Protein 4N4P (pdb70)

Foldseek 3Di:
DDDPVLQFWEAEAFAFAAAPVGHRDLVLLLLLLCCCCPVLVTQEYEYLDVLNVVVSDDLVRLLSSLQSNLVSCVPVHAYEYAQAEPPLVSSLVSLVSCVVSPHQAYEYEAYDDDDDDLVRRLVSLLSSLVSDQHAYAYEDDPDDLVSVVSSCPRHRHQYHAYADPDVVSVLSNCVVCVRGAYAYEHQLCLLVCVVSPHRHHYYNLSSQPSVLSVQLVVCVVVVVVVSNVVSSVLVVVLVVLQPVDPNSQLSLLLCVVVVRSRHHDDPPHDDDDNVVSNVSSVVSCVSRND/DCPDVLQFWEAEAFAFADAPVGHRDLVLLLLLLCCCCPVLVTQEYEYLDVLNVNVSDDLVRLLSSLVSNLVSCVVVHAYEYAQAEVPLVSSLVVLVSCVVSPHQAYEYEQYDDDDDDLVRRLVSLLSSLVSDQHAYAYEDDPQALVRVVSSCVRHRHQYYEYADPDLVSVLVNCVPCVRGAYAYEDQLCLLSCVVSPHRHHYYNLSSQPSVLSVQLVVCVVVVVVVSVVVSSVLVVVLVVLQVVDPNSQLSQLLCVVVVRSRHHDHPPPDDDDNVVSNVSSVVSCVSRPD/DCVLQFWEAEAFAFAAAPVGHGDLVLLLLLLCCCCPVLVTQEYEYLDVLNVNVSADLVRLLSSLVSNLVSCVVPHAYEYAQAEPPLVSSLVVLVSCVVSPHQEYEYEAYDDDDDDLVRRLVSLLSSLVSDQHAYAYEDDPSQDLVSVVSSCPRHRHQYHAYEDPPLVSVLVNCVPCVRGAYAYEHQLCLLSCVVSPHRHYYYNVSSQPSVLSVQLVVCVVVVVVVSVVVSSVLSVVLVVLQVVDPNSLLSLLLCVVVVRSRHHDDPPDDDDDDVVSNVSSVVSCVSHND/DCPLQFWEAEAFAFAAAPVGHGDLVLLLLLLCCCCPVLVTQEYEYLDVLNVNVSDDLVSLLSSLVSNLVSCVVVHAYEYAQAEVPLVSSLVVLVSCVVSVHQAYEYEQYDDDDDDLVRSLVSLLSSLVRDQHAYAYEDDPPDLVSVVSSCPRHRHQYHAYADPDVVSVLSNCVPCVRGAYAYEHQLCLLVCVVSPHRHYYYNVSSQPSVLSVQLVVCVVVVVVVSNVVSSVLVVVLVVLQVVDPNSQLSQLLCVVVVRSRHGDHPPHDDDDPVVSNVSSVVSCVSHRD

InterPro domains:
  IPR002220 DapA-like [PF00701] (6-290)
  IPR002220 DapA-like [PIRSF001365] (6-288)
  IPR002220 DapA-like [PR00146] (41-62)
  IPR002220 DapA-like [PR00146] (77-95)
  IPR002220 DapA-like [PR00146] (109-125)
  IPR002220 DapA-like [PR00146] (134-151)
  IPR002220 DapA-like [SM01130] (6-294)
  IPR013785 Aldolase-type TIM barrel [G3DSA:3.20.20.70] (1-296)

Solvent-accessible surface area: 43522 Å² total; per-residue (Å²): 140,107,121,32,81,103,8,91,12,0,0,0,6,1,0,0,0,0,32,116,114,21,122,24,42,111,60,0,0,65,67,0,0,54,16,0,18,77,146,29,150,8,60,0,0,2,0,2,2,37,14,1,0,2,33,18,12,60,46,112,25,18,56,48,0,1,68,15,0,16,104,16,2,80,68,107,21,13,7,0,0,3,3,1,9,6,68,6,93,50,0,52,90,5,0,91,18,0,94,124,38,170,9,29,0,4,0,0,4,33,6,28,78,30,156,30,55,40,90,15,2,47,78,1,3,54,26,1,8,148,10,16,87,6,48,5,0,0,34,28,33,104,68,62,40,92,52,0,2,105,0,0,134,14,124,41,8,23,0,0,24,0,43,23,87,66,6,40,18,2,5,31,2,36,37,124,30,116,67,60,21,6,0,0,19,28,15,30,4,3,1,8,0,7,6,4,14,2,123,1,0,1,5,18,4,0,0,6,8,0,130,20,0,44,36,2,15,133,11,32,92,71,53,68,43,114,23,5,18,137,44,6,28,62,4,1,52,0,8,68,34,0,81,83,53,21,47,11,14,0,0,0,3,0,0,62,59,83,68,14,63,0,5,32,2,40,96,10,26,87,93,40,130,63,108,74,6,89,128,12,0,65,89,0,6,90,118,28,28,168,132,158,90,58,104,106,9,81,12,0,0,0,8,1,0,0,0,0,33,113,126,23,117,21,41,103,61,0,0,36,68,0,0,51,14,0,19,86,147,26,155,8,60,0,0,2,0,2,1,38,14,0,0,2,28,19,12,59,38,108,25,20,46,50,0,1,92,15,0,20,118,14,4,79,70,110,22,14,7,0,0,3,3,1,8,8,67,5,92,49,0,48,97,2,0,116,19,0,100,125,37,166,9,32,0,3,0,0,4,33,7,26,78,29,156,29,57,42,87,15,2,42,82,1,2,57,24,1,8,163,9,15,95,6,48,2,0,0,32,34,30,111,79,70,41,86,78,1,8,104,0,1,115,14,123,41,7,34,0,0,28,0,44,24,86,67,2,39,17,0,2,28,2,38,35,104,25,103,92,45,17,7,0,0,20,28,14,29,4,4,2,11,0,6,5,1,10,3,80,1,0,1,5,16,4,1,0,6,7,0,127,19,0,22,33,2,10,112,10,39,98,74,65,65,34,119,22,3,31,135,41,6,30,63,4,1,52,0,5,69,29,0,83,78,54,25,50,12,14,0,0,0,4,0,0,63,64,81,66,13,60,0,4,33,3,38,95,10,26,85,98,36,131,67,98,72,6,101,116,13,0,64,91,0,10,87,116,31,25,175,170,68,119,110,6,96,8,0,0,0,7,0,0,0,0,0,32,121,123,22,117,20,42,104,59,0,0,64,70,0,0,54,14,0,17,74,152,27,144,8,60,0,0,2,0,3,1,37,15,0,0,2,33,20,12,58,47,113,24,17,50,48,0,1,95,16,0,21,116,11,4,78,70,103,22,13,6,0,0,2,3,1,9,6,68,4,93,47,1,51,87,4,0,91,16,0,107,129,46,176,10,28,0,4,0,0,4,41,6,28,80,31,159,30,55,61,90,15,4,40,78,2,1,59,24,0,9,168,12,16,89,6,46,4,0,0,34,30,11,84,114,53,61,43,95,74,0,8,99,0,1,108,14,122,40,7,33,0,0,25,0,41,23,84,66,2,36,16,1,0,28,2,39,35,107,26,112,95,46,17,6,0,1,19,28,16,28,4,3,1,6,0,5,5,1,12,1,87,0,0,0,5,16,5,1,0,5,9,0,159,20,0,27,33,2,12,118,10,20,79,74,61,68,52,116,22,3,15,149,56,5,30,68,4,1,57,0,8,70,34,0,84,82,53,24,51,12,15,0,0,0,4,0,0,64,70,79,67,14,64,0,5,39,4,39,93,10,24,89,100,38,134,108,100,74,10,102,126,12,1,48,91,0,18,110,118,37,31,121,128,63,124,98,4,81,8,0,0,0,7,0,0,0,0,0,41,126,119,13,128,20,44,86,56,0,0,81,73,0,0,52,16,0,17,74,141,28,146,8,59,0,0,2,0,2,2,38,14,0,0,2,31,18,12,58,55,112,17,19,66,40,0,1,90,18,0,19,115,17,3,80,69,108,21,14,7,0,0,3,2,1,10,7,67,5,94,48,0,46,88,4,0,93,17,0,102,120,39,169,10,30,0,4,0,0,4,32,7,26,80,29,161,28,54,48,90,14,2,43,78,2,2,54,23,1,10,155,11,16,88,6,46,4,0,0,34,30,51,108,119,54,39,97,61,5,3,103,1,1,115,14,122,39,8,34,0,0,26,0,45,23,88,66,1,40,18,0,3,29,2,34,37,117,31,104,122,58,17,6,0,0,18,27,15,27,1,3,1,2,0,2,5,3,12,1,77,1,0,1,5,16,4,1,0,6,10,0,146,19,0,29,32,2,7,113,11,25,70,73,50,66,35,115,21,4,24,146,50,4,29,66,2,1,55,0,7,71,35,0,81,82,53,23,49,12,13,0,0,0,3,0,0,68,65,81,65,13,59,0,4,48,4,33,94,10,25,87,102,38,120,106,105,66,11,117,142,11,0,70,97,0,23,84,114,33,28,174

Radius of gyration: 32.29 Å; Cα contacts (8 Å, |Δi|>4): 2302; chains: 4; bounding box: 72×86×83 Å

Nearest PDB structures (foldseek):
  4n4p-assembly1_D  TM=1.003E+00  e=7.510E-52  Mycoplasmopsis synoviae 53
  4n4p-assembly1_C  TM=1.002E+00  e=5.585E-51  Mycoplasmopsis synoviae 53
  4n4q-assembly1_B  TM=1.001E+00  e=6.938E-51  Mycoplasmopsis synoviae 53
  4n4q-assembly1_D  TM=1.002E+00  e=1.071E-50  Mycoplasmopsis synoviae 53
  4n4q-assembly1_C  TM=1.002E+00  e=1.652E-50  Mycoplasmopsis synoviae 53

CATH classification: 3.20.20.70

Sequence (1157 aa):
MHNFDKFKGLFPAMVTPFTKDGKLHKAGVKEVVNFLVEKQKVDGIYITGSTGEFLLLSFEDKKEVMKLVAEANAGRVTLIAQIGSLNIEETKELAKLAKELKYDAISAITPYYYNFSFNETHHYYEEISKAADIPMLIYYLPVSTDQFGKLLEIKNVIGSKYGATDLFAFERLMSKYPDKLFMFAWDEALAMGLTMGAKGFIGSTYNVNAKGANAIIKAWEANDKEAVMKLTHTYNDYVLDLISKGLMQSLKAIMRLHGVDAGYTRKPFWRYEDEEIKKHAEFITDKYLKMHNFDKFKGLFPAMVTPFTKDGKLHKAGVKEVVNFLVEKQKVDGIYITGSTGEFLLLSFEDKKEVMKLVAEANAGRVTLIAQIGSLNIEETKELAKLAKELKYDAISAITPYYYNFSFNETHHYYEEISKAADIPMLIYYLPVSTDQFGKLLEIKNVIGSKYGATDLFAFERLMSKYPDKLFMFAWDEALAMGLTMGAKGFIGSTYNVNAKGANAIIKAWEANDKEAVMKLTHTYNDYVLDLISKGLMQSLKAIMRLHGVDAGYTRKPFWRYEDEEIKKHAEFITDKYLKNFDKFKGLFPAMVTPFTKDGKLHKAGVKEVVNFLVEKQKVDGIYITGSTGEFLLLSFEDKKEVMKLVAEANAGRVTLIAQIGSLNIEETKELAKLAKELKYDAISAITPYYYNFSFNETHHYYEEISKAADIPMLIYYLPQVSTDQFGKLLEIKNVIGSKYGATDLFAFERLMSKYPDKLFMFAWDEALAMGLTMGAKGFIGSTYNVNAKGANAIIKAWEANDKEAVMKLTHTYNDYVLDLISKGLMQSLKAIMRLHGVDAGYTRKPFWRYEDEEIKKHAEFITDKYLKNFDKFKGLFPAMVTPFTKDGKLHKAGVKEVVNFLVEKQKVDGIYITGSTGEFLLLSFEDKKEVMKLVAEANAGRVTLIAQIGSLNIEETKELAKLAKELKYDAISAITPYYYNFSFNETHHYYEEISKAADIPMLIYYLPVSTDQFGKLLEIKNVIGSKYGATDLFAFERLMSKYPDKLFMFAWDEALAMGLTMGAKGFIGSTYNVNAKGANAIIKAWEANDKEAVMKLTHTYNDYVLDLISKGLMQSLKAIMRLHGVDAGYTRKPFWRYEDEEIKKHAEFITDDKYLK

Secondary structure (DSSP, 8-state):
----GGG-EEEEB----B-TTS-B-HHHHHHHHHIIIIIS--SEEEESSGGGTGGGS-HHHHHHHHHHHHHHHTTSSEEEEE---S-HHHHHHHHHHHHHTT-SEEEEPPP-SS---HHHHHHHHHHHHHH--S-EEEEP----HHHHHHHHTSTTEEEEEE--S-HHHHHHHHHH-TTSEEEE--GGGHHHHHHTT--EEEETTHHHHHHHHHHHHHHHHTT-HHHHHHHHHHHHHHHHHHTTS-HHHHHHHHHHHTT----BPPTTS----HHHHHHHHHHHHHHH--/----GGG-EEEEB----B-TTS-B-HHHHHHHHHIIIIIS--SEEEESSGGGTGGGS-HHHHHHHHHHHHHHHTTSSEEEEE---S-HHHHHHHHHHHHHTT-SEEEEPPP-SS---HHHHHHHHHHHHTT-SS-EEEEP----HHHHHHHHTSTTEEEEEE--S-HHHHHHHHHH-TTSEEEE--GGGHHHHHHTT--EEEETTHHHHHHHHHHHHHHHHTT-HHHHHHHHHHHHHHHHHHTTS-HHHHHHHHHHHTT----BPPTTS----HHHHHHHHHHHIIIII-/--GGG-EEEEB----B-TTS-B-HHHHHHHHHIIIIIS--SEEEESSGGGTGGGS-HHHHHHHHHHHHHHHTT-SEEEEE---S-HHHHHHHHHHHHHTT-SEEEEPPP-SS---HHHHHHHHHHHHTT-SS-EEEEP-----HHHHHHHHTSTTEEEEEE--S-HHHHHHHHHH-TTSEEEE--GGGHHHHHHTT--EEEETTHHHHHHHHHHHHHHHHTT-HHHHHHHHHHHHHHHHHHTTS-HHHHHHHHHHHTT----BPPTTS----HHHHHHHHHHHIIIII-/--GGG-EEEEB----B-TTS-B-HHHHHHHHHHHHHTS--SEEEESSGGGTGGGS-HHHHHHHHHHHHHHHTTSSEEEEE---S-HHHHHHHHHHHHHTT-SEEEEPPP-SS---HHHHHHHHHHHHTT-SS-EEEEP----HHHHHHHHTSTTEEEEEE--S-HHHHHHHHHH-TTSEEEE--GGGHHHHHHTT--EEEETTHHHHHHHHHHHHHHHHTT-HHHHHHHHHHHHHHHHHHTTS-HHHHHHHHHHHTT----BPPTTS----HHHHHHHHHHHHHHH--

Structure (mmCIF, N/CA/C/O backbone):
data_4N4P
#
_entry.id   4N4P
#
_cell.length_a   59.986
_cell.length_b   136.350
_cell.length_c   157.248
_cell.angle_alpha   90.000
_cell.angle_beta   90.000
_cell.angle_gamma   90.000
#
_symmetry.space_group_name_H-M   'P 21 21 21'
#
loop_
_entity.id
_entity.type
_entity.pdbx_description
1 polymer 'Acylneuraminate lyase'
2 non-polymer 'CHLORIDE ION'
3 water water
#
loop_
_atom_site.group_PDB
_atom_site.id
_atom_site.type_symbol
_atom_site.label_atom_id
_atom_site.label_alt_id
_atom_site.label_comp_id
_atom_site.label_asym_id
_atom_site.label_entity_id
_atom_site.label_seq_id
_atom_site.pdbx_PDB_ins_code
_atom_site.Cartn_x
_atom_site.Cartn_y
_atom_site.Cartn_z
_atom_site.occupancy
_atom_site.B_iso_or_equiv
_atom_site.auth_seq_id
_atom_site.auth_comp_id
_atom_site.auth_asym_id
_atom_site.auth_atom_id
_atom_site.pdbx_PDB_model_num
ATOM 1 N N . MET A 1 1 ? -3.969 33.818 36.676 1.00 24.26 1 MET A N 1
ATOM 2 C CA . MET A 1 1 ? -2.800 34.631 36.274 1.00 22.76 1 MET A CA 1
ATOM 3 C C . MET A 1 1 ? -1.764 33.716 35.621 1.00 21.81 1 MET A C 1
ATOM 4 O O . MET A 1 1 ? -1.683 32.520 35.952 1.00 21.69 1 MET A O 1
ATOM 6 N N . HIS A 1 2 ? -1.001 34.266 34.677 1.00 20.27 2 HIS A N 1
ATOM 7 C CA . HIS A 1 2 ? 0.178 33.599 34.120 1.00 18.73 2 HIS A CA 1
ATOM 8 C C . HIS A 1 2 ? 1.308 33.585 35.128 1.00 17.22 2 HIS A C 1
ATOM 9 O O . HIS A 1 2 ? 1.463 34.527 35.923 1.00 15.60 2 HIS A O 1
ATOM 16 N N . ASN A 1 3 ? 2.109 32.530 35.080 1.00 14.52 3 ASN A N 1
ATOM 17 C CA . ASN A 1 3 ? 3.321 32.508 35.845 1.00 14.48 3 ASN A CA 1
ATOM 18 C C . ASN A 1 3 ? 4.367 33.119 34.917 1.00 14.19 3 ASN A C 1
ATOM 19 O O . ASN A 1 3 ? 4.764 32.491 33.931 1.00 13.05 3 ASN A O 1
ATOM 24 N N . PHE A 1 4 ? 4.730 34.368 35.209 1.00 12.21 4 PHE A N 1
ATOM 25 C CA . PHE A 1 4 ? 5.792 35.079 34.498 1.00 12.78 4 PHE A CA 1
ATOM 26 C C . PHE A 1 4 ? 7.020 35.289 35.385 1.00 12.52 4 PHE A C 1
ATOM 27 O O . PHE A 1 4 ? 7.778 36.250 35.208 1.00 11.20 4 PHE A O 1
ATOM 35 N N . ASP A 1 5 ? 7.233 34.374 36.323 1.00 12.64 5 ASP A N 1
ATOM 36 C CA . ASP A 1 5 ? 8.312 34.527 37.292 1.00 13.35 5 ASP A CA 1
ATOM 37 C C . ASP A 1 5 ? 9.702 34.578 36.660 1.00 12.08 5 ASP A C 1
ATOM 38 O O . ASP A 1 5 ? 10.572 35.308 37.141 1.00 12.17 5 ASP A O 1
ATOM 43 N N . LYS A 1 6 ? 9.901 33.877 35.544 1.00 11.78 6 LYS A N 1
ATOM 44 C CA . LYS A 1 6 ? 11.199 33.918 34.894 1.00 12.17 6 LYS A CA 1
ATOM 45 C C . LYS A 1 6 ? 11.494 35.273 34.225 1.00 11.07 6 LYS A C 1
ATOM 46 O O . LYS A 1 6 ? 12.611 35.492 33.760 1.00 11.15 6 LYS A O 1
ATOM 52 N N . PHE A 1 7 ? 10.506 36.160 34.190 1.00 9.99 7 PHE A N 1
ATOM 53 C CA . PHE A 1 7 ? 10.719 37.481 33.592 1.00 9.61 7 PHE A CA 1
ATOM 54 C C . PHE A 1 7 ? 10.883 38.573 34.645 1.00 9.58 7 PHE A C 1
ATOM 55 O O . PHE A 1 7 ? 10.883 39.763 34.316 1.00 8.67 7 PHE A O 1
ATOM 63 N N . LYS A 1 8 ? 11.012 38.160 35.892 1.00 8.87 8 LYS A N 1
ATOM 64 C CA . LYS A 1 8 ? 11.275 39.107 36.994 1.00 10.69 8 LYS A CA 1
ATOM 65 C C . LYS A 1 8 ? 12.739 39.465 37.033 1.00 9.84 8 LYS A C 1
ATOM 66 O O . LYS A 1 8 ? 13.602 38.608 36.803 1.00 10.24 8 LYS A O 1
ATOM 72 N N . GLY A 1 9 ? 13.021 40.728 37.342 1.00 9.26 9 GLY A N 1
ATOM 73 C CA . GLY A 1 9 ? 14.369 41.147 37.649 1.00 8.60 9 GLY A CA 1
ATOM 74 C C . GLY A 1 9 ? 15.028 41.928 36.524 1.00 8.50 9 GLY A C 1
ATOM 75 O O . GLY A 1 9 ? 14.356 42.639 35.749 1.00 8.64 9 GLY A O 1
ATOM 76 N N . LEU A 1 10 ? 16.352 41.788 36.427 1.00 7.59 10 LEU A N 1
ATOM 77 C CA . LEU A 1 10 ? 17.118 42.613 35.496 1.00 7.80 10 LEU A CA 1
ATOM 78 C C . LEU A 1 10 ? 17.530 41.870 34.236 1.00 7.74 10 LEU A C 1
ATOM 79 O O . LEU A 1 10 ? 18.131 40.788 34.303 1.00 7.16 10 LEU A O 1
ATOM 84 N N . PHE A 1 11 ? 17.234 42.500 33.101 1.00 7.07 11 PHE A N 1
ATOM 85 C CA . PHE A 1 11 ? 17.594 42.007 31.766 1.00 7.24 11 PHE A CA 1
ATOM 86 C C . PHE A 1 11 ? 18.420 43.082 31.041 1.00 7.34 11 PHE A C 1
ATOM 87 O O . PHE A 1 11 ? 17.840 43.931 30.370 1.00 7.57 11 PHE A O 1
ATOM 95 N N . PRO A 1 12 ? 19.757 43.028 31.132 1.00 7.54 12 PRO A N 1
ATOM 96 C CA . PRO A 1 12 ? 20.562 43.931 30.309 1.00 7.31 12 PRO A CA 1
ATOM 97 C C . PRO A 1 12 ? 20.219 43.753 28.830 1.00 8.02 12 PRO A C 1
ATOM 98 O O . PRO A 1 12 ? 20.010 42.614 28.338 1.00 8.44 12 PRO A O 1
ATOM 102 N N . ALA A 1 13 ? 20.137 44.874 28.132 1.00 7.22 13 ALA A N 1
ATOM 103 C CA . ALA A 1 13 ? 20.042 44.868 26.677 1.00 7.56 13 ALA A CA 1
ATOM 104 C C . ALA A 1 13 ? 21.461 44.703 26.142 1.00 8.21 13 ALA A C 1
ATOM 105 O O . ALA A 1 13 ? 22.244 45.662 26.058 1.00 8.45 13 ALA A O 1
ATOM 107 N N . MET A 1 14 ? 21.798 43.464 25.835 1.00 7.84 14 MET A N 1
ATOM 108 C CA . MET A 1 14 ? 23.181 43.064 25.589 1.00 9.06 14 MET A CA 1
ATOM 109 C C . MET A 1 14 ? 23.803 43.796 24.415 1.00 8.59 14 MET A C 1
ATOM 110 O O . MET A 1 14 ? 23.181 43.916 23.389 1.00 8.63 14 MET A O 1
ATOM 115 N N . VAL A 1 15 ? 25.034 44.263 24.600 1.00 9.51 15 VAL A N 1
ATOM 116 C CA . VAL A 1 15 ? 25.832 44.801 23.500 1.00 9.80 15 VAL A CA 1
ATOM 117 C C . VAL A 1 15 ? 26.274 43.649 22.589 1.00 10.25 15 VAL A C 1
ATOM 118 O O . VAL A 1 15 ? 26.443 42.515 23.047 1.00 11.93 15 VAL A O 1
ATOM 122 N N . THR A 1 16 ? 26.472 43.952 21.315 1.00 10.20 16 THR A N 1
ATOM 123 C CA . THR A 1 16 ? 26.997 42.963 20.361 1.00 11.29 16 THR A CA 1
ATOM 124 C C . THR A 1 16 ? 28.486 43.227 20.040 1.00 10.84 16 THR A C 1
ATOM 125 O O . THR A 1 16 ? 28.802 44.223 19.415 1.00 11.75 16 THR A O 1
ATOM 129 N N . PRO A 1 17 ? 29.405 42.334 20.472 1.00 11.43 17 PRO A N 1
ATOM 130 C CA . PRO A 1 17 ? 30.815 42.594 20.193 1.00 11.44 17 PRO A CA 1
ATOM 131 C C . PRO A 1 17 ? 31.190 42.582 18.716 1.00 11.33 17 PRO A C 1
ATOM 132 O O . PRO A 1 17 ? 30.843 41.656 17.983 1.00 12.09 17 PRO A O 1
ATOM 136 N N . PHE A 1 18 ? 31.880 43.630 18.282 1.00 11.14 18 PHE A N 1
ATOM 137 C CA . PHE A 1 18 ? 32.477 43.624 16.951 1.00 12.29 18 PHE A CA 1
ATOM 138 C C . PHE A 1 18 ? 33.956 43.892 17.084 1.00 12.86 18 PHE A C 1
ATOM 139 O O . PHE A 1 18 ? 34.385 44.553 18.020 1.00 12.89 18 PHE A O 1
ATOM 147 N N . THR A 1 19 ? 34.738 43.386 16.136 1.00 14.68 19 THR A N 1
ATOM 148 C CA . THR A 1 19 ? 36.169 43.696 16.089 1.00 15.52 19 THR A CA 1
ATOM 149 C C . THR A 1 19 ? 36.342 45.144 15.688 1.00 16.44 19 THR A C 1
ATOM 150 O O . THR A 1 19 ? 35.414 45.764 15.180 1.00 16.68 19 THR A O 1
ATOM 154 N N . LYS A 1 20 ? 37.533 45.692 15.918 1.00 18.21 20 LYS A N 1
ATOM 155 C CA . LYS A 1 20 ? 37.811 47.069 15.517 1.00 20.17 20 LYS A CA 1
ATOM 156 C C . LYS A 1 20 ? 37.451 47.323 14.073 1.00 20.52 20 LYS A C 1
ATOM 157 O O . LYS A 1 20 ? 36.965 48.404 13.734 1.00 20.52 20 LYS A O 1
ATOM 163 N N . ASP A 1 21 ? 37.664 46.330 13.216 1.00 21.52 21 ASP A N 1
ATOM 164 C CA . ASP A 1 21 ? 37.374 46.548 11.813 1.00 22.81 21 ASP A CA 1
ATOM 165 C C . ASP A 1 21 ? 35.958 46.155 11.414 1.00 22.63 21 ASP A C 1
ATOM 166 O O . ASP A 1 21 ? 35.643 46.098 10.232 1.00 22.35 21 ASP A O 1
ATOM 171 N N . GLY A 1 22 ? 35.117 45.858 12.407 1.00 21.64 22 GLY A N 1
ATOM 172 C CA . GLY A 1 22 ? 33.686 45.707 12.164 1.00 21.09 22 GLY A CA 1
ATOM 173 C C . GLY A 1 22 ? 33.143 44.313 11.919 1.00 20.59 22 GLY A C 1
ATOM 174 O O . GLY A 1 22 ? 31.998 44.189 11.516 1.00 21.02 22 GLY A O 1
ATOM 175 N N . LYS A 1 23 ? 33.951 43.272 12.105 1.00 20.23 23 LYS A N 1
ATOM 176 C CA . LYS A 1 23 ? 33.455 41.902 11.942 1.00 19.75 23 LYS A CA 1
ATOM 177 C C . LYS A 1 23 ? 32.721 41.500 13.216 1.00 18.24 23 LYS A C 1
ATOM 178 O O . LYS A 1 23 ? 33.149 41.878 14.299 1.00 17.77 23 LYS A O 1
ATOM 184 N N . LEU A 1 24 ? 31.657 40.709 13.104 1.00 17.01 24 LEU A N 1
ATOM 185 C CA . LEU A 1 24 ? 31.085 40.101 14.315 1.00 16.44 24 LEU A CA 1
ATOM 186 C C . LEU A 1 24 ? 32.161 39.349 15.088 1.00 16.55 24 LEU A C 1
ATOM 187 O O . LEU A 1 24 ? 32.846 38.465 14.527 1.00 16.48 24 LEU A O 1
ATOM 192 N N . HIS A 1 25 ? 32.334 39.690 16.361 1.00 15.48 25 HIS A N 1
ATOM 193 C CA . HIS A 1 25 ? 33.331 39.008 17.188 1.00 15.84 25 HIS A CA 1
ATOM 194 C C . HIS A 1 25 ? 32.702 37.864 18.000 1.00 15.65 25 HIS A C 1
ATOM 195 O O . HIS A 1 25 ? 32.205 38.062 19.117 1.00 14.06 25 HIS A O 1
ATOM 202 N N . LYS A 1 26 ? 32.715 36.674 17.400 1.00 15.61 26 LYS A N 1
ATOM 203 C CA . LYS A 1 26 ? 31.930 35.545 17.888 1.00 16.48 26 LYS A CA 1
ATOM 204 C C . LYS A 1 26 ? 32.347 35.130 19.283 1.00 16.28 26 LYS A C 1
ATOM 205 O O . LYS A 1 26 ? 31.477 34.932 20.123 1.00 16.94 26 LYS A O 1
ATOM 211 N N . ALA A 1 27 ? 33.656 35.042 19.544 1.00 15.78 27 ALA A N 1
ATOM 212 C CA . ALA A 1 27 ? 34.153 34.674 20.872 1.00 16.61 27 ALA A CA 1
ATOM 213 C C . ALA A 1 27 ? 33.743 35.705 21.909 1.00 16.66 27 ALA A C 1
ATOM 214 O O . ALA A 1 27 ? 33.525 35.374 23.083 1.00 16.52 27 ALA A O 1
ATOM 216 N N . GLY A 1 28 ? 33.677 36.965 21.481 1.00 15.39 28 GLY A N 1
ATOM 217 C CA . GLY A 1 28 ? 33.247 38.040 22.380 1.00 15.80 28 GLY A CA 1
ATOM 218 C C . GLY A 1 28 ? 31.800 37.911 22.846 1.00 16.10 28 GLY A C 1
ATOM 219 O O . GLY A 1 28 ? 31.474 38.270 23.984 1.00 14.99 28 GLY A O 1
ATOM 220 N N . VAL A 1 29 ? 30.921 37.419 21.968 1.00 16.20 29 VAL A N 1
ATOM 221 C CA . VAL A 1 29 ? 29.513 37.222 22.359 1.00 16.52 29 VAL A CA 1
ATOM 222 C C . VAL A 1 29 ? 29.460 36.296 23.581 1.00 16.59 29 VAL A C 1
ATOM 223 O O . VAL A 1 29 ? 28.788 36.581 24.581 1.00 15.50 29 VAL A O 1
ATOM 227 N N . LYS A 1 30 ? 30.227 35.203 23.539 1.00 16.91 30 LYS A N 1
ATOM 228 C CA . LYS A 1 30 ? 30.214 34.268 24.654 1.00 16.81 30 LYS A CA 1
ATOM 229 C C . LYS A 1 30 ? 30.778 34.886 25.932 1.00 15.64 30 LYS A C 1
ATOM 230 O O . LYS A 1 30 ? 30.233 34.666 27.022 1.00 15.05 30 LYS A O 1
ATOM 236 N N . GLU A 1 31 ? 31.844 35.681 25.811 1.00 14.23 31 GLU A N 1
ATOM 237 C CA . GLU A 1 31 ? 32.420 36.315 27.006 1.00 13.04 31 GLU A CA 1
ATOM 238 C C . GLU A 1 31 ? 31.455 37.336 27.614 1.00 11.54 31 GLU A C 1
ATOM 239 O O . GLU A 1 31 ? 31.367 37.447 28.823 1.00 11.29 31 GLU A O 1
ATOM 245 N N . VAL A 1 32 ? 30.766 38.100 26.778 1.00 11.11 32 VAL A N 1
ATOM 246 C CA . VAL A 1 32 ? 29.787 39.058 27.304 1.00 10.94 32 VAL A CA 1
ATOM 247 C C . VAL A 1 32 ? 28.671 38.315 28.044 1.00 11.03 32 VAL A C 1
ATOM 248 O O . VAL A 1 32 ? 28.251 38.740 29.105 1.00 10.17 32 VAL A O 1
ATOM 252 N N . VAL A 1 33 ? 28.168 37.228 27.459 1.00 10.23 33 VAL A N 1
ATOM 253 C CA . VAL A 1 33 ? 27.113 36.438 28.130 1.00 10.51 33 VAL A CA 1
ATOM 254 C C . VAL A 1 33 ? 27.595 35.958 29.502 1.00 10.52 33 VAL A C 1
ATOM 255 O O . VAL A 1 33 ? 26.910 36.151 30.519 1.00 10.36 33 VAL A O 1
ATOM 259 N N . ASN A 1 34 ? 28.789 35.350 29.564 1.00 10.64 34 ASN A N 1
ATOM 260 C CA . ASN A 1 34 ? 29.313 34.910 30.854 1.00 10.98 34 ASN A CA 1
ATOM 261 C C . ASN A 1 34 ? 29.460 36.043 31.856 1.00 11.40 34 ASN A C 1
ATOM 262 O O . ASN A 1 34 ? 29.188 35.861 33.035 1.00 12.32 34 ASN A O 1
ATOM 267 N N . PHE A 1 35 ? 29.925 37.208 31.401 1.00 11.07 35 PHE A N 1
ATOM 268 C CA . PHE A 1 35 ? 30.079 38.367 32.273 1.00 11.20 35 PHE A CA 1
ATOM 269 C C . PHE A 1 35 ? 28.710 38.752 32.871 1.00 10.72 35 PHE A C 1
ATOM 270 O O . PHE A 1 35 ? 28.577 38.960 34.090 1.00 10.39 35 PHE A O 1
ATOM 278 N N . LEU A 1 36 ? 27.689 38.776 32.026 1.00 10.31 36 LEU A N 1
ATOM 279 C CA . LEU A 1 36 ? 26.341 39.161 32.474 1.00 10.20 36 LEU A CA 1
ATOM 280 C C . LEU A 1 36 ? 25.776 38.153 33.476 1.00 10.88 36 LEU A C 1
ATOM 281 O O . LEU A 1 36 ? 25.235 38.521 34.528 1.00 10.49 36 LEU A O 1
ATOM 286 N N . VAL A 1 37 ? 25.912 36.872 33.152 1.00 11.05 37 VAL A N 1
ATOM 287 C CA . VAL A 1 37 ? 25.408 35.817 34.027 1.00 11.84 37 VAL A CA 1
ATOM 288 C C . VAL A 1 37 ? 26.222 35.735 35.315 1.00 12.59 37 VAL A C 1
ATOM 289 O O . VAL A 1 37 ? 25.656 35.680 36.397 1.00 11.85 37 VAL A O 1
ATOM 293 N N . GLU A 1 38 ? 27.549 35.719 35.197 1.00 13.68 38 GLU A N 1
ATOM 294 C CA . GLU A 1 38 ? 28.393 35.330 36.341 1.00 14.36 38 GLU A CA 1
ATOM 295 C C . GLU A 1 38 ? 28.848 36.484 37.201 1.00 14.85 38 GLU A C 1
ATOM 296 O O . GLU A 1 38 ? 29.017 36.323 38.412 1.00 15.30 38 GLU A O 1
ATOM 302 N N . LYS A 1 39 ? 29.068 37.652 36.583 1.00 14.09 39 LYS A N 1
ATOM 303 C CA . LYS A 1 39 ? 29.586 38.808 37.301 1.00 13.53 39 LYS A CA 1
ATOM 304 C C . LYS A 1 39 ? 28.500 39.830 37.576 1.00 12.80 39 LYS A C 1
ATOM 305 O O . LYS A 1 39 ? 28.417 40.357 38.686 1.00 13.41 39 LYS A O 1
ATOM 311 N N . GLN A 1 40 ? 27.696 40.144 36.572 1.00 11.06 40 GLN A N 1
ATOM 312 C CA . GLN A 1 40 ? 26.548 41.021 36.840 1.00 11.12 40 GLN A CA 1
ATOM 313 C C . GLN A 1 40 ? 25.418 40.292 37.569 1.00 11.20 40 GLN A C 1
ATOM 314 O O . GLN A 1 40 ? 24.563 40.929 38.203 1.00 11.41 40 GLN A O 1
ATOM 320 N N . LYS A 1 41 ? 25.405 38.962 37.466 1.00 10.62 41 LYS A N 1
ATOM 321 C CA . LYS A 1 41 ? 24.373 38.143 38.126 1.00 11.07 41 LYS A CA 1
ATOM 322 C C . LYS A 1 41 ? 22.961 38.542 37.724 1.00 10.74 41 LYS A C 1
ATOM 323 O O . LYS A 1 41 ? 22.075 38.701 38.584 1.00 10.16 41 LYS A O 1
ATOM 329 N N . VAL A 1 42 ? 22.746 38.713 36.418 1.00 9.19 42 VAL A N 1
ATOM 330 C CA . VAL A 1 42 ? 21.459 39.180 35.916 1.00 9.23 42 VAL A CA 1
ATOM 331 C C . VAL A 1 42 ? 20.426 38.041 35.928 1.00 8.88 42 VAL A C 1
ATOM 332 O O . VAL A 1 42 ? 20.771 36.847 36.021 1.00 8.36 42 VAL A O 1
ATOM 336 N N . ASP A 1 43 ? 19.160 38.421 35.820 1.00 8.59 43 ASP A N 1
ATOM 337 C CA . ASP A 1 43 ? 18.082 37.449 35.783 1.00 8.37 43 ASP A CA 1
ATOM 338 C C . ASP A 1 43 ? 17.793 36.970 34.369 1.00 8.61 43 ASP A C 1
ATOM 339 O O . ASP A 1 43 ? 17.218 35.891 34.169 1.00 8.21 43 ASP A O 1
ATOM 344 N N . GLY A 1 44 ? 18.180 37.775 33.382 1.00 7.55 44 GLY A N 1
ATOM 345 C CA . GLY A 1 44 ? 17.950 37.419 32.005 1.00 7.79 44 GLY A CA 1
ATOM 346 C C . GLY A 1 44 ? 18.759 38.318 31.103 1.00 8.02 44 GLY A C 1
ATOM 347 O O . GLY A 1 44 ? 19.382 39.288 31.573 1.00 7.76 44 GLY A O 1
ATOM 348 N N . ILE A 1 45 ? 18.729 38.022 29.799 1.00 7.68 45 ILE A N 1
ATOM 349 C CA . ILE A 1 45 ? 19.446 38.844 28.816 1.00 7.55 45 ILE A CA 1
ATOM 350 C C . ILE A 1 45 ? 18.515 39.127 27.659 1.00 8.08 45 ILE A C 1
ATOM 351 O O . ILE A 1 45 ? 17.799 38.223 27.190 1.00 9.15 45 ILE A O 1
ATOM 356 N N . TYR A 1 46 ? 18.523 40.376 27.187 1.00 8.07 46 TYR A N 1
ATOM 357 C CA . TYR A 1 46 ? 17.712 40.818 26.074 1.00 7.88 46 TYR A CA 1
ATOM 358 C C . TYR A 1 46 ? 18.675 41.109 24.930 1.00 8.54 46 TYR A C 1
ATOM 359 O O . TYR A 1 46 ? 19.503 42.014 25.040 1.00 7.62 46 TYR A O 1
ATOM 368 N N . ILE A 1 47 ? 18.596 40.316 23.860 1.00 9.05 47 ILE A N 1
ATOM 369 C CA . ILE A 1 47 ? 19.601 40.397 22.808 1.00 9.82 47 ILE A CA 1
ATOM 370 C C . ILE A 1 47 ? 19.098 41.044 21.542 1.00 9.29 47 ILE A C 1
ATOM 371 O O . ILE A 1 47 ? 17.893 41.086 21.283 1.00 9.96 47 ILE A O 1
ATOM 376 N N . THR A 1 48 ? 20.056 41.513 20.739 1.00 9.61 48 THR A N 1
ATOM 377 C CA . THR A 1 48 ? 19.831 42.132 19.431 1.00 10.30 48 THR A CA 1
ATOM 378 C C . THR A 1 48 ? 18.745 43.209 19.391 1.00 9.95 48 THR A C 1
ATOM 379 O O . THR A 1 48 ? 17.977 43.300 18.437 1.00 9.37 48 THR A O 1
ATOM 383 N N . GLY A 1 49 ? 18.722 44.041 20.426 1.00 10.29 49 GLY A N 1
ATOM 384 C CA . GLY A 1 49 ? 17.835 45.193 20.441 1.00 9.94 49 GLY A CA 1
ATOM 385 C C . GLY A 1 49 ? 18.679 46.387 19.999 1.00 10.43 49 GLY A C 1
ATOM 386 O O . GLY A 1 49 ? 19.790 46.203 19.493 1.00 9.22 49 GLY A O 1
ATOM 387 N N . SER A 1 50 ? 18.145 47.602 20.181 1.00 10.34 50 SER A N 1
ATOM 388 C CA . SER A 1 50 ? 18.889 48.833 19.825 1.00 10.97 50 SER A CA 1
ATOM 389 C C . SER A 1 50 ? 20.300 48.854 20.423 1.00 9.65 50 SER A C 1
ATOM 390 O O . SER A 1 50 ? 21.261 49.231 19.750 1.00 9.60 50 SER A O 1
ATOM 393 N N . THR A 1 51 ? 20.420 48.460 21.687 1.00 9.00 51 THR A N 1
ATOM 394 C CA . THR A 1 51 ? 21.701 48.495 22.386 1.00 9.17 51 THR A CA 1
ATOM 395 C C . THR A 1 51 ? 22.650 47.457 21.825 1.00 9.48 51 THR A C 1
ATOM 396 O O . THR A 1 51 ? 23.866 47.591 21.942 1.00 10.14 51 THR A O 1
ATOM 400 N N . GLY A 1 52 ? 22.073 46.431 21.202 1.00 9.85 52 GLY A N 1
ATOM 401 C CA . GLY A 1 52 ? 22.843 45.392 20.491 1.00 10.05 52 GLY A CA 1
ATOM 402 C C . GLY A 1 52 ? 23.169 45.745 19.042 1.00 10.53 52 GLY A C 1
ATOM 403 O O . GLY A 1 52 ? 23.624 44.895 18.290 1.00 10.12 52 GLY A O 1
ATOM 404 N N . GLU A 1 53 ? 22.954 47.012 18.669 1.00 10.24 53 GLU A N 1
ATOM 405 C CA . GLU A 1 53 ? 23.248 47.504 17.331 1.00 11.27 53 GLU A CA 1
ATOM 406 C C . GLU A 1 53 ? 22.582 46.675 16.232 1.00 11.50 53 GLU A C 1
ATOM 407 O O . GLU A 1 53 ? 23.187 46.427 15.182 1.00 11.81 53 GLU A O 1
ATOM 413 N N . PHE A 1 54 ? 21.338 46.250 16.469 1.00 11.37 54 PHE A N 1
ATOM 414 C CA . PHE A 1 54 ? 20.737 45.245 15.592 1.00 11.66 54 PHE A CA 1
ATOM 415 C C . PHE A 1 54 ? 20.618 45.728 14.161 1.00 11.99 54 PHE A C 1
ATOM 416 O O . PHE A 1 54 ? 20.751 44.928 13.254 1.00 11.88 54 PHE A O 1
ATOM 424 N N . LEU A 1 55 ? 20.365 47.017 13.972 1.00 12.58 55 LEU A N 1
ATOM 425 C CA . LEU A 1 55 ? 20.286 47.588 12.611 1.00 13.98 55 LEU A CA 1
ATOM 426 C C . LEU A 1 55 ? 21.585 47.535 11.830 1.00 13.56 55 LEU A C 1
ATOM 427 O O . LEU A 1 55 ? 21.590 47.714 10.594 1.00 13.69 55 LEU A O 1
ATOM 432 N N . LEU A 1 56 ? 22.679 47.280 12.531 1.00 12.59 56 LEU A N 1
ATOM 433 C CA . LEU A 1 56 ? 24.000 47.210 11.925 1.00 12.77 56 LEU A CA 1
ATOM 434 C C . LEU A 1 56 ? 24.441 45.769 11.720 1.00 12.81 56 LEU A C 1
ATOM 435 O O . LEU A 1 56 ? 25.562 45.506 11.273 1.00 12.75 56 LEU A O 1
ATOM 440 N N . LEU A 1 57 ? 23.560 44.838 12.074 1.00 11.35 57 LEU A N 1
ATOM 441 C CA . LEU A 1 57 ? 23.810 43.412 11.866 1.00 11.08 57 LEU A CA 1
ATOM 442 C C . LEU A 1 57 ? 23.227 42.902 10.562 1.00 11.38 57 LEU A C 1
ATOM 443 O O . LEU A 1 57 ? 22.084 43.219 10.243 1.00 11.88 57 LEU A O 1
ATOM 448 N N . SER A 1 58 ? 23.972 42.055 9.842 1.00 11.52 58 SER A N 1
ATOM 449 C CA . SER A 1 58 ? 23.375 41.323 8.719 1.00 12.09 58 SER A CA 1
ATOM 450 C C . SER A 1 58 ? 22.423 40.269 9.274 1.00 12.48 58 SER A C 1
ATOM 451 O O . SER A 1 58 ? 22.485 39.919 10.475 1.00 12.29 58 SER A O 1
ATOM 454 N N . PHE A 1 59 ? 21.553 39.763 8.409 1.00 12.79 59 PHE A N 1
ATOM 455 C CA . PHE A 1 59 ? 20.658 38.672 8.760 1.00 12.44 59 PHE A CA 1
ATOM 456 C C . PHE A 1 59 ? 21.437 37.484 9.308 1.00 13.18 59 PHE A C 1
ATOM 457 O O . PHE A 1 59 ? 21.073 36.917 10.340 1.00 13.52 59 PHE A O 1
ATOM 465 N N . GLU A 1 60 ? 22.525 37.130 8.632 1.00 13.59 60 GLU A N 1
ATOM 466 C CA . GLU A 1 60 ? 23.397 36.053 9.082 1.00 14.87 60 GLU A CA 1
ATOM 467 C C . GLU A 1 60 ? 24.065 36.334 10.438 1.00 14.31 60 GLU A C 1
ATOM 468 O O . GLU A 1 60 ? 24.213 35.413 11.261 1.00 14.83 60 GLU A O 1
ATOM 474 N N . ASP A 1 61 ? 24.447 37.590 10.676 1.00 13.73 61 ASP A N 1
ATOM 475 C CA . ASP A 1 61 ? 25.009 38.000 11.976 1.00 13.99 61 ASP A CA 1
ATOM 476 C C . ASP A 1 61 ? 23.961 37.761 13.094 1.00 13.37 61 ASP A C 1
ATOM 477 O O . ASP A 1 61 ? 24.307 37.288 14.192 1.00 13.52 61 ASP A O 1
ATOM 482 N N . LYS A 1 62 ? 22.704 38.135 12.823 1.00 12.71 62 LYS A N 1
ATOM 483 C CA . LYS A 1 62 ? 21.610 38.013 13.808 1.00 12.44 62 LYS A CA 1
ATOM 484 C C . LYS A 1 62 ? 21.412 36.559 14.226 1.00 12.68 62 LYS A C 1
ATOM 485 O O . LYS A 1 62 ? 21.346 36.235 15.416 1.00 12.05 62 LYS A O 1
ATOM 491 N N . LYS A 1 63 ? 21.372 35.669 13.238 1.00 12.43 63 LYS A N 1
ATOM 492 C CA . LYS A 1 63 ? 21.254 34.243 13.519 1.00 13.13 63 LYS A CA 1
ATOM 493 C C . LYS A 1 63 ? 22.433 33.736 14.317 1.00 12.58 63 LYS A C 1
ATOM 494 O O . LYS A 1 63 ? 22.253 32.937 15.221 1.00 12.00 63 LYS A O 1
ATOM 500 N N . GLU A 1 64 ? 23.643 34.180 13.962 1.00 12.29 64 GLU A N 1
ATOM 501 C CA . GLU A 1 64 ? 24.840 33.744 14.649 1.00 12.96 64 GLU A CA 1
ATOM 502 C C . GLU A 1 64 ? 24.821 34.233 16.093 1.00 12.14 64 GLU A C 1
ATOM 503 O O . GLU A 1 64 ? 25.130 33.476 16.998 1.00 11.08 64 GLU A O 1
ATOM 509 N N . VAL A 1 65 ? 24.459 35.498 16.306 1.00 11.68 65 VAL A N 1
ATOM 510 C CA . VAL A 1 65 ? 24.398 36.019 17.691 1.00 11.88 65 VAL A CA 1
ATOM 511 C C . VAL A 1 65 ? 23.407 35.218 18.527 1.00 11.35 65 VAL A C 1
ATOM 512 O O . VAL A 1 65 ? 23.692 34.868 19.680 1.00 11.27 65 VAL A O 1
ATOM 516 N N . MET A 1 66 ? 22.258 34.923 17.940 1.00 11.60 66 MET A N 1
ATOM 517 C CA . MET A 1 66 ? 21.219 34.170 18.654 1.00 11.42 66 MET A CA 1
ATOM 518 C C . MET A 1 66 ? 21.731 32.785 19.056 1.00 12.10 66 MET A C 1
ATOM 519 O O . MET A 1 66 ? 21.465 32.303 20.177 1.00 11.28 66 MET A O 1
ATOM 524 N N . LYS A 1 67 ? 22.446 32.133 18.133 1.00 11.26 67 LYS A N 1
ATOM 525 C CA . LYS A 1 67 ? 23.020 30.806 18.419 1.00 12.19 67 LYS A CA 1
ATOM 526 C C . LYS A 1 67 ? 24.069 30.870 19.504 1.00 11.75 67 LYS A C 1
ATOM 527 O O . LYS A 1 67 ? 24.050 30.072 20.444 1.00 11.92 67 LYS A O 1
ATOM 533 N N . LEU A 1 68 ? 24.975 31.835 19.389 1.00 11.19 68 LEU A N 1
ATOM 534 C CA . LEU A 1 68 ? 26.096 31.948 20.305 1.00 12.14 68 LEU A CA 1
ATOM 535 C C . LEU A 1 68 ? 25.626 32.269 21.710 1.00 11.21 68 LEU A C 1
ATOM 536 O O . LEU A 1 68 ? 26.189 31.762 22.680 1.00 10.71 68 LEU A O 1
ATOM 541 N N . VAL A 1 69 ? 24.586 33.095 21.814 1.00 10.64 69 VAL A N 1
ATOM 542 C CA . VAL A 1 69 ? 24.059 33.452 23.129 1.00 9.99 69 VAL A CA 1
ATOM 543 C C . VAL A 1 69 ? 23.404 32.249 23.807 1.00 10.81 69 VAL A C 1
ATOM 544 O O . VAL A 1 69 ? 23.645 31.971 25.000 1.00 9.80 69 VAL A O 1
ATOM 548 N N . ALA A 1 70 ? 22.581 31.536 23.045 1.00 11.41 70 ALA A N 1
ATOM 549 C CA . ALA A 1 70 ? 21.884 30.370 23.589 1.00 11.88 70 ALA A CA 1
ATOM 550 C C . ALA A 1 70 ? 22.888 29.309 24.040 1.00 13.41 70 ALA A C 1
ATOM 551 O O . ALA A 1 70 ? 22.721 28.719 25.110 1.00 13.50 70 ALA A O 1
ATOM 553 N N . GLU A 1 71 ? 23.936 29.105 23.240 1.00 13.33 71 GLU A N 1
ATOM 554 C CA . GLU A 1 71 ? 25.062 28.228 23.605 1.00 14.45 71 GLU A CA 1
ATOM 555 C C . GLU A 1 71 ? 25.772 28.631 24.881 1.00 13.82 71 GLU A C 1
ATOM 556 O O . GLU A 1 71 ? 25.881 27.835 25.819 1.00 14.79 71 GLU A O 1
ATOM 562 N N . ALA A 1 72 ? 26.248 29.874 24.930 1.00 12.90 72 ALA A N 1
ATOM 563 C CA . ALA A 1 72 ? 26.931 30.402 26.102 1.00 12.77 72 ALA A CA 1
ATOM 564 C C . ALA A 1 72 ? 26.067 30.405 27.353 1.00 12.47 72 ALA A C 1
ATOM 565 O O . ALA A 1 72 ? 26.557 30.129 28.453 1.00 13.33 72 ALA A O 1
ATOM 567 N N . ASN A 1 73 ? 24.806 30.775 27.197 1.00 12.34 73 ASN A N 1
ATOM 568 C CA . ASN A 1 73 ? 23.902 30.846 28.355 1.00 12.21 73 ASN A CA 1
ATOM 569 C C . ASN A 1 73 ? 23.667 29.442 28.928 1.00 13.11 73 ASN A C 1
ATOM 570 O O . ASN A 1 73 ? 23.649 29.275 30.143 1.00 12.66 73 ASN A O 1
ATOM 575 N N . ALA A 1 74 ? 23.527 28.457 28.025 1.00 13.13 74 ALA A N 1
ATOM 576 C CA . ALA A 1 74 ? 23.236 27.064 28.401 1.00 14.89 74 ALA A CA 1
ATOM 577 C C . ALA A 1 74 ? 22.079 27.001 29.413 1.00 14.98 74 ALA A C 1
ATOM 578 O O . ALA A 1 74 ? 22.162 26.299 30.418 1.00 16.53 74 ALA A O 1
ATOM 580 N N . GLY A 1 75 ? 21.033 27.785 29.169 1.00 15.31 75 GLY A N 1
ATOM 581 C CA . GLY A 1 75 ? 19.826 27.802 29.992 1.00 15.14 75 GLY A CA 1
ATOM 582 C C . GLY A 1 75 ? 19.930 28.394 31.395 1.00 15.20 75 GLY A C 1
ATOM 583 O O . GLY A 1 75 ? 18.993 28.253 32.183 1.00 15.36 75 GLY A O 1
ATOM 584 N N . ARG A 1 76 ? 21.040 29.066 31.715 1.00 13.37 76 ARG A N 1
ATOM 585 C CA . ARG A 1 76 ? 21.239 29.598 33.076 1.00 12.88 76 ARG A CA 1
ATOM 586 C C . ARG A 1 76 ? 20.264 30.726 33.423 1.00 12.96 76 ARG A C 1
ATOM 587 O O . ARG A 1 76 ? 19.657 30.724 34.494 1.00 13.35 76 ARG A O 1
ATOM 595 N N . VAL A 1 77 ? 20.124 31.684 32.511 1.00 10.51 77 VAL A N 1
ATOM 596 C CA . VAL A 1 77 ? 19.198 32.795 32.740 1.00 9.91 77 VAL A CA 1
ATOM 597 C C . VAL A 1 77 ? 18.162 32.878 31.628 1.00 9.04 77 VAL A C 1
ATOM 598 O O . VAL A 1 77 ? 18.268 32.196 30.621 1.00 9.42 77 VAL A O 1
ATOM 602 N N . THR A 1 78 ? 17.147 33.715 31.819 1.00 8.54 78 THR A N 1
ATOM 603 C CA . THR A 1 78 ? 16.051 33.872 30.840 1.00 9.36 78 THR A CA 1
ATOM 604 C C . THR A 1 78 ? 16.598 34.603 29.623 1.00 9.38 78 THR A C 1
ATOM 605 O O . THR A 1 78 ? 17.425 35.494 29.790 1.00 9.06 78 THR A O 1
ATOM 609 N N . LEU A 1 79 ? 16.154 34.217 28.430 1.00 8.99 79 LEU A N 1
ATOM 610 C CA . LEU A 1 79 ? 16.612 34.893 27.205 1.00 9.51 79 LEU A CA 1
ATOM 611 C C . LEU A 1 79 ? 15.465 35.462 26.420 1.00 9.09 79 LEU A C 1
ATOM 612 O O . LEU A 1 79 ? 14.471 34.798 26.202 1.00 10.19 79 LEU A O 1
ATOM 617 N N . ILE A 1 80 ? 15.620 36.704 25.975 1.00 8.67 80 ILE A N 1
ATOM 618 C CA . ILE A 1 80 ? 14.669 37.348 25.091 1.00 8.09 80 ILE A CA 1
ATOM 619 C C . ILE A 1 80 ? 15.437 37.880 23.901 1.00 8.61 80 ILE A C 1
ATOM 620 O O . ILE A 1 80 ? 16.475 38.496 24.072 1.00 8.78 80 ILE A O 1
ATOM 625 N N . ALA A 1 81 ? 14.941 37.612 22.692 1.00 9.47 81 ALA A N 1
ATOM 626 C CA . ALA A 1 81 ? 15.570 38.112 21.468 1.00 10.02 81 ALA A CA 1
ATOM 627 C C . ALA A 1 81 ? 14.682 39.118 20.764 1.00 10.20 81 ALA A C 1
ATOM 628 O O . ALA A 1 81 ? 13.544 38.812 20.431 1.00 10.46 81 ALA A O 1
ATOM 630 N N . GLN A 1 82 ? 15.220 40.309 20.508 1.00 9.76 82 GLN A N 1
ATOM 631 C CA . GLN A 1 82 ? 14.528 41.301 19.672 1.00 9.13 82 GLN A CA 1
ATOM 632 C C . GLN A 1 82 ? 14.830 40.906 18.231 1.00 9.43 82 GLN A C 1
ATOM 633 O O . GLN A 1 82 ? 15.995 40.768 17.876 1.00 9.71 82 GLN A O 1
ATOM 639 N N . ILE A 1 83 ? 13.794 40.673 17.419 1.00 9.58 83 ILE A N 1
ATOM 640 C CA . ILE A 1 83 ? 13.997 40.031 16.117 1.00 10.36 83 ILE A CA 1
ATOM 641 C C . ILE A 1 83 ? 13.356 40.828 14.990 1.00 11.50 83 ILE A C 1
ATOM 642 O O . ILE A 1 83 ? 13.350 40.395 13.837 1.00 12.83 83 ILE A O 1
ATOM 647 N N . GLY A 1 84 ? 12.823 41.992 15.335 1.00 11.71 84 GLY A N 1
ATOM 648 C CA . GLY A 1 84 ? 12.119 42.826 14.385 1.00 12.83 84 GLY A CA 1
ATOM 649 C C . GLY A 1 84 ? 13.009 43.648 13.470 1.00 12.79 84 GLY A C 1
ATOM 650 O O . GLY A 1 84 ? 14.143 43.965 13.807 1.00 12.90 84 GLY A O 1
ATOM 651 N N . SER A 1 85 ? 12.450 43.996 12.317 1.00 13.35 85 SER A N 1
ATOM 652 C CA . SER A 1 85 ? 13.052 44.904 11.330 1.00 14.38 85 SER A CA 1
ATOM 653 C C . SER A 1 85 ? 12.004 45.121 10.243 1.00 14.59 85 SER A C 1
ATOM 654 O O . SER A 1 85 ? 10.879 44.610 10.330 1.00 15.67 85 SER A O 1
ATOM 657 N N . LEU A 1 86 ? 12.356 45.850 9.193 1.00 14.40 86 LEU A N 1
ATOM 658 C CA . LEU A 1 86 ? 11.396 46.058 8.129 1.00 14.49 86 LEU A CA 1
ATOM 659 C C . LEU A 1 86 ? 11.324 44.863 7.176 1.00 15.28 86 LEU A C 1
ATOM 660 O O . LEU A 1 86 ? 10.442 44.809 6.317 1.00 15.43 86 LEU A O 1
ATOM 665 N N . ASN A 1 87 ? 12.239 43.910 7.341 1.00 15.41 87 ASN A N 1
ATOM 666 C CA . ASN A 1 87 ? 12.223 42.704 6.525 1.00 15.91 87 ASN A CA 1
ATOM 667 C C . ASN A 1 87 ? 11.375 41.658 7.219 1.00 16.50 87 ASN A C 1
ATOM 668 O O . ASN A 1 87 ? 11.838 40.983 8.130 1.00 15.44 87 ASN A O 1
ATOM 673 N N . ILE A 1 88 ? 10.129 41.530 6.781 1.00 17.27 88 ILE A N 1
ATOM 674 C CA . ILE A 1 88 ? 9.198 40.638 7.451 1.00 18.98 88 ILE A CA 1
ATOM 675 C C . ILE A 1 88 ? 9.577 39.157 7.311 1.00 18.64 88 ILE A C 1
ATOM 676 O O . ILE A 1 88 ? 9.453 38.381 8.277 1.00 18.09 88 ILE A O 1
ATOM 681 N N . GLU A 1 89 ? 10.050 38.744 6.134 1.00 18.36 89 GLU A N 1
ATOM 682 C CA . GLU A 1 89 ? 10.358 37.315 5.963 1.00 18.31 89 GLU A CA 1
ATOM 683 C C . GLU A 1 89 ? 11.556 36.900 6.811 1.00 16.35 89 GLU A C 1
ATOM 684 O O . GLU A 1 89 ? 11.592 35.805 7.377 1.00 16.60 89 GLU A O 1
ATOM 690 N N . GLU A 1 90 ? 12.550 37.773 6.907 1.00 15.18 90 GLU A N 1
ATOM 691 C CA . GLU A 1 90 ? 13.676 37.532 7.805 1.00 13.37 90 GLU A CA 1
ATOM 692 C C . GLU A 1 90 ? 13.236 37.465 9.276 1.00 12.30 90 GLU A C 1
ATOM 693 O O . GLU A 1 90 ? 13.676 36.588 10.006 1.00 12.58 90 GLU A O 1
ATOM 699 N N . THR A 1 91 ? 12.375 38.392 9.694 1.00 12.71 91 THR A N 1
ATOM 700 C CA . THR A 1 91 ? 11.838 38.410 11.057 1.00 12.13 91 THR A CA 1
ATOM 701 C C . THR A 1 91 ? 11.149 37.083 11.436 1.00 12.49 91 THR A C 1
ATOM 702 O O . THR A 1 91 ? 11.400 36.518 12.507 1.00 12.52 91 THR A O 1
ATOM 706 N N . LYS A 1 92 ? 10.338 36.554 10.519 1.00 12.74 92 LYS A N 1
ATOM 707 C CA . LYS A 1 92 ? 9.696 35.248 10.711 1.00 13.42 92 LYS A CA 1
ATOM 708 C C . LYS A 1 92 ? 10.702 34.098 10.875 1.00 13.34 92 LYS A C 1
ATOM 709 O O . LYS A 1 92 ? 10.528 33.237 11.740 1.00 12.95 92 LYS A O 1
ATOM 715 N N . GLU A 1 93 ? 11.768 34.094 10.075 1.00 13.88 93 GLU A N 1
ATOM 716 C CA . GLU A 1 93 ? 12.841 33.106 10.228 1.00 14.14 93 GLU A CA 1
ATOM 717 C C . GLU A 1 93 ? 13.542 33.243 11.582 1.00 14.46 93 GLU A C 1
ATOM 718 O O . GLU A 1 93 ? 13.893 32.230 12.227 1.00 12.72 93 GLU A O 1
ATOM 724 N N . LEU A 1 94 ? 13.763 34.491 12.013 1.00 13.75 94 LEU A N 1
ATOM 725 C CA . LEU A 1 94 ? 14.354 34.719 13.327 1.00 13.31 94 LEU A CA 1
ATOM 726 C C . LEU A 1 94 ? 13.432 34.237 14.464 1.00 13.18 94 LEU A C 1
ATOM 727 O O . LEU A 1 94 ? 13.908 33.668 15.431 1.00 13.84 94 LEU A O 1
ATOM 732 N N . ALA A 1 95 ? 12.123 34.461 14.341 1.00 13.45 95 ALA A N 1
ATOM 733 C CA . ALA A 1 95 ? 11.148 33.937 15.330 1.00 13.23 95 ALA A CA 1
ATOM 734 C C . ALA A 1 95 ? 11.225 32.420 15.408 1.00 13.74 95 ALA A C 1
ATOM 735 O O . ALA A 1 95 ? 11.224 31.841 16.499 1.00 12.91 95 ALA A O 1
ATOM 737 N N . LYS A 1 96 ? 11.319 31.768 14.249 1.00 13.29 96 LYS A N 1
ATOM 738 C CA . LYS A 1 96 ? 11.471 30.301 14.217 1.00 13.77 96 LYS A CA 1
ATOM 739 C C . LYS A 1 96 ? 12.771 29.843 14.829 1.00 13.76 96 LYS A C 1
ATOM 740 O O . LYS A 1 96 ? 12.803 28.842 15.561 1.00 12.86 96 LYS A O 1
ATOM 746 N N . LEU A 1 97 ? 13.859 30.567 14.546 1.00 12.41 97 LEU A N 1
ATOM 747 C CA . LEU A 1 97 ? 15.149 30.246 15.148 1.00 12.56 97 LEU A CA 1
ATOM 748 C C . LEU A 1 97 ? 15.133 30.424 16.670 1.00 12.32 97 LEU A C 1
ATOM 749 O O . LEU A 1 97 ? 15.673 29.582 17.383 1.00 11.60 97 LEU A O 1
ATOM 754 N N . ALA A 1 98 ? 14.550 31.529 17.151 1.00 11.21 98 ALA A N 1
ATOM 755 C CA . ALA A 1 98 ? 14.427 31.770 18.584 1.00 11.66 98 ALA A CA 1
ATOM 756 C C . ALA A 1 98 ? 13.736 30.584 19.263 1.00 12.21 98 ALA A C 1
ATOM 757 O O . ALA A 1 98 ? 14.132 30.151 20.332 1.00 11.69 98 ALA A O 1
ATOM 759 N N . LYS A 1 99 ? 12.706 30.062 18.614 1.00 12.67 99 LYS A N 1
ATOM 760 C CA . LYS A 1 99 ? 11.956 28.955 19.206 1.00 13.86 99 LYS A CA 1
ATOM 761 C C . LYS A 1 99 ? 12.805 27.672 19.212 1.00 13.58 99 LYS A C 1
ATOM 762 O O . LYS A 1 99 ? 12.863 26.946 20.216 1.00 13.67 99 LYS A O 1
ATOM 768 N N . GLU A 1 100 ? 13.431 27.393 18.079 1.00 14.84 100 GLU A N 1
ATOM 769 C CA . GLU A 1 100 ? 14.380 26.276 17.941 1.00 16.30 100 GLU A CA 1
ATOM 770 C C . GLU A 1 100 ? 15.462 26.320 19.023 1.00 16.13 100 GLU A C 1
ATOM 771 O O . GLU A 1 100 ? 15.869 25.276 19.580 1.00 16.28 100 GLU A O 1
ATOM 777 N N . LEU A 1 101 ? 15.938 27.530 19.331 1.00 14.88 101 LEU A N 1
ATOM 778 C CA . LEU A 1 101 ? 17.019 27.686 20.286 1.00 13.88 101 LEU A CA 1
ATOM 779 C C . LEU A 1 101 ? 16.537 27.812 21.733 1.00 13.45 101 LEU A C 1
ATOM 780 O O . LEU A 1 101 ? 17.360 27.984 22.635 1.00 12.63 101 LEU A O 1
ATOM 785 N N . LYS A 1 102 ? 15.219 27.716 21.915 1.00 12.89 102 LYS A N 1
ATOM 786 C CA . LYS A 1 102 ? 14.557 27.685 23.230 1.00 13.84 102 LYS A CA 1
ATOM 787 C C . LYS A 1 102 ? 14.647 29.022 23.953 1.00 12.61 102 LYS A C 1
ATOM 788 O O . LYS A 1 102 ? 14.787 29.066 25.183 1.00 12.36 102 LYS A O 1
ATOM 794 N N . TYR A 1 103 ? 14.560 30.109 23.193 1.00 11.57 103 TYR A N 1
ATOM 795 C CA . TYR A 1 103 ? 14.432 31.447 23.797 1.00 11.11 103 TYR A CA 1
ATOM 796 C C . TYR A 1 103 ? 13.118 31.517 24.567 1.00 10.96 103 TYR A C 1
ATOM 797 O O . TYR A 1 103 ? 12.129 30.890 24.185 1.00 11.03 103 TYR A O 1
ATOM 806 N N . ASP A 1 104 ? 13.103 32.295 25.647 1.00 10.72 104 ASP A N 1
ATOM 807 C CA . ASP A 1 104 ? 11.916 32.374 26.502 1.00 10.63 104 ASP A CA 1
ATOM 808 C C . ASP A 1 104 ? 10.852 33.299 25.924 1.00 10.21 104 ASP A C 1
ATOM 809 O O . ASP A 1 104 ? 9.634 33.128 26.150 1.00 10.50 104 ASP A O 1
ATOM 814 N N . ALA A 1 105 ? 11.310 34.296 25.171 1.00 9.22 105 ALA A N 1
ATOM 815 C CA . ALA A 1 105 ? 10.409 35.184 24.455 1.00 8.80 105 ALA A CA 1
ATOM 816 C C . ALA A 1 105 ? 11.157 35.855 23.303 1.00 8.76 105 ALA A C 1
ATOM 817 O O . ALA A 1 105 ? 12.394 35.849 23.243 1.00 9.60 105 ALA A O 1
ATOM 819 N N . ILE A 1 106 ? 10.384 36.481 22.439 1.00 10.31 106 ILE A N 1
ATOM 820 C CA . ILE A 1 106 ? 10.923 37.355 21.413 1.00 10.34 106 ILE A CA 1
ATOM 821 C C . ILE A 1 106 ? 10.250 38.697 21.574 1.00 11.27 106 ILE A C 1
ATOM 822 O O . ILE A 1 106 ? 9.231 38.817 22.275 1.00 10.67 106 ILE A O 1
ATOM 827 N N . SER A 1 107 ? 10.834 39.722 20.951 1.00 10.78 107 SER A N 1
ATOM 828 C CA . SER A 1 107 ? 10.190 41.014 20.898 1.00 10.30 107 SER A CA 1
ATOM 829 C C . SER A 1 107 ? 10.415 41.523 19.488 1.00 10.83 107 SER A C 1
ATOM 830 O O . SER A 1 107 ? 11.284 41.014 18.774 1.00 10.14 107 SER A O 1
ATOM 833 N N . ALA A 1 108 ? 9.654 42.538 19.086 1.00 10.56 108 ALA A N 1
ATOM 834 C CA . ALA A 1 108 ? 9.870 43.148 17.772 1.00 10.89 108 ALA A CA 1
ATOM 835 C C . ALA A 1 108 ? 9.577 44.623 17.878 1.00 11.60 108 ALA A C 1
ATOM 836 O O . ALA A 1 108 ? 8.485 45.024 18.300 1.00 10.70 108 ALA A O 1
ATOM 838 N N . ILE A 1 109 ? 10.555 45.438 17.508 1.00 11.87 109 ILE A N 1
ATOM 839 C CA . ILE A 1 109 ? 10.331 46.870 17.440 1.00 12.95 109 ILE A CA 1
ATOM 840 C C . ILE A 1 109 ? 9.164 47.240 16.508 1.00 13.17 109 ILE A C 1
ATOM 841 O O . ILE A 1 109 ? 8.865 46.528 15.550 1.00 13.40 109 ILE A O 1
ATOM 846 N N . THR A 1 110 ? 8.539 48.375 16.781 1.00 13.75 110 THR A N 1
ATOM 847 C CA . THR A 1 110 ? 7.607 49.012 15.862 1.00 15.73 110 THR A CA 1
ATOM 848 C C . THR A 1 110 ? 8.277 49.217 14.494 1.00 15.67 110 THR A C 1
ATOM 849 O O . THR A 1 110 ? 9.416 49.675 14.446 1.00 16.64 110 THR A O 1
ATOM 853 N N . PRO A 1 111 ? 7.558 48.929 13.384 1.00 15.85 111 PRO A N 1
ATOM 854 C CA . PRO A 1 111 ? 8.096 49.286 12.068 1.00 15.45 111 PRO A CA 1
ATOM 855 C C . PRO A 1 111 ? 8.556 50.751 12.069 1.00 15.29 111 PRO A C 1
ATOM 856 O O . PRO A 1 111 ? 7.834 51.637 12.519 1.00 14.85 111 PRO A O 1
ATOM 860 N N . TYR A 1 112 ? 9.773 50.986 11.610 1.00 15.85 112 TYR A N 1
ATOM 861 C CA . TYR A 1 112 ? 10.417 52.290 11.826 1.00 15.91 112 TYR A CA 1
ATOM 862 C C . TYR A 1 112 ? 10.670 53.029 10.512 1.00 15.33 112 TYR A C 1
ATOM 863 O O . TYR A 1 112 ? 10.369 52.514 9.432 1.00 13.77 112 TYR A O 1
ATOM 872 N N . TYR A 1 113 ? 11.286 54.208 10.655 1.00 15.42 113 TYR A N 1
ATOM 873 C CA . TYR A 1 113 ? 11.606 55.143 9.559 1.00 15.01 113 TYR A CA 1
ATOM 874 C C . TYR A 1 113 ? 10.374 55.800 8.952 1.00 15.40 113 TYR A C 1
ATOM 875 O O . TYR A 1 113 ? 10.194 57.009 9.068 1.00 15.16 113 TYR A O 1
ATOM 884 N N . TYR A 1 114 ? 9.533 54.999 8.290 1.00 15.43 114 TYR A N 1
ATOM 885 C CA . TYR A 1 114 ? 8.288 55.504 7.760 1.00 16.14 114 TYR A CA 1
ATOM 886 C C . TYR A 1 114 ? 7.286 55.639 8.878 1.00 16.91 114 TYR A C 1
ATOM 887 O O . TYR A 1 114 ? 7.426 55.027 9.930 1.00 17.87 114 TYR A O 1
ATOM 896 N N . ASN A 1 115 ? 6.263 56.431 8.619 1.00 18.63 115 ASN A N 1
ATOM 897 C CA . ASN A 1 115 ? 5.134 56.538 9.508 1.00 20.14 115 ASN A CA 1
ATOM 898 C C . ASN A 1 115 ? 4.121 55.478 9.109 1.00 19.22 115 ASN A C 1
ATOM 899 O O . ASN A 1 115 ? 3.317 55.697 8.221 1.00 19.94 115 ASN A O 1
ATOM 904 N N . PHE A 1 116 ? 4.176 54.332 9.768 1.00 18.43 116 PHE A N 1
ATOM 905 C CA . PHE A 1 116 ? 3.260 53.248 9.469 1.00 18.10 116 PHE A CA 1
ATOM 906 C C . PHE A 1 116 ? 1.966 53.415 10.239 1.00 18.20 116 PHE A C 1
ATOM 907 O O . PHE A 1 116 ? 1.982 53.903 11.369 1.00 18.62 116 PHE A O 1
ATOM 915 N N . SER A 1 117 ? 0.856 53.014 9.631 1.00 17.81 117 SER A N 1
ATOM 916 C CA . SER A 1 117 ? -0.455 53.127 10.278 1.00 17.80 117 SER A CA 1
ATOM 917 C C . SER A 1 117 ? -0.626 52.085 11.378 1.00 17.84 117 SER A C 1
ATOM 918 O O . SER A 1 117 ? 0.130 51.092 11.475 1.00 16.97 117 SER A O 1
ATOM 921 N N . PHE A 1 118 ? -1.642 52.296 12.210 1.00 17.95 118 PHE A N 1
ATOM 922 C CA . PHE A 1 118 ? -1.976 51.277 13.198 1.00 19.00 118 PHE A CA 1
ATOM 923 C C . PHE A 1 118 ? -2.217 49.929 12.535 1.00 18.21 118 PHE A C 1
ATOM 924 O O . PHE A 1 118 ? -1.721 48.896 13.011 1.00 17.60 118 PHE A O 1
ATOM 932 N N . ASN A 1 119 ? -2.995 49.944 11.446 1.00 18.10 119 ASN A N 1
ATOM 933 C CA . ASN A 1 119 ? -3.339 48.733 10.712 1.00 17.75 119 ASN A CA 1
ATOM 934 C C . ASN A 1 119 ? -2.103 48.034 10.159 1.00 17.15 119 ASN A C 1
ATOM 935 O O . ASN A 1 119 ? -1.996 46.812 10.240 1.00 16.70 119 ASN A O 1
ATOM 940 N N . GLU A 1 120 ? -1.155 48.803 9.622 1.00 15.79 120 GLU A N 1
ATOM 941 C CA . GLU A 1 120 ? 0.098 48.218 9.144 1.00 14.53 120 GLU A CA 1
ATOM 942 C C . GLU A 1 120 ? 0.887 47.585 10.278 1.00 14.30 120 GLU A C 1
ATOM 943 O O . GLU A 1 120 ? 1.417 46.497 10.132 1.00 14.37 120 GLU A O 1
ATOM 949 N N . THR A 1 121 ? 0.949 48.277 11.414 1.00 13.65 121 THR A N 1
ATOM 950 C CA . THR A 1 121 ? 1.642 47.781 12.584 1.00 14.30 121 THR A CA 1
ATOM 951 C C . THR A 1 121 ? 0.949 46.516 13.145 1.00 14.05 121 THR A C 1
ATOM 952 O O . THR A 1 121 ? 1.611 45.537 13.505 1.00 13.09 121 THR A O 1
ATOM 956 N N . HIS A 1 122 ? -0.380 46.546 13.207 1.00 14.27 122 HIS A N 1
ATOM 957 C CA . HIS A 1 122 ? -1.152 45.377 13.654 1.00 15.26 122 HIS A CA 1
ATOM 958 C C . HIS A 1 122 ? -0.854 44.169 12.763 1.00 14.88 122 HIS A C 1
ATOM 959 O O . HIS A 1 122 ? -0.583 43.073 13.253 1.00 13.55 122 HIS A O 1
ATOM 966 N N . HIS A 1 123 ? -0.885 44.387 11.452 1.00 15.36 123 HIS A N 1
ATOM 967 C CA . HIS A 1 123 ? -0.672 43.317 10.477 1.00 14.91 123 HIS A CA 1
ATOM 968 C C . HIS A 1 123 ? 0.746 42.765 10.550 1.00 14.39 123 HIS A C 1
ATOM 969 O O . HIS A 1 123 ? 0.964 41.559 10.393 1.00 14.30 123 HIS A O 1
ATOM 976 N N . TYR A 1 124 ? 1.712 43.656 10.814 1.00 14.35 124 TYR A N 1
ATOM 977 C CA . TYR A 1 124 ? 3.103 43.266 11.015 1.00 13.87 124 TYR A CA 1
ATOM 978 C C . TYR A 1 124 ? 3.219 42.314 12.196 1.00 13.19 124 TYR A C 1
ATOM 979 O O . TYR A 1 124 ? 3.795 41.256 12.072 1.00 13.13 124 TYR A O 1
ATOM 988 N N . TYR A 1 125 ? 2.608 42.652 13.333 1.00 13.58 125 TYR A N 1
ATOM 989 C CA . TYR A 1 125 ? 2.698 41.737 14.474 1.00 13.66 125 TYR A CA 1
ATOM 990 C C . TYR A 1 125 ? 1.943 40.419 14.229 1.00 13.85 125 TYR A C 1
ATOM 991 O O . TYR A 1 125 ? 2.422 39.330 14.600 1.00 13.92 125 TYR A O 1
ATOM 1000 N N . GLU A 1 126 ? 0.800 40.516 13.554 1.00 15.02 126 GLU A N 1
ATOM 1001 C CA . GLU A 1 126 ? 0.057 39.322 13.122 1.00 16.65 126 GLU A CA 1
ATOM 1002 C C . GLU A 1 126 ? 0.931 38.371 12.296 1.00 16.55 126 GLU A C 1
ATOM 1003 O O . GLU A 1 126 ? 0.991 37.179 12.558 1.00 16.99 126 GLU A O 1
ATOM 1009 N N . GLU A 1 127 ? 1.599 38.896 11.277 1.00 17.25 127 GLU A N 1
ATOM 1010 C CA . GLU A 1 127 ? 2.463 38.059 10.451 1.00 17.44 127 GLU A CA 1
ATOM 1011 C C . GLU A 1 127 ? 3.578 37.386 11.279 1.00 17.44 127 GLU A C 1
ATOM 1012 O O . GLU A 1 127 ? 3.857 36.213 11.093 1.00 16.71 127 GLU A O 1
ATOM 1018 N N . ILE A 1 128 ? 4.217 38.125 12.190 1.00 16.55 128 ILE A N 1
ATOM 1019 C CA . ILE A 1 128 ? 5.284 37.519 12.999 1.00 17.40 128 ILE A CA 1
ATOM 1020 C C . ILE A 1 128 ? 4.715 36.385 13.874 1.00 18.00 128 ILE A C 1
ATOM 1021 O O . ILE A 1 128 ? 5.334 35.345 14.031 1.00 18.39 128 ILE A O 1
ATOM 1026 N N . SER A 1 129 ? 3.518 36.586 14.406 1.00 19.28 129 SER A N 1
ATOM 1027 C CA . SER A 1 129 ? 2.885 35.605 15.305 1.00 20.49 129 SER A CA 1
ATOM 1028 C C . SER A 1 129 ? 2.637 34.247 14.650 1.00 21.44 129 SER A C 1
ATOM 1029 O O . SER A 1 129 ? 2.698 33.225 15.309 1.00 21.71 129 SER A O 1
ATOM 1032 N N . LYS A 1 130 ? 2.347 34.242 13.356 1.00 22.09 130 LYS A N 1
ATOM 1033 C CA . LYS A 1 130 ? 2.090 32.982 12.648 1.00 23.02 130 LYS A CA 1
ATOM 1034 C C . LYS A 1 130 ? 3.337 32.123 12.490 1.00 22.67 130 LYS A C 1
ATOM 1035 O O . LYS A 1 130 ? 3.236 30.919 12.255 1.00 22.99 130 LYS A O 1
ATOM 1041 N N . ALA A 1 131 ? 4.519 32.734 12.616 1.00 21.90 131 ALA A N 1
ATOM 1042 C CA . ALA A 1 131 ? 5.782 32.052 12.313 1.00 21.05 131 ALA A CA 1
ATOM 1043 C C . ALA A 1 131 ? 6.175 30.956 13.302 1.00 20.64 131 ALA A C 1
ATOM 1044 O O . ALA A 1 131 ? 6.779 29.952 12.913 1.00 21.05 131 ALA A O 1
ATOM 1046 N N . ALA A 1 132 ? 5.874 31.159 14.581 1.00 19.98 132 ALA A N 1
ATOM 1047 C CA . ALA A 1 132 ? 6.324 30.244 15.628 1.00 19.60 132 ALA A CA 1
ATOM 1048 C C . ALA A 1 132 ? 5.540 30.508 16.886 1.00 19.27 132 ALA A C 1
ATOM 1049 O O . ALA A 1 132 ? 5.100 31.634 17.134 1.00 19.53 132 ALA A O 1
ATOM 1051 N N . ASP A 1 133 ? 5.367 29.450 17.665 1.00 19.14 133 ASP A N 1
ATOM 1052 C CA . ASP A 1 133 ? 4.696 29.532 18.947 1.00 18.79 133 ASP A CA 1
ATOM 1053 C C . ASP A 1 133 ? 5.719 29.809 20.034 1.00 17.84 133 ASP A C 1
ATOM 1054 O O . ASP A 1 133 ? 6.338 28.906 20.611 1.00 18.00 133 ASP A O 1
ATOM 1059 N N . ILE A 1 134 ? 5.918 31.098 20.272 1.00 16.17 134 ILE A N 1
ATOM 1060 C CA . ILE A 1 134 ? 6.885 31.581 21.238 1.00 13.74 134 ILE A CA 1
ATOM 1061 C C . ILE A 1 134 ? 6.315 32.921 21.727 1.00 13.00 134 ILE A C 1
ATOM 1062 O O . ILE A 1 134 ? 5.721 33.663 20.956 1.00 12.51 134 ILE A O 1
ATOM 1067 N N . PRO A 1 135 ? 6.430 33.209 23.031 1.00 12.64 135 PRO A N 1
ATOM 1068 C CA . PRO A 1 135 ? 5.796 34.440 23.512 1.00 11.50 135 PRO A CA 1
ATOM 1069 C C . PRO A 1 135 ? 6.426 35.676 22.892 1.00 11.69 135 PRO A C 1
ATOM 1070 O O . PRO A 1 135 ? 7.639 35.708 22.720 1.00 12.11 135 PRO A O 1
ATOM 1074 N N . MET A 1 136 ? 5.590 36.656 22.554 1.00 11.34 136 MET A N 1
ATOM 1075 C CA . MET A 1 136 ? 6.034 37.917 21.966 1.00 11.85 136 MET A CA 1
ATOM 1076 C C . MET A 1 136 ? 5.789 39.096 22.912 1.00 11.30 136 MET A C 1
ATOM 1077 O O . MET A 1 136 ? 4.706 39.222 23.535 1.00 10.36 136 MET A O 1
ATOM 1082 N N . LEU A 1 137 ? 6.803 39.964 23.020 1.00 10.91 137 LEU A N 1
ATOM 1083 C CA . LEU A 1 137 ? 6.657 41.264 23.659 1.00 11.86 137 LEU A CA 1
ATOM 1084 C C . LEU A 1 137 ? 6.655 42.324 22.575 1.00 12.43 137 LEU A C 1
ATOM 1085 O O . LEU A 1 137 ? 7.655 42.470 21.868 1.00 13.13 137 LEU A O 1
ATOM 1090 N N . ILE A 1 138 ? 5.544 43.045 22.417 1.00 12.24 138 ILE A N 1
ATOM 1091 C CA . ILE A 1 138 ? 5.501 44.112 21.442 1.00 12.53 138 ILE A CA 1
ATOM 1092 C C . ILE A 1 138 ? 6.158 45.368 22.026 1.00 13.01 138 ILE A C 1
ATOM 1093 O O . ILE A 1 138 ? 6.359 45.473 23.240 1.00 14.56 138 ILE A O 1
ATOM 1098 N N . TYR A 1 139 ? 6.565 46.288 21.172 1.00 12.18 139 TYR A N 1
ATOM 1099 C CA . TYR A 1 139 ? 7.135 47.525 21.659 1.00 13.41 139 TYR A CA 1
ATOM 1100 C C . TYR A 1 139 ? 6.007 48.504 21.864 1.00 14.76 139 TYR A C 1
ATOM 1101 O O . TYR A 1 139 ? 5.106 48.573 21.047 1.00 13.98 139 TYR A O 1
ATOM 1110 N N . TYR A 1 140 ? 6.052 49.237 22.972 1.00 16.89 140 TYR A N 1
ATOM 1111 C CA . TYR A 1 140 ? 5.059 50.252 23.186 1.00 19.64 140 TYR A CA 1
ATOM 1112 C C . TYR A 1 140 ? 5.133 51.333 22.110 1.00 22.97 140 TYR A C 1
ATOM 1113 O O . TYR A 1 140 ? 6.219 51.760 21.693 1.00 23.33 140 TYR A O 1
ATOM 1122 N N . LEU A 1 141 ? 3.939 51.742 21.685 1.00 26.57 141 LEU A N 1
ATOM 1123 C CA . LEU A 1 141 ? 3.699 52.637 20.566 1.00 30.02 141 LEU A CA 1
ATOM 1124 C C . LEU A 1 141 ? 2.887 53.810 21.129 1.00 31.90 141 LEU A C 1
ATOM 1125 O O . LEU A 1 141 ? 1.701 53.624 21.460 1.00 32.43 141 LEU A O 1
ATOM 1130 N N . PRO A 1 142 ? 3.529 54.994 21.282 1.00 33.07 142 PRO A N 1
ATOM 1131 C CA . PRO A 1 142 ? 2.871 56.197 21.827 1.00 34.30 142 PRO A CA 1
ATOM 1132 C C . PRO A 1 142 ? 1.718 56.663 20.946 1.00 35.00 142 PRO A C 1
ATOM 1133 O O . PRO A 1 142 ? 1.851 56.684 19.713 1.00 35.82 142 PRO A O 1
ATOM 1137 N N . VAL A 1 149 ? -0.950 56.853 20.940 1.00 35.42 149 VAL A N 1
ATOM 1138 C CA . VAL A 1 149 ? -1.935 55.778 20.783 1.00 35.24 149 VAL A CA 1
ATOM 1139 C C . VAL A 1 149 ? -2.676 55.540 22.103 1.00 34.54 149 VAL A C 1
ATOM 1140 O O . VAL A 1 149 ? -2.066 55.548 23.183 1.00 33.99 149 VAL A O 1
ATOM 1144 N N . SER A 1 150 ? -3.990 55.337 22.000 1.00 33.74 150 SER A N 1
ATOM 1145 C CA . SER A 1 150 ? -4.832 55.172 23.178 1.00 33.44 150 SER A CA 1
ATOM 1146 C C . SER A 1 150 ? -4.505 53.856 23.881 1.00 33.03 150 SER A C 1
ATOM 1147 O O . SER A 1 150 ? -3.965 52.923 23.265 1.00 32.96 150 SER A O 1
ATOM 1150 N N . THR A 1 151 ? -4.826 53.794 25.171 1.00 32.58 151 THR A N 1
ATOM 1151 C CA . THR A 1 151 ? -4.682 52.570 25.950 1.00 32.26 151 THR A CA 1
ATOM 1152 C C . THR A 1 151 ? -5.476 51.422 25.328 1.00 31.97 151 THR A C 1
ATOM 1153 O O . THR A 1 151 ? -4.994 50.282 25.270 1.00 31.45 151 THR A O 1
ATOM 1157 N N . ASP A 1 152 ? -6.684 51.733 24.855 1.00 31.96 152 ASP A N 1
ATOM 1158 C CA . ASP A 1 152 ? -7.567 50.725 24.270 1.00 31.97 152 ASP A CA 1
ATOM 1159 C C . ASP A 1 152 ? -7.048 50.216 22.927 1.00 31.33 152 ASP A C 1
ATOM 1160 O O . ASP A 1 152 ? -7.166 49.026 22.617 1.00 31.44 152 ASP A O 1
ATOM 1165 N N . GLN A 1 153 ? -6.455 51.112 22.144 1.00 29.96 153 GLN A N 1
ATOM 1166 C CA . GLN A 1 153 ? -5.967 50.776 20.812 1.00 29.05 153 GLN A CA 1
ATOM 1167 C C . GLN A 1 153 ? -4.743 49.867 20.929 1.00 27.24 153 GLN A C 1
ATOM 1168 O O . GLN A 1 153 ? -4.564 48.939 20.140 1.00 26.69 153 GLN A O 1
ATOM 1174 N N . PHE A 1 154 ? -3.906 50.130 21.936 1.00 25.11 154 PHE A N 1
ATOM 1175 C CA . PHE A 1 154 ? -2.736 49.310 22.173 1.00 23.31 154 PHE A CA 1
ATOM 1176 C C . PHE A 1 154 ? -3.129 47.891 22.586 1.00 22.77 154 PHE A C 1
ATOM 1177 O O . PHE A 1 154 ? -2.425 46.930 22.288 1.00 21.05 154 PHE A O 1
ATOM 1185 N N . GLY A 1 155 ? -4.280 47.771 23.243 1.00 22.43 155 GLY A N 1
ATOM 1186 C CA . GLY A 1 155 ? -4.798 46.478 23.669 1.00 21.32 155 GLY A CA 1
ATOM 1187 C C . GLY A 1 155 ? -5.129 45.560 22.524 1.00 20.57 155 GLY A C 1
ATOM 1188 O O . GLY A 1 155 ? -5.051 44.338 22.668 1.00 21.07 155 GLY A O 1
ATOM 1189 N N . LYS A 1 156 ? -5.490 46.142 21.380 1.00 19.85 156 LYS A N 1
ATOM 1190 C CA . LYS A 1 156 ? -5.689 45.365 20.163 1.00 19.95 156 LYS A CA 1
ATOM 1191 C C . LYS A 1 156 ? -4.396 44.668 19.716 1.00 18.58 156 LYS A C 1
ATOM 1192 O O . LYS A 1 156 ? -4.433 43.530 19.241 1.00 18.68 156 LYS A O 1
ATOM 1198 N N . LEU A 1 157 ? -3.258 45.346 19.882 1.00 17.19 157 LEU A N 1
ATOM 1199 C CA . LEU A 1 157 ? -1.974 44.722 19.577 1.00 15.57 157 LEU A CA 1
ATOM 1200 C C . LEU A 1 157 ? -1.657 43.662 20.611 1.00 14.68 157 LEU A C 1
ATOM 1201 O O . LEU A 1 157 ? -1.156 42.598 20.271 1.00 14.52 157 LEU A O 1
ATOM 1206 N N . LEU A 1 158 ? -1.967 43.945 21.881 1.00 14.78 158 LEU A N 1
ATOM 1207 C CA . LEU A 1 158 ? -1.687 42.998 22.979 1.00 15.10 158 LEU A CA 1
ATOM 1208 C C . LEU A 1 158 ? -2.460 41.693 22.843 1.00 15.74 158 LEU A C 1
ATOM 1209 O O . LEU A 1 158 ? -2.071 40.679 23.425 1.00 15.40 158 LEU A O 1
ATOM 1214 N N . GLU A 1 159 ? -3.555 41.734 22.095 1.00 16.85 159 GLU A N 1
ATOM 1215 C CA . GLU A 1 159 ? -4.434 40.573 21.943 1.00 18.62 159 GLU A CA 1
ATOM 1216 C C . GLU A 1 159 ? -4.013 39.621 20.832 1.00 17.65 159 GLU A C 1
ATOM 1217 O O . GLU A 1 159 ? -4.526 38.508 20.728 1.00 16.53 159 GLU A O 1
ATOM 1223 N N . ILE A 1 160 ? -3.062 40.053 20.015 1.00 16.69 160 ILE A N 1
ATOM 1224 C CA . ILE A 1 160 ? -2.553 39.222 18.918 1.00 16.07 160 ILE A CA 1
ATOM 1225 C C . ILE A 1 160 ? -2.026 37.875 19.436 1.00 15.96 160 ILE A C 1
ATOM 1226 O O . ILE A 1 160 ? -1.442 37.794 20.521 1.00 14.82 160 ILE A O 1
ATOM 1231 N N . LYS A 1 161 ? -2.287 36.804 18.681 1.00 15.88 161 LYS A N 1
ATOM 1232 C CA . LYS A 1 161 ? -1.838 35.477 19.058 1.00 16.43 161 LYS A CA 1
ATOM 1233 C C . LYS A 1 161 ? -0.364 35.471 19.500 1.00 15.82 161 LYS A C 1
ATOM 1234 O O . LYS A 1 161 ? 0.499 36.056 18.831 1.00 15.61 161 LYS A O 1
ATOM 1240 N N . ASN A 1 162 ? -0.106 34.851 20.660 1.00 14.55 162 ASN A N 1
ATOM 1241 C CA . ASN A 1 162 ? 1.247 34.686 21.225 1.00 14.12 162 ASN A CA 1
ATOM 1242 C C . ASN A 1 162 ? 1.828 35.930 21.893 1.00 12.14 162 ASN A C 1
ATOM 1243 O O . ASN A 1 162 ? 2.886 35.839 22.519 1.00 11.91 162 ASN A O 1
ATOM 1248 N N . VAL A 1 163 ? 1.152 37.070 21.774 1.00 11.69 163 VAL A N 1
ATOM 1249 C CA . VAL A 1 163 ? 1.622 38.279 22.464 1.00 11.21 163 VAL A CA 1
ATOM 1250 C C . VAL A 1 163 ? 1.310 38.170 23.956 1.00 11.68 163 VAL A C 1
ATOM 1251 O O . VAL A 1 163 ? 0.136 38.012 24.345 1.00 12.07 163 VAL A O 1
ATOM 1255 N N . ILE A 1 164 ? 2.343 38.237 24.789 1.00 10.74 164 ILE A N 1
ATOM 1256 C CA . ILE A 1 164 ? 2.096 38.119 26.244 1.00 11.01 164 ILE A CA 1
ATOM 1257 C C . ILE A 1 164 ? 2.164 39.475 26.951 1.00 11.02 164 ILE A C 1
ATOM 1258 O O . ILE A 1 164 ? 1.817 39.593 28.142 1.00 10.95 164 ILE A O 1
ATOM 1263 N N . GLY A 1 165 ? 2.565 40.512 26.213 1.00 10.30 165 GLY A N 1
ATOM 1264 C CA . GLY A 1 165 ? 2.747 41.835 26.838 1.00 10.16 165 GLY A CA 1
ATOM 1265 C C . GLY A 1 165 ? 3.612 42.735 25.969 1.00 10.47 165 GLY A C 1
ATOM 1266 O O . GLY A 1 165 ? 3.661 42.574 24.763 1.00 10.83 165 GLY A O 1
ATOM 1267 N N . SER A 1 166 ? 4.314 43.667 26.594 1.00 10.76 166 SER A N 1
ATOM 1268 C CA . SER A 1 166 ? 5.003 44.682 25.835 1.00 10.74 166 SER A CA 1
ATOM 1269 C C . SER A 1 166 ? 6.268 45.066 26.563 1.00 11.21 166 SER A C 1
ATOM 1270 O O . SER A 1 166 ? 6.308 44.995 27.801 1.00 10.40 166 SER A O 1
ATOM 1273 N N . LYS A 1 167 ? 7.282 45.478 25.793 1.00 10.74 167 LYS A N 1
ATOM 1274 C CA . LYS A 1 167 ? 8.446 46.153 26.322 1.00 11.06 167 LYS A CA 1
ATOM 1275 C C . LYS A 1 167 ? 8.102 47.644 26.304 1.00 11.64 167 LYS A C 1
ATOM 1276 O O . LYS A 1 167 ? 7.881 48.220 25.227 1.00 12.48 167 LYS A O 1
ATOM 1282 N N . TYR A 1 168 ? 8.005 48.240 27.498 1.00 10.64 168 TYR A N 1
ATOM 1283 C CA . TYR A 1 168 ? 7.572 49.609 27.665 1.00 10.59 168 TYR A CA 1
ATOM 1284 C C . TYR A 1 168 ? 8.786 50.539 27.866 1.00 11.47 168 TYR A C 1
ATOM 1285 O O . TYR A 1 168 ? 9.375 50.570 28.933 1.00 11.56 168 TYR A O 1
ATOM 1294 N N . GLY A 1 169 ? 9.155 51.278 26.825 1.00 12.26 169 GLY A N 1
ATOM 1295 C CA . GLY A 1 169 ? 10.343 52.132 26.898 1.00 14.79 169 GLY A CA 1
ATOM 1296 C C . GLY A 1 169 ? 10.082 53.633 26.912 1.00 16.07 169 GLY A C 1
ATOM 1297 O O . GLY A 1 169 ? 11.037 54.433 26.905 1.00 18.62 169 GLY A O 1
ATOM 1298 N N . ALA A 1 170 ? 8.828 54.051 26.962 1.00 15.01 170 ALA A N 1
ATOM 1299 C CA . ALA A 1 170 ? 8.551 55.484 26.920 1.00 14.78 170 ALA A CA 1
ATOM 1300 C C . ALA A 1 170 ? 8.806 56.200 28.253 1.00 15.05 170 ALA A C 1
ATOM 1301 O O . ALA A 1 170 ? 8.840 55.577 29.319 1.00 15.35 170 ALA A O 1
ATOM 1303 N N . THR A 1 171 ? 8.990 57.515 28.181 1.00 14.18 171 THR A N 1
ATOM 1304 C CA . THR A 1 171 ? 9.130 58.338 29.395 1.00 15.57 171 THR A CA 1
ATOM 1305 C C . THR A 1 171 ? 7.784 58.733 30.037 1.00 15.72 171 THR A C 1
ATOM 1306 O O . THR A 1 171 ? 7.728 59.440 31.060 1.00 17.26 171 THR A O 1
ATOM 1310 N N . ASP A 1 172 ? 6.701 58.233 29.463 1.00 16.09 172 ASP A N 1
ATOM 1311 C CA . ASP A 1 172 ? 5.380 58.620 29.891 1.00 15.26 172 ASP A CA 1
ATOM 1312 C C . ASP A 1 172 ? 4.929 57.613 30.963 1.00 15.07 172 ASP A C 1
ATOM 1313 O O . ASP A 1 172 ? 4.480 56.505 30.642 1.00 14.69 172 ASP A O 1
ATOM 1318 N N . LEU A 1 173 ? 5.061 57.988 32.234 1.00 14.08 173 LEU A N 1
ATOM 1319 C CA . LEU A 1 173 ? 4.671 57.078 33.306 1.00 14.24 173 LEU A CA 1
ATOM 1320 C C . LEU A 1 173 ? 3.164 57.033 33.554 1.00 12.83 173 LEU A C 1
ATOM 1321 O O . LEU A 1 173 ? 2.687 56.099 34.192 1.00 13.54 173 LEU A O 1
ATOM 1326 N N . PHE A 1 174 ? 2.426 57.997 33.011 1.00 12.37 174 PHE A N 1
ATOM 1327 C CA . PHE A 1 174 ? 0.964 57.965 33.101 1.00 11.39 174 PHE A CA 1
ATOM 1328 C C . PHE A 1 174 ? 0.442 56.880 32.152 1.00 10.80 174 PHE A C 1
ATOM 1329 O O . PHE A 1 174 ? -0.343 56.035 32.555 1.00 10.30 174 PHE A O 1
ATOM 1337 N N . ALA A 1 175 ? 0.911 56.874 30.902 1.00 9.31 175 ALA A N 1
ATOM 1338 C CA . ALA A 1 175 ? 0.494 55.812 29.982 1.00 9.23 175 ALA A CA 1
ATOM 1339 C C . ALA A 1 175 ? 0.849 54.443 30.539 1.00 8.88 175 ALA A C 1
ATOM 1340 O O . ALA A 1 175 ? 0.091 53.492 30.345 1.00 8.04 175 ALA A O 1
ATOM 1342 N N . PHE A 1 176 ? 1.988 54.342 31.233 1.00 8.53 176 PHE A N 1
ATOM 1343 C CA . PHE A 1 176 ? 2.400 53.083 31.827 1.00 8.31 176 PHE A CA 1
ATOM 1344 C C . PHE A 1 176 ? 1.390 52.669 32.890 1.00 8.36 176 PHE A C 1
ATOM 1345 O O . PHE A 1 176 ? 0.943 51.514 32.956 1.00 7.69 176 PHE A O 1
ATOM 1353 N N . GLU A 1 177 ? 1.007 53.637 33.710 1.00 7.65 177 GLU A N 1
ATOM 1354 C CA . GLU A 1 177 ? 0.082 53.365 34.803 1.00 8.49 177 GLU A CA 1
ATOM 1355 C C . GLU A 1 177 ? -1.251 52.880 34.218 1.00 8.61 177 GLU A C 1
ATOM 1356 O O . GLU A 1 177 ? -1.838 51.922 34.714 1.00 9.26 177 GLU A O 1
ATOM 1362 N N . ARG A 1 178 ? -1.705 53.540 33.153 1.00 9.21 178 ARG A N 1
ATOM 1363 C CA . ARG A 1 178 ? -2.965 53.172 32.493 1.00 9.39 178 ARG A CA 1
ATOM 1364 C C . ARG A 1 178 ? -2.917 51.757 31.932 1.00 9.50 178 ARG A C 1
ATOM 1365 O O . ARG A 1 178 ? -3.917 51.029 32.017 1.00 9.06 178 ARG A O 1
ATOM 1373 N N . LEU A 1 179 ? -1.786 51.380 31.322 1.00 9.46 179 LEU A N 1
ATOM 1374 C CA . LEU A 1 179 ? -1.609 50.014 30.806 1.00 9.09 179 LEU A CA 1
ATOM 1375 C C . LEU A 1 179 ? -1.677 48.986 31.923 1.00 9.48 179 LEU A C 1
ATOM 1376 O O . LEU A 1 179 ? -2.340 47.948 31.785 1.00 8.29 179 LEU A O 1
ATOM 1381 N N . MET A 1 180 ? -1.005 49.294 33.033 1.00 8.82 180 MET A N 1
ATOM 1382 C CA . MET A 1 180 ? -0.975 48.380 34.163 1.00 9.66 180 MET A CA 1
ATOM 1383 C C . MET A 1 180 ? -2.377 48.208 34.744 1.00 9.94 180 MET A C 1
ATOM 1384 O O . MET A 1 180 ? -2.738 47.108 35.172 1.00 9.92 180 MET A O 1
ATOM 1389 N N . SER A 1 181 ? -3.154 49.286 34.764 1.00 10.51 181 SER A N 1
ATOM 1390 C CA . SER A 1 181 ? -4.524 49.228 35.267 1.00 11.65 181 SER A CA 1
ATOM 1391 C C . SER A 1 181 ? -5.388 48.343 34.351 1.00 12.26 181 SER A C 1
ATOM 1392 O O . SER A 1 181 ? -6.141 47.492 34.836 1.00 12.56 181 SER A O 1
ATOM 1395 N N . LYS A 1 182 ? -5.246 48.529 33.044 1.00 12.67 182 LYS A N 1
ATOM 1396 C CA . LYS A 1 182 ? -6.162 47.897 32.074 1.00 13.86 182 LYS A CA 1
ATOM 1397 C C . LYS A 1 182 ? -5.796 46.443 31.776 1.00 13.83 182 LYS A C 1
ATOM 1398 O O . LYS A 1 182 ? -6.688 45.609 31.489 1.00 12.89 182 LYS A O 1
ATOM 1404 N N . TYR A 1 183 ? -4.505 46.125 31.857 1.00 12.83 183 TYR A N 1
ATOM 1405 C CA . TYR A 1 183 ? -4.020 44.815 31.395 1.00 14.14 183 TYR A CA 1
ATOM 1406 C C . TYR A 1 183 ? -3.235 44.063 32.479 1.00 14.39 183 TYR A C 1
ATOM 1407 O O . TYR A 1 183 ? -2.055 43.769 32.305 1.00 14.16 183 TYR A O 1
ATOM 1416 N N . PRO A 1 184 ? -3.893 43.722 33.595 1.00 15.00 184 PRO A N 1
ATOM 1417 C CA . PRO A 1 184 ? -3.167 43.091 34.704 1.00 15.97 184 PRO A CA 1
ATOM 1418 C C . PRO A 1 184 ? -2.585 41.708 34.379 1.00 16.67 184 PRO A C 1
ATOM 1419 O O . PRO A 1 184 ? -1.638 41.281 35.040 1.00 17.59 184 PRO A O 1
ATOM 1423 N N . ASP A 1 185 ? -3.122 41.019 33.375 1.00 17.17 185 ASP A N 1
ATOM 1424 C CA . ASP A 1 185 ? -2.561 39.705 33.018 1.00 17.77 185 ASP A CA 1
ATOM 1425 C C . ASP A 1 185 ? -1.642 39.734 31.794 1.00 16.07 185 ASP A C 1
ATOM 1426 O O . ASP A 1 185 ? -1.315 38.688 31.213 1.00 15.99 185 ASP A O 1
ATOM 1431 N N . LYS A 1 186 ? -1.246 40.938 31.383 1.00 13.72 186 LYS A N 1
ATOM 1432 C CA . LYS A 1 186 ? -0.221 41.054 30.372 1.00 13.13 186 LYS A CA 1
ATOM 1433 C C . LYS A 1 186 ? 1.075 41.412 31.100 1.00 12.38 186 LYS A C 1
ATOM 1434 O O . LYS A 1 186 ? 1.048 42.004 32.196 1.00 13.28 186 LYS A O 1
ATOM 1440 N N . LEU A 1 187 ? 2.193 41.007 30.512 1.00 10.80 187 LEU A N 1
ATOM 1441 C CA . LEU A 1 187 ? 3.496 41.245 31.091 1.00 9.77 187 LEU A CA 1
ATOM 1442 C C . LEU A 1 187 ? 4.082 42.527 30.512 1.00 9.27 187 LEU A C 1
ATOM 1443 O O . LEU A 1 187 ? 4.180 42.663 29.309 1.00 10.21 187 LEU A O 1
ATOM 1448 N N . PHE A 1 188 ? 4.483 43.459 31.368 1.00 8.31 188 PHE A N 1
ATOM 1449 C CA . PHE A 1 188 ? 5.091 44.694 30.882 1.00 8.52 188 PHE A CA 1
ATOM 1450 C C . PHE A 1 188 ? 6.506 44.718 31.421 1.00 8.22 188 PHE A C 1
ATOM 1451 O O . PHE A 1 188 ? 6.702 44.781 32.632 1.00 9.04 188 PHE A O 1
ATOM 1459 N N . MET A 1 189 ? 7.482 44.638 30.513 1.00 7.72 189 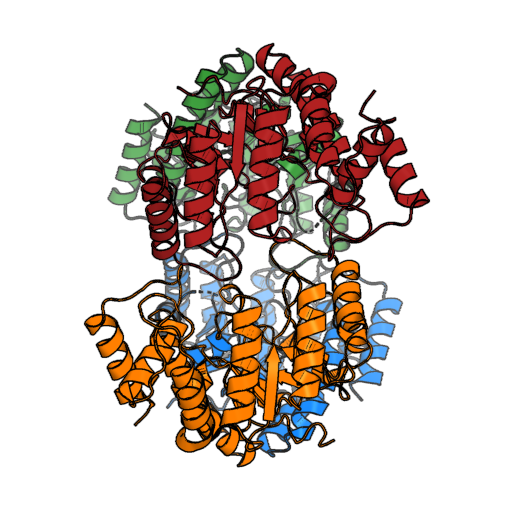MET A N 1
ATOM 1460 C CA . MET A 1 189 ? 8.880 44.739 30.862 1.00 7.91 189 MET A CA 1
ATOM 1461 C C . MET A 1 189 ? 9.258 46.232 30.817 1.00 8.55 189 MET A C 1
ATOM 1462 O O . MET A 1 189 ? 9.079 46.885 29.786 1.00 9.25 189 MET A O 1
ATOM 1467 N N . PHE A 1 190 ? 9.708 46.781 31.942 1.00 8.38 190 PHE A N 1
ATOM 1468 C CA . PHE A 1 190 ? 9.911 48.232 32.048 1.00 8.42 190 PHE A CA 1
ATOM 1469 C C . PHE A 1 190 ? 11.321 48.611 31.532 1.00 8.87 190 PHE A C 1
ATOM 1470 O O . PHE A 1 190 ? 12.324 48.111 32.032 1.00 9.40 190 PHE A O 1
ATOM 1478 N N . ALA A 1 191 ? 11.383 49.483 30.529 1.00 8.91 191 ALA A N 1
ATOM 1479 C CA . ALA A 1 191 ? 12.627 49.713 29.802 1.00 9.72 191 ALA A CA 1
ATOM 1480 C C . ALA A 1 191 ? 13.101 51.165 29.877 1.00 9.51 191 ALA A C 1
ATOM 1481 O O . ALA A 1 191 ? 13.785 51.652 28.981 1.00 12.79 191 ALA A O 1
ATOM 1483 N N . TRP A 1 192 ? 12.778 51.853 30.959 1.00 8.80 192 TRP A N 1
ATOM 1484 C CA . TRP A 1 192 ? 13.329 53.196 31.160 1.00 9.17 192 TRP A CA 1
ATOM 1485 C C . TRP A 1 192 ? 14.156 53.205 32.449 1.00 8.04 192 TRP A C 1
ATOM 1486 O O . TRP A 1 192 ? 13.628 53.344 33.542 1.00 7.47 192 TRP A O 1
ATOM 1497 N N . ASP A 1 193 ? 15.469 52.994 32.278 1.00 8.35 193 ASP A N 1
ATOM 1498 C CA . ASP A 1 193 ? 16.382 52.728 33.378 1.00 8.32 193 ASP A CA 1
ATOM 1499 C C . ASP A 1 193 ? 16.327 53.825 34.441 1.00 8.14 193 ASP A C 1
ATOM 1500 O O . ASP A 1 193 ? 16.393 53.549 35.653 1.00 8.17 193 ASP A O 1
ATOM 1505 N N . GLU A 1 194 ? 16.218 55.071 33.986 1.00 8.19 194 GLU A N 1
ATOM 1506 C CA . GLU A 1 194 ? 16.212 56.199 34.929 1.00 9.02 194 GLU A CA 1
ATOM 1507 C C . GLU A 1 194 ? 14.945 56.294 35.795 1.00 8.75 194 GLU A C 1
ATOM 1508 O O . GLU A 1 194 ? 14.831 57.157 36.664 1.00 9.13 194 GLU A O 1
ATOM 1514 N N . ALA A 1 195 ? 13.995 55.407 35.557 1.00 8.07 195 ALA A N 1
ATOM 1515 C CA . ALA A 1 195 ? 12.744 55.472 36.303 1.00 7.81 195 ALA A CA 1
ATOM 1516 C C . ALA A 1 195 ? 12.407 54.148 36.938 1.00 7.82 195 ALA A C 1
ATOM 1517 O O . ALA A 1 195 ? 11.231 53.855 37.197 1.00 7.58 195 ALA A O 1
ATOM 1519 N N . LEU A 1 196 ? 13.445 53.349 37.194 1.00 7.34 196 LEU A N 1
ATOM 1520 C CA . LEU A 1 196 ? 13.278 51.997 37.726 1.00 6.92 196 LEU A CA 1
ATOM 1521 C C . LEU A 1 196 ? 12.314 51.954 38.915 1.00 7.96 196 LEU A C 1
ATOM 1522 O O . LEU A 1 196 ? 11.342 51.159 38.931 1.00 7.52 196 LEU A O 1
ATOM 1527 N N . ALA A 1 197 ? 12.594 52.785 39.917 1.00 8.07 197 ALA A N 1
ATOM 1528 C CA . ALA A 1 197 ? 11.807 52.782 41.150 1.00 7.60 197 ALA A CA 1
ATOM 1529 C C . ALA A 1 197 ? 10.382 53.262 40.902 1.00 7.56 197 ALA A C 1
ATOM 1530 O O . ALA A 1 197 ? 9.441 52.792 41.535 1.00 8.33 197 ALA A O 1
ATOM 1532 N N . MET A 1 198 ? 10.212 54.170 39.960 1.00 6.69 198 MET A N 1
ATOM 1533 C CA . MET A 1 198 ? 8.876 54.609 39.612 1.00 7.58 198 MET A CA 1
ATOM 1534 C C . MET A 1 198 ? 8.110 53.460 38.919 1.00 7.20 198 MET A C 1
ATOM 1535 O O . MET A 1 198 ? 6.919 53.253 39.180 1.00 7.09 198 MET A O 1
ATOM 1540 N N . GLY A 1 199 ? 8.813 52.711 38.057 1.00 7.50 199 GLY A N 1
ATOM 1541 C CA . GLY A 1 199 ? 8.259 51.506 37.430 1.00 6.65 199 GLY A CA 1
ATOM 1542 C C . GLY A 1 199 ? 7.833 50.478 38.488 1.00 7.06 199 GLY A C 1
ATOM 1543 O O . GLY A 1 199 ? 6.707 49.951 38.439 1.00 6.75 199 GLY A O 1
ATOM 1544 N N . LEU A 1 200 ? 8.722 50.161 39.428 1.00 7.59 200 LEU A N 1
ATOM 1545 C CA . LEU A 1 200 ? 8.372 49.235 40.521 1.00 8.32 200 LEU A CA 1
ATOM 1546 C C . LEU A 1 200 ? 7.120 49.674 41.258 1.00 8.45 200 LEU A C 1
ATOM 1547 O O . LEU A 1 200 ? 6.249 48.865 41.563 1.00 7.77 200 LEU A O 1
ATOM 1552 N N . THR A 1 201 ? 7.065 50.964 41.571 1.00 8.47 201 THR A N 1
ATOM 1553 C CA . THR A 1 201 ? 5.948 51.540 42.320 1.00 8.87 201 THR A CA 1
ATOM 1554 C C . THR A 1 201 ? 4.605 51.331 41.605 1.00 8.19 201 THR A C 1
ATOM 1555 O O . THR A 1 201 ? 3.581 51.169 42.250 1.00 6.99 201 THR A O 1
ATOM 1559 N N . MET A 1 202 ? 4.618 51.304 40.275 1.00 8.06 202 MET A N 1
ATOM 1560 C CA . MET A 1 202 ? 3.382 51.039 39.554 1.00 9.73 202 MET A CA 1
ATOM 1561 C C . MET A 1 202 ? 3.230 49.568 39.091 1.00 8.97 202 MET A C 1
ATOM 1562 O O . MET A 1 202 ? 2.337 49.249 38.284 1.00 8.62 202 MET A O 1
ATOM 1567 N N . GLY A 1 203 ? 4.080 48.677 39.613 1.00 8.17 203 GLY A N 1
ATOM 1568 C CA . GLY A 1 203 ? 3.870 47.229 39.411 1.00 7.60 203 GLY A CA 1
ATOM 1569 C C . GLY A 1 203 ? 4.793 46.495 38.450 1.00 7.66 203 GLY A C 1
ATOM 1570 O O . GLY A 1 203 ? 4.639 45.304 38.235 1.00 7.53 203 GLY A O 1
ATOM 1571 N N . ALA A 1 204 ? 5.722 47.214 37.828 1.00 7.60 204 ALA A N 1
ATOM 1572 C CA . ALA A 1 204 ? 6.769 46.555 37.034 1.00 7.53 204 ALA A CA 1
ATOM 1573 C C . ALA A 1 204 ? 7.592 45.617 37.900 1.00 7.04 204 ALA A C 1
ATOM 1574 O O . ALA A 1 204 ? 7.948 45.955 39.036 1.00 7.83 204 ALA A O 1
ATOM 1576 N N . LYS A 1 205 ? 7.934 44.457 37.363 1.00 6.54 205 LYS A N 1
ATOM 1577 C CA . LYS A 1 205 ? 8.760 43.522 38.118 1.00 7.06 205 LYS A CA 1
ATOM 1578 C C . LYS A 1 205 ? 9.966 43.065 37.318 1.00 7.38 205 LYS A C 1
ATOM 1579 O O . LYS A 1 205 ? 10.893 42.428 37.865 1.00 8.88 205 LYS A O 1
ATOM 1585 N N . GLY A 1 206 ? 9.946 43.386 36.028 1.00 7.76 206 GLY A N 1
ATOM 1586 C CA . GLY A 1 206 ? 11.001 43.008 35.097 1.00 7.60 206 GLY A CA 1
ATOM 1587 C C . GLY A 1 206 ? 11.457 44.264 34.369 1.00 7.08 206 GLY A C 1
ATOM 1588 O O . GLY A 1 206 ? 10.623 45.113 33.991 1.00 7.62 206 GLY A O 1
ATOM 1589 N N . PHE A 1 207 ? 12.764 44.383 34.202 1.00 6.71 207 PHE A N 1
ATOM 1590 C CA . PHE A 1 207 ? 13.384 45.599 33.667 1.00 6.84 207 PHE A CA 1
ATOM 1591 C C . PHE A 1 207 ? 14.367 45.264 32.571 1.00 6.84 207 PHE A C 1
ATOM 1592 O O . PHE A 1 207 ? 15.291 44.473 32.766 1.00 7.27 207 PHE A O 1
ATOM 1600 N N . ILE A 1 208 ? 14.177 45.883 31.408 1.00 6.36 208 ILE A N 1
ATOM 1601 C CA . ILE A 1 208 ? 15.135 45.702 30.327 1.00 6.42 208 ILE A CA 1
ATOM 1602 C C . ILE A 1 208 ? 15.871 47.026 30.141 1.00 7.26 208 ILE A C 1
ATOM 1603 O O . ILE A 1 208 ? 15.242 48.076 30.058 1.00 6.94 208 ILE A O 1
ATOM 1608 N N . GLY A 1 209 ? 17.186 46.991 30.083 1.00 7.93 209 GLY A N 1
ATOM 1609 C CA . GLY A 1 209 ? 17.894 48.266 29.912 1.00 9.04 209 GLY A CA 1
ATOM 1610 C C . GLY A 1 209 ? 19.360 48.134 29.589 1.00 8.63 209 GLY A C 1
ATOM 1611 O O . GLY A 1 209 ? 20.014 47.189 30.001 1.00 8.25 209 GLY A O 1
ATOM 1612 N N . SER A 1 210 ? 19.855 49.114 28.833 1.00 7.85 210 SER A N 1
ATOM 1613 C CA . SER A 1 210 ? 21.253 49.151 28.431 1.00 8.55 210 SER A CA 1
ATOM 1614 C C . SER A 1 210 ? 22.164 49.262 29.657 1.00 7.89 210 SER A C 1
ATOM 1615 O O . SER A 1 210 ? 23.257 48.696 29.681 1.00 8.00 210 SER A O 1
ATOM 1618 N N . THR A 1 211 ? 21.728 50.019 30.661 1.00 6.86 211 THR A N 1
ATOM 1619 C CA . THR A 1 211 ? 22.640 50.371 31.769 1.00 7.79 211 THR A CA 1
ATOM 1620 C C . THR A 1 211 ? 22.897 49.202 32.728 1.00 6.85 211 THR A C 1
ATOM 1621 O O . THR A 1 211 ? 23.863 49.224 33.493 1.00 7.61 211 THR A O 1
ATOM 1625 N N . TYR A 1 212 ? 22.064 48.166 32.664 1.00 7.10 212 TYR A N 1
ATOM 1626 C CA . TYR A 1 212 ? 22.245 47.008 33.547 1.00 7.24 212 TYR A CA 1
ATOM 1627 C C . TYR A 1 212 ? 23.372 46.113 33.050 1.00 7.95 212 TYR A C 1
ATOM 1628 O O . TYR A 1 212 ? 23.768 45.189 33.754 1.00 7.82 212 TYR A O 1
ATOM 1637 N N . ASN A 1 213 ? 23.882 46.382 31.845 1.00 7.58 213 ASN A N 1
ATOM 1638 C CA . ASN A 1 213 ? 25.056 45.656 31.345 1.00 8.39 213 ASN A CA 1
ATOM 1639 C C . ASN A 1 213 ? 26.241 45.727 32.315 1.00 8.48 213 ASN A C 1
ATOM 1640 O O . ASN A 1 213 ? 27.014 44.772 32.417 1.00 8.47 213 ASN A O 1
ATOM 1645 N N . VAL A 1 214 ? 26.420 46.861 32.998 1.00 7.69 214 VAL A N 1
ATOM 1646 C CA . VAL A 1 214 ? 27.604 47.030 33.837 1.00 7.36 214 VAL A CA 1
ATOM 1647 C C . VAL A 1 214 ? 27.268 47.503 35.264 1.00 8.12 214 VAL A C 1
ATOM 1648 O O . VAL A 1 214 ? 28.151 47.559 36.127 1.00 8.76 214 VAL A O 1
ATOM 1652 N N . ASN A 1 215 ? 25.997 47.804 35.518 1.00 7.96 215 ASN A N 1
ATOM 1653 C CA . ASN A 1 215 ? 25.591 48.220 36.852 1.00 7.46 215 ASN A CA 1
ATOM 1654 C C . ASN A 1 215 ? 24.355 47.514 37.372 1.00 8.51 215 ASN A C 1
ATOM 1655 O O . ASN A 1 215 ? 23.485 48.141 38.010 1.00 7.55 215 ASN A O 1
ATOM 1660 N N . ALA A 1 216 ? 24.285 46.198 37.138 1.00 8.90 216 ALA A N 1
ATOM 1661 C CA . ALA A 1 216 ? 23.209 45.401 37.723 1.00 9.74 216 ALA A CA 1
ATOM 1662 C C . ALA A 1 216 ? 23.215 45.528 39.242 1.00 10.63 216 ALA A C 1
ATOM 1663 O O . ALA A 1 216 ? 22.160 45.514 39.859 1.00 10.51 216 ALA A O 1
ATOM 1665 N N . LYS A 1 217 ? 24.402 45.660 39.849 1.00 10.81 217 LYS A N 1
ATOM 1666 C CA . LYS A 1 217 ? 24.471 45.787 41.304 1.00 11.38 217 LYS A CA 1
ATOM 1667 C C . LYS A 1 217 ? 23.691 47.027 41.801 1.00 10.04 217 LYS A C 1
ATOM 1668 O O . LYS A 1 217 ? 22.918 46.942 42.773 1.00 9.23 217 LYS A O 1
ATOM 1674 N N . GLY A 1 218 ? 23.907 48.153 41.135 1.00 8.51 218 GLY A N 1
ATOM 1675 C CA . GLY A 1 218 ? 23.314 49.450 41.515 1.00 8.64 218 GLY A CA 1
ATOM 1676 C C . GLY A 1 218 ? 21.814 49.437 41.283 1.00 7.76 218 GLY A C 1
ATOM 1677 O O . GLY A 1 218 ? 21.047 49.969 42.100 1.00 7.28 218 GLY A O 1
ATOM 1678 N N . ALA A 1 219 ? 21.390 48.745 40.232 1.00 7.48 219 ALA A N 1
ATOM 1679 C CA . ALA A 1 219 ? 19.944 48.621 39.943 1.00 7.86 219 ALA A CA 1
ATOM 1680 C C . ALA A 1 219 ? 19.253 47.665 40.923 1.00 8.24 219 ALA A C 1
ATOM 1681 O O . ALA A 1 219 ? 18.150 47.967 41.459 1.00 7.00 219 ALA A O 1
ATOM 1683 N N . ASN A 1 220 ? 19.904 46.532 41.193 1.00 7.42 220 ASN A N 1
ATOM 1684 C CA . ASN A 1 220 ? 19.391 45.604 42.195 1.00 8.37 220 ASN A CA 1
ATOM 1685 C C . ASN A 1 220 ? 19.301 46.237 43.563 1.00 7.99 220 ASN A C 1
ATOM 1686 O O . ASN A 1 220 ? 18.378 45.923 44.310 1.00 8.40 220 ASN A O 1
ATOM 1691 N N . ALA A 1 221 ? 20.215 47.159 43.874 1.00 7.64 221 ALA A N 1
ATOM 1692 C CA . ALA A 1 221 ? 20.183 47.797 45.180 1.00 7.75 221 ALA A CA 1
ATOM 1693 C C . ALA A 1 221 ? 18.876 48.563 45.326 1.00 7.52 221 ALA A C 1
ATOM 1694 O O . ALA A 1 221 ? 18.280 48.580 46.411 1.00 7.49 221 ALA A O 1
ATOM 1696 N N . ILE A 1 222 ? 18.437 49.181 44.239 1.00 6.97 222 ILE A N 1
ATOM 1697 C CA . ILE A 1 222 ? 17.168 49.933 44.243 1.00 7.32 222 ILE A CA 1
ATOM 1698 C C . ILE A 1 222 ? 15.988 48.968 44.453 1.00 7.43 222 ILE A C 1
ATOM 1699 O O . ILE A 1 222 ? 15.124 49.198 45.298 1.00 7.55 222 ILE A O 1
ATOM 1704 N N . ILE A 1 223 ? 15.987 47.876 43.709 1.00 7.82 223 ILE A N 1
ATOM 1705 C CA . ILE A 1 223 ? 14.906 46.894 43.823 1.00 7.90 223 ILE A CA 1
ATOM 1706 C C . ILE A 1 223 ? 14.855 46.345 45.251 1.00 8.37 223 ILE A C 1
ATOM 1707 O O . ILE A 1 223 ? 13.775 46.264 45.857 1.00 8.87 223 ILE A O 1
ATOM 1712 N N . LYS A 1 224 ? 16.012 45.979 45.786 1.00 8.82 224 LYS A N 1
ATOM 1713 C CA . LYS A 1 224 ? 16.047 45.405 47.156 1.00 10.10 224 LYS A CA 1
ATOM 1714 C C . LYS A 1 224 ? 15.568 46.418 48.196 1.00 9.41 224 LYS A C 1
ATOM 1715 O O . LYS A 1 224 ? 14.789 46.070 49.094 1.00 9.88 224 LYS A O 1
ATOM 1721 N N . ALA A 1 225 ? 15.997 47.667 48.060 1.00 8.87 225 ALA A N 1
ATOM 1722 C CA . ALA A 1 225 ? 15.527 48.732 48.966 1.00 8.28 225 ALA A CA 1
ATOM 1723 C C . ALA A 1 225 ? 14.013 48.943 48.860 1.00 8.61 225 ALA A C 1
ATOM 1724 O O . ALA A 1 225 ? 13.327 49.135 49.871 1.00 8.53 225 ALA A O 1
ATOM 1726 N N . TRP A 1 226 ? 13.502 48.891 47.635 1.00 8.29 226 TRP A N 1
ATOM 1727 C CA . TRP A 1 226 ? 12.077 49.053 47.386 1.00 8.37 226 TRP A CA 1
ATOM 1728 C C . TRP A 1 226 ? 11.319 47.906 48.025 1.00 8.74 226 TRP A C 1
ATOM 1729 O O . TRP A 1 226 ? 10.353 48.153 48.742 1.00 8.79 226 TRP A O 1
ATOM 1740 N N . GLU A 1 227 ? 11.763 46.662 47.799 1.00 9.39 227 GLU A N 1
ATOM 1741 C CA . GLU A 1 227 ? 11.092 45.493 48.411 1.00 10.10 227 GLU A CA 1
ATOM 1742 C C . GLU A 1 227 ? 11.154 45.542 49.941 1.00 10.47 227 GLU A C 1
ATOM 1743 O O . GLU A 1 227 ? 10.234 45.069 50.611 1.00 10.53 227 GLU A O 1
ATOM 1749 N N . ALA A 1 228 ? 12.228 46.116 50.474 1.00 10.85 228 ALA A N 1
ATOM 1750 C CA . ALA A 1 228 ? 12.444 46.221 51.927 1.00 10.75 228 ALA A CA 1
ATOM 1751 C C . ALA A 1 228 ? 11.711 47.406 52.561 1.00 11.88 228 ALA A C 1
ATOM 1752 O O . ALA A 1 228 ? 11.773 47.604 53.789 1.00 12.23 228 ALA A O 1
ATOM 1754 N N . ASN A 1 229 ? 11.017 48.188 51.736 1.00 11.19 229 ASN A N 1
ATOM 1755 C CA . ASN A 1 229 ? 10.275 49.369 52.197 1.00 11.71 229 ASN A CA 1
ATOM 1756 C C . ASN A 1 229 ? 11.180 50.443 52.782 1.00 12.11 229 ASN A C 1
ATOM 1757 O O . ASN A 1 229 ? 10.754 51.232 53.638 1.00 11.77 229 ASN A O 1
ATOM 1762 N N . ASP A 1 230 ? 12.418 50.489 52.308 1.00 11.51 230 ASP A N 1
ATOM 1763 C CA . ASP A 1 230 ? 13.358 51.487 52.777 1.00 12.51 230 ASP A CA 1
ATOM 1764 C C . ASP A 1 230 ? 13.227 52.671 51.815 1.00 12.43 230 ASP A C 1
ATOM 1765 O O . ASP A 1 230 ? 14.002 52.801 50.865 1.00 11.25 230 ASP A O 1
ATOM 1770 N N . LYS A 1 231 ? 12.225 53.512 52.068 1.00 11.42 231 LYS A N 1
ATOM 1771 C CA . LYS A 1 231 ? 11.841 54.572 51.129 1.00 11.93 231 LYS A CA 1
ATOM 1772 C C . LYS A 1 231 ? 12.974 55.538 50.870 1.00 10.44 231 LYS A C 1
ATOM 1773 O O . LYS A 1 231 ? 13.176 55.971 49.735 1.00 10.20 231 LYS A O 1
ATOM 1779 N N . GLU A 1 232 ? 13.685 55.907 51.939 1.00 10.50 232 GLU A N 1
ATOM 1780 C CA . GLU A 1 232 ? 14.814 56.814 51.820 1.00 11.49 232 GLU A CA 1
ATOM 1781 C C . GLU A 1 232 ? 15.928 56.247 50.948 1.00 10.28 232 GLU A C 1
ATOM 1782 O O . GLU A 1 232 ? 16.524 56.997 50.168 1.00 9.48 232 GLU A O 1
ATOM 1788 N N . ALA A 1 233 ? 16.212 54.947 51.100 1.00 9.53 233 ALA A N 1
ATOM 1789 C CA . ALA A 1 233 ? 17.273 54.307 50.306 1.00 9.56 233 ALA A CA 1
ATOM 1790 C C . ALA A 1 233 ? 16.876 54.250 48.843 1.00 8.89 233 ALA A C 1
ATOM 1791 O O . ALA A 1 233 ? 17.721 54.464 47.964 1.00 9.66 233 ALA A O 1
ATOM 1793 N N . VAL A 1 234 ? 15.596 53.996 48.570 1.00 7.84 234 VAL A N 1
ATOM 1794 C CA . VAL A 1 234 ? 15.133 53.981 47.170 1.00 8.43 234 VAL A CA 1
ATOM 1795 C C . VAL A 1 234 ? 15.463 55.343 46.528 1.00 8.42 234 VAL A C 1
ATOM 1796 O O . VAL A 1 234 ? 15.955 55.406 45.407 1.00 7.88 234 VAL A O 1
ATOM 1800 N N . MET A 1 235 ? 15.147 56.424 47.237 1.00 7.82 235 MET A N 1
ATOM 1801 C CA . MET A 1 235 ? 15.479 57.778 46.745 1.00 8.28 235 MET A CA 1
ATOM 1802 C C . MET A 1 235 ? 16.969 57.979 46.525 1.00 9.10 235 MET A C 1
ATOM 1803 O O . MET A 1 235 ? 17.379 58.421 45.462 1.00 8.59 235 MET A O 1
ATOM 1808 N N . LYS A 1 236 ? 17.759 57.708 47.564 1.00 8.97 236 LYS A N 1
ATOM 1809 C CA . LYS A 1 236 ? 19.196 57.949 47.524 1.00 9.58 236 LYS A CA 1
ATOM 1810 C C . LYS A 1 236 ? 19.860 57.099 46.434 1.00 7.75 236 LYS A C 1
ATOM 1811 O O . LYS A 1 236 ? 20.654 57.611 45.655 1.00 6.50 236 LYS A O 1
ATOM 1817 N N . LEU A 1 237 ? 19.497 55.810 46.371 1.00 6.66 237 LEU A N 1
ATOM 1818 C CA . LEU A 1 237 ? 20.096 54.891 45.386 1.00 7.43 237 LEU A CA 1
ATOM 1819 C C . LEU A 1 237 ? 19.662 55.224 43.949 1.00 7.23 237 LEU A C 1
ATOM 1820 O O . LEU A 1 237 ? 20.409 54.970 42.985 1.00 7.49 237 LEU A O 1
ATOM 1825 N N . THR A 1 238 ? 18.459 55.774 43.815 1.00 6.40 238 THR A N 1
ATOM 1826 C CA . THR A 1 238 ? 18.004 56.242 42.508 1.00 6.47 238 THR A CA 1
ATOM 1827 C C . THR A 1 238 ? 18.821 57.481 42.091 1.00 6.61 238 THR A C 1
ATOM 1828 O O . THR A 1 238 ? 19.259 57.577 40.937 1.00 5.53 238 THR A O 1
ATOM 1832 N N . HIS A 1 239 ? 19.032 58.411 43.027 1.00 6.21 239 HIS A N 1
ATOM 1833 C CA . HIS A 1 239 ? 19.834 59.610 42.680 1.00 7.55 239 HIS A CA 1
ATOM 1834 C C . HIS A 1 239 ? 21.222 59.194 42.232 1.00 7.76 239 HIS A C 1
ATOM 1835 O O . HIS A 1 239 ? 21.721 59.684 41.221 1.00 7.59 239 HIS A O 1
ATOM 1842 N N . THR A 1 240 ? 21.811 58.230 42.947 1.00 8.13 240 THR A N 1
ATOM 1843 C CA . THR A 1 240 ? 23.115 57.701 42.562 1.00 9.06 240 THR A CA 1
ATOM 1844 C C . THR A 1 240 ? 23.072 57.028 41.195 1.00 7.73 240 THR A C 1
ATOM 1845 O O . THR A 1 240 ? 23.906 57.306 40.344 1.00 7.90 240 THR A O 1
ATOM 1849 N N . TYR A 1 241 ? 22.096 56.143 40.996 1.00 7.40 241 TYR A N 1
ATOM 1850 C CA . TYR A 1 241 ? 21.953 55.445 39.717 1.00 6.42 241 TYR A CA 1
ATOM 1851 C C . TYR A 1 241 ? 21.780 56.423 38.559 1.00 6.20 241 TYR A C 1
ATOM 1852 O O . TYR A 1 241 ? 22.354 56.270 37.484 1.00 6.21 241 TYR A O 1
ATOM 1861 N N . ASN A 1 242 ? 20.977 57.444 38.763 1.00 5.28 242 ASN A N 1
ATOM 1862 C CA . ASN A 1 242 ? 20.725 58.360 37.642 1.00 5.80 242 ASN A CA 1
ATOM 1863 C C . ASN A 1 242 ? 21.909 59.274 37.405 1.00 5.75 242 ASN A C 1
ATOM 1864 O O . ASN A 1 242 ? 22.151 59.665 36.282 1.00 5.63 242 ASN A O 1
ATOM 1869 N N . ASP A 1 243 ? 22.674 59.547 38.464 1.00 6.63 243 ASP A N 1
ATOM 1870 C CA . ASP A 1 243 ? 23.967 60.232 38.302 1.00 7.35 243 ASP A CA 1
ATOM 1871 C C . ASP A 1 243 ? 24.827 59.373 37.380 1.00 6.78 243 ASP A C 1
ATOM 1872 O O . ASP A 1 243 ? 25.450 59.875 36.434 1.00 7.28 243 ASP A O 1
ATOM 1877 N N . TYR A 1 244 ? 24.843 58.079 37.670 1.00 7.03 244 TYR A N 1
ATOM 1878 C CA . TYR A 1 244 ? 25.614 57.097 36.893 1.00 7.15 244 TYR A CA 1
ATOM 1879 C C . TYR A 1 244 ? 25.188 57.087 35.438 1.00 7.74 244 TYR A C 1
ATOM 1880 O O . TYR A 1 244 ? 26.028 57.143 34.546 1.00 6.26 244 TYR A O 1
ATOM 1889 N N . VAL A 1 245 ? 23.880 57.017 35.195 1.00 7.54 245 VAL A N 1
ATOM 1890 C CA . VAL A 1 245 ? 23.405 56.974 33.810 1.00 7.50 245 VAL A CA 1
ATOM 1891 C C . VAL A 1 245 ? 23.852 58.211 33.035 1.00 8.07 245 VAL A C 1
ATOM 1892 O O . VAL A 1 245 ? 24.397 58.087 31.940 1.00 7.18 245 VAL A O 1
ATOM 1896 N N . LEU A 1 246 ? 23.642 59.402 33.603 1.00 8.65 246 LEU A N 1
ATOM 1897 C CA . LEU A 1 246 ? 24.045 60.639 32.939 1.00 9.55 246 LEU A CA 1
ATOM 1898 C C . LEU A 1 246 ? 25.580 60.710 32.712 1.00 9.67 246 LEU A C 1
ATOM 1899 O O . LEU A 1 246 ? 26.053 61.156 31.638 1.00 9.65 246 LEU A O 1
ATOM 1904 N N . ASP A 1 247 ? 26.341 60.249 33.701 1.00 9.06 247 ASP A N 1
ATOM 1905 C CA . ASP A 1 247 ? 27.810 60.226 33.566 1.00 9.42 247 ASP A CA 1
ATOM 1906 C C . ASP A 1 247 ? 28.191 59.244 32.464 1.00 9.38 247 ASP A C 1
ATOM 1907 O O . ASP A 1 247 ? 29.052 59.539 31.617 1.00 9.19 247 ASP A O 1
ATOM 1912 N N . LEU A 1 248 ? 27.555 58.074 32.469 1.00 8.30 248 LEU A N 1
ATOM 1913 C CA . LEU A 1 248 ? 27.852 57.030 31.470 1.00 8.42 248 LEU A CA 1
ATOM 1914 C C . LEU A 1 248 ? 27.675 57.537 30.043 1.00 9.05 248 LEU A C 1
ATOM 1915 O O . LEU A 1 248 ? 28.541 57.318 29.180 1.00 7.96 248 LEU A O 1
ATOM 1920 N N . ILE A 1 249 ? 26.558 58.229 29.805 1.00 9.76 249 ILE A N 1
ATOM 1921 C CA . ILE A 1 249 ? 26.216 58.658 28.448 1.00 11.71 249 ILE A CA 1
ATOM 1922 C C . ILE A 1 249 ? 26.816 60.007 28.106 1.00 12.99 249 ILE A C 1
ATOM 1923 O O . ILE A 1 249 ? 26.470 60.603 27.069 1.00 14.55 249 ILE A O 1
ATOM 1928 N N . SER A 1 250 ? 27.732 60.504 28.928 1.00 13.49 250 SER A N 1
ATOM 1929 C CA . SER A 1 250 ? 28.455 61.704 28.501 1.00 14.39 250 SER A CA 1
ATOM 1930 C C . SER A 1 250 ? 29.400 61.359 27.340 1.00 14.46 250 SER A C 1
ATOM 1931 O O . SER A 1 250 ? 29.914 62.246 26.659 1.00 13.99 250 SER A O 1
ATOM 1934 N N . LYS A 1 251 ? 29.628 60.068 27.113 1.00 13.32 251 LYS A N 1
ATOM 1935 C CA . LYS A 1 251 ? 30.232 59.606 25.861 1.00 12.86 251 LYS A CA 1
ATOM 1936 C C . LYS A 1 251 ? 29.252 58.575 25.301 1.00 12.90 251 LYS A C 1
ATOM 1937 O O . LYS A 1 251 ? 28.314 58.191 25.995 1.00 12.88 251 LYS A O 1
ATOM 1943 N N . GLY A 1 252 ? 29.461 58.133 24.072 1.00 11.78 252 GLY A N 1
ATOM 1944 C CA . GLY A 1 252 ? 28.530 57.214 23.442 1.00 11.01 252 GLY A CA 1
ATOM 1945 C C . GLY A 1 252 ? 28.176 56.041 24.342 1.00 10.57 252 GLY A C 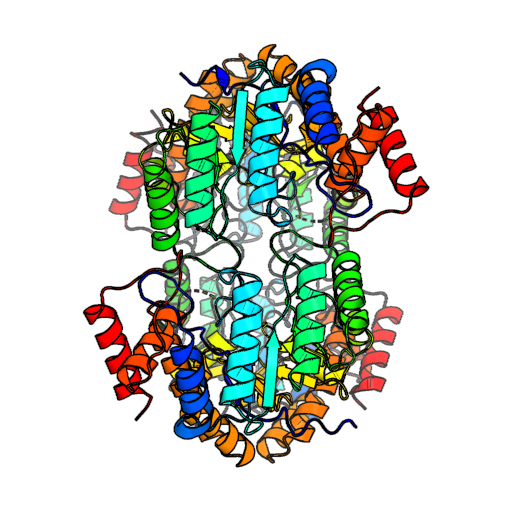1
ATOM 1946 O O . GLY A 1 252 ? 29.048 55.445 24.946 1.00 10.45 252 GLY A O 1
ATOM 1947 N N . LEU A 1 253 ? 26.892 55.698 24.400 1.00 9.86 253 LEU A N 1
ATOM 1948 C CA . LEU A 1 253 ? 26.422 54.634 25.290 1.00 9.49 253 LEU A CA 1
ATOM 1949 C C . LEU A 1 253 ? 27.091 53.289 24.997 1.00 9.35 253 LEU A C 1
ATOM 1950 O O . LEU A 1 253 ? 27.715 52.693 25.884 1.00 9.25 253 LEU A O 1
ATOM 1955 N N . MET A 1 254 ? 26.959 52.801 23.764 1.00 9.23 254 MET A N 1
ATOM 1956 C CA . MET A 1 254 ? 27.501 51.458 23.454 1.00 10.51 254 MET A CA 1
ATOM 1957 C C . MET A 1 254 ? 29.029 51.419 23.558 1.00 10.93 254 MET A C 1
ATOM 1958 O O . MET A 1 254 ? 29.599 50.431 24.056 1.00 9.91 254 MET A O 1
ATOM 1963 N N . GLN A 1 255 ? 29.679 52.506 23.122 1.00 10.18 255 GLN A N 1
ATOM 1964 C CA . GLN A 1 255 ? 31.141 52.611 23.233 1.00 10.10 255 GLN A CA 1
ATOM 1965 C C . GLN A 1 255 ? 31.569 52.540 24.694 1.00 9.92 255 GLN A C 1
ATOM 1966 O O . GLN A 1 255 ? 32.576 51.906 25.011 1.00 9.76 255 GLN A O 1
ATOM 1972 N N . SER A 1 256 ? 30.804 53.204 25.565 1.00 8.74 256 SER A N 1
ATOM 1973 C CA . SER A 1 256 ? 31.109 53.241 26.989 1.00 8.16 256 SER A CA 1
ATOM 1974 C C . SER A 1 256 ? 30.876 51.892 27.647 1.00 7.89 256 SER A C 1
ATOM 1975 O O . SER A 1 256 ? 31.712 51.424 28.444 1.00 7.30 256 SER A O 1
ATOM 1978 N N . LEU A 1 257 ? 29.740 51.276 27.341 1.00 6.90 257 LEU A N 1
ATOM 1979 C CA . LEU A 1 257 ? 29.468 49.930 27.891 1.00 6.98 257 LEU A CA 1
ATOM 1980 C C . LEU A 1 257 ? 30.574 48.949 27.470 1.00 8.51 257 LEU A C 1
ATOM 1981 O O . LEU A 1 257 ? 31.092 48.183 28.284 1.00 8.32 257 LEU A O 1
ATOM 1986 N N . LYS A 1 258 ? 30.933 48.981 26.191 1.00 8.25 258 LYS A N 1
ATOM 1987 C CA . LYS A 1 258 ? 31.951 48.049 25.693 1.00 9.00 258 LYS A CA 1
ATOM 1988 C C . LYS A 1 258 ? 33.297 48.322 26.346 1.00 9.07 258 LYS A C 1
ATOM 1989 O O . LYS A 1 258 ? 33.969 47.391 26.784 1.00 9.87 258 LYS A O 1
ATOM 1995 N N . ALA A 1 259 ? 33.653 49.597 26.482 1.00 8.89 259 ALA A N 1
ATOM 1996 C CA . ALA A 1 259 ? 34.909 49.972 27.139 1.00 8.75 259 ALA A CA 1
ATOM 1997 C C . ALA A 1 259 ? 34.984 49.522 28.590 1.00 8.71 259 ALA A C 1
ATOM 1998 O O . ALA A 1 259 ? 36.044 49.080 29.078 1.00 7.76 259 ALA A O 1
ATOM 2000 N N . ILE A 1 260 ? 33.856 49.642 29.290 1.00 8.46 260 ILE A N 1
ATOM 2001 C CA . ILE A 1 260 ? 33.786 49.188 30.685 1.00 9.52 260 ILE A CA 1
ATOM 2002 C C . ILE A 1 260 ? 33.990 47.687 30.752 1.00 10.18 260 ILE A C 1
ATOM 2003 O O . ILE A 1 260 ? 34.766 47.194 31.567 1.00 10.72 260 ILE A O 1
ATOM 2008 N N . MET A 1 261 ? 33.315 46.961 29.872 1.00 10.90 261 MET A N 1
ATOM 2009 C CA . MET A 1 261 ? 33.521 45.521 29.805 1.00 11.27 261 MET A CA 1
ATOM 2010 C C . MET A 1 261 ? 34.970 45.177 29.507 1.00 11.62 261 MET A C 1
ATOM 2011 O O . MET A 1 261 ? 35.545 44.344 30.220 1.00 12.26 261 MET A O 1
ATOM 2016 N N . ARG A 1 262 ? 35.563 45.833 28.501 1.00 12.36 262 ARG A N 1
ATOM 2017 C CA . ARG A 1 262 ? 36.983 45.588 28.170 1.00 13.45 262 ARG A CA 1
ATOM 2018 C C . ARG A 1 262 ? 37.898 45.831 29.358 1.00 13.47 262 ARG A C 1
ATOM 2019 O O . ARG A 1 262 ? 38.830 45.056 29.603 1.00 13.92 262 ARG A O 1
ATOM 2027 N N . LEU A 1 263 ? 37.642 46.918 30.084 1.00 13.65 263 LEU A N 1
ATOM 2028 C CA . LEU A 1 263 ? 38.366 47.252 31.321 1.00 14.40 263 LEU A CA 1
ATOM 2029 C C . LEU A 1 263 ? 38.269 46.126 32.355 1.00 14.55 263 LEU A C 1
ATOM 2030 O O . LEU A 1 263 ? 39.183 45.950 33.160 1.00 14.63 263 LEU A O 1
ATOM 2035 N N . HIS A 1 264 ? 37.167 45.380 32.337 1.00 15.03 264 HIS A N 1
ATOM 2036 C CA . HIS A 1 264 ? 36.987 44.247 33.258 1.00 15.71 264 HIS A CA 1
ATOM 2037 C C . HIS A 1 264 ? 37.457 42.913 32.649 1.00 16.12 264 HIS A C 1
ATOM 2038 O O . HIS A 1 264 ? 37.080 41.837 33.148 1.00 15.95 264 HIS A O 1
ATOM 2045 N N . GLY A 1 265 ? 38.249 43.017 31.579 1.00 14.94 265 GLY A N 1
ATOM 2046 C CA . GLY A 1 265 ? 38.881 41.865 30.883 1.00 15.93 265 GLY A CA 1
ATOM 2047 C C . GLY A 1 265 ? 37.950 41.079 29.965 1.00 15.96 265 GLY A C 1
ATOM 2048 O O . GLY A 1 265 ? 38.256 39.923 29.574 1.00 16.60 265 GLY A O 1
ATOM 2049 N N . VAL A 1 266 ? 36.807 41.683 29.633 1.00 14.22 266 VAL A N 1
ATOM 2050 C CA . VAL A 1 266 ? 35.802 41.039 28.789 1.00 14.08 266 VAL A CA 1
ATOM 2051 C C . VAL A 1 266 ? 36.017 41.496 27.345 1.00 13.86 266 VAL A C 1
ATOM 2052 O O . VAL A 1 266 ? 36.067 42.689 27.065 1.00 14.24 266 VAL A O 1
ATOM 2056 N N . ASP A 1 267 ? 36.148 40.543 26.438 1.00 14.46 267 ASP A N 1
ATOM 2057 C CA . ASP A 1 267 ? 36.432 40.829 25.035 1.00 15.06 267 ASP A CA 1
ATOM 2058 C C . ASP A 1 267 ? 35.171 41.331 24.321 1.00 14.32 267 ASP A C 1
ATOM 2059 O O . ASP A 1 267 ? 34.684 40.717 23.367 1.00 14.34 267 ASP A O 1
ATOM 2064 N N . ALA A 1 268 ? 34.661 42.482 24.770 1.00 13.76 268 ALA A N 1
ATOM 2065 C CA . ALA A 1 268 ? 33.406 43.030 24.288 1.00 13.08 268 ALA A CA 1
ATOM 2066 C C . ALA A 1 268 ? 33.501 43.773 22.963 1.00 13.31 268 ALA A C 1
ATOM 2067 O O . ALA A 1 268 ? 32.475 44.127 22.379 1.00 13.05 268 ALA A O 1
ATOM 2069 N N . GLY A 1 269 ? 34.725 44.045 22.506 1.00 13.02 269 GLY A N 1
ATOM 2070 C CA . GLY A 1 269 ? 34.932 44.646 21.188 1.00 12.55 269 GLY A CA 1
ATOM 2071 C C . GLY A 1 269 ? 34.475 46.086 21.073 1.00 12.99 269 GLY A C 1
ATOM 2072 O O . GLY A 1 269 ? 34.508 46.832 22.053 1.00 12.87 269 GLY A O 1
ATOM 2073 N N . TYR A 1 270 ? 34.106 46.476 19.858 1.00 12.68 270 TYR A N 1
ATOM 2074 C CA . TYR A 1 270 ? 33.793 47.867 19.516 1.00 13.26 270 TYR A CA 1
ATOM 2075 C C . TYR A 1 270 ? 32.440 47.991 18.845 1.00 12.15 270 TYR A C 1
ATOM 2076 O O . TYR A 1 270 ? 31.828 46.993 18.439 1.00 12.05 270 TYR A O 1
ATOM 2085 N N . THR A 1 271 ? 31.971 49.225 18.727 1.00 12.84 271 THR A N 1
ATOM 2086 C CA . THR A 1 271 ? 30.773 49.522 17.961 1.00 12.09 271 THR A CA 1
ATOM 2087 C C . THR A 1 271 ? 31.083 49.498 16.481 1.00 12.65 271 THR A C 1
ATOM 2088 O O . THR A 1 271 ? 32.238 49.596 16.094 1.00 13.87 271 THR A O 1
ATOM 2092 N N . ARG A 1 272 ? 30.046 49.323 15.675 1.00 12.95 272 ARG A N 1
ATOM 2093 C CA . ARG A 1 272 ? 30.129 49.469 14.224 1.00 13.45 272 ARG A CA 1
ATOM 2094 C C . ARG A 1 272 ? 29.817 50.884 13.779 1.00 13.93 272 ARG A C 1
ATOM 2095 O O . ARG A 1 272 ? 29.122 51.638 14.466 1.00 13.77 272 ARG A O 1
ATOM 2103 N N . LYS A 1 273 ? 30.323 51.241 12.606 1.00 14.64 273 LYS A N 1
ATOM 2104 C CA . LYS A 1 273 ? 29.931 52.490 11.952 1.00 15.45 273 LYS A CA 1
ATOM 2105 C C . LYS A 1 273 ? 28.424 52.516 11.725 1.00 15.00 273 LYS A C 1
ATOM 2106 O O . LYS A 1 273 ? 27.829 51.479 11.446 1.00 14.66 273 LYS A O 1
ATOM 2112 N N . PRO A 1 274 ? 27.801 53.712 11.801 1.00 14.39 274 PRO A N 1
ATOM 2113 C CA . PRO A 1 274 ? 28.434 55.025 11.934 1.00 13.81 274 PRO A CA 1
ATOM 2114 C C . PRO A 1 274 ? 28.624 55.571 13.358 1.00 13.49 274 PRO A C 1
ATOM 2115 O O . PRO A 1 274 ? 28.878 56.786 13.512 1.00 12.78 274 PRO A O 1
ATOM 2119 N N . PHE A 1 275 ? 28.537 54.709 14.382 1.00 13.11 275 PHE A N 1
ATOM 2120 C CA . PHE A 1 275 ? 28.833 55.147 15.745 1.00 12.57 275 PHE A CA 1
ATOM 2121 C C . PHE A 1 275 ? 30.267 55.650 15.844 1.00 13.39 275 PHE A C 1
ATOM 2122 O O . PHE A 1 275 ? 31.185 55.090 15.213 1.00 13.89 275 PHE A O 1
ATOM 2130 N N . TRP A 1 276 ? 30.433 56.717 16.618 1.00 12.65 276 TRP A N 1
ATOM 2131 C CA . TRP A 1 276 ? 31.725 57.354 16.810 1.00 12.94 276 TRP A CA 1
ATOM 2132 C C . TRP A 1 276 ? 32.723 56.388 17.439 1.00 13.59 276 TRP A C 1
ATOM 2133 O O . TRP A 1 276 ? 32.423 55.732 18.448 1.00 12.98 276 TRP A O 1
ATOM 2144 N N . ARG A 1 277 ? 33.905 56.287 16.830 1.00 13.55 277 ARG A N 1
ATOM 2145 C CA . ARG A 1 277 ? 35.017 55.533 17.435 1.00 14.40 277 ARG A CA 1
ATOM 2146 C C . ARG A 1 277 ? 35.927 56.477 18.205 1.00 14.93 277 ARG A C 1
ATOM 2147 O O . ARG A 1 277 ? 36.527 57.365 17.613 1.00 14.01 277 ARG A O 1
ATOM 2155 N N . TYR A 1 278 ? 36.012 56.301 19.522 1.00 15.27 278 TYR A N 1
ATOM 2156 C CA . TYR A 1 278 ? 36.813 57.194 20.360 1.00 16.91 278 TYR A CA 1
ATOM 2157 C C . TYR A 1 278 ? 38.279 56.787 20.312 1.00 18.45 278 TYR A C 1
ATOM 2158 O O . TYR A 1 278 ? 38.599 55.670 19.937 1.00 18.50 278 TYR A O 1
ATOM 2167 N N . GLU A 1 279 ? 39.185 57.673 20.711 1.00 21.05 279 GLU A N 1
ATOM 2168 C CA . GLU A 1 279 ? 40.566 57.208 20.892 1.00 23.51 279 GLU A CA 1
ATOM 2169 C C . GLU A 1 279 ? 40.583 56.241 22.077 1.00 24.07 279 GLU A C 1
ATOM 2170 O O . GLU A 1 279 ? 39.810 56.412 23.035 1.00 22.62 279 GLU A O 1
ATOM 2176 N N . ASP A 1 280 ? 41.418 55.200 22.000 1.00 24.31 280 ASP A N 1
ATOM 2177 C CA . ASP A 1 280 ? 41.383 54.149 23.017 1.00 26.00 280 ASP A CA 1
ATOM 2178 C C . ASP A 1 280 ? 41.646 54.694 24.430 1.00 25.20 280 ASP A C 1
ATOM 2179 O O . ASP A 1 280 ? 41.008 54.272 25.387 1.00 25.23 280 ASP A O 1
ATOM 2184 N N . GLU A 1 281 ? 42.549 55.658 24.550 1.00 24.77 281 GLU A N 1
ATOM 2185 C CA . GLU A 1 281 ? 42.858 56.197 25.875 1.00 23.97 281 GLU A CA 1
ATOM 2186 C C . GLU A 1 281 ? 41.706 57.030 26.425 1.00 21.97 281 GLU A C 1
ATOM 2187 O O . GLU A 1 281 ? 41.390 56.918 27.613 1.00 22.26 281 GLU A O 1
ATOM 2193 N N . GLU A 1 282 ? 41.080 57.841 25.570 1.00 19.10 282 GLU A N 1
ATOM 2194 C CA . GLU A 1 282 ? 39.935 58.657 25.959 1.00 18.03 282 GLU A CA 1
ATOM 2195 C C . GLU A 1 282 ? 38.777 57.792 26.514 1.00 15.51 282 GLU A C 1
ATOM 2196 O O . GLU A 1 282 ? 38.216 58.075 27.585 1.00 13.65 282 GLU A O 1
ATOM 2202 N N . ILE A 1 283 ? 38.432 56.737 25.792 1.00 13.80 283 ILE A N 1
ATOM 2203 C CA . ILE A 1 283 ? 37.276 55.939 26.203 1.00 11.99 283 ILE A CA 1
ATOM 2204 C C . ILE A 1 283 ? 37.660 55.057 27.392 1.00 12.34 283 ILE A C 1
ATOM 2205 O O . ILE A 1 283 ? 36.812 54.720 28.212 1.00 11.27 283 ILE A O 1
ATOM 2210 N N . LYS A 1 284 ? 38.943 54.656 27.475 1.00 12.64 284 LYS A N 1
ATOM 2211 C CA . LYS A 1 284 ? 39.425 53.897 28.641 1.00 12.95 284 LYS A CA 1
ATOM 2212 C C . LYS A 1 284 ? 39.321 54.702 29.933 1.00 12.41 284 LYS A C 1
ATOM 2213 O O . LYS A 1 284 ? 38.896 54.178 30.980 1.00 11.01 284 LYS A O 1
ATOM 2219 N N . LYS A 1 285 ? 39.695 55.977 29.868 1.00 11.64 285 LYS A N 1
ATOM 2220 C CA . LYS A 1 285 ? 39.608 56.804 31.058 1.00 11.79 285 LYS A CA 1
ATOM 2221 C C . LYS A 1 285 ? 38.159 57.035 31.485 1.00 10.89 285 LYS A C 1
ATOM 2222 O O . LYS A 1 285 ? 37.865 57.092 32.667 1.00 10.85 285 LYS A O 1
ATOM 2228 N N . HIS A 1 286 ? 37.289 57.211 30.496 1.00 10.89 286 HIS A N 1
ATOM 2229 C CA . HIS A 1 286 ? 35.859 57.241 30.736 1.00 10.99 286 HIS A CA 1
ATOM 2230 C C . HIS A 1 286 ? 35.407 55.958 31.440 1.00 10.22 286 HIS A C 1
ATOM 2231 O O . HIS A 1 286 ? 34.700 56.022 32.443 1.00 10.70 286 HIS A O 1
ATOM 2238 N N . ALA A 1 287 ? 35.845 54.801 30.945 1.00 9.82 287 ALA A N 1
ATOM 2239 C CA . ALA A 1 287 ? 35.488 53.528 31.585 1.00 10.39 287 ALA A CA 1
ATOM 2240 C C . ALA A 1 287 ? 35.973 53.437 33.016 1.00 10.07 287 ALA A C 1
ATOM 2241 O O . ALA A 1 287 ? 35.231 53.002 33.889 1.00 10.47 287 ALA A O 1
ATOM 2243 N N . GLU A 1 288 ? 37.207 53.878 33.273 1.00 10.33 288 GLU A N 1
ATOM 2244 C CA . GLU A 1 288 ? 37.739 53.894 34.638 1.00 10.23 288 GLU A CA 1
ATOM 2245 C C . GLU A 1 288 ? 36.978 54.842 35.524 1.00 9.94 288 GLU A C 1
ATOM 2246 O O . GLU A 1 288 ? 36.659 54.489 36.632 1.00 10.97 288 GLU A O 1
ATOM 2252 N N . PHE A 1 289 ? 36.707 56.046 35.029 1.00 9.50 289 PHE A N 1
ATOM 2253 C CA . PHE A 1 289 ? 35.902 57.046 35.767 1.00 8.74 289 PHE A CA 1
ATOM 2254 C C . PHE A 1 289 ? 34.567 56.453 36.226 1.00 8.34 289 PHE A C 1
ATOM 2255 O O . PHE A 1 289 ? 34.225 56.506 37.419 1.00 8.72 289 PHE A O 1
ATOM 2263 N N . ILE A 1 290 ? 33.814 55.888 35.286 1.00 7.06 290 ILE A N 1
ATOM 2264 C CA . ILE A 1 290 ? 32.523 55.239 35.657 1.00 6.94 290 ILE A CA 1
ATOM 2265 C C . ILE A 1 290 ? 32.709 54.103 36.668 1.00 7.35 290 ILE A C 1
ATOM 2266 O O . ILE A 1 290 ? 31.968 54.012 37.663 1.00 8.44 290 ILE A O 1
ATOM 2271 N N . THR A 1 291 ? 33.640 53.205 36.365 1.00 8.14 291 THR A N 1
ATOM 2272 C CA . THR A 1 291 ? 33.926 52.036 37.209 1.00 9.08 291 THR A CA 1
ATOM 2273 C C . THR A 1 291 ? 34.285 52.423 38.646 1.00 7.67 291 THR A C 1
ATOM 2274 O O . THR A 1 291 ? 33.710 51.881 39.608 1.00 7.27 291 THR A O 1
ATOM 2278 N N . ASP A 1 292 ? 35.238 53.338 38.795 1.00 8.96 292 ASP A N 1
ATOM 2279 C CA . ASP A 1 292 ? 35.701 53.736 40.118 1.00 8.92 292 ASP A CA 1
ATOM 2280 C C . ASP A 1 292 ? 34.627 54.502 40.880 1.00 9.23 292 ASP A C 1
ATOM 2281 O O . ASP A 1 292 ? 34.513 54.352 42.101 1.00 10.34 292 ASP A O 1
ATOM 2286 N N . LYS A 1 293 ? 33.857 55.331 40.182 1.00 8.28 293 LYS A N 1
ATOM 2287 C CA . LYS A 1 293 ? 32.822 56.133 40.857 1.00 8.79 293 LYS A CA 1
ATOM 2288 C C . LYS A 1 293 ? 31.617 55.300 41.287 1.00 10.09 293 LYS A C 1
ATOM 2289 O O . LYS A 1 293 ? 31.075 55.487 42.405 1.00 10.23 293 LYS A O 1
ATOM 2295 N N . TYR A 1 294 ? 31.185 54.399 40.409 1.00 10.18 294 TYR A N 1
ATOM 2296 C CA . TYR A 1 294 ? 29.880 53.723 40.612 1.00 11.77 294 TYR A CA 1
ATOM 2297 C C . TYR A 1 294 ? 29.925 52.226 40.815 1.00 13.19 294 TYR A C 1
ATOM 2298 O O . TYR A 1 294 ? 29.008 51.674 41.435 1.00 13.43 294 TYR A O 1
ATOM 2307 N N . LEU A 1 295 ? 30.957 51.565 40.281 1.00 14.66 295 LEU A N 1
ATOM 2308 C CA . LEU A 1 295 ? 30.885 50.105 40.054 1.00 17.21 295 LEU A CA 1
ATOM 2309 C C . LEU A 1 295 ? 31.790 49.232 40.909 1.00 20.14 295 LEU A C 1
ATOM 2310 O O . LEU A 1 295 ? 31.900 48.020 40.665 1.00 22.05 295 LEU A O 1
ATOM 2315 N N . LYS A 1 296 ? 32.430 49.804 41.909 1.00 23.26 296 LYS A N 1
ATOM 2316 C CA . LYS A 1 296 ? 33.239 48.972 42.791 1.00 26.89 296 LYS A CA 1
ATOM 2317 C C . LYS A 1 296 ? 32.386 48.176 43.781 1.00 28.36 296 LYS A C 1
ATOM 2318 O O . LYS A 1 296 ? 31.184 48.441 43.984 1.00 29.37 296 LYS A O 1
ATOM 2325 N N . MET B 1 1 ? 16.453 66.698 56.740 1.00 28.73 1 MET B N 1
ATOM 2326 C CA . MET B 1 1 ? 15.827 65.343 56.613 1.00 27.95 1 MET B CA 1
ATOM 2327 C C . MET B 1 1 ? 14.286 65.316 56.794 1.00 27.24 1 MET B C 1
ATOM 2328 O O . MET B 1 1 ? 13.614 64.544 56.099 1.00 27.45 1 MET B O 1
ATOM 2330 N N . HIS B 1 2 ? 13.725 66.135 57.694 1.00 24.86 2 HIS B N 1
ATOM 2331 C CA . HIS B 1 2 ? 12.245 66.277 57.762 1.00 23.22 2 HIS B CA 1
ATOM 2332 C C . HIS B 1 2 ? 11.792 67.746 57.678 1.00 21.82 2 HIS B C 1
ATOM 2333 O O . HIS B 1 2 ? 10.983 68.235 58.486 1.00 21.66 2 HIS B O 1
ATOM 2340 N N . ASN B 1 3 ? 12.333 68.453 56.693 1.00 20.21 3 ASN B N 1
ATOM 2341 C CA . ASN B 1 3 ? 12.060 69.877 56.565 1.00 18.15 3 ASN B CA 1
ATOM 2342 C C . ASN B 1 3 ? 10.603 70.168 56.139 1.00 15.87 3 ASN B C 1
ATOM 2343 O O . ASN B 1 3 ? 9.855 69.265 55.727 1.00 14.87 3 ASN B O 1
ATOM 2348 N N . PHE B 1 4 ? 10.208 71.425 56.295 1.00 13.11 4 PHE B N 1
ATOM 2349 C CA . PHE B 1 4 ? 8.987 71.957 55.688 1.00 11.27 4 PHE B CA 1
ATOM 2350 C C . PHE B 1 4 ? 7.758 71.203 56.139 1.00 10.57 4 PHE B C 1
ATOM 2351 O O . PHE B 1 4 ? 6.866 70.893 55.348 1.00 8.36 4 PHE B O 1
ATOM 2359 N N . ASP B 1 5 ? 7.698 70.924 57.447 1.00 10.40 5 ASP B N 1
ATOM 2360 C CA . ASP B 1 5 ? 6.591 70.171 58.000 1.00 10.33 5 ASP B CA 1
ATOM 2361 C C . ASP B 1 5 ? 5.204 70.729 57.659 1.00 9.94 5 ASP B C 1
ATOM 2362 O O . ASP B 1 5 ? 4.293 69.957 57.336 1.00 8.53 5 ASP B O 1
ATOM 2367 N N . LYS B 1 6 ? 5.033 72.051 57.755 1.00 9.69 6 LYS B N 1
ATOM 2368 C CA . LYS B 1 6 ? 3.708 72.657 57.516 1.00 9.54 6 LYS B CA 1
ATOM 2369 C C . LYS B 1 6 ? 3.269 72.518 56.061 1.00 8.95 6 LYS B C 1
ATOM 2370 O O . LYS B 1 6 ? 2.093 72.750 55.747 1.00 8.92 6 LYS B O 1
ATOM 2376 N N . PHE B 1 7 ? 4.213 72.179 55.177 1.00 8.06 7 PHE B N 1
ATOM 2377 C CA . PHE B 1 7 ? 3.909 72.010 53.760 1.00 8.67 7 PHE B CA 1
ATOM 2378 C C . PHE B 1 7 ? 3.673 70.571 53.336 1.00 9.72 7 PHE B C 1
ATOM 2379 O O . PHE B 1 7 ? 3.548 70.290 52.150 1.00 9.59 7 PHE B O 1
ATOM 2387 N N . LYS B 1 8 ? 3.601 69.654 54.309 1.00 9.91 8 LYS B N 1
ATOM 2388 C CA . LYS B 1 8 ? 3.278 68.268 54.015 1.00 10.95 8 LYS B CA 1
ATOM 2389 C C . LYS B 1 8 ? 1.804 68.051 53.723 1.00 10.02 8 LYS B C 1
ATOM 2390 O O . LYS B 1 8 ? 0.951 68.728 54.276 1.00 11.53 8 LYS B O 1
ATOM 2396 N N . GLY B 1 9 ? 1.496 67.091 52.855 1.00 9.16 9 GLY B N 1
ATOM 2397 C CA . GLY B 1 9 ? 0.119 66.645 52.687 1.00 8.53 9 GLY B CA 1
ATOM 2398 C C . GLY B 1 9 ? -0.566 67.247 51.466 1.00 8.14 9 GLY B C 1
ATOM 2399 O O . GLY B 1 9 ? 0.096 67.595 50.472 1.00 8.94 9 GLY B O 1
ATOM 2400 N N . LEU B 1 10 ? -1.885 67.359 51.534 1.00 7.31 10 LEU B N 1
ATOM 2401 C CA . LEU B 1 10 ? -2.657 67.704 50.343 1.00 7.16 10 LEU B CA 1
ATOM 2402 C C . LEU B 1 10 ? -3.115 69.141 50.419 1.00 6.53 10 LEU B C 1
ATOM 2403 O O . LEU B 1 10 ? -3.665 69.553 51.438 1.00 5.57 10 LEU B O 1
ATOM 2408 N N . PHE B 1 11 ? -2.885 69.872 49.324 1.00 6.09 11 PHE B N 1
ATOM 2409 C CA . PHE B 1 11 ? -3.254 71.267 49.188 1.00 6.70 11 PHE B CA 1
ATOM 2410 C C . PHE B 1 11 ? -4.102 71.365 47.921 1.00 6.40 11 PHE B C 1
ATOM 2411 O O . PHE B 1 11 ? -3.558 71.514 46.832 1.00 6.86 11 PHE B O 1
ATOM 2419 N N . PRO B 1 12 ? -5.425 71.284 48.053 1.00 7.36 12 PRO B N 1
ATOM 2420 C CA . PRO B 1 12 ? -6.255 71.570 46.884 1.00 7.13 12 PRO B CA 1
ATOM 2421 C C . PRO B 1 12 ? -5.925 72.972 46.333 1.00 6.98 12 PRO B C 1
ATOM 2422 O O . PRO B 1 12 ? -5.683 73.941 47.105 1.00 7.40 12 PRO B O 1
ATOM 2426 N N . ALA B 1 13 ? -5.917 73.055 45.010 1.00 6.74 13 ALA B N 1
ATOM 2427 C CA . ALA B 1 13 ? -5.829 74.321 44.323 1.00 6.85 13 ALA B CA 1
ATOM 2428 C C . ALA B 1 13 ? -7.262 74.842 44.259 1.00 6.79 13 ALA B C 1
ATOM 2429 O O . ALA B 1 13 ? -8.054 74.430 43.417 1.00 6.95 13 ALA B O 1
ATOM 2431 N N . MET B 1 14 ? -7.592 75.704 45.218 1.00 6.67 14 MET B N 1
ATOM 2432 C CA . MET B 1 14 ? -8.972 76.084 45.492 1.00 7.84 14 MET B CA 1
ATOM 2433 C C . MET B 1 14 ? -9.648 76.788 44.326 1.00 8.16 14 MET B C 1
ATOM 2434 O O . MET B 1 14 ? -9.036 77.647 43.668 1.00 8.72 14 MET B O 1
ATOM 2439 N N . VAL B 1 15 ? -10.893 76.385 44.051 1.00 8.33 15 VAL B N 1
ATOM 2440 C CA . VAL B 1 15 ? -11.741 77.075 43.061 1.00 8.35 15 VAL B CA 1
ATOM 2441 C C . VAL B 1 15 ? -12.213 78.381 43.702 1.00 8.50 15 VAL B C 1
ATOM 2442 O O . VAL B 1 15 ? -12.277 78.494 44.933 1.00 7.78 15 VAL B O 1
ATOM 2446 N N . THR B 1 16 ? -12.479 79.386 42.874 1.00 8.59 16 THR B N 1
ATOM 2447 C CA . THR B 1 16 ? -12.965 80.676 43.378 1.00 8.59 16 THR B CA 1
ATOM 2448 C C . THR B 1 16 ? -14.435 80.853 42.971 1.00 8.97 16 THR B C 1
ATOM 2449 O O . THR B 1 16 ? -14.731 80.970 41.765 1.00 9.20 16 THR B O 1
ATOM 2453 N N . PRO B 1 17 ? -15.358 80.858 43.955 1.00 9.76 17 PRO B N 1
ATOM 2454 C CA . PRO B 1 17 ? -16.767 80.959 43.633 1.00 10.34 17 PRO B CA 1
ATOM 2455 C C . PRO B 1 17 ? -17.177 82.299 42.977 1.00 11.18 17 PRO B C 1
ATOM 2456 O O . PRO B 1 17 ? -16.845 83.387 43.471 1.00 11.75 17 PRO B O 1
ATOM 2460 N N . PHE B 1 18 ? -17.882 82.171 41.862 1.00 11.34 18 PHE B N 1
ATOM 2461 C CA . PHE B 1 18 ? -18.561 83.306 41.227 1.00 10.74 18 PHE B CA 1
ATOM 2462 C C . PHE B 1 18 ? -20.046 83.042 41.187 1.00 11.72 18 PHE B C 1
ATOM 2463 O O . PHE B 1 18 ? -20.486 81.884 41.112 1.00 10.80 18 PHE B O 1
ATOM 2471 N N . THR B 1 19 ? -20.848 84.109 41.204 1.00 12.68 19 THR B N 1
ATOM 2472 C CA . THR B 1 19 ? -22.281 83.949 40.967 1.00 14.81 19 THR B CA 1
ATOM 2473 C C . THR B 1 19 ? -22.507 83.607 39.491 1.00 15.27 19 THR B C 1
ATOM 2474 O O . THR B 1 19 ? -21.613 83.781 38.664 1.00 15.34 19 THR B O 1
ATOM 2478 N N . LYS B 1 20 ? -23.706 83.140 39.158 1.00 16.73 20 LYS B N 1
ATOM 2479 C CA . LYS B 1 20 ? -24.064 82.897 37.739 1.00 18.76 20 LYS B CA 1
ATOM 2480 C C . LYS B 1 20 ? -23.790 84.090 36.834 1.00 19.26 20 LYS B C 1
ATOM 2481 O O . LYS B 1 20 ? -23.416 83.930 35.687 1.00 19.04 20 LYS B O 1
ATOM 2487 N N . ASP B 1 21 ? -23.953 85.291 37.379 1.00 19.93 21 ASP B N 1
ATOM 2488 C CA . ASP B 1 21 ? -23.736 86.520 36.633 1.00 21.75 21 ASP B CA 1
ATOM 2489 C C . ASP B 1 21 ? -22.297 87.005 36.603 1.00 20.68 21 ASP B C 1
ATOM 2490 O O . ASP B 1 21 ? -22.034 88.070 36.070 1.00 21.25 21 ASP B O 1
ATOM 2495 N N . GLY B 1 22 ? -21.376 86.267 37.206 1.00 19.91 22 GLY B N 1
ATOM 2496 C CA . GLY B 1 22 ? -19.962 86.636 37.138 1.00 18.73 22 GLY B CA 1
ATOM 2497 C C . GLY B 1 22 ? -19.407 87.460 38.284 1.00 18.67 22 GLY B C 1
ATOM 2498 O O . GLY B 1 22 ? -18.267 87.886 38.211 1.00 19.69 22 GLY B O 1
ATOM 2499 N N . LYS B 1 23 ? -20.180 87.691 39.344 1.00 18.59 23 LYS B N 1
ATOM 2500 C CA . LYS B 1 23 ? -19.684 88.485 40.475 1.00 18.53 23 LYS B CA 1
ATOM 2501 C C . LYS B 1 23 ? -18.932 87.548 41.409 1.00 17.30 23 LYS B C 1
ATOM 2502 O O . LYS B 1 23 ? -19.296 86.384 41.528 1.00 17.09 23 LYS B O 1
ATOM 2508 N N . LEU B 1 24 ? -17.907 88.064 42.079 1.00 16.06 24 LEU B N 1
ATOM 2509 C CA . LEU B 1 24 ? -17.218 87.287 43.129 1.00 14.57 24 LEU B CA 1
ATOM 2510 C C . LEU B 1 24 ? -18.239 86.905 44.196 1.00 14.71 24 LEU B C 1
ATOM 2511 O O . LEU B 1 24 ? -18.980 87.763 44.711 1.00 14.45 24 LEU B O 1
ATOM 2516 N N . HIS B 1 25 ? -18.319 85.623 44.524 1.00 14.05 25 HIS B N 1
ATOM 2517 C CA . HIS B 1 25 ? -19.329 85.192 45.456 1.00 14.52 25 HIS B CA 1
ATOM 2518 C C . HIS B 1 25 ? -18.662 85.029 46.807 1.00 14.44 25 HIS B C 1
ATOM 2519 O O . HIS B 1 25 ? -18.169 83.964 47.143 1.00 13.69 25 HIS B O 1
ATOM 2526 N N . LYS B 1 26 ? -18.623 86.127 47.565 1.00 14.95 26 LYS B N 1
ATOM 2527 C CA . LYS B 1 26 ? -17.871 86.184 48.823 1.00 15.02 26 LYS B CA 1
ATOM 2528 C C . LYS B 1 26 ? -18.250 85.127 49.853 1.00 14.42 26 LYS B C 1
ATOM 2529 O O . LYS B 1 26 ? -17.376 84.458 50.413 1.00 13.86 26 LYS B O 1
ATOM 2535 N N . ALA B 1 27 ? -19.549 84.975 50.116 1.00 14.67 27 ALA B N 1
ATOM 2536 C CA . ALA B 1 27 ? -19.986 83.930 51.045 1.00 13.90 27 ALA B CA 1
ATOM 2537 C C . ALA B 1 27 ? -19.542 82.556 50.563 1.00 14.23 27 ALA B C 1
ATOM 2538 O O . ALA B 1 27 ? -19.261 81.670 51.379 1.00 14.61 27 ALA B O 1
ATOM 2540 N N . GLY B 1 28 ? -19.478 82.379 49.239 1.00 13.95 28 GLY B N 1
ATOM 2541 C CA . GLY B 1 28 ? -19.103 81.085 48.659 1.00 13.75 28 GLY B CA 1
ATOM 2542 C C . GLY B 1 28 ? -17.667 80.737 48.979 1.00 13.85 28 GLY B C 1
ATOM 2543 O O . GLY B 1 28 ? -17.333 79.565 49.213 1.00 13.65 28 GLY B O 1
ATOM 2544 N N . VAL B 1 29 ? -16.805 81.759 48.992 1.00 13.23 29 VAL B N 1
ATOM 2545 C CA . VAL B 1 29 ? -15.380 81.555 49.340 1.00 13.26 29 VAL B CA 1
ATOM 2546 C C . VAL B 1 29 ? -15.230 80.890 50.704 1.00 13.71 29 VAL B C 1
ATOM 2547 O O . VAL B 1 29 ? -14.496 79.902 50.872 1.00 13.71 29 VAL B O 1
ATOM 2551 N N . LYS B 1 30 ? -15.928 81.424 51.695 1.00 13.11 30 LYS B N 1
ATOM 2552 C CA . LYS B 1 30 ? -15.924 80.839 53.020 1.00 14.80 30 LYS B CA 1
ATOM 2553 C C . LYS B 1 30 ? -16.439 79.409 53.061 1.00 13.89 30 LYS B C 1
ATOM 2554 O O . LYS B 1 30 ? -15.875 78.571 53.769 1.00 13.32 30 LYS B O 1
ATOM 2560 N N . GLU B 1 31 ? -17.535 79.159 52.341 1.00 12.46 31 GLU B N 1
ATOM 2561 C CA . GLU B 1 31 ? -18.108 77.804 52.297 1.00 12.48 31 GLU B CA 1
ATOM 2562 C C . GLU B 1 31 ? -17.128 76.793 51.726 1.00 11.50 31 GLU B C 1
ATOM 2563 O O . GLU B 1 31 ? -17.006 75.674 52.250 1.00 12.08 31 GLU B O 1
ATOM 2569 N N . VAL B 1 32 ? -16.444 77.196 50.659 1.00 10.08 32 VAL B N 1
ATOM 2570 C CA . VAL B 1 32 ? -15.433 76.339 50.020 1.00 10.15 32 VAL B CA 1
ATOM 2571 C C . VAL B 1 32 ? -14.289 76.037 50.976 1.00 9.33 32 VAL B C 1
ATOM 2572 O O . VAL B 1 32 ? -13.881 74.881 51.136 1.00 9.12 32 VAL B O 1
ATOM 2576 N N . VAL B 1 33 ? -13.767 77.069 51.632 1.00 9.08 33 VAL B N 1
ATOM 2577 C CA . VAL B 1 33 ? -12.716 76.866 52.633 1.00 8.40 33 VAL B CA 1
ATOM 2578 C C . VAL B 1 33 ? -13.164 75.892 53.728 1.00 9.41 33 VAL B C 1
ATOM 2579 O O . VAL B 1 33 ? -12.433 74.964 54.048 1.00 9.06 33 VAL B O 1
ATOM 2583 N N . ASN B 1 34 ? -14.341 76.109 54.314 1.00 9.92 34 ASN B N 1
ATOM 2584 C CA . ASN B 1 34 ? -14.854 75.196 55.331 1.00 11.31 34 ASN B CA 1
ATOM 2585 C C . ASN B 1 34 ? -15.038 73.766 54.809 1.00 10.79 34 ASN B C 1
ATOM 2586 O O . ASN B 1 34 ? -14.771 72.795 55.522 1.00 10.89 34 ASN B O 1
ATOM 2591 N N . PHE B 1 35 ? -15.481 73.625 53.569 1.00 10.07 35 PHE B N 1
ATOM 2592 C CA . PHE B 1 35 ? -15.666 72.295 52.994 1.00 9.50 35 PHE B CA 1
ATOM 2593 C C . PHE B 1 35 ? -14.291 71.608 52.895 1.00 8.86 35 PHE B C 1
ATOM 2594 O O . PHE B 1 35 ? -14.142 70.441 53.253 1.00 8.66 35 PHE B O 1
ATOM 2602 N N . LEU B 1 36 ? -13.290 72.341 52.408 1.00 7.82 36 LEU B N 1
ATOM 2603 C CA . LEU B 1 36 ? -11.952 71.755 52.257 1.00 6.74 36 LEU B CA 1
ATOM 2604 C C . LEU B 1 36 ? -11.338 71.344 53.594 1.00 7.80 36 LEU B C 1
ATOM 2605 O O . LEU B 1 36 ? -10.820 70.240 53.707 1.00 7.70 36 LEU B O 1
ATOM 2610 N N . VAL B 1 37 ? -11.413 72.227 54.587 1.00 8.38 37 VAL B N 1
ATOM 2611 C CA . VAL B 1 37 ? -10.823 71.952 55.901 1.00 9.46 37 VAL B CA 1
ATOM 2612 C C . VAL B 1 37 ? -11.591 70.842 56.627 1.00 9.89 37 VAL B C 1
ATOM 2613 O O . VAL B 1 37 ? -11.007 69.888 57.127 1.00 10.55 37 VAL B O 1
ATOM 2617 N N . GLU B 1 38 ? -12.911 70.950 56.647 1.00 10.41 38 GLU B N 1
ATOM 2618 C CA . GLU B 1 38 ? -13.750 70.110 57.521 1.00 10.61 38 GLU B CA 1
ATOM 2619 C C . GLU B 1 38 ? -14.196 68.797 56.876 1.00 10.89 38 GLU B C 1
ATOM 2620 O O . GLU B 1 38 ? -14.309 67.777 57.555 1.00 11.13 38 GLU B O 1
ATOM 2626 N N . LYS B 1 39 ? -14.470 68.815 55.575 1.00 11.04 39 LYS B N 1
ATOM 2627 C CA . LYS B 1 39 ? -15.024 67.632 54.918 1.00 10.79 39 LYS B CA 1
ATOM 2628 C C . LYS B 1 39 ? -13.942 66.882 54.146 1.00 10.43 39 LYS B C 1
ATOM 2629 O O . LYS B 1 39 ? -13.822 65.654 54.269 1.00 10.24 39 LYS B O 1
ATOM 2635 N N . GLN B 1 40 ? -13.147 67.629 53.366 1.00 9.62 40 GLN B N 1
ATOM 2636 C CA . GLN B 1 40 ? -12.025 67.039 52.621 1.00 9.77 40 GLN B CA 1
ATOM 2637 C C . GLN B 1 40 ? -10.833 66.722 53.536 1.00 9.49 40 GLN B C 1
ATOM 2638 O O . GLN B 1 40 ? -9.966 65.882 53.205 1.00 10.42 40 GLN B O 1
ATOM 2644 N N . LYS B 1 41 ? -10.792 67.395 54.672 1.00 9.66 41 LYS B N 1
ATOM 2645 C CA . LYS B 1 41 ? -9.752 67.190 55.674 1.00 10.07 41 LYS B CA 1
ATOM 2646 C C . LYS B 1 41 ? -8.344 67.458 55.130 1.00 9.22 41 LYS B C 1
ATOM 2647 O O . LYS B 1 41 ? -7.407 66.710 55.397 1.00 7.69 41 LYS B O 1
ATOM 2653 N N . VAL B 1 42 ? -8.221 68.547 54.374 1.00 8.56 42 VAL B N 1
ATOM 2654 C CA . VAL B 1 42 ? -6.938 68.885 53.738 1.00 8.75 42 VAL B CA 1
ATOM 2655 C C . VAL B 1 42 ? -5.878 69.416 54.713 1.00 8.32 42 VAL B C 1
ATOM 2656 O O . VAL B 1 42 ? -6.204 69.830 55.822 1.00 8.14 42 VAL B O 1
ATOM 2660 N N . ASP B 1 43 ? -4.617 69.371 54.296 1.00 7.11 43 ASP B N 1
ATOM 2661 C CA . ASP B 1 43 ? -3.495 69.861 55.114 1.00 8.14 43 ASP B CA 1
ATOM 2662 C C . ASP B 1 43 ? -3.217 71.321 54.870 1.00 7.60 43 ASP B C 1
ATOM 2663 O O . ASP B 1 43 ? -2.619 72.011 55.701 1.00 7.58 43 ASP B O 1
ATOM 2668 N N . GLY B 1 44 ? -3.678 71.794 53.720 1.00 8.42 44 GLY B N 1
ATOM 2669 C CA . GLY B 1 44 ? -3.521 73.193 53.364 1.00 7.60 44 GLY B CA 1
ATOM 2670 C C . GLY B 1 44 ? -4.370 73.552 52.153 1.00 7.81 44 GLY B C 1
ATOM 2671 O O . GLY B 1 44 ? -5.062 72.698 51.566 1.00 7.75 44 GLY B O 1
ATOM 2672 N N . ILE B 1 45 ? -4.336 74.826 51.790 1.00 7.49 45 ILE B N 1
ATOM 2673 C CA . ILE B 1 45 ? -5.077 75.297 50.626 1.00 7.12 45 ILE B CA 1
ATOM 2674 C C . ILE B 1 45 ? -4.198 76.240 49.812 1.00 6.90 45 ILE B C 1
ATOM 2675 O O . ILE B 1 45 ? -3.544 77.129 50.376 1.00 7.43 45 ILE B O 1
ATOM 2680 N N . TYR B 1 46 ? -4.199 76.020 48.502 1.00 6.38 46 TYR B N 1
ATOM 2681 C CA . TYR B 1 46 ? -3.473 76.812 47.530 1.00 6.44 46 TYR B CA 1
ATOM 2682 C C . TYR B 1 46 ? -4.474 77.667 46.773 1.00 7.03 46 TYR B C 1
ATOM 2683 O O . TYR B 1 46 ? -5.254 77.141 45.974 1.00 7.55 46 TYR B O 1
ATOM 2692 N N . ILE B 1 47 ? -4.439 78.979 46.993 1.00 7.08 47 ILE B N 1
ATOM 2693 C CA . ILE B 1 47 ? -5.476 79.838 46.438 1.00 7.27 47 ILE B CA 1
ATOM 2694 C C . ILE B 1 47 ? -5.027 80.678 45.250 1.00 7.67 47 ILE B C 1
ATOM 2695 O O . ILE B 1 47 ? -3.819 80.928 45.058 1.00 7.69 47 ILE B O 1
ATOM 2700 N N . THR B 1 48 ? -6.027 81.160 44.506 1.00 7.57 48 THR B N 1
ATOM 2701 C CA . THR B 1 48 ? -5.873 82.041 43.343 1.00 7.35 48 THR B CA 1
ATOM 2702 C C . THR B 1 48 ? -4.765 81.603 42.389 1.00 7.42 48 THR B C 1
ATOM 2703 O O . THR B 1 48 ? -4.012 82.432 41.874 1.00 7.50 48 THR B O 1
ATOM 2707 N N . GLY B 1 49 ? -4.668 80.289 42.206 1.00 8.64 49 GLY B N 1
ATOM 2708 C CA . GLY B 1 49 ? -3.880 79.696 41.152 1.00 8.08 49 GLY B CA 1
ATOM 2709 C C . GLY B 1 49 ? -4.732 79.547 39.902 1.00 8.59 49 GLY B C 1
ATOM 2710 O O . GLY B 1 49 ? -5.847 80.090 39.831 1.00 7.64 49 GLY B O 1
ATOM 2711 N N . SER B 1 50 ? -4.220 78.813 38.913 1.00 7.84 50 SER B N 1
ATOM 2712 C CA . SER B 1 50 ? -4.967 78.581 37.674 1.00 8.84 50 SER B CA 1
ATOM 2713 C C . SER B 1 50 ? -6.358 78.023 37.942 1.00 8.25 50 SER B C 1
ATOM 2714 O O . SER B 1 50 ? -7.347 78.477 37.360 1.00 8.82 50 SER B O 1
ATOM 2717 N N . THR B 1 51 ? -6.422 77.042 38.828 1.00 7.70 51 THR B N 1
ATOM 2718 C CA . THR B 1 51 ? -7.700 76.395 39.179 1.00 7.56 51 THR B CA 1
ATOM 2719 C C . THR B 1 51 ? -8.682 77.376 39.858 1.00 8.00 51 THR B C 1
ATOM 2720 O O . THR B 1 51 ? -9.900 77.168 39.828 1.00 8.31 51 THR B O 1
ATOM 2724 N N . GLY B 1 52 ? -8.114 78.431 40.447 1.00 7.43 52 GLY B N 1
ATOM 2725 C CA . GLY B 1 52 ? -8.882 79.502 41.082 1.00 7.18 52 GLY B CA 1
ATOM 2726 C C . GLY B 1 52 ? -9.277 80.606 40.119 1.00 7.56 52 GLY B C 1
ATOM 2727 O O . GLY B 1 52 ? -9.774 81.663 40.542 1.00 9.26 52 GLY B O 1
ATOM 2728 N N . GLU B 1 53 ? -9.054 80.370 38.832 1.00 7.07 53 GLU B N 1
ATOM 2729 C CA . GLU B 1 53 ? -9.430 81.320 37.780 1.00 7.49 53 GLU B CA 1
ATOM 2730 C C . GLU B 1 53 ? -8.775 82.688 37.965 1.00 7.24 53 GLU B C 1
ATOM 2731 O O . GLU B 1 53 ? -9.412 83.750 37.739 1.00 8.03 53 GLU B O 1
ATOM 2737 N N . PHE B 1 54 ? -7.517 82.693 38.389 1.00 7.49 54 PHE B N 1
ATOM 2738 C CA . PHE B 1 54 ? -6.946 83.953 38.887 1.00 8.72 54 PHE B CA 1
ATOM 2739 C C . PHE B 1 54 ? -6.832 85.049 37.810 1.00 9.30 54 PHE B C 1
ATOM 2740 O O . PHE B 1 54 ? -6.936 86.231 38.139 1.00 10.81 54 PHE B O 1
ATOM 2748 N N . LEU B 1 55 ? -6.631 84.656 36.557 1.00 9.29 55 LEU B N 1
ATOM 2749 C CA . LEU B 1 55 ? -6.543 85.618 35.442 1.00 10.72 55 LEU B CA 1
ATOM 2750 C C . LEU B 1 55 ? -7.880 86.289 35.150 1.00 10.80 55 LEU B C 1
ATOM 2751 O O . LEU B 1 55 ? -7.920 87.315 34.462 1.00 11.25 55 LEU B O 1
ATOM 2756 N N . LEU B 1 56 ? -8.954 85.727 35.714 1.00 9.58 56 LEU B N 1
ATOM 2757 C CA . LEU B 1 56 ? -10.305 86.277 35.572 1.00 9.56 56 LEU B CA 1
ATOM 2758 C C . LEU B 1 56 ? -10.695 87.128 36.764 1.00 9.91 56 LEU B C 1
ATOM 2759 O O . LEU B 1 56 ? -11.820 87.628 36.818 1.00 10.10 56 LEU B O 1
ATOM 2764 N N . LEU B 1 57 ? -9.782 87.280 37.728 1.00 9.80 57 LEU B N 1
ATOM 2765 C CA . LEU B 1 57 ? -10.037 88.128 38.906 1.00 9.31 57 LEU B CA 1
ATOM 2766 C C . LEU B 1 57 ? -9.465 89.501 38.730 1.00 9.32 57 LEU B C 1
ATOM 2767 O O . LEU B 1 57 ? -8.340 89.653 38.233 1.00 9.24 57 LEU B O 1
ATOM 2772 N N . SER B 1 58 ? -10.211 90.500 39.195 1.00 9.40 58 SER B N 1
ATOM 2773 C CA . SER B 1 58 ? -9.666 91.853 39.331 1.00 8.94 58 SER B CA 1
ATOM 2774 C C . SER B 1 58 ? -8.689 91.896 40.496 1.00 9.01 58 SER B C 1
ATOM 2775 O O . SER B 1 58 ? -8.663 91.008 41.339 1.00 8.51 58 SER B O 1
ATOM 2778 N N . PHE B 1 59 ? -7.900 92.955 40.550 1.00 8.16 59 PHE B N 1
ATOM 2779 C CA . PHE B 1 59 ? -6.978 93.160 41.667 1.00 8.57 59 PHE B CA 1
ATOM 2780 C C . PHE B 1 59 ? -7.724 93.202 42.996 1.00 9.21 59 PHE B C 1
ATOM 2781 O O . PHE B 1 59 ? -7.320 92.563 43.979 1.00 9.31 59 PHE B O 1
ATOM 2789 N N . GLU B 1 60 ? -8.826 93.949 43.045 1.00 9.65 60 GLU B N 1
ATOM 2790 C CA . GLU B 1 60 ? -9.635 93.973 44.265 1.00 10.44 60 GLU B CA 1
ATOM 2791 C C . GLU B 1 60 ? -10.258 92.613 44.620 1.00 10.58 60 GLU B C 1
ATOM 2792 O O . GLU B 1 60 ? -10.317 92.267 45.803 1.00 10.57 60 GLU B O 1
ATOM 2798 N N . ASP B 1 61 ? -10.699 91.865 43.600 1.00 10.76 61 ASP B N 1
ATOM 2799 C CA . ASP B 1 61 ? -11.218 90.491 43.777 1.00 10.61 61 ASP B CA 1
ATOM 2800 C C . ASP B 1 61 ? -10.149 89.618 44.452 1.00 9.19 61 ASP B C 1
ATOM 2801 O O . ASP B 1 61 ? -10.454 88.852 45.372 1.00 9.30 61 ASP B O 1
ATOM 2806 N N . LYS B 1 62 ? -8.903 89.731 43.988 1.00 8.72 62 LYS B N 1
ATOM 2807 C CA . LYS B 1 62 ? -7.802 88.908 44.546 1.00 8.52 62 LYS B CA 1
ATOM 2808 C C . LYS B 1 62 ? -7.586 89.190 46.033 1.00 8.93 62 LYS B C 1
ATOM 2809 O O . LYS B 1 62 ? -7.458 88.263 46.860 1.00 7.63 62 LYS B O 1
ATOM 2815 N N . LYS B 1 63 ? -7.516 90.477 46.362 1.00 8.68 63 LYS B N 1
ATOM 2816 C CA . LYS B 1 63 ? -7.377 90.885 47.752 1.00 9.44 63 LYS B CA 1
ATOM 2817 C C . LYS B 1 63 ? -8.524 90.342 48.589 1.00 9.93 63 LYS B C 1
ATOM 2818 O O . LYS B 1 63 ? -8.299 89.838 49.697 1.00 9.58 63 LYS B O 1
ATOM 2824 N N . GLU B 1 64 ? -9.749 90.455 48.066 1.00 11.01 64 GLU B N 1
ATOM 2825 C CA . GLU B 1 64 ? -10.915 89.966 48.798 1.00 12.61 64 GLU B CA 1
ATOM 2826 C C . GLU B 1 64 ? -10.838 88.449 49.010 1.00 12.14 64 GLU B C 1
ATOM 2827 O O . GLU B 1 64 ? -11.044 87.967 50.130 1.00 11.12 64 GLU B O 1
ATOM 2833 N N . VAL B 1 65 ? -10.497 87.704 47.963 1.00 10.86 65 VAL B N 1
ATOM 2834 C CA . VAL B 1 65 ? -10.379 86.257 48.136 1.00 9.79 65 VAL B CA 1
ATOM 2835 C C . VAL B 1 65 ? -9.330 85.919 49.219 1.00 9.87 65 VAL B C 1
ATOM 2836 O O . VAL B 1 65 ? -9.564 85.061 50.066 1.00 9.22 65 VAL B O 1
ATOM 2840 N N . MET B 1 66 ? -8.196 86.613 49.195 1.00 9.13 66 MET B N 1
ATOM 2841 C CA . MET B 1 66 ? -7.111 86.331 50.147 1.00 9.19 66 MET B CA 1
ATOM 2842 C C . MET B 1 66 ? -7.581 86.618 51.577 1.00 9.30 66 MET B C 1
ATOM 2843 O O . MET B 1 66 ? -7.321 85.842 52.505 1.00 8.04 66 MET B O 1
ATOM 2848 N N . LYS B 1 67 ? -8.311 87.723 51.746 1.00 7.98 67 LYS B N 1
ATOM 2849 C CA . LYS B 1 67 ? -8.868 88.047 53.056 1.00 9.17 67 LYS B CA 1
ATOM 2850 C C . LYS B 1 67 ? -9.909 87.024 53.505 1.00 9.15 67 LYS B C 1
ATOM 2851 O O . LYS B 1 67 ? -9.920 86.605 54.658 1.00 9.91 67 LYS B O 1
ATOM 2857 N N . LEU B 1 68 ? -10.812 86.650 52.604 1.00 9.06 68 LEU B N 1
ATOM 2858 C CA . LEU B 1 68 ? -11.921 85.769 52.978 1.00 9.61 68 LEU B CA 1
ATOM 2859 C C . LEU B 1 68 ? -11.403 84.375 53.342 1.00 9.14 68 LEU B C 1
ATOM 2860 O O . LEU B 1 68 ? -11.860 83.759 54.314 1.00 8.96 68 LEU B O 1
ATOM 2865 N N . VAL B 1 69 ? -10.423 83.904 52.581 1.00 8.14 69 VAL B N 1
ATOM 2866 C CA . VAL B 1 69 ? -9.780 82.601 52.899 1.00 7.77 69 VAL B CA 1
ATOM 2867 C C . VAL B 1 69 ? -9.094 82.637 54.276 1.00 8.30 69 VAL B C 1
ATOM 2868 O O . VAL B 1 69 ? -9.257 81.699 55.077 1.00 8.87 69 VAL B O 1
ATOM 2872 N N . ALA B 1 70 ? -8.318 83.692 54.552 1.00 8.58 70 ALA B N 1
ATOM 2873 C CA . ALA B 1 70 ? -7.617 83.778 55.831 1.00 9.65 70 ALA B CA 1
ATOM 2874 C C . ALA B 1 70 ? -8.639 83.818 56.960 1.00 10.27 70 ALA B C 1
ATOM 2875 O O . ALA B 1 70 ? -8.448 83.180 57.978 1.00 10.57 70 ALA B O 1
ATOM 2877 N N . GLU B 1 71 ? -9.718 84.585 56.768 1.00 10.48 71 GLU B N 1
ATOM 2878 C CA . GLU B 1 71 ? -10.786 84.667 57.775 1.00 12.14 71 GLU B CA 1
ATOM 2879 C C . GLU B 1 71 ? -11.494 83.307 58.048 1.00 11.08 71 GLU B C 1
ATOM 2880 O O . GLU B 1 71 ? -11.616 82.865 59.204 1.00 11.30 71 GLU B O 1
ATOM 2886 N N . ALA B 1 72 ? -11.895 82.624 56.982 1.00 11.05 72 ALA B N 1
ATOM 2887 C CA . ALA B 1 72 ? -12.574 81.342 57.100 1.00 10.56 72 ALA B CA 1
ATOM 2888 C C . ALA B 1 72 ? -11.658 80.258 57.655 1.00 10.23 72 ALA B C 1
ATOM 2889 O O . ALA B 1 72 ? -12.070 79.461 58.490 1.00 10.30 72 ALA B O 1
ATOM 2891 N N . ASN B 1 73 ? -10.428 80.218 57.154 1.00 9.78 73 ASN B N 1
ATOM 2892 C CA . ASN B 1 73 ? -9.436 79.278 57.670 1.00 10.10 73 ASN B CA 1
ATOM 2893 C C . ASN B 1 73 ? -9.197 79.446 59.173 1.00 10.26 73 ASN B C 1
ATOM 2894 O O . ASN B 1 73 ? -9.135 78.461 59.902 1.00 9.34 73 ASN B O 1
ATOM 2899 N N . ALA B 1 74 ? -9.022 80.691 59.620 1.00 11.00 74 ALA B N 1
ATOM 2900 C CA . ALA B 1 74 ? -8.812 80.974 61.060 1.00 11.79 74 ALA B CA 1
ATOM 2901 C C . ALA B 1 74 ? -7.679 80.115 61.614 1.00 12.53 74 ALA B C 1
ATOM 2902 O O . ALA B 1 74 ? -7.803 79.521 62.721 1.00 12.64 74 ALA B O 1
ATOM 2904 N N . GLY B 1 75 ? -6.617 80.017 60.811 1.00 11.81 75 GLY B N 1
ATOM 2905 C CA . GLY B 1 75 ? -5.372 79.348 61.173 1.00 12.03 75 GLY B CA 1
ATOM 2906 C C . GLY B 1 75 ? -5.385 77.830 61.169 1.00 11.40 75 GLY B C 1
ATOM 2907 O O . GLY B 1 75 ? -4.405 77.221 61.569 1.00 11.72 75 GLY B O 1
ATOM 2908 N N . ARG B 1 76 ? -6.465 77.213 60.703 1.00 10.57 76 ARG B N 1
ATOM 2909 C CA . ARG B 1 76 ? -6.599 75.757 60.844 1.00 10.05 76 ARG B CA 1
ATOM 2910 C C . ARG B 1 76 ? -5.607 74.972 59.986 1.00 10.05 76 ARG B C 1
ATOM 2911 O O . ARG B 1 76 ? -4.980 74.017 60.481 1.00 9.57 76 ARG B O 1
ATOM 2919 N N . VAL B 1 77 ? -5.461 75.359 58.719 1.00 8.61 77 VAL B N 1
ATOM 2920 C CA . VAL B 1 77 ? -4.544 74.636 57.804 1.00 7.97 77 VAL B CA 1
ATOM 2921 C C . VAL B 1 77 ? -3.546 75.599 57.207 1.00 8.05 77 VAL B C 1
ATOM 2922 O O . VAL B 1 77 ? -3.658 76.817 57.378 1.00 8.35 77 VAL B O 1
ATOM 2926 N N . THR B 1 78 ? -2.574 75.071 56.486 1.00 6.94 78 THR B N 1
ATOM 2927 C CA . THR B 1 78 ? -1.521 75.901 55.892 1.00 7.49 78 THR B CA 1
ATOM 2928 C C . THR B 1 78 ? -2.116 76.591 54.652 1.00 7.49 78 THR B C 1
ATOM 2929 O O . THR B 1 78 ? -2.864 75.956 53.903 1.00 7.49 78 THR B O 1
ATOM 2933 N N . LEU B 1 79 ? -1.792 77.877 54.458 1.00 7.15 79 LEU B N 1
ATOM 2934 C CA . LEU B 1 79 ? -2.273 78.645 53.313 1.00 6.89 79 LEU B CA 1
ATOM 2935 C C . LEU B 1 79 ? -1.134 79.147 52.454 1.00 6.28 79 LEU B C 1
ATOM 2936 O O . LEU B 1 79 ? -0.154 79.706 52.954 1.00 6.49 79 LEU B O 1
ATOM 2941 N N . ILE B 1 80 ? -1.294 78.957 51.141 1.00 5.87 80 ILE B N 1
ATOM 2942 C CA . ILE B 1 80 ? -0.358 79.458 50.154 1.00 5.32 80 ILE B CA 1
ATOM 2943 C C . ILE B 1 80 ? -1.186 80.234 49.114 1.00 5.63 80 ILE B C 1
ATOM 2944 O O . ILE B 1 80 ? -2.211 79.733 48.660 1.00 6.38 80 ILE B O 1
ATOM 2949 N N . ALA B 1 81 ? -0.746 81.445 48.771 1.00 5.59 81 ALA B N 1
ATOM 2950 C CA . ALA B 1 81 ? -1.475 82.248 47.789 1.00 6.56 81 ALA B CA 1
ATOM 2951 C C . ALA B 1 81 ? -0.624 82.448 46.558 1.00 6.58 81 ALA B C 1
ATOM 2952 O O . ALA B 1 81 ? 0.492 82.972 46.636 1.00 7.08 81 ALA B O 1
ATOM 2954 N N . GLN B 1 82 ? -1.161 82.023 45.427 1.00 6.40 82 GLN B N 1
ATOM 2955 C CA . GLN B 1 82 ? -0.568 82.350 44.128 1.00 7.04 82 GLN B CA 1
ATOM 2956 C C . GLN B 1 82 ? -0.937 83.795 43.809 1.00 6.74 82 GLN B C 1
ATOM 2957 O O . GLN B 1 82 ? -2.111 84.137 43.732 1.00 7.66 82 GLN B O 1
ATOM 2963 N N . ILE B 1 83 ? 0.080 84.633 43.622 1.00 7.73 83 ILE B N 1
ATOM 2964 C CA . ILE B 1 83 ? -0.109 86.089 43.531 1.00 8.54 83 ILE B CA 1
ATOM 2965 C C . ILE B 1 83 ? 0.462 86.722 42.277 1.00 8.84 83 ILE B C 1
ATOM 2966 O O . ILE B 1 83 ? 0.382 87.941 42.097 1.00 10.09 83 ILE B O 1
ATOM 2971 N N . GLY B 1 84 ? 1.046 85.909 41.415 1.00 9.10 84 GLY B N 1
ATOM 2972 C CA . GLY B 1 84 ? 1.723 86.424 40.231 1.00 8.98 84 GLY B CA 1
ATOM 2973 C C . GLY B 1 84 ? 0.775 86.796 39.101 1.00 8.66 84 GLY B C 1
ATOM 2974 O O . GLY B 1 84 ? -0.335 86.292 39.004 1.00 7.24 84 GLY B O 1
ATOM 2975 N N . SER B 1 85 ? 1.238 87.717 38.271 1.00 9.00 85 SER B N 1
ATOM 2976 C CA . SER B 1 85 ? 0.581 88.043 37.016 1.00 9.33 85 SER B CA 1
ATOM 2977 C C . SER B 1 85 ? 1.578 88.925 36.291 1.00 10.12 85 SER B C 1
ATOM 2978 O O . SER B 1 85 ? 2.694 89.104 36.754 1.00 9.42 85 SER B O 1
ATOM 2981 N N . LEU B 1 86 ? 1.167 89.489 35.164 1.00 10.26 86 LEU B N 1
ATOM 2982 C CA . LEU B 1 86 ? 2.073 90.359 34.447 1.00 11.02 86 LEU B CA 1
ATOM 2983 C C . LEU B 1 86 ? 2.113 91.749 35.049 1.00 12.12 86 LEU B C 1
ATOM 2984 O O . LEU B 1 86 ? 2.924 92.598 34.619 1.00 12.77 86 LEU B O 1
ATOM 2989 N N . ASN B 1 87 ? 1.283 91.987 36.066 1.00 11.42 87 ASN B N 1
ATOM 2990 C CA . ASN B 1 87 ? 1.314 93.283 36.740 1.00 11.63 87 ASN B CA 1
ATOM 2991 C C . ASN B 1 87 ? 2.203 93.175 37.966 1.00 11.58 87 ASN B C 1
ATOM 2992 O O . ASN B 1 87 ? 1.754 92.699 39.021 1.00 11.22 87 ASN B O 1
ATOM 2997 N N . ILE B 1 88 ? 3.450 93.624 37.833 1.00 11.12 88 ILE B N 1
ATOM 2998 C CA . ILE B 1 88 ? 4.426 93.418 38.881 1.00 11.95 88 ILE B CA 1
ATOM 2999 C C . ILE B 1 88 ? 4.092 94.254 40.101 1.00 11.38 88 ILE B C 1
ATOM 3000 O O . ILE B 1 88 ? 4.203 93.758 41.227 1.00 10.44 88 ILE B O 1
ATOM 3005 N N . GLU B 1 89 ? 3.724 95.533 39.898 1.00 10.09 89 GLU B N 1
ATOM 3006 C CA . GLU B 1 89 ? 3.366 96.373 41.038 1.00 11.13 89 GLU B CA 1
ATOM 3007 C C . GLU B 1 89 ? 2.197 95.797 41.843 1.00 9.37 89 GLU B C 1
ATOM 3008 O O . GLU B 1 89 ? 2.223 95.798 43.079 1.00 10.15 89 GLU B O 1
ATOM 3014 N N . GLU B 1 90 ? 1.166 95.317 41.164 1.00 9.09 90 GLU B N 1
ATOM 3015 C CA . GLU B 1 90 ? 0.054 94.662 41.892 1.00 8.86 90 GLU B CA 1
ATOM 3016 C C . GLU B 1 90 ? 0.509 93.411 42.639 1.00 8.69 90 GLU B C 1
ATOM 3017 O O . GLU B 1 90 ? 0.087 93.163 43.775 1.00 8.41 90 GLU B O 1
ATOM 3023 N N . THR B 1 91 ? 1.333 92.616 41.981 1.00 8.19 91 THR B N 1
ATOM 3024 C CA . THR B 1 91 ? 1.905 91.415 42.615 1.00 8.63 91 THR B CA 1
ATOM 3025 C C . THR B 1 91 ? 2.659 91.738 43.914 1.00 8.60 91 THR B C 1
ATOM 3026 O O . THR B 1 91 ? 2.525 91.007 44.900 1.00 8.48 91 THR B O 1
ATOM 3030 N N . LYS B 1 92 ? 3.437 92.825 43.919 1.00 8.35 92 LYS B N 1
ATOM 3031 C CA . LYS B 1 92 ? 4.087 93.274 45.133 1.00 8.86 92 LYS B CA 1
ATOM 3032 C C . LYS B 1 92 ? 3.075 93.647 46.217 1.00 8.44 92 LYS B C 1
ATOM 3033 O O . LYS B 1 92 ? 3.263 93.318 47.401 1.00 7.82 92 LYS B O 1
ATOM 3039 N N . GLU B 1 93 ? 1.995 94.331 45.844 1.00 7.87 93 GLU B N 1
ATOM 3040 C CA . GLU B 1 93 ? 0.982 94.639 46.852 1.00 8.13 93 GLU B CA 1
ATOM 3041 C C . GLU B 1 93 ? 0.351 93.369 47.413 1.00 8.26 93 GLU B C 1
ATOM 3042 O O . GLU B 1 93 ? 0.061 93.306 48.599 1.00 7.48 93 GLU B O 1
ATOM 3048 N N . LEU B 1 94 ? 0.104 92.378 46.549 1.00 7.59 94 LEU B N 1
ATOM 3049 C CA . LEU B 1 94 ? -0.472 91.118 47.019 1.00 7.75 94 LEU B CA 1
ATOM 3050 C C . LEU B 1 94 ? 0.487 90.351 47.944 1.00 7.25 94 LEU B C 1
ATOM 3051 O O . LEU B 1 94 ? 0.029 89.711 48.883 1.00 8.46 94 LEU B O 1
ATOM 3056 N N . ALA B 1 95 ? 1.790 90.436 47.684 1.00 8.03 95 ALA B N 1
ATOM 3057 C CA . ALA B 1 95 ? 2.803 89.829 48.563 1.00 8.99 95 ALA B CA 1
ATOM 3058 C C . ALA B 1 95 ? 2.731 90.408 49.965 1.00 9.37 95 ALA B C 1
ATOM 3059 O O . ALA B 1 95 ? 2.757 89.671 50.951 1.00 9.31 95 ALA B O 1
ATOM 3061 N N . LYS B 1 96 ? 2.641 91.733 50.039 1.00 9.92 96 LYS B N 1
ATOM 3062 C CA . LYS B 1 96 ? 2.525 92.433 51.311 1.00 10.54 96 LYS B CA 1
ATOM 3063 C C . LYS B 1 96 ? 1.239 92.069 52.021 1.00 10.46 96 LYS B C 1
ATOM 3064 O O . LYS B 1 96 ? 1.230 91.908 53.234 1.00 11.02 96 LYS B O 1
ATOM 3070 N N . LEU B 1 97 ? 0.150 91.951 51.274 1.00 9.77 97 LEU B N 1
ATOM 3071 C CA . LEU B 1 97 ? -1.106 91.582 51.889 1.00 10.34 97 LEU B CA 1
ATOM 3072 C C . LEU B 1 97 ? -1.037 90.131 52.428 1.00 9.03 97 LEU B C 1
ATOM 3073 O O . LEU B 1 97 ? -1.552 89.837 53.512 1.00 9.25 97 LEU B O 1
ATOM 3078 N N . ALA B 1 98 ? -0.451 89.232 51.637 1.00 8.89 98 ALA B N 1
ATOM 3079 C CA . ALA B 1 98 ? -0.306 87.827 52.057 1.00 8.53 98 ALA B CA 1
ATOM 3080 C C . ALA B 1 98 ? 0.441 87.773 53.380 1.00 9.15 98 ALA B C 1
ATOM 3081 O O . ALA B 1 98 ? 0.094 87.004 54.294 1.00 9.02 98 ALA B O 1
ATOM 3083 N N . LYS B 1 99 ? 1.477 88.602 53.485 1.00 8.53 99 LYS B N 1
ATOM 3084 C CA . LYS B 1 99 ? 2.273 88.667 54.701 1.00 10.10 99 LYS B CA 1
ATOM 3085 C C . LYS B 1 99 ? 1.449 89.201 55.871 1.00 10.48 99 LYS B C 1
ATOM 3086 O O . LYS B 1 99 ? 1.510 88.661 56.987 1.00 10.75 99 LYS B O 1
ATOM 3092 N N . GLU B 1 100 ? 0.685 90.260 55.618 1.00 10.86 100 GLU B N 1
ATOM 3093 C CA . GLU B 1 100 ? -0.163 90.863 56.669 1.00 12.05 100 GLU B CA 1
ATOM 3094 C C . GLU B 1 100 ? -1.233 89.875 57.144 1.00 10.83 100 GLU B C 1
ATOM 3095 O O . GLU B 1 100 ? -1.588 89.848 58.327 1.00 11.06 100 GLU B O 1
ATOM 3101 N N . LEU B 1 101 ? -1.723 89.051 56.216 1.00 8.95 101 LEU B N 1
ATOM 3102 C CA . LEU B 1 101 ? -2.735 88.040 56.504 1.00 8.63 101 LEU B CA 1
ATOM 3103 C C . LEU B 1 101 ? -2.187 86.713 57.050 1.00 8.28 101 LEU B C 1
ATOM 3104 O O . LEU B 1 101 ? -2.964 85.774 57.290 1.00 9.57 101 LEU B O 1
ATOM 3109 N N . LYS B 1 102 ? -0.877 86.657 57.227 1.00 8.71 102 LYS B N 1
ATOM 3110 C CA . LYS B 1 102 ? -0.164 85.498 57.770 1.00 9.92 102 LYS B CA 1
ATOM 3111 C C . LYS B 1 102 ? -0.304 84.252 56.899 1.00 10.21 102 LYS B C 1
ATOM 3112 O O . LYS B 1 102 ? -0.478 83.121 57.423 1.00 10.53 102 LYS B O 1
ATOM 3118 N N . TYR B 1 103 ? -0.235 84.448 55.578 1.00 9.41 103 TYR B N 1
ATOM 3119 C CA . TYR B 1 103 ? -0.108 83.313 54.674 1.00 8.65 103 TYR B CA 1
ATOM 3120 C C . TYR B 1 103 ? 1.216 82.627 54.961 1.00 8.23 103 TYR B C 1
ATOM 3121 O O . TYR B 1 103 ? 2.195 83.287 55.298 1.00 8.37 103 TYR B O 1
ATOM 3130 N N . ASP B 1 104 ? 1.246 81.309 54.825 1.00 7.45 104 ASP B N 1
ATOM 3131 C CA . ASP B 1 104 ? 2.472 80.548 55.095 1.00 7.53 104 ASP B CA 1
ATOM 3132 C C . ASP B 1 104 ? 3.471 80.641 53.971 1.00 7.62 104 ASP B C 1
ATOM 3133 O O . ASP B 1 104 ? 4.671 80.497 54.180 1.00 8.17 104 ASP B O 1
ATOM 3138 N N . ALA B 1 105 ? 2.973 80.907 52.767 1.00 6.88 105 ALA B N 1
ATOM 3139 C CA . ALA B 1 105 ? 3.843 81.141 51.616 1.00 6.17 105 ALA B CA 1
ATOM 3140 C C . ALA B 1 105 ? 3.042 81.819 50.536 1.00 6.44 105 ALA B C 1
ATOM 3141 O O . ALA B 1 105 ? 1.808 81.823 50.587 1.00 6.61 105 ALA B O 1
ATOM 3143 N N . ILE B 1 106 ? 3.760 82.370 49.563 1.00 6.34 106 ILE B N 1
ATOM 3144 C CA . ILE B 1 106 ? 3.178 82.820 48.311 1.00 6.99 106 ILE B CA 1
ATOM 3145 C C . ILE B 1 106 ? 3.810 82.046 47.189 1.00 7.64 106 ILE B C 1
ATOM 3146 O O . ILE B 1 106 ? 4.866 81.374 47.378 1.00 8.38 106 ILE B O 1
ATOM 3151 N N . SER B 1 107 ? 3.184 82.093 46.014 1.00 7.44 107 SER B N 1
ATOM 3152 C CA . SER B 1 107 ? 3.807 81.558 44.821 1.00 8.22 107 SER B CA 1
ATOM 3153 C C . SER B 1 107 ? 3.501 82.506 43.692 1.00 7.63 107 SER B C 1
ATOM 3154 O O . SER B 1 107 ? 2.617 83.357 43.815 1.00 7.72 107 SER B O 1
ATOM 3157 N N . ALA B 1 108 ? 4.205 82.356 42.581 1.00 7.75 108 ALA B N 1
ATOM 3158 C CA . ALA B 1 108 ? 3.947 83.238 41.445 1.00 7.49 108 ALA B CA 1
ATOM 3159 C C . ALA B 1 108 ? 4.254 82.470 40.174 1.00 8.04 108 ALA B C 1
ATOM 3160 O O . ALA B 1 108 ? 5.342 81.901 40.035 1.00 8.30 108 ALA B O 1
ATOM 3162 N N . ILE B 1 109 ? 3.267 82.399 39.286 1.00 8.66 109 ILE B N 1
ATOM 3163 C CA . ILE B 1 109 ? 3.458 81.770 37.984 1.00 10.21 109 ILE B CA 1
ATOM 3164 C C . ILE B 1 109 ? 4.582 82.462 37.216 1.00 10.78 109 ILE B C 1
ATOM 3165 O O . ILE B 1 109 ? 4.906 83.622 37.468 1.00 10.74 109 ILE B O 1
ATOM 3170 N N . THR B 1 110 ? 5.189 81.709 36.309 1.00 11.40 110 THR B N 1
ATOM 3171 C CA . THR B 1 110 ? 6.143 82.212 35.342 1.00 14.08 110 THR B CA 1
ATOM 3172 C C . THR B 1 110 ? 5.429 83.280 34.521 1.00 13.69 110 THR B C 1
ATOM 3173 O O . THR B 1 110 ? 4.269 83.082 34.176 1.00 13.66 110 THR B O 1
ATOM 3177 N N . PRO B 1 111 ? 6.117 84.399 34.197 1.00 13.34 111 PRO B N 1
ATOM 3178 C CA . PRO B 1 111 ? 5.481 85.410 33.328 1.00 13.34 111 PRO B CA 1
ATOM 3179 C C . PRO B 1 111 ? 5.038 84.740 32.030 1.00 13.22 111 PRO B C 1
ATOM 3180 O O . PRO B 1 111 ? 5.780 83.927 31.464 1.00 12.86 111 PRO B O 1
ATOM 3184 N N . TYR B 1 112 ? 3.814 85.021 31.609 1.00 13.32 112 TYR B N 1
ATOM 3185 C CA . TYR B 1 112 ? 3.164 84.177 30.587 1.00 13.46 112 TYR B CA 1
ATOM 3186 C C . TYR B 1 112 ? 2.850 84.972 29.345 1.00 13.04 112 TYR B C 1
ATOM 3187 O O . TYR B 1 112 ? 3.182 86.159 29.265 1.00 11.63 112 TYR B O 1
ATOM 3196 N N . TYR B 1 113 ? 2.202 84.281 28.398 1.00 12.70 113 TYR B N 1
ATOM 3197 C CA . TYR B 1 113 ? 1.809 84.822 27.079 1.00 13.43 113 TYR B CA 1
ATOM 3198 C C . TYR B 1 113 ? 3.004 85.081 26.162 1.00 13.11 113 TYR B C 1
ATOM 3199 O O . TYR B 1 113 ? 3.171 84.403 25.153 1.00 13.31 113 TYR B O 1
ATOM 3208 N N . TYR B 1 114 ? 3.854 86.041 26.523 1.00 12.00 114 TYR B N 1
ATOM 3209 C CA . TYR B 1 114 ? 5.081 86.289 25.786 1.00 12.86 114 TYR B CA 1
ATOM 3210 C C . TYR B 1 114 ? 6.119 85.249 26.147 1.00 13.99 114 TYR B C 1
ATOM 3211 O O . TYR B 1 114 ? 6.011 84.589 27.182 1.00 13.68 114 TYR B O 1
ATOM 3220 N N . ASN B 1 115 ? 7.116 85.104 25.284 1.00 15.27 115 ASN B N 1
ATOM 3221 C CA . ASN B 1 115 ? 8.298 84.313 25.612 1.00 17.16 115 ASN B CA 1
ATOM 3222 C C . ASN B 1 115 ? 9.312 85.171 26.360 1.00 17.12 115 ASN B C 1
ATOM 3223 O O . ASN B 1 115 ? 10.138 85.860 25.748 1.00 18.33 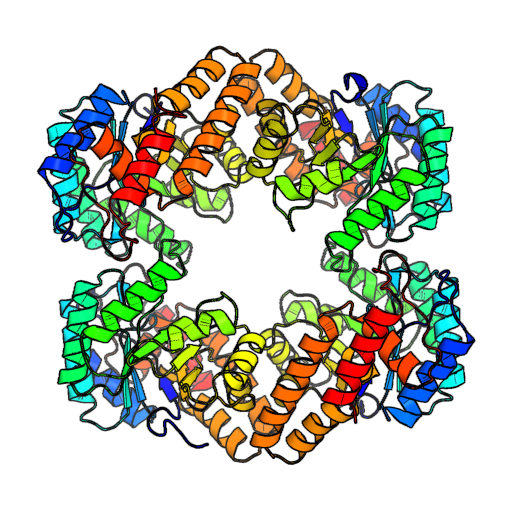115 ASN B O 1
ATOM 3228 N N . PHE B 1 116 ? 9.237 85.158 27.684 1.00 16.38 116 PHE B N 1
ATOM 3229 C CA . PHE B 1 116 ? 10.175 85.947 28.473 1.00 15.67 116 PHE B CA 1
ATOM 3230 C C . PHE B 1 116 ? 11.475 85.179 28.620 1.00 16.20 116 PHE B C 1
ATOM 3231 O O . PHE B 1 116 ? 11.463 83.953 28.645 1.00 16.20 116 PHE B O 1
ATOM 3239 N N . SER B 1 117 ? 12.583 85.903 28.697 1.00 15.90 117 SER B N 1
ATOM 3240 C CA . SER B 1 117 ? 13.902 85.293 28.822 1.00 15.83 117 SER B CA 1
ATOM 3241 C C . SER B 1 117 ? 14.121 84.849 30.250 1.00 16.46 117 SER B C 1
ATOM 3242 O O . SER B 1 117 ? 13.375 85.242 31.155 1.00 15.94 117 SER B O 1
ATOM 3245 N N . PHE B 1 118 ? 15.175 84.058 30.449 1.00 15.77 118 PHE B N 1
ATOM 3246 C CA . PHE B 1 118 ? 15.553 83.640 31.787 1.00 15.81 118 PHE B CA 1
ATOM 3247 C C . PHE B 1 118 ? 15.827 84.864 32.654 1.00 15.36 118 PHE B C 1
ATOM 3248 O O . PHE B 1 118 ? 15.376 84.932 33.788 1.00 16.08 118 PHE B O 1
ATOM 3256 N N . ASN B 1 119 ? 16.536 85.840 32.106 1.00 14.48 119 ASN B N 1
ATOM 3257 C CA . ASN B 1 119 ? 16.882 87.036 32.850 1.00 14.26 119 ASN B CA 1
ATOM 3258 C C . ASN B 1 119 ? 15.624 87.823 33.243 1.00 13.50 119 ASN B C 1
ATOM 3259 O O . ASN B 1 119 ? 15.542 88.342 34.346 1.00 12.18 119 ASN B O 1
ATOM 3264 N N . GLU B 1 120 ? 14.654 87.890 32.336 1.00 11.93 120 GLU B N 1
ATOM 3265 C CA . GLU B 1 120 ? 13.388 88.597 32.630 1.00 11.67 120 GLU B CA 1
ATOM 3266 C C . GLU B 1 120 ? 12.624 87.878 33.739 1.00 10.74 120 GLU B C 1
ATOM 3267 O O . GLU B 1 120 ? 12.064 88.501 34.636 1.00 10.19 120 GLU B O 1
ATOM 3273 N N . THR B 1 121 ? 12.651 86.556 33.680 1.00 11.17 121 THR B N 1
ATOM 3274 C CA . THR B 1 121 ? 11.978 85.710 34.685 1.00 11.60 121 THR B CA 1
ATOM 3275 C C . THR B 1 121 ? 12.662 85.837 36.034 1.00 10.88 121 THR B C 1
ATOM 3276 O O . THR B 1 121 ? 12.009 86.019 37.072 1.00 9.90 121 THR B O 1
ATOM 3280 N N . HIS B 1 122 ? 13.987 85.772 36.009 1.00 11.12 122 HIS B N 1
ATOM 3281 C CA . HIS B 1 122 ? 14.796 85.972 37.208 1.00 11.86 122 HIS B CA 1
ATOM 3282 C C . HIS B 1 122 ? 14.518 87.336 37.843 1.00 12.65 122 HIS B C 1
ATOM 3283 O O . HIS B 1 122 ? 14.314 87.443 39.057 1.00 12.18 122 HIS B O 1
ATOM 3290 N N . HIS B 1 123 ? 14.491 88.386 37.020 1.00 11.83 123 HIS B N 1
ATOM 3291 C CA . HIS B 1 123 ? 14.233 89.728 37.544 1.00 12.26 123 HIS B CA 1
ATOM 3292 C C . HIS B 1 123 ? 12.817 89.901 38.134 1.00 11.04 123 HIS B C 1
ATOM 3293 O O . HIS B 1 123 ? 12.609 90.572 39.150 1.00 9.48 123 HIS B O 1
ATOM 3300 N N . TYR B 1 124 ? 11.855 89.255 37.494 1.00 10.13 124 TYR B N 1
ATOM 3301 C CA . TYR B 1 124 ? 10.465 89.238 37.973 1.00 9.64 124 TYR B CA 1
ATOM 3302 C C . TYR B 1 124 ? 10.409 88.666 39.391 1.00 9.80 124 TYR B C 1
ATOM 3303 O O . TYR B 1 124 ? 9.853 89.299 40.303 1.00 9.80 124 TYR B O 1
ATOM 3312 N N . TYR B 1 125 ? 11.008 87.488 39.583 1.00 9.06 125 TYR B N 1
ATOM 3313 C CA . TYR B 1 125 ? 11.018 86.905 40.938 1.00 10.12 125 TYR B CA 1
ATOM 3314 C C . TYR B 1 125 ? 11.789 87.753 41.952 1.00 10.54 125 TYR B C 1
ATOM 3315 O O . TYR B 1 125 ? 11.375 87.882 43.113 1.00 10.51 125 TYR B O 1
ATOM 3324 N N . GLU B 1 126 ? 12.886 88.370 41.512 1.00 11.70 126 GLU B N 1
ATOM 3325 C CA . GLU B 1 126 ? 13.660 89.253 42.390 1.00 13.37 126 GLU B CA 1
ATOM 3326 C C . GLU B 1 126 ? 12.822 90.428 42.883 1.00 13.02 126 GLU B C 1
ATOM 3327 O O . GLU B 1 126 ? 12.838 90.778 44.076 1.00 13.60 126 GLU B O 1
ATOM 3333 N N . GLU B 1 127 ? 12.114 91.079 41.968 1.00 12.86 127 GLU B N 1
ATOM 3334 C CA . GLU B 1 127 ? 11.237 92.170 42.370 1.00 13.19 127 GLU B CA 1
ATOM 3335 C C . GLU B 1 127 ? 10.155 91.750 43.354 1.00 13.22 127 GLU B C 1
ATOM 3336 O O . GLU B 1 127 ? 9.853 92.478 44.314 1.00 12.71 127 GLU B O 1
ATOM 3342 N N . ILE B 1 128 ? 9.512 90.622 43.079 1.00 12.98 128 ILE B N 1
ATOM 3343 C CA . ILE B 1 128 ? 8.472 90.125 43.979 1.00 14.34 128 ILE B CA 1
ATOM 3344 C C . ILE B 1 128 ? 9.055 89.839 45.388 1.00 15.13 128 ILE B C 1
ATOM 3345 O O . ILE B 1 128 ? 8.475 90.240 46.387 1.00 14.20 128 ILE B O 1
ATOM 3350 N N . SER B 1 129 ? 10.240 89.225 45.443 1.00 16.63 129 SER B N 1
ATOM 3351 C CA . SER B 1 129 ? 10.949 88.941 46.722 1.00 17.45 129 SER B CA 1
ATOM 3352 C C . SER B 1 129 ? 11.210 90.143 47.625 1.00 18.53 129 SER B C 1
ATOM 3353 O O . SER B 1 129 ? 11.182 90.035 48.862 1.00 18.85 129 SER B O 1
ATOM 3356 N N . LYS B 1 130 ? 11.476 91.294 47.036 1.00 18.92 130 LYS B N 1
ATOM 3357 C CA . LYS B 1 130 ? 11.765 92.466 47.857 1.00 19.66 130 LYS B CA 1
ATOM 3358 C C . LYS B 1 130 ? 10.539 93.060 48.541 1.00 19.06 130 LYS B C 1
ATOM 3359 O O . LYS B 1 130 ? 10.677 93.896 49.454 1.00 19.74 130 LYS B O 1
ATOM 3365 N N . ALA B 1 131 ? 9.346 92.622 48.134 1.00 16.57 131 ALA B N 1
ATOM 3366 C CA . ALA B 1 131 ? 8.128 93.293 48.596 1.00 15.95 131 ALA B CA 1
ATOM 3367 C C . ALA B 1 131 ? 7.758 92.922 50.023 1.00 14.92 131 ALA B C 1
ATOM 3368 O O . ALA B 1 131 ? 7.193 93.734 50.754 1.00 15.59 131 ALA B O 1
ATOM 3370 N N . ALA B 1 132 ? 8.077 91.692 50.422 1.00 13.95 132 ALA B N 1
ATOM 3371 C CA . ALA B 1 132 ? 7.664 91.202 51.735 1.00 13.23 132 ALA B CA 1
ATOM 3372 C C . ALA B 1 132 ? 8.493 90.007 52.157 1.00 13.28 132 ALA B C 1
ATOM 3373 O O . ALA B 1 132 ? 8.929 89.228 51.315 1.00 12.50 132 ALA B O 1
ATOM 3375 N N . ASP B 1 133 ? 8.720 89.890 53.457 1.00 12.87 133 ASP B N 1
ATOM 3376 C CA . ASP B 1 133 ? 9.460 88.737 53.987 1.00 12.89 133 ASP B CA 1
ATOM 3377 C C . ASP B 1 133 ? 8.513 87.568 54.294 1.00 11.89 133 ASP B C 1
ATOM 3378 O O . ASP B 1 133 ? 8.005 87.417 55.413 1.00 11.53 133 ASP B O 1
ATOM 3383 N N . ILE B 1 134 ? 8.280 86.767 53.249 1.00 10.06 134 ILE B N 1
ATOM 3384 C CA . ILE B 1 134 ? 7.331 85.651 53.250 1.00 9.51 134 ILE B CA 1
ATOM 3385 C C . ILE B 1 134 ? 7.905 84.644 52.243 1.00 9.04 134 ILE B C 1
ATOM 3386 O O . ILE B 1 134 ? 8.441 85.049 51.214 1.00 8.24 134 ILE B O 1
ATOM 3391 N N . PRO B 1 135 ? 7.859 83.334 52.566 1.00 8.82 135 PRO B N 1
ATOM 3392 C CA . PRO B 1 135 ? 8.465 82.343 51.667 1.00 8.56 135 PRO B CA 1
ATOM 3393 C C . PRO B 1 135 ? 7.757 82.312 50.326 1.00 8.15 135 PRO B C 1
ATOM 3394 O O . PRO B 1 135 ? 6.530 82.388 50.282 1.00 8.50 135 PRO B O 1
ATOM 3398 N N . MET B 1 136 ? 8.539 82.180 49.265 1.00 8.52 136 MET B N 1
ATOM 3399 C CA . MET B 1 136 ? 8.045 82.123 47.892 1.00 8.14 136 MET B CA 1
ATOM 3400 C C . MET B 1 136 ? 8.324 80.769 47.245 1.00 7.96 136 MET B C 1
ATOM 3401 O O . MET B 1 136 ? 9.427 80.176 47.388 1.00 7.66 136 MET B O 1
ATOM 3406 N N . LEU B 1 137 ? 7.298 80.252 46.579 1.00 8.23 137 LEU B N 1
ATOM 3407 C CA . LEU B 1 137 ? 7.433 79.079 45.723 1.00 8.99 137 LEU B CA 1
ATOM 3408 C C . LEU B 1 137 ? 7.372 79.585 44.295 1.00 9.11 137 LEU B C 1
ATOM 3409 O O . LEU B 1 137 ? 6.396 80.233 43.915 1.00 11.34 137 LEU B O 1
ATOM 3414 N N . ILE B 1 138 ? 8.412 79.319 43.525 1.00 9.15 138 ILE B N 1
ATOM 3415 C CA . ILE B 1 138 ? 8.437 79.655 42.093 1.00 9.87 138 ILE B CA 1
ATOM 3416 C C . ILE B 1 138 ? 7.779 78.510 41.323 1.00 9.65 138 ILE B C 1
ATOM 3417 O O . ILE B 1 138 ? 7.529 77.453 41.883 1.00 11.74 138 ILE B O 1
ATOM 3422 N N . TYR B 1 139 ? 7.453 78.732 40.056 1.00 9.81 139 TYR B N 1
ATOM 3423 C CA . TYR B 1 139 ? 6.889 77.670 39.233 1.00 10.38 139 TYR B CA 1
ATOM 3424 C C . TYR B 1 139 ? 8.009 77.032 38.444 1.00 11.98 139 TYR B C 1
ATOM 3425 O O . TYR B 1 139 ? 8.930 77.727 37.971 1.00 12.51 139 TYR B O 1
ATOM 3434 N N . TYR B 1 140 ? 7.923 75.723 38.263 1.00 13.87 140 TYR B N 1
ATOM 3435 C CA . TYR B 1 140 ? 8.948 75.054 37.488 1.00 16.95 140 TYR B CA 1
ATOM 3436 C C . TYR B 1 140 ? 8.873 75.495 36.024 1.00 19.68 140 TYR B C 1
ATOM 3437 O O . TYR B 1 140 ? 7.794 75.637 35.451 1.00 20.56 140 TYR B O 1
ATOM 3446 N N . LEU B 1 141 ? 10.060 75.696 35.471 1.00 22.54 141 LEU B N 1
ATOM 3447 C CA . LEU B 1 141 ? 10.302 76.301 34.181 1.00 26.48 141 LEU B CA 1
ATOM 3448 C C . LEU B 1 141 ? 11.202 75.323 33.409 1.00 27.92 141 LEU B C 1
ATOM 3449 O O . LEU B 1 141 ? 12.394 75.204 33.733 1.00 28.56 141 LEU B O 1
ATOM 3454 N N . PRO B 1 142 ? 10.635 74.581 32.428 1.00 29.50 142 PRO B N 1
ATOM 3455 C CA . PRO B 1 142 ? 11.458 73.720 31.539 1.00 30.39 142 PRO B CA 1
ATOM 3456 C C . PRO B 1 142 ? 12.045 74.455 30.339 1.00 31.46 142 PRO B C 1
ATOM 3457 O O . PRO B 1 142 ? 12.476 75.604 30.465 1.00 32.39 142 PRO B O 1
ATOM 3461 N N . VAL B 1 149 ? 16.223 75.119 29.960 1.00 35.74 149 VAL B N 1
ATOM 3462 C CA . VAL B 1 149 ? 16.626 75.404 31.344 1.00 35.13 149 VAL B CA 1
ATOM 3463 C C . VAL B 1 149 ? 16.974 74.106 32.079 1.00 34.52 149 VAL B C 1
ATOM 3464 O O . VAL B 1 149 ? 16.112 73.262 32.357 1.00 34.45 149 VAL B O 1
ATOM 3468 N N . SER B 1 150 ? 18.262 73.949 32.360 1.00 33.66 150 SER B N 1
ATOM 3469 C CA . SER B 1 150 ? 18.781 72.742 32.985 1.00 32.36 150 SER B CA 1
ATOM 3470 C C . SER B 1 150 ? 18.510 72.773 34.499 1.00 31.79 150 SER B C 1
ATOM 3471 O O . SER B 1 150 ? 18.143 73.817 35.059 1.00 31.07 150 SER B O 1
ATOM 3474 N N . THR B 1 151 ? 18.707 71.624 35.149 1.00 31.09 151 THR B N 1
ATOM 3475 C CA . THR B 1 151 ? 18.579 71.505 36.607 1.00 30.69 151 THR B CA 1
ATOM 3476 C C . THR B 1 151 ? 19.377 72.626 37.270 1.00 30.21 151 THR B C 1
ATOM 3477 O O . THR B 1 151 ? 18.894 73.286 38.194 1.00 28.74 151 THR B O 1
ATOM 3481 N N . ASP B 1 152 ? 20.595 72.840 36.767 1.00 30.32 152 ASP B N 1
ATOM 3482 C CA . ASP B 1 152 ? 21.495 73.864 37.302 1.00 30.45 152 ASP B CA 1
ATOM 3483 C C . ASP B 1 152 ? 20.975 75.291 37.132 1.00 29.17 152 ASP B C 1
ATOM 3484 O O . ASP B 1 152 ? 20.993 76.072 38.083 1.00 28.79 152 ASP B O 1
ATOM 3489 N N . GLN B 1 153 ? 20.518 75.629 35.929 1.00 28.12 153 GLN B N 1
ATOM 3490 C CA . GLN B 1 153 ? 20.037 76.985 35.643 1.00 27.25 153 GLN B CA 1
ATOM 3491 C C . GLN B 1 153 ? 18.793 77.322 36.494 1.00 25.19 153 GLN B C 1
ATOM 3492 O O . GLN B 1 153 ? 18.634 78.447 36.961 1.00 24.81 153 GLN B O 1
ATOM 3498 N N . PHE B 1 154 ? 17.928 76.332 36.703 1.00 22.66 154 PHE B N 1
ATOM 3499 C CA . PHE B 1 154 ? 16.774 76.503 37.571 1.00 20.59 154 PHE B CA 1
ATOM 3500 C C . PHE B 1 154 ? 17.189 76.855 39.006 1.00 19.83 154 PHE B C 1
ATOM 3501 O O . PHE B 1 154 ? 16.451 77.526 39.722 1.00 19.07 154 PHE B O 1
ATOM 3509 N N . GLY B 1 155 ? 18.383 76.410 39.413 1.00 18.78 155 GLY B N 1
ATOM 3510 C CA . GLY B 1 155 ? 18.921 76.719 40.737 1.00 17.49 155 GLY B CA 1
ATOM 3511 C C . GLY B 1 155 ? 19.129 78.205 40.928 1.00 17.41 155 GLY B C 1
ATOM 3512 O O . GLY B 1 155 ? 19.061 78.715 42.045 1.00 16.66 155 GLY B O 1
ATOM 3513 N N . LYS B 1 156 ? 19.405 78.911 39.834 1.00 16.31 156 LYS B N 1
ATOM 3514 C CA . LYS B 1 156 ? 19.586 80.351 39.934 1.00 17.06 156 LYS B CA 1
ATOM 3515 C C . LYS B 1 156 ? 18.290 81.039 40.363 1.00 15.63 156 LYS B C 1
ATOM 3516 O O . LYS B 1 156 ? 18.334 82.016 41.105 1.00 16.91 156 LYS B O 1
ATOM 3522 N N . LEU B 1 157 ? 17.150 80.525 39.908 1.00 13.55 157 LEU B N 1
ATOM 3523 C CA . LEU B 1 157 ? 15.846 80.989 40.408 1.00 12.48 157 LEU B CA 1
ATOM 3524 C C . LEU B 1 157 ? 15.578 80.567 41.863 1.00 12.36 157 LEU B C 1
ATOM 3525 O O . LEU B 1 157 ? 15.092 81.359 42.683 1.00 10.85 157 LEU B O 1
ATOM 3530 N N . LEU B 1 158 ? 15.958 79.336 42.204 1.00 11.21 158 LEU B N 1
ATOM 3531 C CA . LEU B 1 158 ? 15.733 78.819 43.559 1.00 12.13 158 LEU B CA 1
ATOM 3532 C C . LEU B 1 158 ? 16.500 79.558 44.642 1.00 12.39 158 LEU B C 1
ATOM 3533 O O . LEU B 1 158 ? 16.127 79.516 45.809 1.00 12.11 158 LEU B O 1
ATOM 3538 N N . GLU B 1 159 ? 17.564 80.247 44.256 1.00 12.82 159 GLU B N 1
ATOM 3539 C CA . GLU B 1 159 ? 18.428 80.883 45.233 1.00 14.01 159 GLU B CA 1
ATOM 3540 C C . GLU B 1 159 ? 18.031 82.343 45.489 1.00 13.42 159 GLU B C 1
ATOM 3541 O O . GLU B 1 159 ? 18.606 83.027 46.347 1.00 12.70 159 GLU B O 1
ATOM 3547 N N . ILE B 1 160 ? 17.019 82.821 44.765 1.00 11.75 160 ILE B N 1
ATOM 3548 C CA . ILE B 1 160 ? 16.522 84.187 44.966 1.00 11.39 160 ILE B CA 1
ATOM 3549 C C . ILE B 1 160 ? 16.064 84.382 46.419 1.00 11.60 160 ILE B C 1
ATOM 3550 O O . ILE B 1 160 ? 15.515 83.443 47.033 1.00 10.04 160 ILE B O 1
ATOM 3555 N N . LYS B 1 161 ? 16.324 85.576 46.978 1.00 11.55 161 LYS B N 1
ATOM 3556 C CA . LYS B 1 161 ? 15.882 85.897 48.334 1.00 12.64 161 LYS B CA 1
ATOM 3557 C C . LYS B 1 161 ? 14.417 85.462 48.592 1.00 11.82 161 LYS B C 1
ATOM 3558 O O . LYS B 1 161 ? 13.533 85.741 47.768 1.00 12.30 161 LYS B O 1
ATOM 3564 N N . ASN B 1 162 ? 14.199 84.770 49.719 1.00 10.34 162 ASN B N 1
ATOM 3565 C CA . ASN B 1 162 ? 12.879 84.297 50.186 1.00 10.87 162 ASN B CA 1
ATOM 3566 C C . ASN B 1 162 ? 12.301 83.093 49.447 1.00 9.61 162 ASN B C 1
ATOM 3567 O O . ASN B 1 162 ? 11.302 82.506 49.904 1.00 9.10 162 ASN B O 1
ATOM 3572 N N . VAL B 1 163 ? 12.920 82.713 48.332 1.00 9.18 163 VAL B N 1
ATOM 3573 C CA . VAL B 1 163 ? 12.483 81.497 47.615 1.00 8.52 163 VAL B CA 1
ATOM 3574 C C . VAL B 1 163 ? 12.854 80.235 48.413 1.00 8.60 163 VAL B C 1
ATOM 3575 O O . VAL B 1 163 ? 14.029 80.002 48.695 1.00 8.85 163 VAL B O 1
ATOM 3579 N N . ILE B 1 164 ? 11.852 79.440 48.782 1.00 8.56 164 ILE B N 1
ATOM 3580 C CA . ILE B 1 164 ? 12.129 78.200 49.524 1.00 8.05 164 ILE B CA 1
ATOM 3581 C C . ILE B 1 164 ? 12.052 76.947 48.641 1.00 8.51 164 ILE B C 1
ATOM 3582 O O . ILE B 1 164 ? 12.430 75.865 49.068 1.00 8.81 164 ILE B O 1
ATOM 3587 N N . GLY B 1 165 ? 11.561 77.107 47.422 1.00 8.05 165 GLY B N 1
ATOM 3588 C CA . GLY B 1 165 ? 11.408 75.951 46.531 1.00 7.82 165 GLY B CA 1
ATOM 3589 C C . GLY B 1 165 ? 10.476 76.276 45.385 1.00 8.65 165 GLY B C 1
ATOM 3590 O O . GLY B 1 165 ? 10.361 77.428 44.975 1.00 7.16 165 GLY B O 1
ATOM 3591 N N . SER B 1 166 ? 9.811 75.248 44.867 1.00 9.14 166 SER B N 1
ATOM 3592 C CA . SER B 1 166 ? 9.105 75.392 43.618 1.00 9.47 166 SER B CA 1
ATOM 3593 C C . SER B 1 166 ? 7.875 74.511 43.618 1.00 9.73 166 SER B C 1
ATOM 3594 O O . SER B 1 166 ? 7.870 73.436 44.239 1.00 9.51 166 SER B O 1
ATOM 3597 N N . LYS B 1 167 ? 6.842 74.975 42.927 1.00 8.80 167 LYS B N 1
ATOM 3598 C CA . LYS B 1 167 ? 5.692 74.151 42.629 1.00 10.66 167 LYS B CA 1
ATOM 3599 C C . LYS B 1 167 ? 6.063 73.443 41.348 1.00 11.58 167 LYS B C 1
ATOM 3600 O O . LYS B 1 167 ? 6.363 74.115 40.339 1.00 15.25 167 LYS B O 1
ATOM 3606 N N . TYR B 1 168 ? 6.032 72.120 41.378 1.00 10.92 168 TYR B N 1
ATOM 3607 C CA . TYR B 1 168 ? 6.468 71.299 40.242 1.00 11.06 168 TYR B CA 1
ATOM 3608 C C . TYR B 1 168 ? 5.273 70.653 39.554 1.00 11.95 168 TYR B C 1
ATOM 3609 O O . TYR B 1 168 ? 4.771 69.652 40.032 1.00 12.21 168 TYR B O 1
ATOM 3618 N N . GLY B 1 169 ? 4.849 71.217 38.421 1.00 13.38 169 GLY B N 1
ATOM 3619 C CA . GLY B 1 169 ? 3.632 70.755 37.736 1.00 15.62 169 GLY B CA 1
ATOM 3620 C C . GLY B 1 169 ? 3.871 70.042 36.414 1.00 16.33 169 GLY B C 1
ATOM 3621 O O . GLY B 1 169 ? 2.911 69.645 35.737 1.00 18.90 169 GLY B O 1
ATOM 3622 N N . ALA B 1 170 ? 5.131 69.826 36.054 1.00 15.19 170 ALA B N 1
ATOM 3623 C CA . ALA B 1 170 ? 5.476 69.173 34.778 1.00 14.49 170 ALA B CA 1
ATOM 3624 C C . ALA B 1 170 ? 5.230 67.653 34.785 1.00 14.35 170 ALA B C 1
ATOM 3625 O O . ALA B 1 170 ? 5.228 67.012 35.839 1.00 14.58 170 ALA B O 1
ATOM 3627 N N . THR B 1 171 ? 5.094 67.057 33.609 1.00 13.93 171 THR B N 1
ATOM 3628 C CA . THR B 1 171 ? 4.907 65.604 33.529 1.00 14.57 171 THR B CA 1
ATOM 3629 C C . THR B 1 171 ? 6.245 64.861 33.410 1.00 14.70 171 THR B C 1
ATOM 3630 O O . THR B 1 171 ? 6.281 63.637 33.237 1.00 16.02 171 THR B O 1
ATOM 3634 N N . ASP B 1 172 ? 7.336 65.607 33.540 1.00 13.85 172 ASP B N 1
ATOM 3635 C CA . ASP B 1 172 ? 8.693 65.076 33.405 1.00 12.81 172 ASP B CA 1
ATOM 3636 C C . ASP B 1 172 ? 9.210 64.583 34.766 1.00 12.47 172 ASP B C 1
ATOM 3637 O O . ASP B 1 172 ? 9.655 65.378 35.605 1.00 11.43 172 ASP B O 1
ATOM 3642 N N . LEU B 1 173 ? 9.119 63.278 34.998 1.00 11.24 173 LEU B N 1
ATOM 3643 C CA . LEU B 1 173 ? 9.464 62.737 36.316 1.00 11.78 173 LEU B CA 1
ATOM 3644 C C . LEU B 1 173 ? 10.970 62.621 36.502 1.00 10.96 173 LEU B C 1
ATOM 3645 O O . LEU B 1 173 ? 11.474 62.582 37.631 1.00 11.11 173 LEU B O 1
ATOM 3650 N N . PHE B 1 174 ? 11.691 62.561 35.385 1.00 10.73 174 PHE B N 1
ATOM 3651 C CA . PHE B 1 174 ? 13.149 62.542 35.464 1.00 10.40 174 PHE B CA 1
ATOM 3652 C C . PHE B 1 174 ? 13.664 63.906 35.912 1.00 10.11 174 PHE B C 1
ATOM 3653 O O . PHE B 1 174 ? 14.462 64.000 36.843 1.00 9.84 174 PHE B O 1
ATOM 3661 N N . ALA B 1 175 ? 13.175 64.982 35.300 1.00 9.66 175 ALA B N 1
ATOM 3662 C CA . ALA B 1 175 ? 13.555 66.310 35.807 1.00 9.78 175 ALA B CA 1
ATOM 3663 C C . ALA B 1 175 ? 13.234 66.478 37.293 1.00 8.90 175 ALA B C 1
ATOM 3664 O O . ALA B 1 175 ? 13.989 67.121 38.016 1.00 9.27 175 ALA B O 1
ATOM 3666 N N . PHE B 1 176 ? 12.117 65.911 37.759 1.00 8.40 176 PHE B N 1
ATOM 3667 C CA . PHE B 1 176 ? 11.733 66.019 39.168 1.00 8.25 176 PHE B CA 1
ATOM 3668 C C . PHE B 1 176 ? 12.741 65.283 40.048 1.00 8.27 176 PHE B C 1
ATOM 3669 O O . PHE B 1 176 ? 13.223 65.821 41.046 1.00 8.50 176 PHE B O 1
ATOM 3677 N N . GLU B 1 177 ? 13.048 64.049 39.665 1.00 8.67 177 GLU B N 1
ATOM 3678 C CA . GLU B 1 177 ? 14.085 63.278 40.359 1.00 7.55 177 GLU B CA 1
ATOM 3679 C C . GLU B 1 177 ? 15.412 64.055 40.405 1.00 8.01 177 GLU B C 1
ATOM 3680 O O . GLU B 1 177 ? 16.064 64.097 41.461 1.00 7.35 177 GLU B O 1
ATOM 3686 N N . ARG B 1 178 ? 15.808 64.645 39.280 1.00 8.07 178 ARG B N 1
ATOM 3687 C CA . ARG B 1 178 ? 17.044 65.440 39.225 1.00 8.12 178 ARG B CA 1
ATOM 3688 C C . ARG B 1 178 ? 17.019 66.634 40.195 1.00 8.56 178 ARG B C 1
ATOM 3689 O O . ARG B 1 178 ? 18.022 66.941 40.836 1.00 8.40 178 ARG B O 1
ATOM 3697 N N . LEU B 1 179 ? 15.881 67.331 40.284 1.00 8.25 179 LEU B N 1
ATOM 3698 C CA . LEU B 1 179 ? 15.756 68.455 41.221 1.00 7.90 179 LEU B CA 1
ATOM 3699 C C . LEU B 1 179 ? 15.827 67.985 42.658 1.00 7.72 179 LEU B C 1
ATOM 3700 O O . LEU B 1 179 ? 16.478 68.620 43.491 1.00 7.58 179 LEU B O 1
ATOM 3705 N N . MET B 1 180 ? 15.141 66.889 42.975 1.00 7.65 180 MET B N 1
ATOM 3706 C CA . MET B 1 180 ? 15.220 66.326 44.337 1.00 8.36 180 MET B CA 1
ATOM 3707 C C . MET B 1 180 ? 16.662 65.926 44.727 1.00 8.71 180 MET B C 1
ATOM 3708 O O . MET B 1 180 ? 17.026 66.068 45.891 1.00 8.74 180 MET B O 1
ATOM 3713 N N . SER B 1 181 ? 17.448 65.437 43.772 1.00 9.79 181 SER B N 1
ATOM 3714 C CA . SER B 1 181 ? 18.843 65.073 44.026 1.00 10.84 181 SER B CA 1
ATOM 3715 C C . SER B 1 181 ? 19.692 66.295 44.282 1.00 10.89 181 SER B C 1
ATOM 3716 O O . SER B 1 181 ? 20.476 66.339 45.233 1.00 12.02 181 SER B O 1
ATOM 3719 N N . LYS B 1 182 ? 19.490 67.302 43.456 1.00 11.43 182 LYS B N 1
ATOM 3720 C CA . LYS B 1 182 ? 20.354 68.470 43.434 1.00 11.84 182 LYS B CA 1
ATOM 3721 C C . LYS B 1 182 ? 20.036 69.514 44.496 1.00 12.10 182 LYS B C 1
ATOM 3722 O O . LYS B 1 182 ? 20.963 70.185 44.979 1.00 11.18 182 LYS B O 1
ATOM 3728 N N . TYR B 1 183 ? 18.754 69.640 44.865 1.00 10.88 183 TYR B N 1
ATOM 3729 C CA . TYR B 1 183 ? 18.303 70.683 45.806 1.00 11.44 183 TYR B CA 1
ATOM 3730 C C . TYR B 1 183 ? 17.585 70.089 47.003 1.00 11.62 183 TYR B C 1
ATOM 3731 O O . TYR B 1 183 ? 16.395 70.352 47.204 1.00 12.16 183 TYR B O 1
ATOM 3740 N N . PRO B 1 184 ? 18.307 69.290 47.826 1.00 11.85 184 PRO B N 1
ATOM 3741 C CA . PRO B 1 184 ? 17.659 68.625 48.953 1.00 12.58 184 PRO B CA 1
ATOM 3742 C C . PRO B 1 184 ? 17.207 69.631 50.013 1.00 12.95 184 PRO B C 1
ATOM 3743 O O . PRO B 1 184 ? 16.373 69.286 50.855 1.00 12.78 184 PRO B O 1
ATOM 3747 N N . ASP B 1 185 ? 17.745 70.855 49.951 1.00 12.19 185 ASP B N 1
ATOM 3748 C CA . ASP B 1 185 ? 17.397 71.921 50.900 1.00 12.84 185 ASP B CA 1
ATOM 3749 C C . ASP B 1 185 ? 16.157 72.747 50.506 1.00 12.23 185 ASP B C 1
ATOM 3750 O O . ASP B 1 185 ? 15.695 73.603 51.286 1.00 12.96 185 ASP B O 1
ATOM 3755 N N . LYS B 1 186 ? 15.654 72.533 49.299 1.00 10.07 186 LYS B N 1
ATOM 3756 C CA . LYS B 1 186 ? 14.523 73.287 48.800 1.00 9.62 186 LYS B CA 1
ATOM 3757 C C . LYS B 1 186 ? 13.265 72.419 48.845 1.00 9.57 186 LYS B C 1
ATOM 3758 O O . LYS B 1 186 ? 13.344 71.180 48.881 1.00 10.19 186 LYS B O 1
ATOM 3764 N N . LEU B 1 187 ? 12.119 73.079 48.837 1.00 8.39 187 LEU B N 1
ATOM 3765 C CA . LEU B 1 187 ? 10.822 72.421 48.970 1.00 8.66 187 LEU B CA 1
ATOM 3766 C C . LEU B 1 187 ? 10.228 72.261 47.584 1.00 9.57 187 LEU B C 1
ATOM 3767 O O . LEU B 1 187 ? 10.105 73.254 46.875 1.00 9.99 187 LEU B O 1
ATOM 3772 N N . PHE B 1 188 ? 9.818 71.044 47.203 1.00 8.65 188 PHE B N 1
ATOM 3773 C CA . PHE B 1 188 ? 9.139 70.891 45.911 1.00 8.46 188 PHE B CA 1
ATOM 3774 C C . PHE B 1 188 ? 7.756 70.389 46.164 1.00 8.99 188 PHE B C 1
ATOM 3775 O O . PHE B 1 188 ? 7.568 69.277 46.653 1.00 9.99 188 PHE B O 1
ATOM 3783 N N . MET B 1 189 ? 6.780 71.251 45.901 1.00 7.96 189 MET B N 1
ATOM 3784 C CA . MET B 1 189 ? 5.388 70.870 46.041 1.00 7.66 189 MET B CA 1
ATOM 3785 C C . MET B 1 189 ? 4.943 70.226 44.722 1.00 7.84 189 MET B C 1
ATOM 3786 O O . MET B 1 189 ? 4.969 70.857 43.662 1.00 8.81 189 MET B O 1
ATOM 3791 N N . PHE B 1 190 ? 4.529 68.968 44.790 1.00 7.94 190 PHE B N 1
ATOM 3792 C CA . PHE B 1 190 ? 4.354 68.159 43.584 1.00 7.74 190 PHE B CA 1
ATOM 3793 C C . PHE B 1 190 ? 2.951 68.364 43.055 1.00 7.98 190 PHE B C 1
ATOM 3794 O O . PHE B 1 190 ? 1.973 68.148 43.780 1.00 8.24 190 PHE B O 1
ATOM 3802 N N . ALA B 1 191 ? 2.850 68.816 41.811 1.00 7.92 191 ALA B N 1
ATOM 3803 C CA . ALA B 1 191 ? 1.564 69.321 41.334 1.00 8.97 191 ALA B CA 1
ATOM 3804 C C . ALA B 1 191 ? 0.995 68.581 40.124 1.00 9.75 191 ALA B C 1
ATOM 3805 O O . ALA B 1 191 ? 0.222 69.164 39.365 1.00 11.89 191 ALA B O 1
ATOM 3807 N N . TRP B 1 192 ? 1.396 67.325 39.928 1.00 9.24 192 TRP B N 1
ATOM 3808 C CA . TRP B 1 192 ? 0.797 66.483 38.897 1.00 8.35 192 TRP B CA 1
ATOM 3809 C C . TRP B 1 192 ? -0.031 65.390 39.564 1.00 8.12 192 TRP B C 1
ATOM 3810 O O . TRP B 1 192 ? 0.517 64.380 39.984 1.00 6.87 192 TRP B O 1
ATOM 3821 N N . ASP B 1 193 ? -1.345 65.603 39.674 1.00 7.24 193 ASP B N 1
ATOM 3822 C CA . ASP B 1 193 ? -2.164 64.743 40.538 1.00 7.26 193 ASP B CA 1
ATOM 3823 C C . ASP B 1 193 ? -2.117 63.281 40.078 1.00 7.49 193 ASP B C 1
ATOM 3824 O O . ASP B 1 193 ? -2.204 62.386 40.911 1.00 8.01 193 ASP B O 1
ATOM 3829 N N . GLU B 1 194 ? -2.008 63.062 38.755 1.00 7.47 194 GLU B N 1
ATOM 3830 C CA . GLU B 1 194 ? -1.989 61.714 38.163 1.00 8.50 194 GLU B CA 1
ATOM 3831 C C . GLU B 1 194 ? -0.740 60.895 38.478 1.00 7.98 194 GLU B C 1
ATOM 3832 O O . GLU B 1 194 ? -0.663 59.705 38.134 1.00 8.37 194 GLU B O 1
ATOM 3838 N N . ALA B 1 195 ? 0.231 61.532 39.112 1.00 7.31 195 ALA B N 1
ATOM 3839 C CA . ALA B 1 195 ? 1.535 60.891 39.395 1.00 7.07 195 ALA B CA 1
ATOM 3840 C C . ALA B 1 195 ? 1.885 61.022 40.879 1.00 6.90 195 ALA B C 1
ATOM 3841 O O . ALA B 1 195 ? 3.060 60.943 41.252 1.00 7.56 195 ALA B O 1
ATOM 3843 N N . LEU B 1 196 ? 0.861 61.223 41.714 1.00 6.92 196 LEU B N 1
ATOM 3844 C CA . LEU B 1 196 ? 1.022 61.341 43.177 1.00 7.27 196 LEU B CA 1
ATOM 3845 C C . LEU B 1 196 ? 2.013 60.306 43.727 1.00 7.96 196 LEU B C 1
ATOM 3846 O O . LEU B 1 196 ? 3.022 60.675 44.347 1.00 7.08 196 LEU B O 1
ATOM 3851 N N . ALA B 1 197 ? 1.727 59.025 43.494 1.00 8.19 197 ALA B N 1
ATOM 3852 C CA . ALA B 1 197 ? 2.589 57.948 43.993 1.00 8.26 197 ALA B CA 1
ATOM 3853 C C . ALA B 1 197 ? 4.028 57.995 43.449 1.00 8.12 197 ALA B C 1
ATOM 3854 O O . ALA B 1 197 ? 4.976 57.678 44.192 1.00 7.70 197 ALA B O 1
ATOM 3856 N N . MET B 1 198 ? 4.197 58.436 42.194 1.00 8.80 198 MET B N 1
ATOM 3857 C CA . MET B 1 198 ? 5.539 58.610 41.605 1.00 9.45 198 MET B CA 1
ATOM 3858 C C . MET B 1 198 ? 6.288 59.707 42.361 1.00 9.86 198 MET B C 1
ATOM 3859 O O . MET B 1 198 ? 7.479 59.548 42.658 1.00 10.24 198 MET B O 1
ATOM 3864 N N . GLY B 1 199 ? 5.589 60.810 42.650 1.00 7.71 199 GLY B N 1
ATOM 3865 C CA . GLY B 1 199 ? 6.152 61.920 43.428 1.00 7.85 199 GLY B CA 1
ATOM 3866 C C . GLY B 1 199 ? 6.626 61.442 44.800 1.00 7.21 199 GLY B C 1
ATOM 3867 O O . GLY B 1 199 ? 7.735 61.760 45.223 1.00 7.15 199 GLY B O 1
ATOM 3868 N N . LEU B 1 200 ? 5.758 60.710 45.496 1.00 6.70 200 LEU B N 1
ATOM 3869 C CA . LEU B 1 200 ? 6.067 60.151 46.817 1.00 7.93 200 LEU B CA 1
ATOM 3870 C C . LEU B 1 200 ? 7.333 59.290 46.763 1.00 7.63 200 LEU B C 1
ATOM 3871 O O . LEU B 1 200 ? 8.221 59.407 47.624 1.00 7.43 200 LEU B O 1
ATOM 3876 N N . THR B 1 201 ? 7.408 58.464 45.732 1.00 7.21 201 THR B N 1
ATOM 3877 C CA . THR B 1 201 ? 8.540 57.558 45.540 1.00 8.62 201 THR B CA 1
ATOM 3878 C C . THR B 1 201 ? 9.855 58.307 45.511 1.00 8.91 201 THR B C 1
ATOM 3879 O O . THR B 1 201 ? 10.844 57.842 46.086 1.00 8.92 201 THR B O 1
ATOM 3883 N N . MET B 1 202 ? 9.854 59.453 44.847 1.00 8.72 202 MET B N 1
ATOM 3884 C CA . MET B 1 202 ? 11.087 60.251 44.744 1.00 10.26 202 MET B CA 1
ATOM 3885 C C . MET B 1 202 ? 11.202 61.368 45.789 1.00 9.25 202 MET B C 1
ATOM 3886 O O . MET B 1 202 ? 12.047 62.267 45.649 1.00 9.28 202 MET B O 1
ATOM 3891 N N . GLY B 1 203 ? 10.380 61.314 46.839 1.00 8.12 203 GLY B N 1
ATOM 3892 C CA . GLY B 1 203 ? 10.587 62.179 47.983 1.00 8.16 203 GLY B CA 1
ATOM 3893 C C . GLY B 1 203 ? 9.661 63.383 48.165 1.00 8.02 203 GLY B C 1
ATOM 3894 O O . GLY B 1 203 ? 9.847 64.161 49.095 1.00 8.28 203 GLY B O 1
ATOM 3895 N N . ALA B 1 204 ? 8.664 63.538 47.301 1.00 7.83 204 ALA B N 1
ATOM 3896 C CA . ALA B 1 204 ? 7.654 64.598 47.491 1.00 7.20 204 ALA B CA 1
ATOM 3897 C C . ALA B 1 204 ? 6.811 64.272 48.713 1.00 7.68 204 ALA B C 1
ATOM 3898 O O . ALA B 1 204 ? 6.463 63.115 48.948 1.00 7.31 204 ALA B O 1
ATOM 3900 N N . LYS B 1 205 ? 6.483 65.295 49.484 1.00 7.62 205 LYS B N 1
ATOM 3901 C CA . LYS B 1 205 ? 5.662 65.110 50.684 1.00 8.49 205 LYS B CA 1
ATOM 3902 C C . LYS B 1 205 ? 4.436 66.000 50.682 1.00 7.51 205 LYS B C 1
ATOM 3903 O O . LYS B 1 205 ? 3.519 65.793 51.480 1.00 8.17 205 LYS B O 1
ATOM 3909 N N . GLY B 1 206 ? 4.440 66.993 49.815 1.00 8.19 206 GLY B N 1
ATOM 3910 C CA . GLY B 1 206 ? 3.329 67.942 49.731 1.00 7.93 206 GLY B CA 1
ATOM 3911 C C . GLY B 1 206 ? 2.882 67.976 48.295 1.00 7.90 206 GLY B C 1
ATOM 3912 O O . GLY B 1 206 ? 3.698 67.896 47.353 1.00 8.08 206 GLY B O 1
ATOM 3913 N N . PHE B 1 207 ? 1.577 68.095 48.131 1.00 8.13 207 PHE B N 1
ATOM 3914 C CA . PHE B 1 207 ? 0.938 67.965 46.825 1.00 7.01 207 PHE B CA 1
ATOM 3915 C C . PHE B 1 207 ? -0.071 69.048 46.626 1.00 7.06 207 PHE B C 1
ATOM 3916 O O . PHE B 1 207 ? -0.951 69.212 47.461 1.00 7.80 207 PHE B O 1
ATOM 3924 N N . ILE B 1 208 ? 0.045 69.777 45.520 1.00 7.03 208 ILE B N 1
ATOM 3925 C CA . ILE B 1 208 ? -0.915 70.839 45.209 1.00 6.21 208 ILE B CA 1
ATOM 3926 C C . ILE B 1 208 ? -1.656 70.333 43.987 1.00 7.19 208 ILE B C 1
ATOM 3927 O O . ILE B 1 208 ? -1.023 69.888 43.036 1.00 7.34 208 ILE B O 1
ATOM 3932 N N . GLY B 1 209 ? -2.988 70.366 43.999 1.00 6.74 209 GLY B N 1
ATOM 3933 C CA . GLY B 1 209 ? -3.712 69.902 42.812 1.00 7.27 209 GLY B CA 1
ATOM 3934 C C . GLY B 1 209 ? -5.178 70.272 42.803 1.00 7.30 209 GLY B C 1
ATOM 3935 O O . GLY B 1 209 ? -5.799 70.378 43.849 1.00 6.96 209 GLY B O 1
ATOM 3936 N N . SER B 1 210 ? -5.734 70.421 41.602 1.00 6.20 210 SER B N 1
ATOM 3937 C CA . SER B 1 210 ? -7.132 70.760 41.463 1.00 7.30 210 SER B CA 1
ATOM 3938 C C . SER B 1 210 ? -8.016 69.585 41.929 1.00 6.94 210 SER B C 1
ATOM 3939 O O . SER B 1 210 ? -9.098 69.789 42.469 1.00 6.61 210 SER B O 1
ATOM 3942 N N . THR B 1 211 ? -7.553 68.361 41.710 1.00 6.42 211 THR B N 1
ATOM 3943 C CA . THR B 1 211 ? -8.432 67.216 41.922 1.00 6.74 211 THR B CA 1
ATOM 3944 C C . THR B 1 211 ? -8.677 66.917 43.387 1.00 6.35 211 THR B C 1
ATOM 3945 O O . THR B 1 211 ? -9.651 66.236 43.712 1.00 6.46 211 THR B O 1
ATOM 3949 N N . TYR B 1 212 ? -7.834 67.463 44.262 1.00 6.31 212 TYR B N 1
ATOM 3950 C CA . TYR B 1 212 ? -7.992 67.263 45.718 1.00 6.99 212 TYR B CA 1
ATOM 3951 C C . TYR B 1 212 ? -9.116 68.126 46.285 1.00 7.30 212 TYR B C 1
ATOM 3952 O O . TYR B 1 212 ? -9.485 67.980 47.452 1.00 7.90 212 TYR B O 1
ATOM 3961 N N . ASN B 1 213 ? -9.694 68.992 45.455 1.00 7.12 213 ASN B N 1
ATOM 3962 C CA . ASN B 1 213 ? -10.817 69.794 45.951 1.00 7.62 213 ASN B CA 1
ATOM 3963 C C . ASN B 1 213 ? -11.990 68.904 46.387 1.00 8.42 213 ASN B C 1
ATOM 3964 O O . ASN B 1 213 ? -12.741 69.257 47.299 1.00 9.91 213 ASN B O 1
ATOM 3969 N N . VAL B 1 214 ? -12.187 67.779 45.702 1.00 7.95 214 VAL B N 1
ATOM 3970 C CA . VAL B 1 214 ? -13.354 66.964 45.982 1.00 7.02 214 VAL B CA 1
ATOM 3971 C C . VAL B 1 214 ? -13.014 65.479 46.202 1.00 7.21 214 VAL B C 1
ATOM 3972 O O . VAL B 1 214 ? -13.910 64.692 46.549 1.00 7.17 214 VAL B O 1
ATOM 3976 N N . ASN B 1 215 ? -11.740 65.100 46.016 1.00 6.91 215 ASN B N 1
ATOM 3977 C CA . ASN B 1 215 ? -11.329 63.713 46.283 1.00 7.45 215 ASN B CA 1
ATOM 3978 C C . ASN B 1 215 ? -10.073 63.613 47.138 1.00 7.64 215 ASN B C 1
ATOM 3979 O O . ASN B 1 215 ? -9.181 62.776 46.909 1.00 7.74 215 ASN B O 1
ATOM 3984 N N . ALA B 1 216 ? -10.005 64.469 48.154 1.00 7.38 216 ALA B N 1
ATOM 3985 C CA . ALA B 1 216 ? -8.894 64.384 49.063 1.00 7.55 216 ALA B CA 1
ATOM 3986 C C . ALA B 1 216 ? -8.815 62.991 49.672 1.00 8.16 216 ALA B C 1
ATOM 3987 O O . ALA B 1 216 ? -7.718 62.478 49.878 1.00 8.03 216 ALA B O 1
ATOM 3989 N N . LYS B 1 217 ? -9.965 62.370 49.936 1.00 9.27 217 LYS B N 1
ATOM 3990 C CA . LYS B 1 217 ? -9.978 61.030 50.549 1.00 10.23 217 LYS B CA 1
ATOM 3991 C C . LYS B 1 217 ? -9.225 60.013 49.693 1.00 9.13 217 LYS B C 1
ATOM 3992 O O . LYS B 1 217 ? -8.444 59.208 50.220 1.00 9.73 217 LYS B O 1
ATOM 3998 N N . GLY B 1 218 ? -9.486 60.025 48.386 1.00 8.26 218 GLY B N 1
ATOM 3999 C CA . GLY B 1 218 ? -8.844 59.085 47.449 1.00 7.60 218 GLY B CA 1
ATOM 4000 C C . GLY B 1 218 ? -7.347 59.298 47.341 1.00 8.30 218 GLY B C 1
ATOM 4001 O O . GLY B 1 218 ? -6.586 58.335 47.215 1.00 8.65 218 GLY B O 1
ATOM 4002 N N . ALA B 1 219 ? -6.925 60.557 47.412 1.00 8.19 219 ALA B N 1
ATOM 4003 C CA . ALA B 1 219 ? -5.527 60.910 47.329 1.00 8.33 219 ALA B CA 1
ATOM 4004 C C . ALA B 1 219 ? -4.780 60.544 48.617 1.00 8.60 219 ALA B C 1
ATOM 4005 O O . ALA B 1 219 ? -3.684 59.928 48.588 1.00 7.58 219 ALA B O 1
ATOM 4007 N N . ASN B 1 220 ? -5.400 60.875 49.740 1.00 8.33 220 ASN B N 1
ATOM 4008 C CA . ASN B 1 220 ? -4.874 60.487 51.034 1.00 9.53 220 ASN B CA 1
ATOM 4009 C C . ASN B 1 220 ? -4.761 58.984 51.189 1.00 9.34 220 ASN B C 1
ATOM 4010 O O . ASN B 1 220 ? -3.858 58.499 51.876 1.00 9.57 220 ASN B O 1
ATOM 4015 N N . ALA B 1 221 ? -5.672 58.257 50.551 1.00 9.32 221 ALA B N 1
ATOM 4016 C CA . ALA B 1 221 ? -5.667 56.790 50.632 1.00 9.57 221 ALA B CA 1
ATOM 4017 C C . ALA B 1 221 ? -4.351 56.275 50.022 1.00 9.63 221 ALA B C 1
ATOM 4018 O O . ALA B 1 221 ? -3.728 55.335 50.556 1.00 9.23 221 ALA B O 1
ATOM 4020 N N . ILE B 1 222 ? -3.912 56.921 48.934 1.00 8.43 222 ILE B N 1
ATOM 4021 C CA . ILE B 1 222 ? -2.653 56.581 48.283 1.00 7.69 222 ILE B CA 1
ATOM 4022 C C . ILE B 1 222 ? -1.469 56.907 49.202 1.00 7.96 222 ILE B C 1
ATOM 4023 O O . ILE B 1 222 ? -0.568 56.083 49.385 1.00 8.25 222 ILE B O 1
ATOM 4028 N N . ILE B 1 223 ? -1.492 58.092 49.788 1.00 6.79 223 ILE B N 1
ATOM 4029 C CA . ILE B 1 223 ? -0.434 58.504 50.718 1.00 7.51 223 ILE B CA 1
ATOM 4030 C C . ILE B 1 223 ? -0.317 57.563 51.917 1.00 7.62 223 ILE B C 1
ATOM 4031 O O . ILE B 1 223 ? 0.799 57.096 52.261 1.00 6.79 223 ILE B O 1
ATOM 4036 N N . LYS B 1 224 ? -1.456 57.272 52.543 1.00 8.45 224 LYS B N 1
ATOM 4037 C CA . LYS B 1 224 ? -1.478 56.371 53.702 1.00 9.66 224 LYS B CA 1
ATOM 4038 C C . LYS B 1 224 ? -1.006 54.963 53.340 1.00 9.88 224 LYS B C 1
ATOM 4039 O O . LYS B 1 224 ? -0.228 54.348 54.115 1.00 9.71 224 LYS B O 1
ATOM 4045 N N . ALA B 1 225 ? -1.454 54.434 52.196 1.00 9.24 225 ALA B N 1
ATOM 4046 C CA . ALA B 1 225 ? -0.947 53.114 51.734 1.00 9.79 225 ALA B CA 1
ATOM 4047 C C . ALA B 1 225 ? 0.573 53.142 51.567 1.00 9.22 225 ALA B C 1
ATOM 4048 O O . ALA B 1 225 ? 1.280 52.222 51.972 1.00 9.20 225 ALA B O 1
ATOM 4050 N N . TRP B 1 226 ? 1.069 54.198 50.932 1.00 9.39 226 TRP B N 1
ATOM 4051 C CA . TRP B 1 226 ? 2.493 54.350 50.687 1.00 9.60 226 TRP B CA 1
ATOM 4052 C C . TRP B 1 226 ? 3.278 54.386 51.999 1.00 10.53 226 TRP B C 1
ATOM 4053 O O . TRP B 1 226 ? 4.281 53.680 52.138 1.00 10.05 226 TRP B O 1
ATOM 4064 N N . GLU B 1 227 ? 2.809 55.199 52.948 1.00 10.15 227 GLU B N 1
ATOM 4065 C CA . GLU B 1 227 ? 3.421 55.282 54.271 1.00 11.17 227 GLU B CA 1
ATOM 4066 C C . GLU B 1 227 ? 3.370 53.956 55.033 1.00 10.89 227 GLU B C 1
ATOM 4067 O O . GLU B 1 227 ? 4.284 53.637 55.804 1.00 11.57 227 GLU B O 1
ATOM 4073 N N . ALA B 1 228 ? 2.312 53.197 54.794 1.00 11.04 228 ALA B N 1
ATOM 4074 C CA . ALA B 1 228 ? 2.075 51.938 55.502 1.00 11.97 228 ALA B CA 1
ATOM 4075 C C . ALA B 1 228 ? 2.795 50.770 54.812 1.00 12.22 228 ALA B C 1
ATOM 4076 O O . ALA B 1 228 ? 2.637 49.615 55.219 1.00 11.70 228 ALA B O 1
ATOM 4078 N N . ASN B 1 229 ? 3.581 51.084 53.773 1.00 10.79 229 ASN B N 1
ATOM 4079 C CA . ASN B 1 229 ? 4.292 50.071 52.971 1.00 11.95 229 ASN B CA 1
ATOM 4080 C C . ASN B 1 229 ? 3.371 49.126 52.186 1.00 11.87 229 ASN B C 1
ATOM 4081 O O . ASN B 1 229 ? 3.786 48.028 51.802 1.00 11.19 229 ASN B O 1
ATOM 4086 N N . ASP B 1 230 ? 2.126 49.542 51.933 1.00 11.15 230 ASP B N 1
ATOM 4087 C CA . ASP B 1 230 ? 1.184 48.682 51.248 1.00 11.33 230 ASP B CA 1
ATOM 4088 C C . ASP B 1 230 ? 1.321 48.929 49.759 1.00 10.94 230 ASP B C 1
ATOM 4089 O O . ASP B 1 230 ? 0.527 49.656 49.156 1.00 10.04 230 ASP B O 1
ATOM 4094 N N . LYS B 1 231 ? 2.356 48.326 49.170 1.00 11.30 231 LYS B N 1
ATOM 4095 C CA . LYS B 1 231 ? 2.737 48.664 47.799 1.00 11.06 231 LYS B CA 1
ATOM 4096 C C . LYS B 1 231 ? 1.693 48.269 46.772 1.00 10.04 231 LYS B C 1
ATOM 4097 O O . LYS B 1 231 ? 1.485 48.967 45.783 1.00 9.59 231 LYS B O 1
ATOM 4103 N N . GLU B 1 232 ? 1.002 47.163 47.007 1.00 10.11 232 GLU B N 1
ATOM 4104 C CA . GLU B 1 232 ? -0.075 46.779 46.107 1.00 11.39 232 GLU B CA 1
ATOM 4105 C C . GLU B 1 232 ? -1.285 47.726 46.157 1.00 10.75 232 GLU B C 1
ATOM 4106 O O . GLU B 1 232 ? -1.932 47.981 45.122 1.00 10.86 232 GLU B O 1
ATOM 4112 N N . ALA B 1 233 ? -1.605 48.224 47.353 1.00 10.88 233 ALA B N 1
ATOM 4113 C CA . ALA B 1 233 ? -2.683 49.202 47.486 1.00 10.27 233 ALA B CA 1
ATOM 4114 C C . ALA B 1 233 ? -2.298 50.537 46.856 1.00 9.97 233 ALA B C 1
ATOM 4115 O O . ALA B 1 233 ? -3.143 51.201 46.251 1.00 10.04 233 ALA B O 1
ATOM 4117 N N . VAL B 1 234 ? -1.033 50.926 46.966 1.00 8.35 234 VAL B N 1
ATOM 4118 C CA . VAL B 1 234 ? -0.592 52.137 46.267 1.00 7.91 234 VAL B CA 1
ATOM 4119 C C . VAL B 1 234 ? -0.945 52.017 44.782 1.00 8.21 234 VAL B C 1
ATOM 4120 O O . VAL B 1 234 ? -1.462 52.956 44.185 1.00 8.28 234 VAL B O 1
ATOM 4124 N N . MET B 1 235 ? -0.697 50.845 44.203 1.00 7.81 235 MET B N 1
ATOM 4125 C CA . MET B 1 235 ? -0.993 50.640 42.785 1.00 7.64 235 MET B CA 1
ATOM 4126 C C . MET B 1 235 ? -2.510 50.680 42.531 1.00 7.63 235 MET B C 1
ATOM 4127 O O . MET B 1 235 ? -2.988 51.453 41.696 1.00 7.18 235 MET B O 1
ATOM 4132 N N . LYS B 1 236 ? -3.259 49.841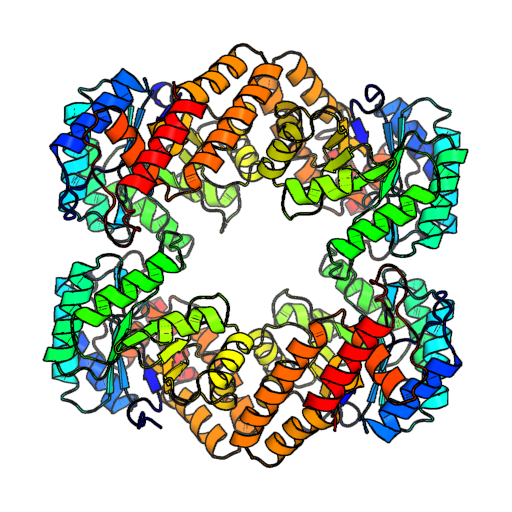 43.247 1.00 8.60 236 LYS B N 1
ATOM 4133 C CA . LYS B 1 236 ? -4.720 49.781 43.068 1.00 9.18 236 LYS B CA 1
ATOM 4134 C C . LYS B 1 236 ? -5.390 51.143 43.268 1.00 8.38 236 LYS B C 1
ATOM 4135 O O . LYS B 1 236 ? -6.238 51.558 42.460 1.00 7.91 236 LYS B O 1
ATOM 4141 N N . LEU B 1 237 ? -5.027 51.823 44.360 1.00 7.78 237 LEU B N 1
ATOM 4142 C CA . LEU B 1 237 ? -5.623 53.142 44.680 1.00 8.00 237 LEU B CA 1
ATOM 4143 C C . LEU B 1 237 ? -5.248 54.226 43.669 1.00 7.85 237 LEU B C 1
ATOM 4144 O O . LEU B 1 237 ? -6.036 55.146 43.407 1.00 7.50 237 LEU B O 1
ATOM 4149 N N . THR B 1 238 ? -4.049 54.117 43.105 1.00 7.95 238 THR B N 1
ATOM 4150 C CA . THR B 1 238 ? -3.638 55.003 41.992 1.00 7.31 238 THR B CA 1
ATOM 4151 C C . THR B 1 238 ? -4.464 54.727 40.752 1.00 7.07 238 THR B C 1
ATOM 4152 O O . THR B 1 238 ? -4.917 55.655 40.104 1.00 7.19 238 THR B O 1
ATOM 4156 N N . HIS B 1 239 ? -4.667 53.465 40.405 1.00 6.25 239 HIS B N 1
ATOM 4157 C CA . HIS B 1 239 ? -5.513 53.178 39.237 1.00 7.19 239 HIS B CA 1
ATOM 4158 C C . HIS B 1 239 ? -6.915 53.762 39.400 1.00 7.23 239 HIS B C 1
ATOM 4159 O O . HIS B 1 239 ? -7.467 54.349 38.464 1.00 6.94 239 HIS B O 1
ATOM 4166 N N . THR B 1 240 ? -7.497 53.563 40.575 1.00 8.47 240 THR B N 1
ATOM 4167 C CA . THR B 1 240 ? -8.814 54.163 40.866 1.00 8.90 240 THR B CA 1
ATOM 4168 C C . THR B 1 240 ? -8.755 55.680 40.794 1.00 8.45 240 THR B C 1
ATOM 4169 O O . THR B 1 240 ? -9.636 56.330 40.207 1.00 7.67 240 THR B O 1
ATOM 4173 N N . TYR B 1 241 ? -7.729 56.252 41.407 1.00 7.76 241 TYR B N 1
ATOM 4174 C CA . TYR B 1 241 ? -7.618 57.713 41.417 1.00 7.38 241 TYR B CA 1
ATOM 4175 C C . TYR B 1 241 ? -7.488 58.284 40.015 1.00 6.77 241 TYR B C 1
ATOM 4176 O O . TYR B 1 241 ? -8.103 59.300 39.684 1.00 7.08 241 TYR B O 1
ATOM 4185 N N . ASN B 1 242 ? -6.682 57.652 39.174 1.00 6.67 242 ASN B N 1
ATOM 4186 C CA . ASN B 1 242 ? -6.500 58.181 37.806 1.00 6.38 242 ASN B CA 1
ATOM 4187 C C . ASN B 1 242 ? -7.709 57.930 36.907 1.00 5.20 242 ASN B C 1
ATOM 4188 O O . ASN B 1 242 ? -7.975 58.708 35.991 1.00 5.09 242 ASN B O 1
ATOM 4193 N N . ASP B 1 243 ? -8.468 56.872 37.202 1.00 4.80 243 ASP B N 1
ATOM 4194 C CA . ASP B 1 243 ? -9.757 56.646 36.536 1.00 6.07 243 ASP B CA 1
ATOM 4195 C C . ASP B 1 243 ? -10.629 57.854 36.872 1.00 6.21 243 ASP B C 1
ATOM 4196 O O . ASP B 1 243 ? -11.327 58.378 36.027 1.00 6.01 243 ASP B O 1
ATOM 4201 N N . TYR B 1 244 ? -10.572 58.266 38.139 1.00 6.61 244 TYR B N 1
ATOM 4202 C CA . TYR B 1 244 ? -11.355 59.406 38.634 1.00 7.26 244 TYR B CA 1
ATOM 4203 C C . TYR B 1 244 ? -10.953 60.673 37.934 1.00 7.18 244 TYR B C 1
ATOM 4204 O O . TYR B 1 244 ? -11.825 61.407 37.436 1.00 7.61 244 TYR B O 1
ATOM 4213 N N . VAL B 1 245 ? -9.641 60.939 37.861 1.00 7.21 245 VAL B N 1
ATOM 4214 C CA . VAL B 1 245 ? -9.195 62.163 37.183 1.00 8.00 245 VAL B CA 1
ATOM 4215 C C . VAL B 1 245 ? -9.674 62.247 35.743 1.00 7.95 245 VAL B C 1
ATOM 4216 O O . VAL B 1 245 ? -10.215 63.290 35.312 1.00 8.17 245 VAL B O 1
ATOM 4220 N N . LEU B 1 246 ? -9.497 61.157 34.992 1.00 7.80 246 LEU B N 1
ATOM 4221 C CA . LEU B 1 246 ? -9.937 61.144 33.611 1.00 8.75 246 LEU B CA 1
ATOM 4222 C C . LEU B 1 246 ? -11.453 61.311 33.445 1.00 9.32 246 LEU B C 1
ATOM 4223 O O . LEU B 1 246 ? -11.882 61.991 32.521 1.00 9.39 246 LEU B O 1
ATOM 4228 N N . ASP B 1 247 ? -12.234 60.677 34.313 1.00 8.72 247 ASP B N 1
ATOM 4229 C CA . ASP B 1 247 ? -13.705 60.827 34.284 1.00 8.45 247 ASP B CA 1
ATOM 4230 C C . ASP B 1 247 ? -14.086 62.255 34.637 1.00 8.20 247 ASP B C 1
ATOM 4231 O O . ASP B 1 247 ? -14.953 62.855 33.989 1.00 7.87 247 ASP B O 1
ATOM 4236 N N . LEU B 1 248 ? -13.412 62.818 35.643 1.00 7.55 248 LEU B N 1
ATOM 4237 C CA . LEU B 1 248 ? -13.698 64.180 36.105 1.00 8.65 248 LEU B CA 1
ATOM 4238 C C . LEU B 1 248 ? -13.537 65.181 34.971 1.00 8.93 248 LEU B C 1
ATOM 4239 O O . LEU B 1 248 ? -14.402 66.040 34.763 1.00 8.86 248 LEU B O 1
ATOM 4244 N N . ILE B 1 249 ? -12.441 65.064 34.226 1.00 9.76 249 ILE B N 1
ATOM 4245 C CA . ILE B 1 249 ? -12.128 66.065 33.185 1.00 11.10 249 ILE B CA 1
ATOM 4246 C C . ILE B 1 249 ? -12.775 65.779 31.823 1.00 12.41 249 ILE B C 1
ATOM 4247 O O . ILE B 1 249 ? -12.435 66.406 30.806 1.00 12.46 249 ILE B O 1
ATOM 4252 N N . SER B 1 250 ? -13.721 64.837 31.827 1.00 12.28 250 SER B N 1
ATOM 4253 C CA . SER B 1 250 ? -14.627 64.565 30.708 1.00 13.35 250 SER B CA 1
ATOM 4254 C C . SER B 1 250 ? -15.469 65.787 30.446 1.00 12.87 250 SER B C 1
ATOM 4255 O O . SER B 1 250 ? -15.978 65.968 29.338 1.00 12.91 250 SER B O 1
ATOM 4258 N N . LYS B 1 251 ? -15.617 66.617 31.472 1.00 11.56 251 LYS B N 1
ATOM 4259 C CA . LYS B 1 251 ? -16.172 67.959 31.293 1.00 11.49 251 LYS B CA 1
ATOM 4260 C C . LYS B 1 251 ? -15.168 68.963 31.842 1.00 10.67 251 LYS B C 1
ATOM 4261 O O . LYS B 1 251 ? -14.182 68.580 32.465 1.00 10.37 251 LYS B O 1
ATOM 4267 N N . GLY B 1 252 ? -15.411 70.246 31.599 1.00 9.26 252 GLY B N 1
ATOM 4268 C CA . GLY B 1 252 ? -14.479 71.288 32.055 1.00 9.12 252 GLY B CA 1
ATOM 4269 C C . GLY B 1 252 ? -14.141 71.080 33.524 1.00 9.03 252 GLY B C 1
ATOM 4270 O O . GLY B 1 252 ? -15.041 70.859 34.359 1.00 9.01 252 GLY B O 1
ATOM 4271 N N . LEU B 1 253 ? -12.848 71.197 33.844 1.00 8.67 253 LEU B N 1
ATOM 4272 C CA . LEU B 1 253 ? -12.380 70.937 35.193 1.00 8.49 253 LEU B CA 1
ATOM 4273 C C . LEU B 1 253 ? -13.078 71.791 36.272 1.00 7.83 253 LEU B C 1
ATOM 4274 O O . LEU B 1 253 ? -13.634 71.262 37.229 1.00 7.15 253 LEU B O 1
ATOM 4279 N N . MET B 1 254 ? -13.020 73.118 36.141 1.00 7.99 254 MET B N 1
ATOM 4280 C CA . MET B 1 254 ? -13.513 73.967 37.214 1.00 8.52 254 MET B CA 1
ATOM 4281 C C . MET B 1 254 ? -15.031 73.894 37.319 1.00 8.50 254 MET B C 1
ATOM 4282 O O . MET B 1 254 ? -15.586 73.952 38.423 1.00 7.34 254 MET B O 1
ATOM 4287 N N . GLN B 1 255 ? -15.701 73.778 36.169 1.00 8.52 255 GLN B N 1
ATOM 4288 C CA . GLN B 1 255 ? -17.156 73.611 36.177 1.00 8.03 255 GLN B CA 1
ATOM 4289 C C . GLN B 1 255 ? -17.527 72.340 36.940 1.00 9.00 255 GLN B C 1
ATOM 4290 O O . GLN B 1 255 ? -18.508 72.336 37.700 1.00 8.48 255 GLN B O 1
ATOM 4296 N N . SER B 1 256 ? -16.736 71.284 36.737 1.00 8.35 256 SER B N 1
ATOM 4297 C CA . SER B 1 256 ? -17.035 69.987 37.336 1.00 8.42 256 SER B CA 1
ATOM 4298 C C . SER B 1 256 ? -16.762 70.043 38.816 1.00 7.81 256 SER B C 1
ATOM 4299 O O . SER B 1 256 ? -17.566 69.570 39.612 1.00 7.50 256 SER B O 1
ATOM 4302 N N . LEU B 1 257 ? -15.636 70.640 39.200 1.00 7.24 257 LEU B N 1
ATOM 4303 C CA . LEU B 1 257 ? -15.333 70.781 40.620 1.00 7.26 257 LEU B CA 1
ATOM 4304 C C . LEU B 1 257 ? -16.436 71.562 41.324 1.00 7.56 257 LEU B C 1
ATOM 4305 O O . LEU B 1 257 ? -16.883 71.161 42.401 1.00 8.01 257 LEU B O 1
ATOM 4310 N N . LYS B 1 258 ? -16.837 72.687 40.734 1.00 7.86 258 LYS B N 1
ATOM 4311 C CA . LYS B 1 258 ? -17.850 73.542 41.368 1.00 8.85 258 LYS B CA 1
ATOM 4312 C C . LYS B 1 258 ? -19.207 72.813 41.469 1.00 8.32 258 LYS B C 1
ATOM 4313 O O . LYS B 1 258 ? -19.875 72.903 42.496 1.00 8.21 258 LYS B O 1
ATOM 4319 N N . ALA B 1 259 ? -19.569 72.086 40.414 1.00 9.05 259 ALA B N 1
ATOM 4320 C CA . ALA B 1 259 ? -20.814 71.313 40.393 1.00 8.65 259 ALA B CA 1
ATOM 4321 C C . ALA B 1 259 ? -20.825 70.240 41.463 1.00 8.30 259 ALA B C 1
ATOM 4322 O O . ALA B 1 259 ? -21.852 70.009 42.114 1.00 7.77 259 ALA B O 1
ATOM 4324 N N . ILE B 1 260 ? -19.685 69.571 41.656 1.00 8.08 260 ILE B N 1
ATOM 4325 C CA . ILE B 1 260 ? -19.610 68.536 42.686 1.00 7.43 260 ILE B CA 1
ATOM 4326 C C . ILE B 1 260 ? -19.757 69.189 44.061 1.00 8.74 260 ILE B C 1
ATOM 4327 O O . ILE B 1 260 ? -20.433 68.669 44.958 1.00 8.67 260 ILE B O 1
ATOM 4332 N N . MET B 1 261 ? -19.142 70.353 44.234 1.00 8.63 261 MET B N 1
ATOM 4333 C CA . MET B 1 261 ? -19.317 71.035 45.507 1.00 9.83 261 MET B CA 1
ATOM 4334 C C . MET B 1 261 ? -20.769 71.428 45.724 1.00 9.83 261 MET B C 1
ATOM 4335 O O . MET B 1 261 ? -21.323 71.198 46.803 1.00 10.46 261 MET B O 1
ATOM 4340 N N . ARG B 1 262 ? -21.386 72.002 44.700 1.00 10.10 262 ARG B N 1
ATOM 4341 C CA . ARG B 1 262 ? -22.785 72.404 44.793 1.00 10.29 262 ARG B CA 1
ATOM 4342 C C . ARG B 1 262 ? -23.651 71.178 45.137 1.00 10.64 262 ARG B C 1
ATOM 4343 O O . ARG B 1 262 ? -24.552 71.254 45.973 1.00 10.13 262 ARG B O 1
ATOM 4351 N N . LEU B 1 263 ? -23.350 70.040 44.523 1.00 11.47 263 LEU B N 1
ATOM 4352 C CA . LEU B 1 263 ? -24.076 68.803 44.839 1.00 12.25 263 LEU B CA 1
ATOM 4353 C C . LEU B 1 263 ? -23.955 68.414 46.315 1.00 13.80 263 LEU B C 1
ATOM 4354 O O . LEU B 1 263 ? -24.845 67.748 46.865 1.00 13.65 263 LEU B O 1
ATOM 4359 N N . HIS B 1 264 ? -22.851 68.792 46.948 1.00 13.55 264 HIS B N 1
ATOM 4360 C CA . HIS B 1 264 ? -22.625 68.475 48.363 1.00 15.18 264 HIS B CA 1
ATOM 4361 C C . HIS B 1 264 ? -23.082 69.619 49.286 1.00 14.58 264 HIS B C 1
ATOM 4362 O O . HIS B 1 264 ? -22.715 69.655 50.455 1.00 15.60 264 HIS B O 1
ATOM 4369 N N . GLY B 1 265 ? -23.877 70.545 48.752 1.00 14.13 265 GLY B N 1
ATOM 4370 C CA . GLY B 1 265 ? -24.462 71.618 49.558 1.00 14.11 265 GLY B CA 1
ATOM 4371 C C . GLY B 1 265 ? -23.537 72.809 49.772 1.00 14.46 265 GLY B C 1
ATOM 4372 O O . GLY B 1 265 ? -23.820 73.674 50.596 1.00 14.63 265 GLY B O 1
ATOM 4373 N N . VAL B 1 266 ? -22.441 72.868 49.021 1.00 14.44 266 VAL B N 1
ATOM 4374 C CA . VAL B 1 266 ? -21.461 73.960 49.160 1.00 14.39 266 VAL B CA 1
ATOM 4375 C C . VAL B 1 266 ? -21.769 75.012 48.106 1.00 14.72 266 VAL B C 1
ATOM 4376 O O . VAL B 1 266 ? -21.876 74.698 46.934 1.00 15.72 266 VAL B O 1
ATOM 4380 N N . ASP B 1 267 ? -21.898 76.265 48.521 1.00 14.79 267 ASP B N 1
ATOM 4381 C CA . ASP B 1 267 ? -22.261 77.354 47.593 1.00 15.37 267 ASP B CA 1
ATOM 4382 C C . ASP B 1 267 ? -21.041 77.777 46.764 1.00 14.25 267 ASP B C 1
ATOM 4383 O O . ASP B 1 267 ? -20.556 78.907 46.852 1.00 13.51 267 ASP B O 1
ATOM 4388 N N . ALA B 1 268 ? -20.546 76.858 45.936 1.00 13.71 268 ALA B N 1
ATOM 4389 C CA . ALA B 1 268 ? -19.285 77.083 45.219 1.00 13.31 268 ALA B CA 1
ATOM 4390 C C . ALA B 1 268 ? -19.413 77.912 43.937 1.00 13.26 268 ALA B C 1
ATOM 4391 O O . ALA B 1 268 ? -18.401 78.238 43.303 1.00 12.99 268 ALA B O 1
ATOM 4393 N N . GLY B 1 269 ? -20.642 78.235 43.557 1.00 12.43 269 GLY B N 1
ATOM 4394 C CA . GLY B 1 269 ? -20.923 79.025 42.356 1.00 12.09 269 GLY B CA 1
ATOM 4395 C C . GLY B 1 269 ? -20.441 78.446 41.034 1.00 11.57 269 GLY B C 1
ATOM 4396 O O . GLY B 1 269 ? -20.390 77.238 40.839 1.00 10.95 269 GLY B O 1
ATOM 4397 N N . TYR B 1 270 ? -20.025 79.329 40.141 1.00 10.34 270 TYR B N 1
ATOM 4398 C CA . TYR B 1 270 ? -19.820 78.970 38.740 1.00 10.87 270 TYR B CA 1
ATOM 4399 C C . TYR B 1 270 ? -18.515 79.539 38.247 1.00 9.79 270 TYR B C 1
ATOM 4400 O O . TYR B 1 270 ? -17.919 80.354 38.921 1.00 10.49 270 TYR B O 1
ATOM 4409 N N . THR B 1 271 ? -18.094 79.116 37.063 1.00 10.41 271 THR B N 1
ATOM 4410 C CA . THR B 1 271 ? -16.931 79.695 36.415 1.00 10.34 271 THR B CA 1
ATOM 4411 C C . THR B 1 271 ? -17.278 81.051 35.783 1.00 10.97 271 THR B C 1
ATOM 4412 O O . THR B 1 271 ? -18.453 81.360 35.558 1.00 10.99 271 THR B O 1
ATOM 4416 N N . ARG B 1 272 ? -16.246 81.846 35.521 1.00 10.40 272 ARG B N 1
ATOM 4417 C CA . ARG B 1 272 ? -16.391 83.091 34.770 1.00 10.95 272 ARG B CA 1
ATOM 4418 C C . ARG B 1 272 ? -16.134 82.875 33.303 1.00 11.29 272 ARG B C 1
ATOM 4419 O O . ARG B 1 272 ? -15.476 81.912 32.895 1.00 10.45 272 ARG B O 1
ATOM 4427 N N . LYS B 1 273 ? -16.667 83.775 32.482 1.00 12.06 273 LYS B N 1
ATOM 4428 C CA . LYS B 1 273 ? -16.335 83.756 31.064 1.00 13.15 273 LYS B CA 1
ATOM 4429 C C . LYS B 1 273 ? -14.822 83.914 30.907 1.00 12.92 273 LYS B C 1
ATOM 4430 O O . LYS B 1 273 ? -14.201 84.617 31.718 1.00 13.36 273 LYS B O 1
ATOM 4436 N N . PRO B 1 274 ? -14.216 83.287 29.870 1.00 12.56 274 PRO B N 1
ATOM 4437 C CA . PRO B 1 274 ? -14.863 82.540 28.793 1.00 11.89 274 PRO B CA 1
ATOM 4438 C C . PRO B 1 274 ? -15.002 81.037 28.964 1.00 11.41 274 PRO B C 1
ATOM 4439 O O . PRO B 1 274 ? -15.243 80.335 27.961 1.00 10.59 274 PRO B O 1
ATOM 4443 N N . PHE B 1 275 ? -14.871 80.514 30.195 1.00 9.63 275 PHE B N 1
ATOM 4444 C CA . PHE B 1 275 ? -15.120 79.090 30.381 1.00 9.16 275 PHE B CA 1
ATOM 4445 C C . PHE B 1 275 ? -16.557 78.758 30.011 1.00 10.50 275 PHE B C 1
ATOM 4446 O O . PHE B 1 275 ? -17.485 79.556 30.245 1.00 10.90 275 PHE B O 1
ATOM 4454 N N . TRP B 1 276 ? -16.723 77.582 29.433 1.00 10.83 276 TRP B N 1
ATOM 4455 C CA . TRP B 1 276 ? -18.023 77.094 29.005 1.00 12.33 276 TRP B CA 1
ATOM 4456 C C . TRP B 1 276 ? -18.993 76.979 30.185 1.00 12.77 276 TRP B C 1
ATOM 4457 O O . TRP B 1 276 ? -18.642 76.417 31.224 1.00 11.87 276 TRP B O 1
ATOM 4468 N N . ARG B 1 277 ? -20.189 77.557 30.034 1.00 13.06 277 ARG B N 1
ATOM 4469 C CA . ARG B 1 277 ? -21.277 77.369 30.985 1.00 13.83 277 ARG B CA 1
ATOM 4470 C C . ARG B 1 277 ? -22.180 76.227 30.504 1.00 14.50 277 ARG B C 1
ATOM 4471 O O . ARG B 1 277 ? -22.873 76.350 29.486 1.00 13.48 277 ARG B O 1
ATOM 4479 N N . TYR B 1 278 ? -22.137 75.100 31.213 1.00 14.15 278 TYR B N 1
ATOM 4480 C CA . TYR B 1 278 ? -22.923 73.922 30.854 1.00 15.65 278 TYR B CA 1
ATOM 4481 C C . TYR B 1 278 ? -24.380 74.154 31.207 1.00 17.79 278 TYR B C 1
ATOM 4482 O O . TYR B 1 278 ? -24.669 74.978 32.055 1.00 16.90 278 TYR B O 1
ATOM 4491 N N . GLU B 1 279 ? -25.292 73.443 30.545 1.00 20.60 279 GLU B N 1
ATOM 4492 C CA . GLU B 1 279 ? -26.674 73.361 31.031 1.00 23.88 279 GLU B CA 1
ATOM 4493 C C . GLU B 1 279 ? -26.671 72.769 32.443 1.00 24.48 279 GLU B C 1
ATOM 4494 O O . GLU B 1 279 ? -25.873 71.876 32.737 1.00 23.95 279 GLU B O 1
ATOM 4500 N N . ASP B 1 280 ? -27.534 73.272 33.327 1.00 25.65 280 ASP B N 1
ATOM 4501 C CA . ASP B 1 280 ? -27.443 72.902 34.756 1.00 27.15 280 ASP B CA 1
ATOM 4502 C C . ASP B 1 280 ? -27.682 71.401 34.991 1.00 26.69 280 ASP B C 1
ATOM 4503 O O . ASP B 1 280 ? -27.048 70.789 35.867 1.00 25.60 280 ASP B O 1
ATOM 4508 N N . GLU B 1 281 ? -28.555 70.822 34.174 1.00 26.33 281 GLU B N 1
ATOM 4509 C CA . GLU B 1 281 ? -28.882 69.395 34.251 1.00 26.11 281 GLU B CA 1
ATOM 4510 C C . GLU B 1 281 ? -27.728 68.514 33.757 1.00 24.25 281 GLU B C 1
ATOM 4511 O O . GLU B 1 281 ? -27.464 67.458 34.315 1.00 22.95 281 GLU B O 1
ATOM 4517 N N . GLU B 1 282 ? -27.070 68.957 32.689 1.00 22.40 282 GLU B N 1
ATOM 4518 C CA . GLU B 1 282 ? -25.925 68.274 32.135 1.00 20.92 282 GLU B CA 1
ATOM 4519 C C . GLU B 1 282 ? -24.761 68.208 33.161 1.00 18.34 282 GLU B C 1
ATOM 4520 O O . GLU B 1 282 ? -24.195 67.130 33.394 1.00 17.61 282 GLU B O 1
ATOM 4526 N N . ILE B 1 283 ? -24.407 69.351 33.759 1.00 16.37 283 ILE B N 1
ATOM 4527 C CA . ILE B 1 283 ? -23.278 69.374 34.706 1.00 14.85 283 ILE B CA 1
ATOM 4528 C C . ILE B 1 283 ? -23.666 68.714 36.042 1.00 14.57 283 ILE B C 1
ATOM 4529 O O . ILE B 1 283 ? -22.823 68.123 36.726 1.00 14.37 283 ILE B O 1
ATOM 4534 N N . LYS B 1 284 ? -24.943 68.793 36.417 1.00 13.89 284 LYS B N 1
ATOM 4535 C CA . LYS B 1 284 ? -25.408 68.048 37.598 1.00 14.54 284 LYS B CA 1
ATOM 4536 C C . LYS B 1 284 ? -25.241 66.531 37.434 1.00 12.76 284 LYS B C 1
ATOM 4537 O O . LYS B 1 284 ? -24.769 65.857 38.349 1.00 11.83 284 LYS B O 1
ATOM 4543 N N . LYS B 1 285 ? -25.615 65.993 36.273 1.00 12.45 285 LYS B N 1
ATOM 4544 C CA . LYS B 1 285 ? -25.445 64.543 36.038 1.00 12.22 285 LYS B CA 1
ATOM 4545 C C . LYS B 1 285 ? -23.976 64.151 36.078 1.00 11.50 285 LYS B C 1
ATOM 4546 O O . LYS B 1 285 ? -23.621 63.118 36.626 1.00 9.94 285 LYS B O 1
ATOM 4552 N N . HIS B 1 286 ? -23.127 65.009 35.511 1.00 11.18 286 HIS B N 1
ATOM 4553 C CA . HIS B 1 286 ? -21.696 64.784 35.602 1.00 10.02 286 HIS B CA 1
ATOM 4554 C C . HIS B 1 286 ? -21.214 64.763 37.060 1.00 9.88 286 HIS B C 1
ATOM 4555 O O . HIS B 1 286 ? -20.427 63.886 37.431 1.00 8.70 286 HIS B O 1
ATOM 4562 N N . ALA B 1 287 ? -21.660 65.723 37.868 1.00 8.70 287 ALA B N 1
ATOM 4563 C CA . ALA B 1 287 ? -21.295 65.757 39.286 1.00 9.42 287 ALA B CA 1
ATOM 4564 C C . ALA B 1 287 ? -21.779 64.507 40.029 1.00 9.21 287 ALA B C 1
ATOM 4565 O O . ALA B 1 287 ? -21.039 63.944 40.846 1.00 9.52 287 ALA B O 1
ATOM 4567 N N . GLU B 1 288 ? -22.986 64.038 39.701 1.00 8.60 288 GLU B N 1
ATOM 4568 C CA . GLU B 1 288 ? -23.515 62.811 40.315 1.00 8.16 288 GLU B CA 1
ATOM 4569 C C . GLU B 1 288 ? -22.729 61.585 39.852 1.00 7.84 288 GLU B C 1
ATOM 4570 O O . GLU B 1 288 ? -22.437 60.682 40.652 1.00 7.05 288 GLU B O 1
ATOM 4576 N N . PHE B 1 289 ? -22.413 61.552 38.556 1.00 7.67 289 PHE B N 1
ATOM 4577 C CA . PHE B 1 289 ? -21.605 60.467 37.980 1.00 8.49 289 PHE B CA 1
ATOM 4578 C C . PHE B 1 289 ? -20.274 60.319 38.740 1.00 8.37 289 PHE B C 1
ATOM 4579 O O . PHE B 1 289 ? -19.916 59.219 39.200 1.00 8.48 289 PHE B O 1
ATOM 4587 N N . ILE B 1 290 ? -19.537 61.419 38.862 1.00 8.32 290 ILE B N 1
ATOM 4588 C CA . ILE B 1 290 ? -18.259 61.366 39.607 1.00 8.12 290 ILE B CA 1
ATOM 4589 C C . ILE B 1 290 ? -18.479 61.004 41.082 1.00 8.80 290 ILE B C 1
ATOM 4590 O O . ILE B 1 290 ? -17.749 60.184 41.658 1.00 8.74 290 ILE B O 1
ATOM 4595 N N . THR B 1 291 ? -19.481 61.633 41.703 1.00 8.95 291 THR B N 1
ATOM 4596 C CA . THR B 1 291 ? -19.733 61.443 43.129 1.00 9.40 291 THR B CA 1
ATOM 4597 C C . THR B 1 291 ? -20.107 59.992 43.480 1.00 9.49 291 THR B C 1
ATOM 4598 O O . THR B 1 291 ? -19.551 59.400 44.409 1.00 8.64 291 THR B O 1
ATOM 4602 N N . ASP B 1 292 ? -21.062 59.435 42.744 1.00 10.03 292 ASP B N 1
ATOM 4603 C CA . ASP B 1 292 ? -21.505 58.063 42.994 1.00 10.33 292 ASP B CA 1
ATOM 4604 C C . ASP B 1 292 ? -20.401 57.058 42.681 1.00 10.79 292 ASP B C 1
ATOM 4605 O O . ASP B 1 292 ? -20.290 56.031 43.358 1.00 11.04 292 ASP B O 1
ATOM 4610 N N . LYS B 1 293 ? -19.573 57.355 41.667 1.00 9.65 293 LYS B N 1
ATOM 4611 C CA . LYS B 1 293 ? -18.563 56.403 41.248 1.00 10.02 293 LYS B CA 1
ATOM 4612 C C . LYS B 1 293 ? -17.359 56.387 42.194 1.00 10.87 293 LYS B C 1
ATOM 4613 O O . LYS B 1 293 ? -16.782 55.319 42.445 1.00 10.89 293 LYS B O 1
ATOM 4619 N N . TYR B 1 294 ? -16.986 57.558 42.725 1.00 10.50 294 TYR B N 1
ATOM 4620 C CA . TYR B 1 294 ? -15.707 57.684 43.428 1.00 11.33 294 TYR B CA 1
ATOM 4621 C C . TYR B 1 294 ? -15.767 58.254 44.821 1.00 13.03 294 TYR B C 1
ATOM 4622 O O . TYR B 1 294 ? -14.842 58.022 45.612 1.00 13.76 294 TYR B O 1
ATOM 4631 N N . LEU B 1 295 ? -16.811 59.033 45.117 1.00 13.29 295 LEU B N 1
ATOM 4632 C CA . LEU B 1 295 ? -16.769 59.907 46.274 1.00 15.72 295 LEU B CA 1
ATOM 4633 C C . LEU B 1 295 ? -17.654 59.491 47.441 1.00 18.68 295 LEU B C 1
ATOM 4634 O O . LEU B 1 295 ? -17.705 60.180 48.446 1.00 20.01 295 LEU B O 1
ATOM 4639 N N . LYS B 1 296 ? -18.348 58.368 47.320 1.00 22.33 296 LYS B N 1
ATOM 4640 C CA . LYS B 1 296 ? -19.197 57.882 48.414 1.00 25.85 296 LYS B CA 1
ATOM 4641 C C . LYS B 1 296 ? -18.412 57.519 49.676 1.00 27.57 296 LYS B C 1
ATOM 4642 O O . LYS B 1 296 ? -19.011 57.493 50.764 1.00 28.96 296 LYS B O 1
ATOM 4649 N N . ASN C 1 3 ? 27.188 76.310 -12.093 1.00 26.83 3 ASN C N 1
ATOM 4650 C CA . ASN C 1 3 ? 26.353 75.730 -13.201 1.00 26.32 3 ASN C CA 1
ATOM 4651 C C . ASN C 1 3 ? 25.573 74.508 -12.721 1.00 24.46 3 ASN C C 1
ATOM 4652 O O . ASN C 1 3 ? 26.121 73.405 -12.639 1.00 24.97 3 ASN C O 1
ATOM 4657 N N . PHE C 1 4 ? 24.294 74.703 -12.427 1.00 21.87 4 PHE C N 1
ATOM 4658 C CA . PHE C 1 4 ? 23.438 73.604 -11.995 1.00 19.07 4 PHE C CA 1
ATOM 4659 C C . PHE C 1 4 ? 22.234 73.481 -12.934 1.00 17.45 4 PHE C C 1
ATOM 4660 O O . PHE C 1 4 ? 21.152 73.011 -12.532 1.00 15.31 4 PHE C O 1
ATOM 4668 N N . ASP C 1 5 ? 22.409 73.904 -14.188 1.00 15.72 5 ASP C N 1
ATOM 4669 C CA . ASP C 1 5 ? 21.291 73.945 -15.121 1.00 15.74 5 ASP C CA 1
ATOM 4670 C C . ASP C 1 5 ? 20.571 72.594 -15.255 1.00 13.87 5 ASP C C 1
ATOM 4671 O O . ASP C 1 5 ? 19.342 72.556 -15.380 1.00 13.21 5 ASP C O 1
ATOM 4676 N N . LYS C 1 6 ? 21.337 71.503 -15.240 1.00 12.58 6 LYS C N 1
ATOM 4677 C CA . LYS C 1 6 ? 20.775 70.145 -15.390 1.00 11.79 6 LYS C CA 1
ATOM 4678 C C . LYS C 1 6 ? 19.948 69.699 -14.183 1.00 11.80 6 LYS C C 1
ATOM 4679 O O . LYS C 1 6 ? 19.246 68.684 -14.258 1.00 10.56 6 LYS C O 1
ATOM 4685 N N . PHE C 1 7 ? 20.006 70.483 -13.106 1.00 11.13 7 PHE C N 1
ATOM 4686 C CA . PHE C 1 7 ? 19.206 70.237 -11.897 1.00 11.33 7 PHE C CA 1
ATOM 4687 C C . PHE C 1 7 ? 17.937 71.073 -11.811 1.00 11.11 7 PHE C C 1
ATOM 4688 O O . PHE C 1 7 ? 17.220 71.019 -10.822 1.00 11.71 7 PHE C O 1
ATOM 4696 N N . LYS C 1 8 ? 17.637 71.810 -12.871 1.00 11.49 8 LYS C N 1
ATOM 4697 C CA . LYS C 1 8 ? 16.419 72.618 -12.919 1.00 11.48 8 LYS C CA 1
ATOM 4698 C C . LYS C 1 8 ? 15.219 71.744 -13.267 1.00 11.29 8 LYS C C 1
ATOM 4699 O O . LYS C 1 8 ? 15.336 70.839 -14.096 1.00 11.02 8 LYS C O 1
ATOM 4705 N N . GLY C 1 9 ? 14.070 72.009 -12.652 1.00 10.13 9 GLY C N 1
ATOM 4706 C CA . GLY C 1 9 ? 12.817 71.353 -13.026 1.00 10.41 9 GLY C CA 1
ATOM 4707 C C . GLY C 1 9 ? 12.338 70.285 -12.060 1.00 10.64 9 GLY C C 1
ATOM 4708 O O . GLY C 1 9 ? 12.660 70.323 -10.852 1.00 9.71 9 GLY C O 1
ATOM 4709 N N . LEU C 1 10 ? 11.587 69.322 -12.601 1.00 10.23 10 LEU C N 1
ATOM 4710 C CA . LEU C 1 10 ? 10.884 68.326 -11.781 1.00 10.48 10 LEU C CA 1
ATOM 4711 C C . LEU C 1 10 ? 11.585 66.988 -11.772 1.00 10.68 10 LEU C C 1
ATOM 4712 O O . LEU C 1 10 ? 11.922 66.438 -12.831 1.00 9.70 10 LEU C O 1
ATOM 4717 N N . PHE C 1 11 ? 11.794 66.475 -10.565 1.00 9.58 11 PHE C N 1
ATOM 4718 C CA . PHE C 1 11 ? 12.453 65.204 -10.330 1.00 9.80 11 PHE C CA 1
ATOM 4719 C C . PHE C 1 11 ? 11.515 64.329 -9.502 1.00 10.06 11 PHE C C 1
ATOM 4720 O O . PHE C 1 11 ? 11.521 64.423 -8.286 1.00 11.87 11 PHE C O 1
ATOM 4728 N N . PRO C 1 12 ? 10.680 63.487 -10.137 1.00 10.19 12 PRO C N 1
ATOM 4729 C CA . PRO C 1 12 ? 9.914 62.570 -9.293 1.00 9.97 12 PRO C CA 1
ATOM 4730 C C . PRO C 1 12 ? 10.833 61.690 -8.442 1.00 10.21 12 PRO C C 1
ATOM 4731 O O . PRO C 1 12 ? 11.884 61.232 -8.915 1.00 9.59 12 PRO C O 1
ATOM 4735 N N . ALA C 1 13 ? 10.441 61.480 -7.190 1.00 9.19 13 ALA C N 1
ATOM 4736 C CA . ALA C 1 13 ? 11.086 60.490 -6.319 1.00 9.84 13 ALA C CA 1
ATOM 4737 C C . ALA C 1 13 ? 10.519 59.128 -6.744 1.00 9.97 13 ALA C C 1
ATOM 4738 O O . ALA C 1 13 ? 9.438 58.725 -6.326 1.00 11.10 13 ALA C O 1
ATOM 4740 N N . MET C 1 14 ? 11.237 58.449 -7.631 1.00 9.75 14 MET C N 1
ATOM 4741 C CA . MET C 1 14 ? 10.684 57.280 -8.340 1.00 9.78 14 MET C CA 1
ATOM 4742 C C . MET C 1 14 ? 10.234 56.166 -7.408 1.00 9.40 14 MET C C 1
ATOM 4743 O O . MET C 1 14 ? 10.942 55.821 -6.467 1.00 10.08 14 MET C O 1
ATOM 4748 N N . VAL C 1 15 ? 9.087 55.571 -7.717 1.00 9.29 15 VAL C N 1
ATOM 4749 C CA . VAL C 1 15 ? 8.664 54.335 -7.033 1.00 9.60 15 VAL C CA 1
ATOM 4750 C C . VAL C 1 15 ? 9.470 53.135 -7.561 1.00 10.43 15 VAL C C 1
ATOM 4751 O O . VAL C 1 15 ? 9.917 53.151 -8.695 1.00 11.37 15 VAL C O 1
ATOM 4755 N N . THR C 1 16 ? 9.645 52.099 -6.745 1.00 10.32 16 THR C N 1
ATOM 4756 C CA . THR C 1 16 ? 10.369 50.891 -7.162 1.00 10.63 16 THR C CA 1
ATOM 4757 C C . THR C 1 16 ? 9.380 49.745 -7.340 1.00 11.25 16 THR C C 1
ATOM 4758 O O . THR C 1 16 ? 8.796 49.290 -6.348 1.00 10.90 16 THR C O 1
ATOM 4762 N N . PRO C 1 17 ? 9.156 49.285 -8.596 1.00 11.86 17 PRO C N 1
ATOM 4763 C CA . PRO C 1 17 ? 8.187 48.200 -8.788 1.00 12.01 17 PRO C CA 1
ATOM 4764 C C . PRO C 1 17 ? 8.570 46.863 -8.131 1.00 13.02 17 PRO C C 1
ATOM 4765 O O . PRO C 1 17 ? 9.704 46.405 -8.299 1.00 13.00 17 PRO C O 1
ATOM 4769 N N . PHE C 1 18 ? 7.630 46.252 -7.384 1.00 13.37 18 PHE C N 1
ATOM 4770 C CA . PHE C 1 18 ? 7.778 44.883 -6.885 1.00 13.67 18 PHE C CA 1
ATOM 4771 C C . PHE C 1 18 ? 6.589 44.078 -7.366 1.00 13.84 18 PHE C C 1
ATOM 4772 O O . PHE C 1 18 ? 5.488 44.618 -7.524 1.00 13.39 18 PHE C O 1
ATOM 4780 N N . THR C 1 19 ? 6.809 42.789 -7.622 1.00 15.08 19 THR C N 1
ATOM 4781 C CA . THR C 1 19 ? 5.691 41.897 -7.951 1.00 16.79 19 THR C CA 1
ATOM 4782 C C . THR C 1 19 ? 4.767 41.767 -6.729 1.00 17.78 19 THR C C 1
ATOM 4783 O O . THR C 1 19 ? 5.139 42.147 -5.611 1.00 17.38 19 THR C O 1
ATOM 4787 N N . LYS C 1 20 ? 3.560 41.226 -6.939 1.00 19.15 20 LYS C N 1
ATOM 4788 C CA . LYS C 1 20 ? 2.638 40.976 -5.828 1.00 20.93 20 LYS C CA 1
ATOM 4789 C C . LYS C 1 20 ? 3.296 40.155 -4.725 1.00 21.72 20 LYS C C 1
ATOM 4790 O O . LYS C 1 20 ? 2.972 40.343 -3.549 1.00 22.84 20 LYS C O 1
ATOM 4796 N N . ASP C 1 21 ? 4.206 39.250 -5.103 1.00 22.16 21 ASP C N 1
ATOM 4797 C CA . ASP C 1 21 ? 4.964 38.427 -4.156 1.00 23.36 21 ASP C CA 1
ATOM 4798 C C . ASP C 1 21 ? 6.196 39.051 -3.531 1.00 22.86 21 ASP C C 1
ATOM 4799 O O . ASP C 1 21 ? 6.910 38.377 -2.776 1.00 22.40 21 ASP C O 1
ATOM 4804 N N . GLY C 1 22 ? 6.469 40.315 -3.848 1.00 21.45 22 GLY C N 1
ATOM 4805 C CA . GLY C 1 22 ? 7.585 41.004 -3.223 1.00 20.27 22 GLY C CA 1
ATOM 4806 C C . GLY C 1 22 ? 8.941 40.900 -3.909 1.00 19.91 22 GLY C C 1
ATOM 4807 O O . GLY C 1 22 ? 9.936 41.302 -3.320 1.00 20.45 22 GLY C O 1
ATOM 4808 N N . LYS C 1 23 ? 8.999 40.370 -5.131 1.00 19.19 23 LYS C N 1
ATOM 4809 C CA . LYS C 1 23 ? 10.266 40.314 -5.876 1.00 18.81 23 LYS C CA 1
ATOM 4810 C C . LYS C 1 23 ? 10.445 41.635 -6.620 1.00 17.36 23 LYS C C 1
ATOM 4811 O O . LYS C 1 23 ? 9.462 42.226 -7.064 1.00 16.86 23 LYS C O 1
ATOM 4817 N N . LEU C 1 24 ? 11.686 42.085 -6.772 1.00 16.56 24 LEU C N 1
ATOM 4818 C CA . LEU C 1 24 ? 11.954 43.264 -7.578 1.00 16.25 24 LEU C CA 1
ATOM 4819 C C . LEU C 1 24 ? 11.485 42.980 -9.002 1.00 16.28 24 LEU C C 1
ATOM 4820 O O . LEU C 1 24 ? 11.808 41.937 -9.576 1.00 16.48 24 LEU C O 1
ATOM 4825 N N . HIS C 1 25 ? 10.722 43.906 -9.564 1.00 15.28 25 HIS C N 1
ATOM 4826 C CA . HIS C 1 25 ? 10.159 43.702 -10.863 1.00 15.88 25 HIS C CA 1
ATOM 4827 C C . HIS C 1 25 ? 10.972 44.503 -11.866 1.00 15.90 25 HIS C C 1
ATOM 4828 O O . HIS C 1 25 ? 10.669 45.659 -12.144 1.00 15.06 25 HIS C O 1
ATOM 4835 N N . LYS C 1 26 ? 12.015 43.857 -12.385 1.00 15.48 26 LYS C N 1
ATOM 4836 C CA . LYS C 1 26 ? 13.026 44.503 -13.233 1.00 16.01 26 LYS C CA 1
ATOM 4837 C C . LYS C 1 26 ? 12.438 45.218 -14.442 1.00 15.47 26 LYS C C 1
ATOM 4838 O O . LYS C 1 26 ? 12.756 46.385 -14.688 1.00 14.11 26 LYS C O 1
ATOM 4844 N N . ALA C 1 27 ? 11.582 44.514 -15.190 1.00 15.52 27 ALA C N 1
ATOM 4845 C CA . ALA C 1 27 ? 10.954 45.105 -16.350 1.00 14.71 27 ALA C CA 1
ATOM 4846 C C . ALA C 1 27 ? 10.088 46.305 -15.949 1.00 14.16 27 ALA C C 1
ATOM 4847 O O . ALA C 1 27 ? 9.957 47.243 -16.717 1.00 13.68 27 ALA C O 1
ATOM 4849 N N . GLY C 1 28 ? 9.508 46.275 -14.750 1.00 12.92 28 GLY C N 1
ATOM 4850 C CA . GLY C 1 28 ? 8.669 47.381 -14.324 1.00 12.04 28 GLY C CA 1
ATOM 4851 C C . GLY C 1 28 ? 9.509 48.615 -14.027 1.00 11.55 28 GLY C C 1
ATOM 4852 O O . GLY C 1 28 ? 9.065 49.737 -14.283 1.00 11.68 28 GLY C O 1
ATOM 4853 N N . VAL C 1 29 ? 10.734 48.410 -13.541 1.00 10.99 29 VAL C N 1
ATOM 4854 C CA . VAL C 1 29 ? 11.648 49.552 -13.299 1.00 11.86 29 VAL C CA 1
ATOM 4855 C C . VAL C 1 29 ? 11.804 50.313 -14.599 1.00 11.84 29 VAL C C 1
ATOM 4856 O O . VAL C 1 29 ? 11.596 51.511 -14.645 1.00 12.57 29 VAL C O 1
ATOM 4860 N N . LYS C 1 30 ? 12.120 49.608 -15.682 1.00 12.65 30 LYS C N 1
ATOM 4861 C CA . LYS C 1 30 ? 12.275 50.296 -16.972 1.00 13.38 30 LYS C CA 1
ATOM 4862 C C . LYS C 1 30 ? 11.004 50.972 -17.487 1.00 13.54 30 LYS C C 1
ATOM 4863 O O . LYS C 1 30 ? 11.069 52.092 -18.025 1.00 13.68 30 LYS C O 1
ATOM 4869 N N . GLU C 1 31 ? 9.842 50.325 -17.283 1.00 12.14 31 GLU C N 1
ATOM 4870 C CA . GLU C 1 31 ? 8.573 50.915 -17.700 1.00 11.98 31 GLU C CA 1
ATOM 4871 C C . GLU C 1 31 ? 8.296 52.190 -16.914 1.00 11.04 31 GLU C C 1
ATOM 4872 O O . GLU C 1 31 ? 7.804 53.162 -17.475 1.00 11.10 31 GLU C O 1
ATOM 4878 N N . VAL C 1 32 ? 8.605 52.188 -15.623 1.00 10.72 32 VAL C N 1
ATOM 4879 C CA . VAL C 1 32 ? 8.388 53.411 -14.830 1.00 10.18 32 VAL C CA 1
ATOM 4880 C C . VAL C 1 32 ? 9.276 54.570 -15.338 1.00 9.93 32 VAL C C 1
ATOM 4881 O O . VAL C 1 32 ? 8.806 55.713 -15.490 1.00 10.33 32 VAL C O 1
ATOM 4885 N N . VAL C 1 33 ? 10.549 54.270 -15.608 1.00 9.97 33 VAL C N 1
ATOM 4886 C CA . VAL C 1 33 ? 11.485 55.287 -16.136 1.00 9.91 33 VAL C CA 1
ATOM 4887 C C . VAL C 1 33 ? 10.927 55.840 -17.451 1.00 10.75 33 VAL C C 1
ATOM 4888 O O . VAL C 1 33 ? 10.815 57.059 -17.620 1.00 10.74 33 VAL C O 1
ATOM 4892 N N . ASN C 1 34 ? 10.566 54.956 -18.383 1.00 10.84 34 ASN C N 1
ATOM 4893 C CA . ASN C 1 34 ? 9.962 55.430 -19.643 1.00 11.84 34 ASN C CA 1
ATOM 4894 C C . ASN C 1 34 ? 8.699 56.284 -19.431 1.00 11.43 34 ASN C C 1
ATOM 4895 O O . ASN C 1 34 ? 8.520 57.317 -20.088 1.00 11.63 34 ASN C O 1
ATOM 4900 N N . PHE C 1 35 ? 7.833 55.856 -18.507 1.00 10.46 35 PHE C N 1
ATOM 4901 C CA . PHE C 1 35 ? 6.637 56.619 -18.166 1.00 10.50 35 PHE C CA 1
ATOM 4902 C C . PHE C 1 35 ? 6.991 58.032 -17.658 1.00 10.09 35 PHE C C 1
ATOM 4903 O O . PHE C 1 35 ? 6.409 59.025 -18.111 1.00 10.93 35 PHE C O 1
ATOM 4911 N N . LEU C 1 36 ? 7.962 58.137 -16.761 1.00 10.30 36 LEU C N 1
ATOM 4912 C CA . LEU C 1 36 ? 8.354 59.447 -16.216 1.00 9.66 36 LEU C CA 1
ATOM 4913 C C . LEU C 1 36 ? 8.946 60.327 -17.301 1.00 9.87 36 LEU C C 1
ATOM 4914 O O . LEU C 1 36 ? 8.590 61.487 -17.431 1.00 10.96 36 LEU C O 1
ATOM 4919 N N . VAL C 1 37 ? 9.829 59.759 -18.104 1.00 10.02 37 VAL C N 1
ATOM 4920 C CA . VAL C 1 37 ? 10.502 60.543 -19.145 1.00 10.31 37 VAL C CA 1
ATOM 4921 C C . VAL C 1 37 ? 9.532 60.961 -20.257 1.00 11.24 37 VAL C C 1
ATOM 4922 O O . VAL C 1 37 ? 9.491 62.136 -20.661 1.00 11.86 37 VAL C O 1
ATOM 4926 N N . GLU C 1 38 ? 8.729 60.011 -20.735 1.00 12.16 38 GLU C N 1
ATOM 4927 C CA . GLU C 1 38 ? 7.969 60.181 -21.982 1.00 12.93 38 GLU C CA 1
ATOM 4928 C C . GLU C 1 38 ? 6.555 60.689 -21.769 1.00 13.54 38 GLU C C 1
ATOM 4929 O O . GLU C 1 38 ? 6.028 61.428 -22.616 1.00 13.39 38 GLU C O 1
ATOM 4935 N N . LYS C 1 39 ? 5.919 60.259 -20.674 1.00 12.73 39 LYS C N 1
ATOM 4936 C CA . LYS C 1 39 ? 4.550 60.677 -20.392 1.00 13.64 39 LYS C CA 1
ATOM 4937 C C . LYS C 1 39 ? 4.511 61.862 -19.418 1.00 13.17 39 LYS C C 1
ATOM 4938 O O . LYS C 1 39 ? 3.804 62.858 -19.653 1.00 13.67 39 LYS C O 1
ATOM 4944 N N . GLN C 1 40 ? 5.263 61.760 -18.334 1.00 11.53 40 GLN C N 1
ATOM 4945 C CA . GLN C 1 40 ? 5.292 62.846 -17.366 1.00 12.18 40 GLN C CA 1
ATOM 4946 C C . GLN C 1 40 ? 6.217 63.990 -17.827 1.00 12.11 40 GLN C C 1
ATOM 4947 O O . GLN C 1 40 ? 6.099 65.113 -17.317 1.00 12.23 40 GLN C O 1
ATOM 4953 N N . LYS C 1 41 ? 7.138 63.706 -18.765 1.00 11.65 41 LYS C N 1
ATOM 4954 C CA . LYS C 1 41 ? 8.074 64.720 -19.314 1.00 12.34 41 LYS C CA 1
ATOM 4955 C C . LYS C 1 41 ? 8.922 65.387 -18.237 1.00 11.92 41 LYS C C 1
ATOM 4956 O O . LYS C 1 41 ? 9.153 66.602 -18.248 1.00 10.24 41 LYS C O 1
ATOM 4962 N N . VAL C 1 42 ? 9.405 64.578 -17.311 1.00 10.69 42 VAL C N 1
ATOM 4963 C CA . VAL C 1 42 ? 10.169 65.086 -16.195 1.00 11.30 42 VAL C CA 1
ATOM 4964 C C . VAL C 1 42 ? 11.574 65.548 -16.606 1.00 11.12 42 VAL C C 1
ATOM 4965 O O . VAL C 1 42 ? 12.088 65.158 -17.652 1.00 11.82 42 VAL C O 1
ATOM 4969 N N . ASP C 1 43 ? 12.194 66.362 -15.765 1.00 10.27 43 ASP C N 1
ATOM 4970 C CA . ASP C 1 43 ? 13.527 66.880 -16.055 1.00 10.35 43 ASP C CA 1
ATOM 4971 C C . ASP C 1 43 ? 14.610 65.965 -15.520 1.00 10.12 43 ASP C C 1
ATOM 4972 O O . ASP C 1 43 ? 15.790 66.057 -15.914 1.00 9.88 43 ASP C O 1
ATOM 4977 N N . GLY C 1 44 ? 14.218 65.080 -14.604 1.00 10.25 44 GLY C N 1
ATOM 4978 C CA . GLY C 1 44 ? 15.181 64.196 -13.957 1.00 9.45 44 GLY C CA 1
ATOM 4979 C C . GLY C 1 44 ? 14.417 63.194 -13.120 1.00 9.17 44 GLY C C 1
ATOM 4980 O O . GLY C 1 44 ? 13.201 63.306 -12.971 1.00 9.29 44 GLY C O 1
ATOM 4981 N N . ILE C 1 45 ? 15.139 62.224 -12.570 1.00 9.00 45 ILE C N 1
ATOM 4982 C CA . ILE C 1 45 ? 14.533 61.189 -11.720 1.00 9.70 45 ILE C CA 1
ATOM 4983 C C . ILE C 1 45 ? 15.405 60.987 -10.496 1.00 9.55 45 ILE C C 1
ATOM 4984 O O . ILE C 1 45 ? 16.642 60.992 -10.581 1.00 9.54 45 ILE C O 1
ATOM 4989 N N . TYR C 1 46 ? 14.738 60.870 -9.344 1.00 10.05 46 TYR C N 1
ATOM 4990 C CA . TYR C 1 46 ? 15.395 60.686 -8.054 1.00 9.72 46 TYR C CA 1
ATOM 4991 C C . TYR C 1 46 ? 15.057 59.284 -7.575 1.00 9.67 46 TYR C C 1
ATOM 4992 O O . TYR C 1 46 ? 13.921 58.997 -7.200 1.00 10.50 46 TYR C O 1
ATOM 5001 N N . ILE C 1 47 ? 16.044 58.401 -7.586 1.00 10.18 47 ILE C N 1
ATOM 5002 C CA . ILE C 1 47 ? 15.766 56.991 -7.335 1.00 9.51 47 ILE C CA 1
ATOM 5003 C C . ILE C 1 47 ? 16.198 56.523 -5.951 1.00 9.22 47 ILE C C 1
ATOM 5004 O O . ILE C 1 47 ? 17.083 57.115 -5.323 1.00 8.38 47 ILE C O 1
ATOM 5009 N N . THR C 1 48 ? 15.565 55.438 -5.517 1.00 8.98 48 THR C N 1
ATOM 5010 C CA . THR C 1 48 ? 15.888 54.713 -4.296 1.00 9.67 48 THR C CA 1
ATOM 5011 C C . THR C 1 48 ? 15.903 55.613 -3.073 1.00 9.24 48 THR C C 1
ATOM 5012 O O . THR C 1 48 ? 16.727 55.462 -2.157 1.00 10.11 48 THR C O 1
ATOM 5016 N N . GLY C 1 49 ? 14.985 56.569 -3.090 1.00 9.93 49 GLY C N 1
ATOM 5017 C CA . GLY C 1 49 ? 14.694 57.393 -1.904 1.00 10.62 49 GLY C CA 1
ATOM 5018 C C . GLY C 1 49 ? 13.619 56.722 -1.048 1.00 11.07 49 GLY C C 1
ATOM 5019 O O . GLY C 1 49 ? 13.211 55.593 -1.343 1.00 10.29 49 GLY C O 1
ATOM 5020 N N . SER C 1 50 ? 13.162 57.410 0.010 1.00 10.74 50 SER C N 1
ATOM 5021 C CA . SER C 1 50 ? 11.991 56.957 0.775 1.00 11.31 50 SER C CA 1
ATOM 5022 C C . SER C 1 50 ? 10.832 56.488 -0.106 1.00 10.69 50 SER C C 1
ATOM 5023 O O . SER C 1 50 ? 10.261 55.423 0.137 1.00 10.75 50 SER C O 1
ATOM 5026 N N . THR C 1 51 ? 10.482 57.283 -1.118 1.00 10.64 51 THR C N 1
ATOM 5027 C CA . THR C 1 51 ? 9.352 56.953 -1.994 1.00 10.76 51 THR C CA 1
ATOM 5028 C C . THR C 1 51 ? 9.618 55.698 -2.822 1.00 10.88 51 THR C C 1
ATOM 5029 O O . THR C 1 51 ? 8.676 55.023 -3.256 1.00 11.54 51 THR C O 1
ATOM 5033 N N . GLY C 1 52 ? 10.892 55.384 -3.025 1.00 10.84 52 GLY C N 1
ATOM 5034 C CA . GLY C 1 52 ? 11.289 54.171 -3.748 1.00 10.05 52 GLY C CA 1
ATOM 5035 C C . GLY C 1 52 ? 11.467 52.970 -2.831 1.00 10.24 52 GLY C C 1
ATOM 5036 O O . GLY C 1 52 ? 12.061 51.973 -3.226 1.00 9.97 52 GLY C O 1
ATOM 5037 N N . GLU C 1 53 ? 10.975 53.078 -1.596 1.00 10.40 53 GLU C N 1
ATOM 5038 C CA . GLU C 1 53 ? 10.984 51.955 -0.615 1.00 10.63 53 GLU C CA 1
ATOM 5039 C C . GLU C 1 53 ? 12.385 51.422 -0.363 1.00 11.10 53 GLU C C 1
ATOM 5040 O O . GLU C 1 53 ? 12.602 50.198 -0.233 1.00 10.53 53 GLU C O 1
ATOM 5046 N N . PHE C 1 54 ? 13.359 52.340 -0.302 1.00 10.74 54 PHE C N 1
ATOM 5047 C CA . PHE C 1 54 ? 14.753 51.909 -0.316 1.00 11.24 54 PHE C CA 1
ATOM 5048 C C . PHE C 1 54 ? 15.167 51.022 0.864 1.00 11.03 54 PHE C C 1
ATOM 5049 O O . PHE C 1 54 ? 16.006 50.155 0.698 1.00 10.65 54 PHE C O 1
ATOM 5057 N N . LEU C 1 55 ? 14.599 51.262 2.043 1.00 11.27 55 LEU C N 1
ATOM 5058 C CA . LEU C 1 55 ? 14.865 50.397 3.190 1.00 12.07 55 LEU C CA 1
ATOM 5059 C C . LEU C 1 55 ? 14.281 48.981 3.042 1.00 12.42 55 LEU C C 1
ATOM 5060 O O . LEU C 1 55 ? 14.615 48.070 3.825 1.00 12.77 55 LEU C O 1
ATOM 5065 N N . LEU C 1 56 ? 13.438 48.786 2.039 1.00 12.08 56 LEU C N 1
ATOM 5066 C CA . LEU C 1 56 ? 12.857 47.459 1.795 1.00 12.49 56 LEU C CA 1
ATOM 5067 C C . LEU C 1 56 ? 13.638 46.698 0.700 1.00 12.33 56 LEU C C 1
ATOM 5068 O O . LEU C 1 56 ? 13.313 45.548 0.362 1.00 12.42 56 LEU C O 1
ATOM 5073 N N . LEU C 1 57 ? 14.674 47.346 0.167 1.00 11.14 57 LEU C N 1
ATOM 5074 C CA . LEU C 1 57 ? 15.516 46.786 -0.889 1.00 12.21 57 LEU C CA 1
ATOM 5075 C C . LEU C 1 57 ? 16.746 46.112 -0.297 1.00 12.42 57 LEU C C 1
ATOM 5076 O O . LEU C 1 57 ? 17.356 46.630 0.655 1.00 12.44 57 LEU C O 1
ATOM 5081 N N . SER C 1 58 ? 17.129 44.965 -0.856 1.00 13.14 58 SER C N 1
ATOM 5082 C CA . SER C 1 58 ? 18.421 44.375 -0.520 1.00 12.91 58 SER C CA 1
ATOM 5083 C C . SER C 1 58 ? 19.515 45.211 -1.177 1.00 13.33 58 SER C C 1
ATOM 5084 O O . SER C 1 58 ? 19.248 46.001 -2.084 1.00 12.80 58 SER C O 1
ATOM 5087 N N . PHE C 1 59 ? 20.748 45.002 -0.739 1.00 12.74 59 PHE C N 1
ATOM 5088 C CA . PHE C 1 59 ? 21.901 45.632 -1.364 1.00 13.52 59 PHE C CA 1
ATOM 5089 C C . PHE C 1 59 ? 21.923 45.291 -2.856 1.00 13.17 59 PHE C C 1
ATOM 5090 O O . PHE C 1 59 ? 22.014 46.198 -3.681 1.00 12.55 59 PHE C O 1
ATOM 5098 N N . GLU C 1 60 ? 21.732 44.016 -3.203 1.00 13.76 60 GLU C N 1
ATOM 5099 C CA . GLU C 1 60 ? 21.726 43.618 -4.637 1.00 14.92 60 GLU C CA 1
ATOM 5100 C C . GLU C 1 60 ? 20.585 44.268 -5.421 1.00 14.28 60 GLU C C 1
ATOM 5101 O O . GLU C 1 60 ? 20.790 44.681 -6.588 1.00 14.33 60 GLU C O 1
ATOM 5107 N N . ASP C 1 61 ? 19.404 44.393 -4.795 1.00 13.57 61 ASP C N 1
ATOM 5108 C CA . ASP C 1 61 ? 18.252 45.074 -5.417 1.00 13.54 61 ASP C CA 1
ATOM 5109 C C . ASP C 1 61 ? 18.619 46.532 -5.737 1.00 12.77 61 ASP C C 1
ATOM 5110 O O . ASP C 1 61 ? 18.255 47.055 -6.798 1.00 12.02 61 ASP C O 1
ATOM 5115 N N . LYS C 1 62 ? 19.284 47.207 -4.791 1.00 11.91 62 LYS C N 1
ATOM 5116 C CA . LYS C 1 62 ? 19.629 48.620 -4.990 1.00 11.14 62 LYS C CA 1
ATOM 5117 C C . LYS C 1 62 ? 20.542 48.740 -6.203 1.00 11.41 62 LYS C C 1
ATOM 5118 O O . LYS C 1 62 ? 20.346 49.590 -7.059 1.00 10.65 62 LYS C O 1
ATOM 5124 N N . LYS C 1 63 ? 21.545 47.878 -6.278 1.00 11.88 63 LYS C N 1
ATOM 5125 C CA . LYS C 1 63 ? 22.430 47.921 -7.441 1.00 12.29 63 LYS C CA 1
ATOM 5126 C C . LYS C 1 63 ? 21.673 47.692 -8.753 1.00 11.96 63 LYS C C 1
ATOM 5127 O O . LYS C 1 63 ? 21.969 48.337 -9.776 1.00 10.48 63 LYS C O 1
ATOM 5133 N N . GLU C 1 64 ? 20.714 46.766 -8.729 1.00 11.95 64 GLU C N 1
ATOM 5134 C CA . GLU C 1 64 ? 20.000 46.402 -9.947 1.00 12.32 64 GLU C CA 1
ATOM 5135 C C . GLU C 1 64 ? 19.102 47.542 -10.381 1.00 11.53 64 GLU C C 1
ATOM 5136 O O . GLU C 1 64 ? 19.069 47.860 -11.563 1.00 11.39 64 GLU C O 1
ATOM 5142 N N . VAL C 1 65 ? 18.425 48.198 -9.426 1.00 9.66 65 VAL C N 1
ATOM 5143 C CA . VAL C 1 65 ? 17.569 49.353 -9.765 1.00 9.28 65 VAL C CA 1
ATOM 5144 C C . VAL C 1 65 ? 18.442 50.424 -10.388 1.00 8.90 65 VAL C C 1
ATOM 5145 O O . VAL C 1 65 ? 18.058 51.035 -11.381 1.00 8.50 65 VAL C O 1
ATOM 5149 N N . MET C 1 66 ? 19.618 50.636 -9.801 1.00 8.86 66 MET C N 1
ATOM 5150 C CA . MET C 1 66 ? 20.534 51.681 -10.324 1.00 9.41 66 MET C CA 1
ATOM 5151 C C . MET C 1 66 ? 20.937 51.406 -11.769 1.00 9.90 66 MET C C 1
ATOM 5152 O O . MET C 1 66 ? 20.968 52.330 -12.603 1.00 9.87 66 MET C O 1
ATOM 5157 N N . LYS C 1 67 ? 21.242 50.143 -12.066 1.00 10.35 67 LYS C N 1
ATOM 5158 C CA . LYS C 1 67 ? 21.609 49.751 -13.422 1.00 10.89 67 LYS C CA 1
ATOM 5159 C C . LYS C 1 67 ? 20.430 49.868 -14.372 1.00 10.64 67 LYS C C 1
ATOM 5160 O O . LYS C 1 67 ? 20.563 50.404 -15.461 1.00 9.43 67 LYS C O 1
ATOM 5166 N N . LEU C 1 68 ? 19.272 49.344 -13.959 1.00 10.37 68 LEU C N 1
ATOM 5167 C CA . LEU C 1 68 ? 18.079 49.387 -14.785 1.00 10.76 68 LEU C CA 1
ATOM 5168 C C . LEU C 1 68 ? 17.645 50.782 -15.134 1.00 10.39 68 LEU C C 1
ATOM 5169 O O . LEU C 1 68 ? 17.245 51.034 -16.271 1.00 10.26 68 LEU C O 1
ATOM 5174 N N . VAL C 1 69 ? 17.733 51.715 -14.176 1.00 9.94 69 VAL C N 1
ATOM 5175 C CA . VAL C 1 69 ? 17.319 53.086 -14.452 1.00 9.90 69 VAL C CA 1
ATOM 5176 C C . VAL C 1 69 ? 18.293 53.759 -15.437 1.00 9.35 69 VAL C C 1
ATOM 5177 O O . VAL C 1 69 ? 17.847 54.412 -16.364 1.00 10.46 69 VAL C O 1
ATOM 5181 N N . ALA C 1 70 ? 19.597 53.584 -15.244 1.00 9.73 70 ALA C N 1
ATOM 5182 C CA . ALA C 1 70 ? 20.586 54.192 -16.152 1.00 10.59 70 ALA C CA 1
ATOM 5183 C C . ALA C 1 70 ? 20.401 53.630 -17.574 1.00 10.74 70 ALA C C 1
ATOM 5184 O O . ALA C 1 70 ? 20.476 54.380 -18.570 1.00 10.10 70 ALA C O 1
ATOM 5186 N N . GLU C 1 71 ? 20.129 52.336 -17.661 1.00 10.92 71 GLU C N 1
ATOM 5187 C CA . GLU C 1 71 ? 19.858 51.699 -18.963 1.00 12.10 71 GLU C CA 1
ATOM 5188 C C . GLU C 1 71 ? 18.569 52.231 -19.623 1.00 11.63 71 GLU C C 1
ATOM 5189 O O . GLU C 1 71 ? 18.598 52.679 -20.781 1.00 11.50 71 GLU C O 1
ATOM 5195 N N . ALA C 1 72 ? 17.457 52.236 -18.885 1.00 10.77 72 ALA C N 1
ATOM 5196 C CA . ALA C 1 72 ? 16.199 52.748 -19.419 1.00 10.18 72 ALA C CA 1
ATOM 5197 C C . ALA C 1 72 ? 16.290 54.238 -19.795 1.00 9.71 72 ALA C C 1
ATOM 5198 O O . ALA C 1 72 ? 15.731 54.680 -20.822 1.00 9.41 72 ALA C O 1
ATOM 5200 N N . ASN C 1 73 ? 16.979 55.005 -18.954 1.00 8.81 73 ASN C N 1
ATOM 5201 C CA . ASN C 1 73 ? 17.099 56.464 -19.180 1.00 8.46 73 ASN C CA 1
ATOM 5202 C C . ASN C 1 73 ? 17.754 56.766 -20.536 1.00 8.66 73 ASN C C 1
ATOM 5203 O O . ASN C 1 73 ? 17.344 57.713 -21.224 1.00 7.84 73 ASN C O 1
ATOM 5208 N N . ALA C 1 74 ? 18.774 55.978 -20.886 1.00 9.17 74 ALA C N 1
ATOM 5209 C CA . ALA C 1 74 ? 19.502 56.158 -22.153 1.00 9.59 74 ALA C CA 1
ATOM 5210 C C . ALA C 1 74 ? 20.063 57.586 -22.256 1.00 10.11 74 ALA C C 1
ATOM 5211 O O . ALA C 1 74 ? 20.045 58.192 -23.333 1.00 10.74 74 ALA C O 1
ATOM 5213 N N . GLY C 1 75 ? 20.488 58.128 -21.117 1.00 10.65 75 GLY C N 1
ATOM 5214 C CA . GLY C 1 75 ? 21.061 59.475 -21.016 1.00 10.63 75 GLY C CA 1
ATOM 5215 C C . GLY C 1 75 ? 20.096 60.630 -21.173 1.00 10.70 75 GLY C C 1
ATOM 5216 O O . GLY C 1 75 ? 20.540 61.765 -21.258 1.00 11.46 75 GLY C O 1
ATOM 5217 N N . ARG C 1 76 ? 18.790 60.357 -21.208 1.00 9.27 76 ARG C N 1
ATOM 5218 C CA . ARG C 1 76 ? 17.780 61.378 -21.511 1.00 9.04 76 ARG C CA 1
ATOM 5219 C C . ARG C 1 76 ? 17.658 62.459 -20.447 1.00 9.50 76 ARG C C 1
ATOM 5220 O O . ARG C 1 76 ? 17.806 63.651 -20.743 1.00 10.52 76 ARG C O 1
ATOM 5228 N N . VAL C 1 77 ? 17.413 62.031 -19.217 1.00 8.69 77 VAL C N 1
ATOM 5229 C CA . VAL C 1 77 ? 17.178 63.012 -18.131 1.00 9.01 77 VAL C CA 1
ATOM 5230 C C . VAL C 1 77 ? 18.237 62.917 -17.042 1.00 8.45 77 VAL C C 1
ATOM 5231 O O . VAL C 1 77 ? 19.014 61.976 -16.993 1.00 8.59 77 VAL C O 1
ATOM 5235 N N . THR C 1 78 ? 18.291 63.936 -16.185 1.00 8.84 78 THR C N 1
ATOM 5236 C CA . THR C 1 78 ? 19.222 63.970 -15.053 1.00 9.47 78 THR C CA 1
ATOM 5237 C C . THR C 1 78 ? 18.847 62.864 -14.064 1.00 9.41 78 THR C C 1
ATOM 5238 O O . THR C 1 78 ? 17.662 62.668 -13.794 1.00 9.64 78 THR C O 1
ATOM 5242 N N . LEU C 1 79 ? 19.850 62.136 -13.562 1.00 9.00 79 LEU C N 1
ATOM 5243 C CA . LEU C 1 79 ? 19.605 61.043 -12.625 1.00 8.77 79 LEU C CA 1
ATOM 5244 C C . LEU C 1 79 ? 20.308 61.328 -11.317 1.00 9.32 79 LEU C C 1
ATOM 5245 O O . LEU C 1 79 ? 21.496 61.662 -11.306 1.00 9.26 79 LEU C O 1
ATOM 5250 N N . ILE C 1 80 ? 19.571 61.149 -10.217 1.00 8.30 80 ILE C N 1
ATOM 5251 C CA . ILE C 1 80 ? 20.111 61.252 -8.870 1.00 8.67 80 ILE C CA 1
ATOM 5252 C C . ILE C 1 80 ? 19.742 59.986 -8.117 1.00 8.59 80 ILE C C 1
ATOM 5253 O O . ILE C 1 80 ? 18.589 59.570 -8.135 1.00 8.94 80 ILE C O 1
ATOM 5258 N N . ALA C 1 81 ? 20.721 59.373 -7.465 1.00 9.11 81 ALA C N 1
ATOM 5259 C CA . ALA C 1 81 ? 20.478 58.163 -6.686 1.00 9.26 81 ALA C CA 1
ATOM 5260 C C . ALA C 1 81 ? 20.662 58.432 -5.195 1.00 9.12 81 ALA C C 1
ATOM 5261 O O . ALA C 1 81 ? 21.737 58.849 -4.759 1.00 9.16 81 ALA C O 1
ATOM 5263 N N . GLN C 1 82 ? 19.610 58.181 -4.417 1.00 9.37 82 GLN C N 1
ATOM 5264 C CA . GLN C 1 82 ? 19.725 58.191 -2.960 1.00 8.47 82 GLN C CA 1
ATOM 5265 C C . GLN C 1 82 ? 20.345 56.849 -2.557 1.00 9.76 82 GLN C C 1
ATOM 5266 O O . GLN C 1 82 ? 19.805 55.760 -2.884 1.00 9.97 82 GLN C O 1
ATOM 5272 N N . ILE C 1 83 ? 21.482 56.918 -1.878 1.00 9.22 83 ILE C N 1
ATOM 5273 C CA . ILE C 1 83 ? 22.297 55.728 -1.631 1.00 10.49 83 ILE C CA 1
ATOM 5274 C C . ILE C 1 83 ? 22.618 55.477 -0.161 1.00 11.93 83 ILE C C 1
ATOM 5275 O O . ILE C 1 83 ? 23.340 54.532 0.160 1.00 12.45 83 ILE C O 1
ATOM 5280 N N . GLY C 1 84 ? 22.105 56.338 0.709 1.00 11.89 84 GLY C N 1
ATOM 5281 C CA . GLY C 1 84 ? 22.377 56.252 2.132 1.00 12.84 84 GLY C CA 1
ATOM 5282 C C . GLY C 1 84 ? 21.654 55.131 2.850 1.00 12.53 84 GLY C C 1
ATOM 5283 O O . GLY C 1 84 ? 20.548 54.729 2.472 1.00 12.87 84 GLY C O 1
ATOM 5284 N N . SER C 1 85 ? 22.316 54.618 3.879 1.00 13.07 85 SER C N 1
ATOM 5285 C CA . SER C 1 85 ? 21.720 53.712 4.858 1.00 13.34 85 SER C CA 1
ATOM 5286 C C . SER C 1 85 ? 22.703 53.670 6.006 1.00 13.56 85 SER C C 1
ATOM 5287 O O . SER C 1 85 ? 23.722 54.343 5.968 1.00 14.54 85 SER C O 1
ATOM 5290 N N . LEU C 1 86 ? 22.420 52.875 7.023 1.00 14.31 86 LEU C N 1
ATOM 5291 C CA . LEU C 1 86 ? 23.358 52.741 8.134 1.00 14.72 86 LEU C CA 1
ATOM 5292 C C . LEU C 1 86 ? 24.505 51.804 7.761 1.00 15.53 86 LEU C C 1
ATOM 5293 O O . LEU C 1 86 ? 25.467 51.671 8.509 1.00 15.22 86 LEU C O 1
ATOM 5298 N N . ASN C 1 87 ? 24.413 51.153 6.602 1.00 15.44 87 ASN C N 1
ATOM 5299 C CA . ASN C 1 87 ? 25.527 50.330 6.153 1.00 15.89 87 ASN C CA 1
ATOM 5300 C C . ASN C 1 87 ? 26.505 51.163 5.315 1.00 16.04 87 ASN C C 1
ATOM 5301 O O . ASN C 1 87 ? 26.296 51.338 4.119 1.00 14.49 87 ASN C O 1
ATOM 5306 N N . ILE C 1 88 ? 27.576 51.645 5.949 1.00 15.71 88 ILE C N 1
ATOM 5307 C CA . ILE C 1 88 ? 28.483 52.593 5.318 1.00 16.89 88 ILE C CA 1
ATOM 5308 C C . ILE C 1 88 ? 29.283 51.964 4.184 1.00 16.05 88 ILE C C 1
ATOM 5309 O O . ILE C 1 88 ? 29.461 52.582 3.143 1.00 15.68 88 ILE C O 1
ATOM 5314 N N . GLU C 1 89 ? 29.748 50.731 4.373 1.00 16.24 89 GLU C N 1
ATOM 5315 C CA . GLU C 1 89 ? 30.482 50.037 3.301 1.00 16.82 89 GLU C CA 1
ATOM 5316 C C . GLU C 1 89 ? 29.630 49.815 2.048 1.00 15.63 89 GLU C C 1
ATOM 5317 O O . GLU C 1 89 ? 30.109 50.002 0.915 1.00 14.58 89 GLU C O 1
ATOM 5323 N N . GLU C 1 90 ? 28.374 49.412 2.241 1.00 13.64 90 GLU C N 1
ATOM 5324 C CA . GLU C 1 90 ? 27.445 49.319 1.107 1.00 13.66 90 GLU C CA 1
ATOM 5325 C C . GLU C 1 90 ? 27.185 50.664 0.439 1.00 12.76 90 GLU C C 1
ATOM 5326 O O . GLU C 1 90 ? 27.175 50.770 -0.794 1.00 13.00 90 GLU C O 1
ATOM 5332 N N . THR C 1 91 ? 26.958 51.690 1.249 1.00 12.27 91 THR C N 1
ATOM 5333 C CA . THR C 1 91 ? 26.749 53.025 0.724 1.00 12.31 91 THR C CA 1
ATOM 5334 C C . THR C 1 91 ? 27.934 53.434 -0.139 1.00 12.46 91 THR C C 1
ATOM 5335 O O . THR C 1 91 ? 27.748 53.967 -1.254 1.00 12.51 91 THR C O 1
ATOM 5339 N N . LYS C 1 92 ? 29.151 53.181 0.348 1.00 12.30 92 LYS C N 1
ATOM 5340 C CA . LYS C 1 92 ? 30.339 53.533 -0.432 1.00 13.72 92 LYS C CA 1
ATOM 5341 C C . LYS C 1 92 ? 30.342 52.801 -1.783 1.00 13.42 92 LYS C C 1
ATOM 5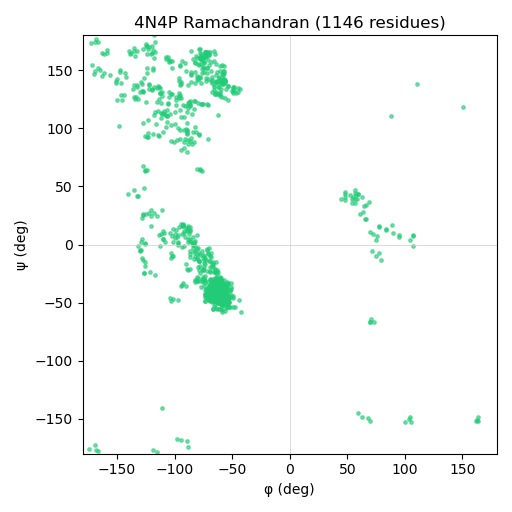342 O O . LYS C 1 92 ? 30.668 53.400 -2.823 1.00 13.84 92 LYS C O 1
ATOM 5348 N N . GLU C 1 93 ? 29.954 51.528 -1.770 1.00 13.60 93 GLU C N 1
ATOM 5349 C CA . GLU C 1 93 ? 29.879 50.752 -3.013 1.00 14.83 93 GLU C CA 1
ATOM 5350 C C . GLU C 1 93 ? 28.830 51.309 -3.970 1.00 14.11 93 GLU C C 1
ATOM 5351 O O . GLU C 1 93 ? 29.042 51.300 -5.174 1.00 13.86 93 GLU C O 1
ATOM 5357 N N . LEU C 1 94 ? 27.698 51.762 -3.436 1.00 12.99 94 LEU C N 1
ATOM 5358 C CA . LEU C 1 94 ? 26.651 52.402 -4.254 1.00 12.62 94 LEU C CA 1
ATOM 5359 C C . LEU C 1 94 ? 27.097 53.756 -4.837 1.00 12.25 94 LEU C C 1
ATOM 5360 O O . LEU C 1 94 ? 26.729 54.096 -5.954 1.00 11.79 94 LEU C O 1
ATOM 5365 N N . ALA C 1 95 ? 27.881 54.529 -4.085 1.00 12.00 95 ALA C N 1
ATOM 5366 C CA . ALA C 1 95 ? 28.466 55.770 -4.630 1.00 12.28 95 ALA C CA 1
ATOM 5367 C C . ALA C 1 95 ? 29.376 55.452 -5.816 1.00 12.23 95 ALA C C 1
ATOM 5368 O O . ALA C 1 95 ? 29.301 56.129 -6.833 1.00 13.14 95 ALA C O 1
ATOM 5370 N N . LYS C 1 96 ? 30.210 54.417 -5.688 1.00 12.97 96 LYS C N 1
ATOM 5371 C CA . LYS C 1 96 ? 31.105 54.011 -6.789 1.00 13.23 96 LYS C CA 1
ATOM 5372 C C . LYS C 1 96 ? 30.281 53.559 -8.011 1.00 12.74 96 LYS C C 1
ATOM 5373 O O . LYS C 1 96 ? 30.608 53.878 -9.172 1.00 13.13 96 LYS C O 1
ATOM 5379 N N . LEU C 1 97 ? 29.210 52.814 -7.753 1.00 11.44 97 LEU C N 1
ATOM 5380 C CA . LEU C 1 97 ? 28.352 52.363 -8.842 1.00 11.66 97 LEU C CA 1
ATOM 5381 C C . LEU C 1 97 ? 27.675 53.542 -9.546 1.00 11.38 97 LEU C C 1
ATOM 5382 O O . LEU C 1 97 ? 27.602 53.569 -10.777 1.00 11.18 97 LEU C O 1
ATOM 5387 N N . ALA C 1 98 ? 27.141 54.484 -8.765 1.00 10.95 98 ALA C N 1
ATOM 5388 C CA . ALA C 1 98 ? 26.499 55.671 -9.349 1.00 11.58 98 ALA C CA 1
ATOM 5389 C C . ALA C 1 98 ? 27.473 56.427 -10.271 1.00 12.21 98 ALA C C 1
ATOM 5390 O O . ALA C 1 98 ? 27.095 56.909 -11.336 1.00 12.43 98 ALA C O 1
ATOM 5392 N N . LYS C 1 99 ? 28.727 56.525 -9.851 1.00 12.92 99 LYS C N 1
ATOM 5393 C CA . LYS C 1 99 ? 29.762 57.180 -10.669 1.00 14.36 99 LYS C CA 1
ATOM 5394 C C . LYS C 1 99 ? 30.024 56.377 -11.950 1.00 14.56 99 LYS C C 1
ATOM 5395 O O . LYS C 1 99 ? 30.076 56.940 -13.031 1.00 14.37 99 LYS C O 1
ATOM 5401 N N . GLU C 1 100 ? 30.138 55.060 -11.816 1.00 14.84 100 GLU C N 1
ATOM 5402 C CA . GLU C 1 100 ? 30.397 54.166 -12.932 1.00 15.56 100 GLU C CA 1
ATOM 5403 C C . GLU C 1 100 ? 29.257 54.264 -13.948 1.00 14.73 100 GLU C C 1
ATOM 5404 O O . GLU C 1 100 ? 29.496 54.304 -15.158 1.00 13.99 100 GLU C O 1
ATOM 5410 N N . LEU C 1 101 ? 28.030 54.392 -13.449 1.00 12.69 101 LEU C N 1
ATOM 5411 C CA . LEU C 1 101 ? 26.835 54.503 -14.288 1.00 12.15 101 LEU C CA 1
ATOM 5412 C C . LEU C 1 101 ? 26.543 55.921 -14.780 1.00 11.83 101 LEU C C 1
ATOM 5413 O O . LEU C 1 101 ? 25.590 56.128 -15.533 1.00 11.74 101 LEU C O 1
ATOM 5418 N N . LYS C 1 102 ? 27.389 56.866 -14.378 1.00 12.08 102 LYS C N 1
ATOM 5419 C CA . LYS C 1 102 ? 27.314 58.260 -14.824 1.00 12.27 102 LYS C CA 1
ATOM 5420 C C . LYS C 1 102 ? 26.059 58.982 -14.336 1.00 11.73 102 LYS C C 1
ATOM 5421 O O . LYS C 1 102 ? 25.521 59.860 -15.017 1.00 11.50 102 LYS C O 1
ATOM 5427 N N . TYR C 1 103 ? 25.616 58.622 -13.123 1.00 11.31 103 TYR C N 1
ATOM 5428 C CA . TYR C 1 103 ? 24.624 59.454 -12.424 1.00 10.25 103 TYR C CA 1
ATOM 5429 C C . TYR C 1 103 ? 25.159 60.885 -12.264 1.00 9.89 103 TYR C C 1
ATOM 5430 O O . TYR C 1 103 ? 26.360 61.098 -12.108 1.00 10.99 103 TYR C O 1
ATOM 5439 N N . ASP C 1 104 ? 24.254 61.841 -12.257 1.00 9.48 104 ASP C N 1
ATOM 5440 C CA . ASP C 1 104 ? 24.599 63.254 -12.144 1.00 9.93 104 ASP C CA 1
ATOM 5441 C C . ASP C 1 104 ? 24.873 63.661 -10.703 1.00 9.76 104 ASP C C 1
ATOM 5442 O O . ASP C 1 104 ? 25.652 64.605 -10.421 1.00 9.83 104 ASP C O 1
ATOM 5447 N N . ALA C 1 105 ? 24.237 62.952 -9.780 1.00 10.52 105 ALA C N 1
ATOM 5448 C CA . ALA C 1 105 ? 24.493 63.186 -8.355 1.00 9.85 105 ALA C CA 1
ATOM 5449 C C . ALA C 1 105 ? 24.039 61.995 -7.538 1.00 10.20 105 ALA C C 1
ATOM 5450 O O . ALA C 1 105 ? 23.257 61.159 -8.003 1.00 10.64 105 ALA C O 1
ATOM 5452 N N . ILE C 1 106 ? 24.507 61.952 -6.301 1.00 10.26 106 ILE C N 1
ATOM 5453 C CA . ILE C 1 106 ? 23.985 61.021 -5.309 1.00 9.39 106 ILE C CA 1
ATOM 5454 C C . ILE C 1 106 ? 23.445 61.853 -4.155 1.00 10.48 106 ILE C C 1
ATOM 5455 O O . ILE C 1 106 ? 23.715 63.060 -4.048 1.00 10.39 106 ILE C O 1
ATOM 5460 N N . SER C 1 107 ? 22.644 61.211 -3.311 1.00 10.48 107 SER C N 1
ATOM 5461 C CA . SER C 1 107 ? 22.264 61.809 -2.063 1.00 11.59 107 SER C CA 1
ATOM 5462 C C . SER C 1 107 ? 22.333 60.747 -1.002 1.00 11.15 107 SER C C 1
ATOM 5463 O O . SER C 1 107 ? 22.385 59.545 -1.294 1.00 11.51 107 SER C O 1
ATOM 5466 N N . ALA C 1 108 ? 22.325 61.170 0.255 1.00 12.34 108 ALA C N 1
ATOM 5467 C CA . ALA C 1 108 ? 22.265 60.188 1.327 1.00 12.13 108 ALA C CA 1
ATOM 5468 C C . ALA C 1 108 ? 21.480 60.777 2.486 1.00 13.04 108 ALA C C 1
ATOM 5469 O O . ALA C 1 108 ? 21.777 61.896 2.936 1.00 12.42 108 ALA C O 1
ATOM 5471 N N . ILE C 1 109 ? 20.488 60.022 2.955 1.00 13.08 109 ILE C N 1
ATOM 5472 C CA . ILE C 1 109 ? 19.691 60.445 4.114 1.00 14.25 109 ILE C CA 1
ATOM 5473 C C . ILE C 1 109 ? 20.572 60.523 5.352 1.00 14.07 109 ILE C C 1
ATOM 5474 O O . ILE C 1 109 ? 21.615 59.864 5.439 1.00 13.75 109 ILE C O 1
ATOM 5479 N N . THR C 1 110 ? 20.140 61.349 6.303 1.00 14.97 110 THR C N 1
ATOM 5480 C CA . THR C 1 110 ? 20.699 61.396 7.646 1.00 16.90 110 THR C CA 1
ATOM 5481 C C . THR C 1 110 ? 20.679 59.987 8.250 1.00 16.49 110 THR C C 1
ATOM 5482 O O . THR C 1 110 ? 19.676 59.286 8.110 1.00 17.41 110 THR C O 1
ATOM 5486 N N . PRO C 1 111 ? 21.772 59.578 8.914 1.00 16.80 111 PRO C N 1
ATOM 5487 C CA . PRO C 1 111 ? 21.770 58.324 9.657 1.00 17.16 111 PRO C CA 1
ATOM 5488 C C . PRO C 1 111 ? 20.533 58.313 10.551 1.00 17.02 111 PRO C C 1
ATOM 5489 O O . PRO C 1 111 ? 20.220 59.325 11.202 1.00 16.59 111 PRO C O 1
ATOM 5493 N N . TYR C 1 112 ? 19.797 57.208 10.521 1.00 16.49 112 TYR C N 1
ATOM 5494 C CA . TYR C 1 112 ? 18.459 57.187 11.109 1.00 16.77 112 TYR C CA 1
ATOM 5495 C C . TYR C 1 112 ? 18.357 56.194 12.248 1.00 16.20 112 TYR C C 1
ATOM 5496 O O . TYR C 1 112 ? 19.328 55.524 12.615 1.00 15.11 112 TYR C O 1
ATOM 5505 N N . TYR C 1 113 ? 17.153 56.154 12.804 1.00 16.13 113 TYR C N 1
ATOM 5506 C CA . TYR C 1 113 ? 16.757 55.290 13.919 1.00 16.14 113 TYR C CA 1
ATOM 5507 C C . TYR C 1 113 ? 17.331 55.725 15.229 1.00 15.76 113 TYR C C 1
ATOM 5508 O O . TYR C 1 113 ? 16.572 56.127 16.120 1.00 15.05 113 TYR C O 1
ATOM 5517 N N . TYR C 1 114 ? 18.654 55.625 15.354 1.00 14.97 114 TYR C N 1
ATOM 5518 C CA . TYR C 1 114 ? 19.375 56.165 16.501 1.00 15.58 114 TYR C CA 1
ATOM 5519 C C . TYR C 1 114 ? 19.467 57.673 16.421 1.00 16.87 114 TYR C C 1
ATOM 5520 O O . TYR C 1 114 ? 19.350 58.264 15.342 1.00 15.93 114 TYR C O 1
ATOM 5529 N N . ASN C 1 115 ? 19.661 58.284 17.578 1.00 17.71 115 ASN C N 1
ATOM 5530 C CA . ASN C 1 115 ? 20.010 59.691 17.650 1.00 19.74 115 ASN C CA 1
ATOM 5531 C C . ASN C 1 115 ? 21.507 59.889 17.451 1.00 18.99 115 ASN C C 1
ATOM 5532 O O . ASN C 1 115 ? 22.281 59.933 18.414 1.00 20.16 115 ASN C O 1
ATOM 5537 N N . PHE C 1 116 ? 21.912 60.036 16.201 1.00 17.99 116 PHE C N 1
ATOM 5538 C CA . PHE C 1 116 ? 23.322 60.274 15.918 1.00 16.45 116 PHE C CA 1
ATOM 5539 C C . PHE C 1 116 ? 23.708 61.723 16.181 1.00 16.47 116 PHE C C 1
ATOM 5540 O O . PHE C 1 116 ? 22.922 62.627 15.923 1.00 16.10 116 PHE C O 1
ATOM 5548 N N . SER C 1 117 ? 24.920 61.928 16.685 1.00 16.36 117 SER C N 1
ATOM 5549 C CA . SER C 1 117 ? 25.442 63.265 16.951 1.00 16.56 117 SER C CA 1
ATOM 5550 C C . SER C 1 117 ? 25.815 63.979 15.659 1.00 17.11 117 SER C C 1
ATOM 5551 O O . SER C 1 117 ? 25.935 63.358 14.584 1.00 16.27 117 SER C O 1
ATOM 5554 N N . PHE C 1 118 ? 26.018 65.291 15.758 1.00 17.29 118 PHE C N 1
ATOM 5555 C CA . PHE C 1 118 ? 26.489 66.037 14.599 1.00 17.24 118 PHE C CA 1
ATOM 5556 C C . PHE C 1 118 ? 27.829 65.490 14.090 1.00 16.70 118 PHE C C 1
ATOM 5557 O O . PHE C 1 118 ? 28.006 65.311 12.877 1.00 15.88 118 PHE C O 1
ATOM 5565 N N . ASN C 1 119 ? 28.762 65.231 15.011 1.00 15.74 119 ASN C N 1
ATOM 5566 C CA . ASN C 1 119 ? 30.044 64.637 14.658 1.00 15.44 119 ASN C CA 1
ATOM 5567 C C . ASN C 1 119 ? 29.924 63.319 13.907 1.00 14.30 119 ASN C C 1
ATOM 5568 O O . ASN C 1 119 ? 30.625 63.103 12.919 1.00 13.46 119 ASN C O 1
ATOM 5573 N N . GLU C 1 120 ? 29.031 62.446 14.368 1.00 13.63 120 GLU C N 1
ATOM 5574 C CA . GLU C 1 120 ? 28.780 61.168 13.668 1.00 12.94 120 GLU C CA 1
ATOM 5575 C C . GLU C 1 120 ? 28.205 61.418 12.281 1.00 12.42 120 GLU C C 1
ATOM 5576 O O . GLU C 1 120 ? 28.582 60.753 11.319 1.00 12.67 120 GLU C O 1
ATOM 5582 N N . THR C 1 121 ? 27.310 62.389 12.170 1.00 12.66 121 THR C N 1
ATOM 5583 C CA . THR C 1 121 ? 26.664 62.678 10.880 1.00 12.60 121 THR C CA 1
ATOM 5584 C C . THR C 1 121 ? 27.675 63.265 9.914 1.00 13.11 121 THR C C 1
ATOM 5585 O O . THR C 1 121 ? 27.730 62.881 8.738 1.00 12.64 121 THR C O 1
ATOM 5589 N N . HIS C 1 122 ? 28.517 64.159 10.428 1.00 13.28 122 HIS C N 1
ATOM 5590 C CA . HIS C 1 122 ? 29.602 64.739 9.630 1.00 13.65 122 HIS C CA 1
ATOM 5591 C C . HIS C 1 122 ? 30.569 63.657 9.136 1.00 13.69 122 HIS C C 1
ATOM 5592 O O . HIS C 1 122 ? 30.968 63.618 7.951 1.00 12.78 122 HIS C O 1
ATOM 5599 N N . HIS C 1 123 ? 30.944 62.756 10.042 1.00 13.54 123 HIS C N 1
ATOM 5600 C CA . HIS C 1 123 ? 31.875 61.710 9.696 1.00 13.66 123 HIS C CA 1
ATOM 5601 C C . HIS C 1 123 ? 31.291 60.744 8.635 1.00 13.09 123 HIS C C 1
ATOM 5602 O O . HIS C 1 123 ? 32.004 60.294 7.742 1.00 13.14 123 HIS C O 1
ATOM 5609 N N . TYR C 1 124 ? 30.006 60.415 8.771 1.00 13.24 124 TYR C N 1
ATOM 5610 C CA . TYR C 1 124 ? 29.271 59.597 7.786 1.00 13.39 124 TYR C CA 1
ATOM 5611 C C . TYR C 1 124 ? 29.393 60.204 6.378 1.00 13.48 124 TYR C C 1
ATOM 5612 O O . TYR C 1 124 ? 29.778 59.524 5.419 1.00 13.38 124 TYR C O 1
ATOM 5621 N N . TYR C 1 125 ? 29.066 61.485 6.257 1.00 14.08 125 TYR C N 1
ATOM 5622 C CA . TYR C 1 125 ? 29.184 62.154 4.956 1.00 14.11 125 TYR C CA 1
ATOM 5623 C C . TYR C 1 125 ? 30.632 62.208 4.453 1.00 15.20 125 TYR C C 1
ATOM 5624 O O . TYR C 1 125 ? 30.874 62.023 3.254 1.00 13.94 125 TYR C O 1
ATOM 5633 N N . GLU C 1 126 ? 31.582 62.456 5.354 1.00 16.23 126 GLU C N 1
ATOM 5634 C CA . GLU C 1 126 ? 32.998 62.407 4.982 1.00 17.53 126 GLU C CA 1
ATOM 5635 C C . GLU C 1 126 ? 33.388 61.045 4.396 1.00 17.31 126 GLU C C 1
ATOM 5636 O O . GLU C 1 126 ? 34.093 60.969 3.386 1.00 18.11 126 GLU C O 1
ATOM 5642 N N . GLU C 1 127 ? 32.953 59.964 5.036 1.00 16.60 127 GLU C N 1
ATOM 5643 C CA . GLU C 1 127 ? 33.290 58.621 4.542 1.00 17.09 127 GLU C CA 1
ATOM 5644 C C . GLU C 1 127 ? 32.729 58.370 3.150 1.00 16.64 127 GLU C C 1
ATOM 5645 O O . GLU C 1 127 ? 33.425 57.870 2.281 1.00 16.17 127 GLU C O 1
ATOM 5651 N N . ILE C 1 128 ? 31.473 58.737 2.940 1.00 16.46 128 ILE C N 1
ATOM 5652 C CA . ILE C 1 128 ? 30.835 58.561 1.634 1.00 17.66 128 ILE C CA 1
ATOM 5653 C C . ILE C 1 128 ? 31.565 59.398 0.567 1.00 18.37 128 ILE C C 1
ATOM 5654 O O . ILE C 1 128 ? 31.824 58.925 -0.533 1.00 17.59 128 ILE C O 1
ATOM 5659 N N . SER C 1 129 ? 31.907 60.637 0.917 1.00 19.40 129 SER C N 1
ATOM 5660 C CA . SER C 1 129 ? 32.608 61.558 0.004 1.00 20.18 129 SER C CA 1
ATOM 5661 C C . SER C 1 129 ? 33.907 61.015 -0.593 1.00 20.65 129 SER C C 1
ATOM 5662 O O . SER C 1 129 ? 34.263 61.368 -1.716 1.00 21.59 129 SER C O 1
ATOM 5665 N N . LYS C 1 130 ? 34.618 60.183 0.158 1.00 21.54 130 LYS C N 1
ATOM 5666 C CA . LYS C 1 130 ? 35.920 59.653 -0.272 1.00 22.84 130 LYS C CA 1
ATOM 5667 C C . LYS C 1 130 ? 35.777 58.447 -1.204 1.00 22.58 130 LYS C C 1
ATOM 5668 O O . LYS C 1 130 ? 36.761 57.981 -1.808 1.00 22.91 130 LYS C O 1
ATOM 5674 N N . ALA C 1 131 ? 34.552 57.938 -1.312 1.00 21.71 131 ALA C N 1
ATOM 5675 C CA . ALA C 1 131 ? 34.293 56.727 -2.074 1.00 21.24 131 ALA C CA 1
ATOM 5676 C C . ALA C 1 131 ? 34.393 56.936 -3.577 1.00 20.52 131 ALA C C 1
ATOM 5677 O O . ALA C 1 131 ? 34.880 56.058 -4.282 1.00 21.16 131 ALA C O 1
ATOM 5679 N N . ALA C 1 132 ? 33.922 58.087 -4.052 1.00 18.93 132 ALA C N 1
ATOM 5680 C CA . ALA C 1 132 ? 33.806 58.361 -5.474 1.00 18.68 132 ALA C CA 1
ATOM 5681 C C . ALA C 1 132 ? 33.652 59.842 -5.701 1.00 18.29 132 ALA C C 1
ATOM 5682 O O . ALA C 1 132 ? 33.005 60.537 -4.911 1.00 17.84 132 ALA C O 1
ATOM 5684 N N . ASP C 1 133 ? 34.219 60.326 -6.802 1.00 18.19 133 ASP C N 1
ATOM 5685 C CA . ASP C 1 133 ? 34.088 61.730 -7.162 1.00 18.49 133 ASP C CA 1
ATOM 5686 C C . ASP C 1 133 ? 32.805 61.975 -7.986 1.00 17.56 133 ASP C C 1
ATOM 5687 O O . ASP C 1 133 ? 32.768 61.889 -9.219 1.00 18.23 133 ASP C O 1
ATOM 5692 N N . ILE C 1 134 ? 31.727 62.246 -7.261 1.00 15.61 134 ILE C N 1
ATOM 5693 C CA . ILE C 1 134 ? 30.397 62.477 -7.840 1.00 13.82 134 ILE C CA 1
ATOM 5694 C C . ILE C 1 134 ? 29.712 63.438 -6.890 1.00 12.40 134 ILE C C 1
ATOM 5695 O O . ILE C 1 134 ? 29.929 63.338 -5.676 1.00 12.32 134 ILE C O 1
ATOM 5700 N N . PRO C 1 135 ? 28.921 64.392 -7.421 1.00 11.68 135 PRO C N 1
ATOM 5701 C CA . PRO C 1 135 ? 28.302 65.369 -6.527 1.00 11.42 135 PRO C CA 1
ATOM 5702 C C . PRO C 1 135 ? 27.316 64.723 -5.564 1.00 11.01 135 PRO C C 1
ATOM 5703 O O . PRO C 1 135 ? 26.554 63.819 -5.946 1.00 10.47 135 PRO C O 1
ATOM 5707 N N . MET C 1 136 ? 27.350 65.200 -4.325 1.00 10.87 136 MET C N 1
ATOM 5708 C CA . MET C 1 136 ? 26.502 64.706 -3.255 1.00 10.91 136 MET C CA 1
ATOM 5709 C C . MET C 1 136 ? 25.541 65.793 -2.805 1.00 10.31 136 MET C C 1
ATOM 5710 O O . MET C 1 136 ? 25.926 66.948 -2.646 1.00 11.81 136 MET C O 1
ATOM 5715 N N . LEU C 1 137 ? 24.288 65.405 -2.606 1.00 11.27 137 LEU C N 1
ATOM 5716 C CA . LEU C 1 137 ? 23.289 66.263 -2.012 1.00 11.83 137 LEU C CA 1
ATOM 5717 C C . LEU C 1 137 ? 23.013 65.684 -0.632 1.00 12.85 137 LEU C C 1
ATOM 5718 O O . LEU C 1 137 ? 22.524 64.563 -0.490 1.00 12.72 137 LEU C O 1
ATOM 5723 N N . ILE C 1 138 ? 23.346 66.434 0.397 1.00 13.60 138 ILE C N 1
ATOM 5724 C CA . ILE C 1 138 ? 23.042 65.960 1.738 1.00 13.85 138 ILE C CA 1
ATOM 5725 C C . ILE C 1 138 ? 21.581 66.267 2.082 1.00 14.59 138 ILE C C 1
ATOM 5726 O O . ILE C 1 138 ? 20.977 67.186 1.525 1.00 15.37 138 ILE C O 1
ATOM 5731 N N . TYR C 1 139 ? 21.003 65.523 3.018 1.00 14.09 139 TYR C N 1
ATOM 5732 C CA . TYR C 1 139 ? 19.644 65.827 3.467 1.00 14.28 139 TYR C CA 1
ATOM 5733 C C . TYR C 1 139 ? 19.637 66.936 4.514 1.00 14.71 139 TYR C C 1
ATOM 5734 O O . TYR C 1 139 ? 20.484 66.974 5.386 1.00 15.17 139 TYR C O 1
ATOM 5743 N N . TYR C 1 140 ? 18.681 67.847 4.426 1.00 16.54 140 TYR C N 1
ATOM 5744 C CA . TYR C 1 140 ? 18.605 68.893 5.419 1.00 19.08 140 TYR C CA 1
ATOM 5745 C C . TYR C 1 140 ? 18.271 68.287 6.786 1.00 21.92 140 TYR C C 1
ATOM 5746 O O . TYR C 1 140 ? 17.422 67.402 6.901 1.00 21.96 140 TYR C O 1
ATOM 5755 N N . LEU C 1 141 ? 18.958 68.759 7.821 1.00 25.09 141 LEU C N 1
ATOM 5756 C CA . LEU C 1 141 ? 18.643 68.324 9.175 1.00 28.33 141 LEU C CA 1
ATOM 5757 C C . LEU C 1 141 ? 18.359 69.530 10.055 1.00 30.20 141 LEU C C 1
ATOM 5758 O O . LEU C 1 141 ? 19.197 70.443 10.153 1.00 30.64 141 LEU C O 1
ATOM 5763 N N . PRO C 1 142 ? 17.162 69.561 10.660 1.00 31.84 142 PRO C N 1
ATOM 5764 C CA . PRO C 1 142 ? 16.782 70.644 11.572 1.00 33.39 142 PRO C CA 1
ATOM 5765 C C . PRO C 1 142 ? 17.509 70.556 12.916 1.00 34.59 142 PRO C C 1
ATOM 5766 O O . PRO C 1 142 ? 17.889 71.592 13.482 1.00 34.92 142 PRO C O 1
ATOM 5770 N N . GLN C 1 143 ? 17.685 69.331 13.421 1.00 35.54 143 GLN C N 1
ATOM 5771 C CA . GLN C 1 143 ? 18.283 69.099 14.747 1.00 36.01 143 GLN C CA 1
ATOM 5772 C C . GLN C 1 143 ? 19.065 67.787 14.769 1.00 36.28 143 GLN C C 1
ATOM 5773 O O . GLN C 1 143 ? 18.704 66.844 14.059 1.00 36.20 143 GLN C O 1
ATOM 5775 N N . VAL C 1 149 ? 19.626 72.583 14.480 1.00 37.06 149 VAL C N 1
ATOM 5776 C CA . VAL C 1 149 ? 20.933 72.786 13.860 1.00 36.84 149 VAL C CA 1
ATOM 5777 C C . VAL C 1 149 ? 20.938 74.094 13.070 1.00 36.55 149 VAL C C 1
ATOM 5778 O O . VAL C 1 149 ? 20.168 74.258 12.129 1.00 37.20 149 VAL C O 1
ATOM 5782 N N . SER C 1 150 ? 21.808 75.018 13.469 1.00 36.34 150 SER C N 1
ATOM 5783 C CA . SER C 1 150 ? 21.834 76.375 12.911 1.00 36.01 150 SER C CA 1
ATOM 5784 C C . SER C 1 150 ? 22.226 76.395 11.437 1.00 35.70 150 SER C C 1
ATOM 5785 O O . SER C 1 150 ? 22.892 75.466 10.956 1.00 35.78 150 SER C O 1
ATOM 5788 N N . THR C 1 151 ? 21.839 77.468 10.739 1.00 35.24 151 THR C N 1
ATOM 5789 C CA . THR C 1 151 ? 22.224 77.669 9.336 1.00 35.17 151 THR C CA 1
ATOM 5790 C C . THR C 1 151 ? 23.741 77.531 9.180 1.00 34.89 151 THR C C 1
ATOM 5791 O O . THR C 1 151 ? 24.227 76.943 8.201 1.00 34.45 151 THR C O 1
ATOM 5795 N N . ASP C 1 152 ? 24.469 78.056 10.170 1.00 34.56 152 ASP C N 1
ATOM 5796 C CA . ASP C 1 152 ? 25.929 78.008 10.201 1.00 34.71 152 ASP C CA 1
ATOM 5797 C C . ASP C 1 152 ? 26.538 76.605 10.274 1.00 33.83 152 ASP C C 1
ATOM 5798 O O . ASP C 1 152 ? 27.369 76.259 9.441 1.00 34.08 152 ASP C O 1
ATOM 5803 N N . GLN C 1 153 ? 26.154 75.816 11.277 1.00 32.88 153 GLN C N 1
ATOM 5804 C CA . GLN C 1 153 ? 26.737 74.473 11.462 1.00 31.89 153 GLN C CA 1
ATOM 5805 C C . GLN C 1 153 ? 26.280 73.446 10.406 1.00 29.74 153 GLN C C 1
ATOM 5806 O O . GLN C 1 153 ? 26.951 72.443 10.172 1.00 29.89 153 GLN C O 1
ATOM 5812 N N . PHE C 1 154 ? 25.135 73.694 9.779 1.00 27.44 154 PHE C N 1
ATOM 5813 C CA . PHE C 1 154 ? 24.759 72.939 8.593 1.00 24.45 154 PHE C CA 1
ATOM 5814 C C . PHE C 1 154 ? 25.760 73.225 7.472 1.00 23.29 154 PHE C C 1
ATOM 5815 O O . PHE C 1 154 ? 26.007 72.364 6.625 1.00 21.85 154 PHE C O 1
ATOM 5823 N N . GLY C 1 155 ? 26.376 74.414 7.500 1.00 21.90 155 GLY C N 1
ATOM 5824 C CA . GLY C 1 155 ? 27.426 74.763 6.533 1.00 20.19 155 GLY C CA 1
ATOM 5825 C C . GLY C 1 155 ? 28.665 73.891 6.674 1.00 19.61 155 GLY C C 1
ATOM 5826 O O . GLY C 1 155 ? 29.433 73.734 5.721 1.00 19.38 155 GLY C O 1
ATOM 5827 N N . LYS C 1 156 ? 28.881 73.307 7.853 1.00 18.80 156 LYS C N 1
ATOM 5828 C CA . LYS C 1 156 ? 30.004 72.383 8.007 1.00 19.13 156 LYS C CA 1
ATOM 5829 C C . LYS C 1 156 ? 29.764 71.112 7.188 1.00 17.94 156 LYS C C 1
ATOM 5830 O O . LYS C 1 156 ? 30.696 70.539 6.658 1.00 19.05 156 LYS C O 1
ATOM 5836 N N . LEU C 1 157 ? 28.513 70.685 7.091 1.00 17.01 157 LEU C N 1
ATOM 5837 C CA . LEU C 1 157 ? 28.146 69.541 6.238 1.00 15.91 157 LEU C CA 1
ATOM 5838 C C . LEU C 1 157 ? 28.229 69.913 4.759 1.00 15.20 157 LEU C C 1
ATOM 5839 O O . LEU C 1 157 ? 28.706 69.131 3.928 1.00 14.94 157 LEU C O 1
ATOM 5844 N N . LEU C 1 158 ? 27.774 71.122 4.441 1.00 14.89 158 LEU C N 1
ATOM 5845 C CA . LEU C 1 158 ? 27.752 71.584 3.050 1.00 15.15 158 LEU C CA 1
ATOM 5846 C C . LEU C 1 158 ? 29.151 71.735 2.465 1.00 16.10 158 LEU C C 1
ATOM 5847 O O . LEU C 1 158 ? 29.305 71.691 1.255 1.00 16.33 158 LEU C O 1
ATOM 5852 N N . GLU C 1 159 ? 30.160 71.917 3.316 1.00 16.52 159 GLU C N 1
ATOM 5853 C CA . GLU C 1 159 ? 31.528 72.142 2.842 1.00 17.66 159 GLU C CA 1
ATOM 5854 C C . GLU C 1 159 ? 32.332 70.862 2.721 1.00 17.07 159 GLU C C 1
ATOM 5855 O O . GLU C 1 159 ? 33.478 70.900 2.292 1.00 17.11 159 GLU C O 1
ATOM 5861 N N . ILE C 1 160 ? 31.735 69.721 3.081 1.00 16.05 160 ILE C N 1
ATOM 5862 C CA . ILE C 1 160 ? 32.402 68.419 2.882 1.00 15.77 160 ILE C CA 1
ATOM 5863 C C . ILE C 1 160 ? 32.766 68.189 1.392 1.00 15.83 160 ILE C C 1
ATOM 5864 O O . ILE C 1 160 ? 32.047 68.623 0.493 1.00 15.69 160 ILE C O 1
ATOM 5869 N N . LYS C 1 161 ? 33.891 67.512 1.142 1.00 16.29 161 LYS C N 1
ATOM 5870 C CA . LYS C 1 161 ? 34.339 67.235 -0.232 1.00 16.05 161 LYS C CA 1
ATOM 5871 C C . LYS C 1 161 ? 33.208 66.652 -1.093 1.00 15.52 161 LYS C C 1
ATOM 5872 O O . LYS C 1 161 ? 32.496 65.761 -0.638 1.00 14.50 161 LYS C O 1
ATOM 5878 N N . ASN C 1 162 ? 33.061 67.173 -2.318 1.00 14.73 162 ASN C N 1
ATOM 5879 C CA . ASN C 1 162 ? 32.043 66.711 -3.296 1.00 14.53 162 ASN C CA 1
ATOM 5880 C C . ASN C 1 162 ? 30.582 67.083 -2.980 1.00 13.79 162 ASN C C 1
ATOM 5881 O O . ASN C 1 162 ? 29.697 66.848 -3.812 1.00 14.17 162 ASN C O 1
ATOM 5886 N N . VAL C 1 163 ? 30.323 67.677 -1.815 1.00 12.72 163 VAL C N 1
ATOM 5887 C CA . VAL C 1 163 ? 28.960 68.112 -1.501 1.00 11.88 163 VAL C CA 1
ATOM 5888 C C . VAL C 1 163 ? 28.638 69.395 -2.260 1.00 11.38 163 VAL C C 1
ATOM 5889 O O . VAL C 1 163 ? 29.321 70.436 -2.112 1.00 12.38 163 VAL C O 1
ATOM 5893 N N . ILE C 1 164 ? 27.601 69.331 -3.075 1.00 10.55 164 ILE C N 1
ATOM 5894 C CA . ILE C 1 164 ? 27.240 70.489 -3.880 1.00 10.64 164 ILE C CA 1
ATOM 5895 C C . ILE C 1 164 ? 26.028 71.199 -3.297 1.00 10.39 164 ILE C C 1
ATOM 5896 O O . ILE C 1 164 ? 25.694 72.287 -3.704 1.00 9.80 164 ILE C O 1
ATOM 5901 N N . GLY C 1 165 ? 25.360 70.570 -2.337 1.00 10.58 165 GLY C N 1
ATOM 5902 C CA . GLY C 1 165 ? 24.224 71.250 -1.711 1.00 9.78 165 GLY C CA 1
ATOM 5903 C C . GLY C 1 165 ? 23.371 70.247 -0.968 1.00 10.03 165 GLY C C 1
ATOM 5904 O O . GLY C 1 165 ? 23.903 69.271 -0.445 1.00 10.42 165 GLY C O 1
ATOM 5905 N N . SER C 1 166 ? 22.073 70.511 -0.909 1.00 10.40 166 SER C N 1
ATOM 5906 C CA . SER C 1 166 ? 21.171 69.735 -0.035 1.00 11.48 166 SER C CA 1
ATOM 5907 C C . SER C 1 166 ? 19.811 69.495 -0.676 1.00 11.67 166 SER C C 1
ATOM 5908 O O . SER C 1 166 ? 19.278 70.354 -1.385 1.00 11.90 166 SER C O 1
ATOM 5911 N N . LYS C 1 167 ? 19.252 68.320 -0.406 1.00 11.99 167 LYS C N 1
ATOM 5912 C CA . LYS C 1 167 ? 17.852 68.074 -0.654 1.00 12.87 167 LYS C CA 1
ATOM 5913 C C . LYS C 1 167 ? 17.110 68.631 0.560 1.00 13.96 167 LYS C C 1
ATOM 5914 O O . LYS C 1 167 ? 17.291 68.142 1.690 1.00 14.89 167 LYS C O 1
ATOM 5920 N N . TYR C 1 168 ? 16.286 69.645 0.319 1.00 12.96 168 TYR C N 1
ATOM 5921 C CA . TYR C 1 168 ? 15.570 70.344 1.392 1.00 13.91 168 TYR C CA 1
ATOM 5922 C C . TYR C 1 168 ? 14.097 69.930 1.465 1.00 14.36 168 TYR C C 1
ATOM 5923 O O . TYR C 1 168 ? 13.274 70.393 0.679 1.00 15.23 168 TYR C O 1
ATOM 5932 N N . GLY C 1 169 ? 13.765 69.081 2.425 1.00 15.55 169 GLY C N 1
ATOM 5933 C CA . GLY C 1 169 ? 12.400 68.588 2.530 1.00 17.30 169 GLY C CA 1
ATOM 5934 C C . GLY C 1 169 ? 11.600 69.009 3.756 1.00 18.03 169 GLY C C 1
ATOM 5935 O O . GLY C 1 169 ? 10.492 68.507 3.964 1.00 19.91 169 GLY C O 1
ATOM 5936 N N . ALA C 1 170 ? 12.133 69.916 4.562 1.00 17.67 170 ALA C N 1
ATOM 5937 C CA . ALA C 1 170 ? 11.412 70.390 5.754 1.00 17.17 170 ALA C CA 1
ATOM 5938 C C . ALA C 1 170 ? 10.310 71.389 5.401 1.00 17.78 170 ALA C C 1
ATOM 5939 O O . ALA C 1 170 ? 10.324 72.001 4.322 1.00 17.91 170 ALA C O 1
ATOM 5941 N N . THR C 1 171 ? 9.369 71.579 6.320 1.00 17.03 171 THR C N 1
ATOM 5942 C CA . THR C 1 171 ? 8.276 72.505 6.101 1.00 18.21 171 THR C CA 1
ATOM 5943 C C . THR C 1 171 ? 8.647 73.916 6.567 1.00 18.70 171 THR C C 1
ATOM 5944 O O . THR C 1 171 ? 7.828 74.836 6.492 1.00 20.46 171 THR C O 1
ATOM 5948 N N . ASP C 1 172 ? 9.906 74.085 6.983 1.00 18.72 172 ASP C N 1
ATOM 5949 C CA . ASP C 1 172 ? 10.386 75.347 7.543 1.00 18.24 172 ASP C CA 1
ATOM 5950 C C . ASP C 1 172 ? 10.912 76.247 6.412 1.00 17.70 172 ASP C C 1
ATOM 5951 O O . ASP C 1 172 ? 12.060 76.138 5.981 1.00 17.77 172 ASP C O 1
ATOM 5956 N N . LEU C 1 173 ? 10.059 77.134 5.934 1.00 16.66 173 LEU C N 1
ATOM 5957 C CA . LEU C 1 173 ? 10.409 77.966 4.788 1.00 16.13 173 LEU C CA 1
ATOM 5958 C C . LEU C 1 173 ? 11.370 79.090 5.160 1.00 14.89 173 LEU C C 1
ATOM 5959 O O . LEU C 1 173 ? 12.074 79.625 4.298 1.00 13.53 173 LEU C O 1
ATOM 5964 N N . PHE C 1 174 ? 11.401 79.440 6.444 1.00 14.45 174 PHE C N 1
ATOM 5965 C CA . PHE C 1 174 ? 12.364 80.418 6.915 1.00 13.69 174 PHE C CA 1
ATOM 5966 C C . PHE C 1 174 ? 13.791 79.861 6.887 1.00 13.25 174 PHE C C 1
ATOM 5967 O O . PHE C 1 174 ? 14.682 80.513 6.364 1.00 12.80 174 PHE C O 1
ATOM 5975 N N . ALA C 1 175 ? 14.000 78.654 7.412 1.00 11.95 175 ALA C N 1
ATOM 5976 C CA . ALA C 1 175 ? 15.308 78.020 7.324 1.00 11.65 175 ALA C CA 1
ATOM 5977 C C . ALA C 1 175 ? 15.742 77.896 5.862 1.00 10.96 175 ALA C C 1
ATOM 5978 O O . ALA C 1 175 ? 16.923 78.058 5.540 1.00 10.91 175 ALA C O 1
ATOM 5980 N N . PHE C 1 176 ? 14.792 77.590 4.979 1.00 10.60 176 PHE C N 1
ATOM 5981 C CA . PHE C 1 176 ? 15.113 77.498 3.561 1.00 10.32 176 PHE C CA 1
ATOM 5982 C C . PHE C 1 176 ? 15.605 78.861 3.032 1.00 11.09 176 PHE C C 1
ATOM 5983 O O . PHE C 1 176 ? 16.614 78.956 2.340 1.00 10.61 176 PHE C O 1
ATOM 5991 N N . GLU C 1 177 ? 14.841 79.906 3.323 1.00 11.25 177 GLU C N 1
ATOM 5992 C CA . GLU C 1 177 ? 15.213 81.264 2.905 1.00 10.82 177 GLU C CA 1
ATOM 5993 C C . GLU C 1 177 ? 16.612 81.626 3.412 1.00 11.42 177 GLU C C 1
ATOM 5994 O O . GLU C 1 177 ? 17.413 82.217 2.677 1.00 10.85 177 GLU C O 1
ATOM 6000 N N . ARG C 1 178 ? 16.897 81.280 4.671 1.00 10.87 178 ARG C N 1
ATOM 6001 C CA . ARG C 1 178 ? 18.205 81.543 5.276 1.00 10.90 178 ARG C CA 1
ATOM 6002 C C . ARG C 1 178 ? 19.345 80.802 4.565 1.00 11.78 178 ARG C C 1
ATOM 6003 O O . ARG C 1 178 ? 20.434 81.371 4.381 1.00 11.74 178 ARG C O 1
ATOM 6011 N N . LEU C 1 179 ? 19.082 79.555 4.143 1.00 11.33 179 LEU C N 1
ATOM 6012 C CA . LEU C 1 179 ? 20.092 78.769 3.424 1.00 11.75 179 LEU C CA 1
ATOM 6013 C C . LEU C 1 179 ? 20.374 79.394 2.060 1.00 11.17 179 LEU C C 1
ATOM 6014 O O . LEU C 1 179 ? 21.531 79.535 1.655 1.00 11.23 179 LEU C O 1
ATOM 6019 N N . MET C 1 180 ? 19.303 79.785 1.377 1.00 10.57 180 MET C N 1
ATOM 6020 C CA . MET C 1 180 ? 19.396 80.422 0.077 1.00 10.97 180 MET C CA 1
ATOM 6021 C C . MET C 1 180 ? 20.172 81.740 0.203 1.00 12.40 180 MET C C 1
ATOM 6022 O O . MET C 1 180 ? 20.947 82.109 -0.699 1.00 12.11 180 MET C O 1
ATOM 6027 N N . SER C 1 181 ? 19.989 82.429 1.328 1.00 12.98 181 SER C N 1
ATOM 6028 C CA . SER C 1 181 ? 20.715 83.679 1.560 1.00 14.45 181 SER C CA 1
ATOM 6029 C C . SER C 1 181 ? 22.211 83.444 1.773 1.00 15.26 181 SER C C 1
ATOM 6030 O O . SER C 1 181 ? 23.066 84.160 1.196 1.00 15.48 181 SER C O 1
ATOM 6033 N N . LYS C 1 182 ? 22.523 82.452 2.608 1.00 15.31 182 LYS C N 1
ATOM 6034 C CA . LYS C 1 182 ? 23.882 82.210 3.058 1.00 16.84 182 LYS C CA 1
ATOM 6035 C C . LYS C 1 182 ? 24.733 81.438 2.040 1.00 16.96 182 LYS C C 1
ATOM 6036 O O . LYS C 1 182 ? 25.945 81.644 1.977 1.00 16.63 182 LYS C O 1
ATOM 6042 N N . TYR C 1 183 ? 24.106 80.560 1.256 1.00 16.36 183 TYR C N 1
ATOM 6043 C CA . TYR C 1 183 ? 24.858 79.642 0.372 1.00 17.02 183 TYR C CA 1
ATOM 6044 C C . TYR C 1 183 ? 24.375 79.752 -1.079 1.00 17.28 183 TYR C C 1
ATOM 6045 O O . TYR C 1 183 ? 23.831 78.788 -1.628 1.00 16.87 183 TYR C O 1
ATOM 6054 N N . PRO C 1 184 ? 24.566 80.934 -1.705 1.00 17.66 184 PRO C N 1
ATOM 6055 C CA . PRO C 1 184 ? 24.131 81.115 -3.084 1.00 18.62 184 PRO C CA 1
ATOM 6056 C C . PRO C 1 184 ? 24.922 80.243 -4.070 1.00 18.61 184 PRO C C 1
ATOM 6057 O O . PRO C 1 184 ? 24.452 80.023 -5.172 1.00 19.07 184 PRO C O 1
ATOM 6061 N N . ASP C 1 185 ? 26.089 79.753 -3.641 1.00 18.92 185 ASP C N 1
ATOM 6062 C CA . ASP C 1 185 ? 26.965 78.834 -4.381 1.00 19.33 185 ASP C CA 1
ATOM 6063 C C . ASP C 1 185 ? 26.511 77.357 -4.338 1.00 18.01 185 ASP C C 1
ATOM 6064 O O . ASP C 1 185 ? 27.013 76.514 -5.080 1.00 17.87 185 ASP C O 1
ATOM 6069 N N . LYS C 1 186 ? 25.591 77.036 -3.445 1.00 15.79 186 LYS C N 1
ATOM 6070 C CA . LYS C 1 186 ? 25.210 75.642 -3.254 1.00 15.14 186 LYS C CA 1
ATOM 6071 C C . LYS C 1 186 ? 23.862 75.376 -3.906 1.00 15.01 186 LYS C C 1
ATOM 6072 O O . LYS C 1 186 ? 23.070 76.310 -4.132 1.00 15.18 186 LYS C O 1
ATOM 6078 N N . LEU C 1 187 ? 23.602 74.108 -4.204 1.00 12.89 187 LEU C N 1
ATOM 6079 C CA . LEU C 1 187 ? 22.361 73.731 -4.863 1.00 11.83 187 LEU C CA 1
ATOM 6080 C C . LEU C 1 187 ? 21.364 73.229 -3.854 1.00 11.08 187 LEU C C 1
ATOM 6081 O O . LEU C 1 187 ? 21.659 72.312 -3.110 1.00 11.96 187 LEU C O 1
ATOM 6086 N N . PHE C 1 188 ? 20.179 73.823 -3.818 1.00 10.70 188 PHE C N 1
ATOM 6087 C CA . PHE C 1 188 ? 19.148 73.307 -2.929 1.00 10.81 188 PHE C CA 1
ATOM 6088 C C . PHE C 1 188 ? 18.024 72.787 -3.770 1.00 10.64 188 PHE C C 1
ATOM 6089 O O . PHE C 1 188 ? 17.355 73.561 -4.480 1.00 11.68 188 PHE C O 1
ATOM 6097 N N . MET C 1 189 ? 17.820 71.479 -3.680 1.00 10.06 189 MET C N 1
ATOM 6098 C CA . MET C 1 189 ? 16.705 70.829 -4.355 1.00 10.16 189 MET C CA 1
ATOM 6099 C C . MET C 1 189 ? 15.517 70.799 -3.407 1.00 10.14 189 MET C C 1
ATOM 6100 O O . MET C 1 189 ? 15.582 70.207 -2.338 1.00 10.68 189 MET C O 1
ATOM 6105 N N . PHE C 1 190 ? 14.430 71.440 -3.809 1.00 9.82 190 PHE C N 1
ATOM 6106 C CA . PHE C 1 190 ? 13.314 71.706 -2.902 1.00 9.79 190 PHE C CA 1
ATOM 6107 C C . PHE C 1 190 ? 12.356 70.524 -2.874 1.00 10.15 190 PHE C C 1
ATOM 6108 O O . PHE C 1 190 ? 11.804 70.151 -3.906 1.00 10.60 190 PHE C O 1
ATOM 6116 N N . ALA C 1 191 ? 12.156 69.917 -1.704 1.00 10.55 191 ALA C N 1
ATOM 6117 C CA . ALA C 1 191 ? 11.443 68.633 -1.674 1.00 10.99 191 ALA C CA 1
ATOM 6118 C C . ALA C 1 191 ? 10.125 68.640 -0.898 1.00 11.63 191 ALA C C 1
ATOM 6119 O O . ALA C 1 191 ? 9.700 67.612 -0.377 1.00 13.98 191 ALA C O 1
ATOM 6121 N N . TRP C 1 192 ? 9.466 69.791 -0.809 1.00 11.70 192 TRP C N 1
ATOM 6122 C CA . TRP C 1 192 ? 8.139 69.834 -0.201 1.00 11.69 192 TRP C CA 1
ATOM 6123 C C . TRP C 1 192 ? 7.122 70.199 -1.262 1.00 11.09 192 TRP C C 1
ATOM 6124 O O . TRP C 1 192 ? 6.861 71.375 -1.523 1.00 10.29 192 TRP C O 1
ATOM 6135 N N . ASP C 1 193 ? 6.537 69.168 -1.875 1.00 9.82 193 ASP C N 1
ATOM 6136 C CA . ASP C 1 193 ? 5.657 69.336 -3.023 1.00 10.75 193 ASP C CA 1
ATOM 6137 C C . ASP C 1 193 ? 4.549 70.376 -2.789 1.00 10.93 193 ASP C C 1
ATOM 6138 O O . ASP C 1 193 ? 4.202 71.124 -3.701 1.00 11.26 193 ASP C O 1
ATOM 6143 N N . GLU C 1 194 ? 3.994 70.411 -1.573 1.00 11.10 194 GLU C N 1
ATOM 6144 C CA . GLU C 1 194 ? 2.873 71.310 -1.257 1.00 11.51 194 GLU C CA 1
ATOM 6145 C C . GLU C 1 194 ? 3.244 72.794 -1.150 1.00 11.27 194 GLU C C 1
ATOM 6146 O O . GLU C 1 194 ? 2.366 73.653 -1.018 1.00 11.90 194 GLU C O 1
ATOM 6152 N N . ALA C 1 195 ? 4.525 73.089 -1.248 1.00 10.89 195 ALA C N 1
ATOM 6153 C CA . ALA C 1 195 ? 5.026 74.472 -1.177 1.00 10.85 195 ALA C CA 1
ATOM 6154 C C . ALA C 1 195 ? 5.877 74.834 -2.407 1.00 10.60 195 ALA C C 1
ATOM 6155 O O . ALA C 1 195 ? 6.756 75.700 -2.332 1.00 11.01 195 ALA C O 1
ATOM 6157 N N . LEU C 1 196 ? 5.625 74.164 -3.533 1.00 11.02 196 LEU C N 1
ATOM 6158 C CA . LEU C 1 196 ? 6.427 74.382 -4.736 1.00 10.67 196 LEU C CA 1
ATOM 6159 C C . LEU C 1 196 ? 6.573 75.870 -5.052 1.00 10.79 196 LEU C C 1
ATOM 6160 O O . LEU C 1 196 ? 7.701 76.378 -5.169 1.00 10.52 196 LEU C O 1
ATOM 6165 N N . ALA C 1 197 ? 5.448 76.579 -5.154 1.00 11.31 197 ALA C N 1
ATOM 6166 C CA . ALA C 1 197 ? 5.483 78.006 -5.506 1.00 12.25 197 ALA C CA 1
ATOM 6167 C C . ALA C 1 197 ? 6.242 78.859 -4.471 1.00 12.78 197 ALA C C 1
ATOM 6168 O O . ALA C 1 197 ? 6.946 79.824 -4.829 1.00 12.50 197 ALA C O 1
ATOM 6170 N N . MET C 1 198 ? 6.126 78.486 -3.198 1.00 13.14 198 MET C N 1
ATOM 6171 C CA . MET C 1 198 ? 6.913 79.152 -2.147 1.00 14.14 198 MET C CA 1
ATOM 6172 C C . MET C 1 198 ? 8.399 78.942 -2.352 1.00 13.02 198 MET C C 1
ATOM 6173 O O . MET C 1 198 ? 9.178 79.884 -2.204 1.00 12.87 198 MET C O 1
ATOM 6178 N N . GLY C 1 199 ? 8.788 77.691 -2.640 1.00 11.91 199 GLY C N 1
ATOM 6179 C CA . GLY C 1 199 ? 10.164 77.368 -3.008 1.00 11.59 199 GLY C CA 1
ATOM 6180 C C . GLY C 1 199 ? 10.652 78.253 -4.174 1.00 11.45 199 GLY C C 1
ATOM 6181 O O . GLY C 1 199 ? 11.733 78.844 -4.099 1.00 11.36 199 GLY C O 1
ATOM 6182 N N . LEU C 1 200 ? 9.852 78.337 -5.234 1.00 11.60 200 LEU C N 1
ATOM 6183 C CA . LEU C 1 200 ? 10.226 79.134 -6.425 1.00 12.22 200 LEU C CA 1
ATOM 6184 C C . LEU C 1 200 ? 10.488 80.579 -6.036 1.00 12.52 200 LEU C C 1
ATOM 6185 O O . LEU C 1 200 ? 11.441 81.200 -6.514 1.00 13.73 200 LEU C O 1
ATOM 6190 N N . THR C 1 201 ? 9.602 81.099 -5.190 1.00 13.10 201 THR C N 1
ATOM 6191 C CA . THR C 1 201 ? 9.631 82.495 -4.768 1.00 13.19 201 THR C CA 1
ATOM 6192 C C . THR C 1 201 ? 10.966 82.814 -4.121 1.00 12.72 201 THR C C 1
ATOM 6193 O O . THR C 1 201 ? 11.493 83.931 -4.257 1.00 12.66 201 THR C O 1
ATOM 6197 N N . MET C 1 202 ? 11.524 81.842 -3.404 1.00 11.82 202 MET C N 1
ATOM 6198 C CA . MET C 1 202 ? 12.757 82.097 -2.730 1.00 12.79 202 MET C CA 1
ATOM 6199 C C . MET C 1 202 ? 13.983 81.566 -3.489 1.00 12.23 202 MET C C 1
ATOM 6200 O O . MET C 1 202 ? 15.093 81.626 -2.976 1.00 13.69 202 MET C O 1
ATOM 6205 N N . GLY C 1 203 ? 13.773 81.126 -4.736 1.00 12.35 203 GLY C N 1
ATOM 6206 C CA . GLY C 1 203 ? 14.896 80.835 -5.636 1.00 11.21 203 GLY C CA 1
ATOM 6207 C C . GLY C 1 203 ? 15.159 79.363 -5.900 1.00 11.27 203 GLY C C 1
ATOM 6208 O O . GLY C 1 203 ? 16.184 79.011 -6.516 1.00 10.66 203 GLY C O 1
ATOM 6209 N N . ALA C 1 204 ? 14.268 78.491 -5.423 1.00 10.38 204 ALA C N 1
ATOM 6210 C CA . ALA C 1 204 ? 14.412 77.066 -5.759 1.00 10.44 204 ALA C CA 1
ATOM 6211 C C . ALA C 1 204 ? 14.143 76.961 -7.249 1.00 9.91 204 ALA C C 1
ATOM 6212 O O . ALA C 1 204 ? 13.246 77.621 -7.758 1.00 10.76 204 ALA C O 1
ATOM 6214 N N . LYS C 1 205 ? 14.903 76.107 -7.928 1.00 10.61 205 LYS C N 1
ATOM 6215 C CA . LYS C 1 205 ? 14.717 75.874 -9.364 1.00 11.30 205 LYS C CA 1
ATOM 6216 C C . LYS C 1 205 ? 14.531 74.381 -9.690 1.00 11.21 205 LYS C C 1
ATOM 6217 O O . LYS C 1 205 ? 14.013 74.044 -10.759 1.00 12.25 205 LYS C O 1
ATOM 6223 N N . GLY C 1 206 ? 14.932 73.517 -8.752 1.00 10.49 206 GLY C N 1
ATOM 6224 C CA . GLY C 1 206 ? 14.824 72.054 -8.884 1.00 9.53 206 GLY C CA 1
ATOM 6225 C C . GLY C 1 206 ? 13.994 71.509 -7.740 1.00 9.66 206 GLY C C 1
ATOM 6226 O O . GLY C 1 206 ? 14.118 71.979 -6.615 1.00 8.57 206 GLY C O 1
ATOM 6227 N N . PHE C 1 207 ? 13.118 70.559 -8.063 1.00 9.28 207 PHE C N 1
ATOM 6228 C CA . PHE C 1 207 ? 12.119 70.036 -7.143 1.00 10.04 207 PHE C CA 1
ATOM 6229 C C . PHE C 1 207 ? 12.095 68.528 -7.192 1.00 10.55 207 PHE C C 1
ATOM 6230 O O . PHE C 1 207 ? 11.976 67.933 -8.272 1.00 11.42 207 PHE C O 1
ATOM 6238 N N . ILE C 1 208 ? 12.226 67.923 -6.016 1.00 9.95 208 ILE C N 1
ATOM 6239 C CA . ILE C 1 208 ? 12.179 66.488 -5.863 1.00 10.69 208 ILE C CA 1
ATOM 6240 C C . ILE C 1 208 ? 10.909 66.145 -5.077 1.00 10.34 208 ILE C C 1
ATOM 6241 O O . ILE C 1 208 ? 10.614 66.754 -4.039 1.00 10.21 208 ILE C O 1
ATOM 6246 N N . GLY C 1 209 ? 10.129 65.198 -5.582 1.00 10.62 209 GLY C N 1
ATOM 6247 C CA . GLY C 1 209 ? 8.974 64.810 -4.817 1.00 10.59 209 GLY C CA 1
ATOM 6248 C C . GLY C 1 209 ? 8.214 63.606 -5.303 1.00 10.13 209 GLY C C 1
ATOM 6249 O O . GLY C 1 209 ? 8.201 63.291 -6.485 1.00 9.50 209 GLY C O 1
ATOM 6250 N N . SER C 1 210 ? 7.529 62.959 -4.373 1.00 9.58 210 SER C N 1
ATOM 6251 C CA . SER C 1 210 ? 6.751 61.773 -4.736 1.00 9.91 210 SER C CA 1
ATOM 6252 C C . SER C 1 210 ? 5.582 62.074 -5.669 1.00 9.36 210 SER C C 1
ATOM 6253 O O . SER C 1 210 ? 5.176 61.222 -6.454 1.00 9.56 210 SER C O 1
ATOM 6256 N N . THR C 1 211 ? 4.996 63.264 -5.556 1.00 9.27 211 THR C N 1
ATOM 6257 C CA . THR C 1 211 ? 3.733 63.519 -6.240 1.00 9.63 211 THR C CA 1
ATOM 6258 C C . THR C 1 211 ? 3.949 63.790 -7.722 1.00 9.71 211 THR C C 1
ATOM 6259 O O . THR C 1 211 ? 3.030 63.682 -8.486 1.00 10.80 211 THR C O 1
ATOM 6263 N N . TYR C 1 212 ? 5.175 64.133 -8.124 1.00 9.64 212 TYR C N 1
ATOM 6264 C CA . TYR C 1 212 ? 5.478 64.395 -9.532 1.00 10.27 212 TYR C CA 1
ATOM 6265 C C . TYR C 1 212 ? 5.553 63.097 -10.355 1.00 11.02 212 TYR C C 1
ATOM 6266 O O . TYR C 1 212 ? 5.639 63.153 -11.582 1.00 11.69 212 TYR C O 1
ATOM 6275 N N . ASN C 1 213 ? 5.536 61.936 -9.691 1.00 11.22 213 ASN C N 1
ATOM 6276 C CA . ASN C 1 213 ? 5.466 60.646 -10.409 1.00 11.89 213 ASN C CA 1
ATOM 6277 C C . ASN C 1 213 ? 4.270 60.554 -11.368 1.00 12.42 213 ASN C C 1
ATOM 6278 O O . ASN C 1 213 ? 4.357 59.902 -12.410 1.00 12.59 213 ASN C O 1
ATOM 6283 N N . VAL C 1 214 ? 3.150 61.179 -10.997 1.00 11.87 214 VAL C N 1
ATOM 6284 C CA . VAL C 1 214 ? 1.925 61.071 -11.790 1.00 11.94 214 VAL C CA 1
ATOM 6285 C C . VAL C 1 214 ? 1.232 62.391 -12.090 1.00 11.76 214 VAL C C 1
ATOM 6286 O O . VAL C 1 214 ? 0.231 62.412 -12.792 1.00 11.33 214 VAL C O 1
ATOM 6290 N N . ASN C 1 215 ? 1.780 63.491 -11.583 1.00 11.98 215 ASN C N 1
ATOM 6291 C CA . ASN C 1 215 ? 1.217 64.796 -11.893 1.00 12.77 215 ASN C CA 1
ATOM 6292 C C . ASN C 1 215 ? 2.290 65.850 -12.128 1.00 12.56 215 ASN C C 1
ATOM 6293 O O . ASN C 1 215 ? 2.173 66.975 -11.678 1.00 11.29 215 ASN C O 1
ATOM 6298 N N . ALA C 1 216 ? 3.317 65.470 -12.878 1.00 12.26 216 ALA C N 1
ATOM 6299 C CA . ALA C 1 216 ? 4.303 66.442 -13.312 1.00 12.76 216 ALA C CA 1
ATOM 6300 C C . ALA C 1 216 ? 3.620 67.581 -14.089 1.00 13.35 216 ALA C C 1
ATOM 6301 O O . ALA C 1 216 ? 4.031 68.726 -13.962 1.00 13.79 216 ALA C O 1
ATOM 6303 N N . LYS C 1 217 ? 2.584 67.276 -14.878 1.00 13.51 217 LYS C N 1
ATOM 6304 C CA . LYS C 1 217 ? 1.885 68.312 -15.663 1.00 13.62 217 LYS C CA 1
ATOM 6305 C C . LYS C 1 217 ? 1.333 69.417 -14.746 1.00 12.92 217 LYS C C 1
ATOM 6306 O O . LYS C 1 217 ? 1.591 70.618 -14.962 1.00 12.39 217 LYS C O 1
ATOM 6312 N N . GLY C 1 218 ? 0.629 68.993 -13.702 1.00 12.45 218 GLY C N 1
ATOM 6313 C CA . GLY C 1 218 ? 0.079 69.907 -12.688 1.00 11.75 218 GLY C CA 1
ATOM 6314 C C . GLY C 1 218 ? 1.142 70.746 -11.989 1.00 11.98 218 GLY C C 1
ATOM 6315 O O . GLY C 1 218 ? 0.911 71.935 -11.723 1.00 11.76 218 GLY C O 1
ATOM 6316 N N . ALA C 1 219 ? 2.285 70.126 -11.677 1.00 10.32 219 ALA C N 1
ATOM 6317 C CA . ALA C 1 219 ? 3.390 70.822 -11.043 1.00 10.90 219 ALA C CA 1
ATOM 6318 C C . ALA C 1 219 ? 4.050 71.760 -12.046 1.00 11.18 219 ALA C C 1
ATOM 6319 O O . ALA C 1 219 ? 4.334 72.915 -11.718 1.00 10.90 219 ALA C O 1
ATOM 6321 N N . ASN C 1 220 ? 4.288 71.286 -13.274 1.00 11.61 220 ASN C N 1
ATOM 6322 C CA . ASN C 1 220 ? 4.880 72.167 -14.298 1.00 12.65 220 ASN C CA 1
ATOM 6323 C C . ASN C 1 220 ? 4.024 73.388 -14.598 1.00 12.11 220 ASN C C 1
ATOM 6324 O O . ASN C 1 220 ? 4.565 74.452 -14.917 1.00 12.61 220 ASN C O 1
ATOM 6329 N N . ALA C 1 221 ? 2.706 73.238 -14.480 1.00 12.23 221 ALA C N 1
ATOM 6330 C CA . ALA C 1 221 ? 1.772 74.343 -14.750 1.00 12.43 221 ALA C CA 1
ATOM 6331 C C . ALA C 1 221 ? 2.065 75.491 -13.790 1.00 12.70 221 ALA C C 1
ATOM 6332 O O . ALA C 1 221 ? 2.062 76.672 -14.193 1.00 12.20 221 ALA C O 1
ATOM 6334 N N . ILE C 1 222 ? 2.326 75.132 -12.535 1.00 11.78 222 ILE C N 1
ATOM 6335 C CA . ILE C 1 222 ? 2.699 76.130 -11.518 1.00 11.90 222 ILE C CA 1
ATOM 6336 C C . ILE C 1 222 ? 3.993 76.828 -11.885 1.00 11.89 222 ILE C C 1
ATOM 6337 O O . ILE C 1 222 ? 4.082 78.047 -11.793 1.00 12.33 222 ILE C O 1
ATOM 6342 N N . ILE C 1 223 ? 5.017 76.049 -12.258 1.00 12.25 223 ILE C N 1
ATOM 6343 C CA . ILE C 1 223 ? 6.329 76.602 -12.614 1.00 12.77 223 ILE C CA 1
ATOM 6344 C C . ILE C 1 223 ? 6.199 77.548 -13.816 1.00 12.85 223 ILE C C 1
ATOM 6345 O O . ILE C 1 223 ? 6.718 78.658 -13.804 1.00 12.51 223 ILE C O 1
ATOM 6350 N N . LYS C 1 224 ? 5.502 77.102 -14.849 1.00 14.87 224 LYS C N 1
ATOM 6351 C CA . LYS C 1 224 ? 5.310 77.943 -16.051 1.00 14.98 224 LYS C CA 1
ATOM 6352 C C . LYS C 1 224 ? 4.523 79.221 -15.744 1.00 14.43 224 LYS C C 1
ATOM 6353 O O . LYS C 1 224 ? 4.882 80.305 -16.225 1.00 14.27 224 LYS C O 1
ATOM 6359 N N . ALA C 1 225 ? 3.464 79.108 -14.944 1.00 14.08 225 ALA C N 1
ATOM 6360 C CA . ALA C 1 225 ? 2.699 80.302 -14.544 1.00 13.68 225 ALA C CA 1
ATOM 6361 C C . ALA C 1 225 ? 3.585 81.278 -13.788 1.00 13.87 225 ALA C C 1
ATOM 6362 O O . ALA C 1 225 ? 3.503 82.478 -14.024 1.00 13.46 225 ALA C O 1
ATOM 6364 N N . TRP C 1 226 ? 4.429 80.754 -12.881 1.00 13.36 226 TRP C N 1
ATOM 6365 C CA . TRP C 1 226 ? 5.357 81.576 -12.105 1.00 13.95 226 TRP C CA 1
ATOM 6366 C C . TRP C 1 226 ? 6.345 82.288 -13.024 1.00 14.62 226 TRP C C 1
ATOM 6367 O O . TRP C 1 226 ? 6.578 83.491 -12.894 1.00 14.63 226 TRP C O 1
ATOM 6378 N N . GLU C 1 227 ? 6.928 81.543 -13.954 1.00 15.43 227 GLU C N 1
ATOM 6379 C CA . GLU C 1 227 ? 7.905 82.131 -14.874 1.00 16.28 227 GLU C CA 1
ATOM 6380 C C . GLU C 1 227 ? 7.251 83.188 -15.778 1.00 16.22 227 GLU C C 1
ATOM 6381 O O . GLU C 1 227 ? 7.888 84.190 -16.137 1.00 16.35 227 GLU C O 1
ATOM 6387 N N . ALA C 1 228 ? 5.979 82.985 -16.107 1.00 16.78 228 ALA C N 1
ATOM 6388 C CA . ALA C 1 228 ? 5.222 83.909 -16.971 1.00 17.27 228 ALA C CA 1
ATOM 6389 C C . ALA C 1 228 ? 4.621 85.095 -16.211 1.00 18.22 228 ALA C C 1
ATOM 6390 O O . ALA C 1 228 ? 3.838 85.876 -16.781 1.00 18.63 228 ALA C O 1
ATOM 6392 N N . ASN C 1 229 ? 4.950 85.223 -14.928 1.00 17.78 229 ASN C N 1
ATOM 6393 C CA . ASN C 1 229 ? 4.392 86.318 -14.093 1.00 18.13 229 ASN C CA 1
ATOM 6394 C C . ASN C 1 229 ? 2.873 86.315 -13.940 1.00 17.74 229 ASN C C 1
ATOM 6395 O O . ASN C 1 229 ? 2.248 87.359 -13.717 1.00 17.26 229 ASN C O 1
ATOM 6400 N N . ASP C 1 230 ? 2.265 85.140 -14.058 1.00 17.61 230 ASP C N 1
ATOM 6401 C CA . ASP C 1 230 ? 0.831 85.007 -13.893 1.00 17.49 230 ASP C CA 1
ATOM 6402 C C . ASP C 1 230 ? 0.616 84.620 -12.448 1.00 17.66 230 ASP C C 1
ATOM 6403 O O . ASP C 1 230 ? 0.450 83.444 -12.115 1.00 16.39 230 ASP C O 1
ATOM 6408 N N . LYS C 1 231 ? 0.644 85.633 -11.592 1.00 17.31 231 LYS C N 1
ATOM 6409 C CA . LYS C 1 231 ? 0.653 85.419 -10.162 1.00 17.44 231 LYS C CA 1
ATOM 6410 C C . LYS C 1 231 ? -0.664 84.803 -9.699 1.00 17.46 231 LYS C C 1
ATOM 6411 O O . LYS C 1 231 ? -0.672 83.963 -8.803 1.00 17.18 231 LYS C O 1
ATOM 6417 N N . GLU C 1 232 ? -1.773 85.212 -10.322 1.00 16.93 232 GLU C N 1
ATOM 6418 C CA . GLU C 1 232 ? -3.069 84.633 -10.012 1.00 17.35 232 GLU C CA 1
ATOM 6419 C C . GLU C 1 232 ? -3.155 83.144 -10.341 1.00 16.09 232 GLU C C 1
ATOM 6420 O O . GLU C 1 232 ? -3.709 82.371 -9.562 1.00 15.88 232 GLU C O 1
ATOM 6426 N N . ALA C 1 233 ? -2.618 82.749 -11.491 1.00 15.24 233 ALA C N 1
ATOM 6427 C CA . ALA C 1 233 ? -2.594 81.342 -11.862 1.00 14.39 233 ALA C CA 1
ATOM 6428 C C . ALA C 1 233 ? -1.677 80.541 -10.944 1.00 13.56 233 ALA C C 1
ATOM 6429 O O . ALA C 1 233 ? -1.990 79.399 -10.626 1.00 13.92 233 ALA C O 1
ATOM 6431 N N . VAL C 1 234 ? -0.549 81.118 -10.536 1.00 13.08 234 VAL C N 1
ATOM 6432 C CA . VAL C 1 234 ? 0.325 80.440 -9.545 1.00 12.84 234 VAL C CA 1
ATOM 6433 C C . VAL C 1 234 ? -0.520 80.010 -8.338 1.00 13.01 234 VAL C C 1
ATOM 6434 O O . VAL C 1 234 ? -0.390 78.881 -7.859 1.00 13.28 234 VAL C O 1
ATOM 6438 N N . MET C 1 235 ? -1.386 80.909 -7.863 1.00 12.70 235 MET C N 1
ATOM 6439 C CA . MET C 1 235 ? -2.251 80.645 -6.698 1.00 12.79 235 MET C CA 1
ATOM 6440 C C . MET C 1 235 ? -3.258 79.543 -6.994 1.00 13.26 235 MET C C 1
ATOM 6441 O O . MET C 1 235 ? -3.343 78.556 -6.267 1.00 12.77 235 MET C O 1
ATOM 6446 N N . LYS C 1 236 ? -3.998 79.712 -8.092 1.00 12.40 236 LYS C N 1
ATOM 6447 C CA . LYS C 1 236 ? -5.052 78.803 -8.482 1.00 12.90 236 LYS C CA 1
ATOM 6448 C C . LYS C 1 236 ? -4.526 77.377 -8.746 1.00 12.72 236 LYS C C 1
ATOM 6449 O O . LYS C 1 236 ? -5.114 76.382 -8.289 1.00 12.07 236 LYS C O 1
ATOM 6455 N N . LEU C 1 237 ? -3.424 77.300 -9.484 1.00 12.02 237 LEU C N 1
ATOM 6456 C CA . LEU C 1 237 ? -2.833 76.003 -9.839 1.00 12.68 237 LEU C CA 1
ATOM 6457 C C . LEU C 1 237 ? -2.224 75.311 -8.607 1.00 12.02 237 LEU C C 1
ATOM 6458 O O . LEU C 1 237 ? -2.184 74.086 -8.523 1.00 12.40 237 LEU C O 1
ATOM 6463 N N . THR C 1 238 ? -1.745 76.112 -7.662 1.00 11.69 238 THR C N 1
ATOM 6464 C CA . THR C 1 238 ? -1.280 75.578 -6.397 1.00 11.25 238 THR C CA 1
ATOM 6465 C C . THR C 1 238 ? -2.446 74.999 -5.582 1.00 11.27 238 THR C C 1
ATOM 6466 O O . THR C 1 238 ? -2.336 73.918 -4.995 1.00 10.43 238 THR C O 1
ATOM 6470 N N . HIS C 1 239 ? -3.556 75.743 -5.517 1.00 10.97 239 HIS C N 1
ATOM 6471 C CA . HIS C 1 239 ? -4.717 75.249 -4.791 1.00 11.34 239 HIS C CA 1
ATOM 6472 C C . HIS C 1 239 ? -5.197 73.923 -5.384 1.00 11.46 239 HIS C C 1
ATOM 6473 O O . HIS C 1 239 ? -5.523 72.993 -4.635 1.00 11.51 239 HIS C O 1
ATOM 6480 N N . THR C 1 240 ? -5.204 73.825 -6.719 1.00 11.41 240 THR C N 1
ATOM 6481 C CA . THR C 1 240 ? -5.579 72.563 -7.374 1.00 11.36 240 THR C CA 1
ATOM 6482 C C . THR C 1 240 ? -4.549 71.479 -7.054 1.00 10.20 240 THR C C 1
ATOM 6483 O O . THR C 1 240 ? -4.906 70.357 -6.702 1.00 9.70 240 THR C O 1
ATOM 6487 N N . TYR C 1 241 ? -3.269 71.830 -7.180 1.00 10.08 241 TYR C N 1
ATOM 6488 C CA . TYR C 1 241 ? -2.210 70.863 -6.922 1.00 9.59 241 TYR C CA 1
ATOM 6489 C C . TYR C 1 241 ? -2.286 70.322 -5.493 1.00 9.29 241 TYR C C 1
ATOM 6490 O O . TYR C 1 241 ? -2.135 69.123 -5.267 1.00 9.04 241 TYR C O 1
ATOM 6499 N N . ASN C 1 242 ? -2.552 71.196 -4.525 1.00 10.12 242 ASN C N 1
ATOM 6500 C CA . ASN C 1 242 ? -2.595 70.727 -3.140 1.00 10.37 242 ASN C CA 1
ATOM 6501 C C . ASN C 1 242 ? -3.865 69.941 -2.828 1.00 10.82 242 ASN C C 1
ATOM 6502 O O . ASN C 1 242 ? -3.835 69.028 -2.009 1.00 11.59 242 ASN C O 1
ATOM 6507 N N . ASP C 1 243 ? -4.983 70.286 -3.476 1.00 12.01 243 ASP C N 1
ATOM 6508 C CA . ASP C 1 243 ? -6.176 69.418 -3.448 1.00 12.37 243 ASP C CA 1
ATOM 6509 C C . ASP C 1 243 ? -5.802 68.009 -3.899 1.00 12.09 243 ASP C C 1
ATOM 6510 O O . ASP C 1 243 ? -6.169 67.012 -3.256 1.00 12.20 243 ASP C O 1
ATOM 6515 N N . TYR C 1 244 ? -5.077 67.938 -5.012 1.00 11.44 244 TYR C N 1
ATOM 6516 C CA . TYR C 1 244 ? -4.621 66.668 -5.577 1.00 11.09 244 TYR C CA 1
ATOM 6517 C C . TYR C 1 244 ? -3.763 65.892 -4.579 1.00 11.49 244 TYR C C 1
ATOM 6518 O O . TYR C 1 244 ? -3.983 64.695 -4.354 1.00 11.59 244 TYR C O 1
ATOM 6527 N N . VAL C 1 245 ? -2.790 66.578 -3.983 1.00 11.45 245 VAL C N 1
ATOM 6528 C CA . VAL C 1 245 ? -1.904 65.917 -3.029 1.00 11.08 245 VAL C CA 1
ATOM 6529 C C . VAL C 1 245 ? -2.711 65.291 -1.885 1.00 10.75 245 VAL C C 1
ATOM 6530 O O . VAL C 1 245 ? -2.526 64.129 -1.559 1.00 10.46 245 VAL C O 1
ATOM 6534 N N . LEU C 1 246 ? -3.626 66.050 -1.297 1.00 11.19 246 LEU C N 1
ATOM 6535 C CA . LEU C 1 246 ? -4.388 65.543 -0.165 1.00 12.18 246 LEU C CA 1
ATOM 6536 C C . LEU C 1 246 ? -5.346 64.422 -0.561 1.00 12.42 246 LEU C C 1
ATOM 6537 O O . LEU C 1 246 ? -5.490 63.440 0.180 1.00 13.35 246 LEU C O 1
ATOM 6542 N N . ASP C 1 247 ? -5.969 64.550 -1.733 1.00 12.39 247 ASP C N 1
ATOM 6543 C CA . ASP C 1 247 ? -6.798 63.471 -2.280 1.00 13.05 247 ASP C CA 1
ATOM 6544 C C . ASP C 1 247 ? -5.951 62.204 -2.513 1.00 13.01 247 ASP C C 1
ATOM 6545 O O . ASP C 1 247 ? -6.378 61.089 -2.184 1.00 13.22 247 ASP C O 1
ATOM 6550 N N . LEU C 1 248 ? -4.757 62.392 -3.069 1.00 12.23 248 LEU C N 1
ATOM 6551 C CA . LEU C 1 248 ? -3.848 61.294 -3.387 1.00 12.59 248 LEU C CA 1
ATOM 6552 C C . LEU C 1 248 ? -3.528 60.454 -2.155 1.00 13.54 248 LEU C C 1
ATOM 6553 O O . LEU C 1 248 ? -3.588 59.234 -2.189 1.00 12.77 248 LEU C O 1
ATOM 6558 N N . ILE C 1 249 ? -3.191 61.129 -1.070 1.00 14.29 249 ILE C N 1
ATOM 6559 C CA . ILE C 1 249 ? -2.727 60.452 0.140 1.00 15.36 249 ILE C CA 1
ATOM 6560 C C . ILE C 1 249 ? -3.855 60.058 1.106 1.00 16.60 249 ILE C C 1
ATOM 6561 O O . ILE C 1 249 ? -3.600 59.652 2.254 1.00 16.95 249 ILE C O 1
ATOM 6566 N N . SER C 1 250 ? -5.098 60.134 0.635 1.00 16.82 250 SER C N 1
ATOM 6567 C CA . SER C 1 250 ? -6.212 59.528 1.375 1.00 17.39 250 SER C CA 1
ATOM 6568 C C . SER C 1 250 ? -6.107 57.993 1.396 1.00 17.07 250 SER C C 1
ATOM 6569 O O . SER C 1 250 ? -6.732 57.338 2.239 1.00 16.67 250 SER C O 1
ATOM 6572 N N . LYS C 1 251 ? -5.331 57.422 0.470 1.00 16.17 251 LYS C N 1
ATOM 6573 C CA . LYS C 1 251 ? -4.810 56.059 0.640 1.00 16.17 251 LYS C CA 1
ATOM 6574 C C . LYS C 1 251 ? -3.290 56.143 0.663 1.00 15.15 251 LYS C C 1
ATOM 6575 O O . LYS C 1 251 ? -2.730 57.184 0.308 1.00 15.11 251 LYS C O 1
ATOM 6581 N N . GLY C 1 252 ? -2.637 55.050 1.060 1.00 14.73 252 GLY C N 1
ATOM 6582 C CA . GLY C 1 252 ? -1.178 54.967 1.091 1.00 13.50 252 GLY C CA 1
ATOM 6583 C C . GLY C 1 252 ? -0.523 55.566 -0.149 1.00 13.14 252 GLY C C 1
ATOM 6584 O O . GLY C 1 252 ? -0.942 55.319 -1.270 1.00 12.55 252 GLY C O 1
ATOM 6585 N N . LEU C 1 253 ? 0.505 56.367 0.064 1.00 11.95 253 LEU C N 1
ATOM 6586 C CA . LEU C 1 253 ? 1.117 57.108 -1.038 1.00 12.22 253 LEU C CA 1
ATOM 6587 C C . LEU C 1 253 ? 1.671 56.224 -2.142 1.00 11.47 253 LEU C C 1
ATOM 6588 O O . LEU C 1 253 ? 1.329 56.398 -3.306 1.00 11.33 253 LEU C O 1
ATOM 6593 N N . MET C 1 254 ? 2.550 55.299 -1.795 1.00 10.97 254 MET C N 1
ATOM 6594 C CA . MET C 1 254 ? 3.188 54.485 -2.828 1.00 11.39 254 MET C CA 1
ATOM 6595 C C . MET C 1 254 ? 2.178 53.528 -3.483 1.00 11.80 254 MET C C 1
ATOM 6596 O O . MET C 1 254 ? 2.251 53.271 -4.684 1.00 12.07 254 MET C O 1
ATOM 6601 N N . GLN C 1 255 ? 1.251 52.985 -2.687 1.00 11.61 255 GLN C N 1
ATOM 6602 C CA . GLN C 1 255 ? 0.169 52.139 -3.249 1.00 10.81 255 GLN C CA 1
ATOM 6603 C C . GLN C 1 255 ? -0.649 52.915 -4.288 1.00 11.25 255 GLN C C 1
ATOM 6604 O O . GLN C 1 255 ? -0.959 52.393 -5.360 1.00 10.95 255 GLN C O 1
ATOM 6610 N N . SER C 1 256 ? -0.968 54.176 -3.971 1.00 10.96 256 SER C N 1
ATOM 6611 C CA . SER C 1 256 ? -1.703 55.024 -4.888 1.00 11.44 256 SER C CA 1
ATOM 6612 C C . SER C 1 256 ? -0.915 55.350 -6.147 1.00 11.50 256 SER C C 1
ATOM 6613 O O . SER C 1 256 ? -1.478 55.335 -7.233 1.00 11.18 256 SER C O 1
ATOM 6616 N N . LEU C 1 257 ? 0.359 55.710 -5.993 1.00 11.01 257 LEU C N 1
ATOM 6617 C CA . LEU C 1 257 ? 1.175 56.094 -7.148 1.00 11.33 257 LEU C CA 1
ATOM 6618 C C . LEU C 1 257 ? 1.319 54.891 -8.080 1.00 11.11 257 LEU C C 1
ATOM 6619 O O . LEU C 1 257 ? 1.205 55.009 -9.298 1.00 11.25 257 LEU C O 1
ATOM 6624 N N . LYS C 1 258 ? 1.573 53.730 -7.495 1.00 10.85 258 LYS C N 1
ATOM 6625 C CA . LYS C 1 258 ? 1.712 52.535 -8.299 1.00 11.47 258 LYS C CA 1
ATOM 6626 C C . LYS C 1 258 ? 0.398 52.149 -8.976 1.00 11.58 258 LYS C C 1
ATOM 6627 O O . LYS C 1 258 ? 0.385 51.808 -10.158 1.00 12.17 258 LYS C O 1
ATOM 6633 N N . ALA C 1 259 ? -0.710 52.222 -8.237 1.00 12.38 259 ALA C N 1
ATOM 6634 C CA . ALA C 1 259 ? -2.044 51.930 -8.819 1.00 12.14 259 ALA C CA 1
ATOM 6635 C C . ALA C 1 259 ? -2.377 52.890 -9.961 1.00 12.66 259 ALA C C 1
ATOM 6636 O O . ALA C 1 259 ? -2.943 52.494 -10.996 1.00 12.18 259 ALA C O 1
ATOM 6638 N N . ILE C 1 260 ? -1.999 54.159 -9.803 1.00 11.74 260 ILE C N 1
ATOM 6639 C CA . ILE C 1 260 ? -2.238 55.132 -10.866 1.00 11.75 260 ILE C CA 1
ATOM 6640 C C . ILE C 1 260 ? -1.407 54.787 -12.097 1.00 12.14 260 ILE C C 1
ATOM 6641 O O . ILE C 1 260 ? -1.917 54.820 -13.220 1.00 12.32 260 ILE C O 1
ATOM 6646 N N . MET C 1 261 ? -0.155 54.391 -11.894 1.00 12.08 261 MET C N 1
ATOM 6647 C CA . MET C 1 261 ? 0.663 53.998 -13.035 1.00 12.55 261 MET C CA 1
ATOM 6648 C C . MET C 1 261 ? 0.101 52.755 -13.721 1.00 12.93 261 MET C C 1
ATOM 6649 O O . MET C 1 261 ? 0.031 52.702 -14.947 1.00 13.57 261 MET C O 1
ATOM 6654 N N . ARG C 1 262 ? -0.311 51.763 -12.924 1.00 13.50 262 ARG C N 1
ATOM 6655 C CA . ARG C 1 262 ? -0.915 50.542 -13.477 1.00 13.95 262 ARG C CA 1
ATOM 6656 C C . ARG C 1 262 ? -2.151 50.862 -14.321 1.00 15.17 262 ARG C C 1
ATOM 6657 O O . ARG C 1 262 ? -2.373 50.245 -15.363 1.00 14.52 262 ARG C O 1
ATOM 6665 N N . LEU C 1 263 ? -2.940 51.825 -13.864 1.00 15.32 263 LEU C N 1
ATOM 6666 C CA . LEU C 1 263 ? -4.108 52.266 -14.615 1.00 16.76 263 LEU C CA 1
ATOM 6667 C C . LEU C 1 263 ? -3.707 52.864 -15.946 1.00 16.88 263 LEU C C 1
ATOM 6668 O O . LEU C 1 263 ? -4.439 52.750 -16.927 1.00 17.87 263 LEU C O 1
ATOM 6673 N N . HIS C 1 264 ? -2.536 53.484 -15.997 1.00 16.52 264 HIS C N 1
ATOM 6674 C CA . HIS C 1 264 ? -2.045 54.037 -17.244 1.00 17.50 264 HIS C CA 1
ATOM 6675 C C . HIS C 1 264 ? -1.228 53.033 -18.080 1.00 17.34 264 HIS C C 1
ATOM 6676 O O . HIS C 1 264 ? -0.520 53.430 -19.008 1.00 17.49 264 HIS C O 1
ATOM 6683 N N . GLY C 1 265 ? -1.317 51.751 -17.733 1.00 16.98 265 GLY C N 1
ATOM 6684 C CA . GLY C 1 265 ? -0.692 50.665 -18.506 1.00 17.41 265 GLY C CA 1
ATOM 6685 C C . GLY C 1 265 ? 0.769 50.411 -18.193 1.00 17.48 265 GLY C C 1
ATOM 6686 O O . GLY C 1 265 ? 1.447 49.687 -18.925 1.00 17.97 265 GLY C O 1
ATOM 6687 N N . VAL C 1 266 ? 1.251 50.990 -17.093 1.00 16.14 266 VAL C N 1
ATOM 6688 C CA . VAL C 1 266 ? 2.632 50.843 -16.645 1.00 15.81 266 VAL C CA 1
ATOM 6689 C C . VAL C 1 266 ? 2.731 49.732 -15.618 1.00 15.38 266 VAL C C 1
ATOM 6690 O O . VAL C 1 266 ? 1.995 49.741 -14.645 1.00 15.89 266 VAL C O 1
ATOM 6694 N N . ASP C 1 267 ? 3.663 48.796 -15.827 1.00 15.24 267 ASP C N 1
ATOM 6695 C CA . ASP C 1 267 ? 3.841 47.625 -14.954 1.00 15.92 267 ASP C CA 1
ATOM 6696 C C . ASP C 1 267 ? 4.586 48.063 -13.699 1.00 14.92 267 ASP C C 1
ATOM 6697 O O . ASP C 1 267 ? 5.700 47.641 -13.441 1.00 14.21 267 ASP C O 1
ATOM 6702 N N . ALA C 1 268 ? 3.950 48.928 -12.914 1.00 13.56 268 ALA C N 1
ATOM 6703 C CA . ALA C 1 268 ? 4.592 49.543 -11.747 1.00 13.94 268 ALA C CA 1
ATOM 6704 C C . ALA C 1 268 ? 4.549 48.670 -10.502 1.00 13.60 268 ALA C C 1
ATOM 6705 O O . ALA C 1 268 ? 5.121 49.041 -9.472 1.00 13.78 268 ALA C O 1
ATOM 6707 N N . GLY C 1 269 ? 3.831 47.541 -10.579 1.00 12.77 269 GLY C N 1
ATOM 6708 C CA . GLY C 1 269 ? 3.806 46.588 -9.483 1.00 13.37 269 GLY C CA 1
ATOM 6709 C C . GLY C 1 269 ? 3.221 47.128 -8.189 1.00 13.04 269 GLY C C 1
ATOM 6710 O O . GLY C 1 269 ? 2.334 48.000 -8.181 1.00 13.54 269 GLY C O 1
ATOM 6711 N N . TYR C 1 270 ? 3.740 46.605 -7.091 1.00 13.39 270 TYR C N 1
ATOM 6712 C CA . TYR C 1 270 ? 3.112 46.772 -5.791 1.00 14.22 270 TYR C CA 1
ATOM 6713 C C . TYR C 1 270 ? 4.128 47.195 -4.751 1.00 13.64 270 TYR C C 1
ATOM 6714 O O . TYR C 1 270 ? 5.338 47.126 -5.004 1.00 13.40 270 TYR C O 1
ATOM 6723 N N . THR C 1 271 ? 3.649 47.648 -3.588 1.00 13.27 271 THR C N 1
ATOM 6724 C CA . THR C 1 271 ? 4.567 47.893 -2.460 1.00 13.63 271 THR C CA 1
ATOM 6725 C C . THR C 1 271 ? 5.046 46.583 -1.797 1.00 13.97 271 THR C C 1
ATOM 6726 O O . THR C 1 271 ? 4.427 45.516 -1.960 1.00 14.64 271 THR C O 1
ATOM 6730 N N . ARG C 1 272 ? 6.125 46.681 -1.027 1.00 13.47 272 ARG C N 1
ATOM 6731 C CA . ARG C 1 272 ? 6.593 45.572 -0.200 1.00 13.85 272 ARG C CA 1
ATOM 6732 C C . ARG C 1 272 ? 6.052 45.714 1.213 1.00 14.27 272 ARG C C 1
ATOM 6733 O O . ARG C 1 272 ? 5.748 46.818 1.656 1.00 12.29 272 ARG C O 1
ATOM 6741 N N . LYS C 1 273 ? 5.934 44.587 1.920 1.00 14.69 273 LYS C N 1
ATOM 6742 C CA . LYS C 1 273 ? 5.644 44.623 3.352 1.00 15.52 273 LYS C CA 1
ATOM 6743 C C . LYS C 1 273 ? 6.720 45.433 4.057 1.00 15.03 273 LYS C C 1
ATOM 6744 O O . LYS C 1 273 ? 7.893 45.388 3.671 1.00 14.83 273 LYS C O 1
ATOM 6750 N N . PRO C 1 274 ? 6.346 46.129 5.140 1.00 14.89 274 PRO C N 1
ATOM 6751 C CA . PRO C 1 274 ? 5.046 46.065 5.809 1.00 14.30 274 PRO C CA 1
ATOM 6752 C C . PRO C 1 274 ? 4.012 47.090 5.352 1.00 14.10 274 PRO C C 1
ATOM 6753 O O . PRO C 1 274 ? 3.020 47.312 6.055 1.00 14.35 274 PRO C O 1
ATOM 6757 N N . PHE C 1 275 ? 4.207 47.715 4.181 1.00 13.03 275 PHE C N 1
ATOM 6758 C CA . PHE C 1 275 ? 3.167 48.593 3.655 1.00 12.71 275 PHE C CA 1
ATOM 6759 C C . PHE C 1 275 ? 1.857 47.845 3.398 1.00 12.89 275 PHE C C 1
ATOM 6760 O O . PHE C 1 275 ? 1.872 46.703 2.959 1.00 13.30 275 PHE C O 1
ATOM 6768 N N . TRP C 1 276 ? 0.737 48.501 3.685 1.00 13.57 276 TRP C N 1
ATOM 6769 C CA . TRP C 1 276 ? -0.584 47.910 3.518 1.00 14.46 276 TRP C CA 1
ATOM 6770 C C . TRP C 1 276 ? -0.847 47.511 2.056 1.00 15.23 276 TRP C C 1
ATOM 6771 O O . TRP C 1 276 ? -0.694 48.331 1.151 1.00 15.41 276 TRP C O 1
ATOM 6782 N N . ARG C 1 277 ? -1.252 46.261 1.838 1.00 15.65 277 ARG C N 1
ATOM 6783 C CA . ARG C 1 277 ? -1.734 45.818 0.532 1.00 17.28 277 ARG C CA 1
ATOM 6784 C C . ARG C 1 277 ? -3.266 45.988 0.457 1.00 17.71 277 ARG C C 1
ATOM 6785 O O . ARG C 1 277 ? -4.004 45.266 1.123 1.00 17.21 277 ARG C O 1
ATOM 6793 N N . TYR C 1 278 ? -3.729 46.941 -0.350 1.00 18.31 278 TYR C N 1
ATOM 6794 C CA . TYR C 1 278 ? -5.172 47.200 -0.543 1.00 19.64 278 TYR C CA 1
ATOM 6795 C C . TYR C 1 278 ? -5.861 46.090 -1.324 1.00 21.07 278 TYR C C 1
ATOM 6796 O O . TYR C 1 278 ? -5.221 45.387 -2.099 1.00 21.11 278 TYR C O 1
ATOM 6805 N N . GLU C 1 279 ? -7.168 45.948 -1.112 1.00 23.03 279 GLU C N 1
ATOM 6806 C CA . GLU C 1 279 ? -7.980 45.059 -1.941 1.00 25.16 279 GLU C CA 1
ATOM 6807 C C . GLU C 1 279 ? -8.044 45.673 -3.321 1.00 25.78 279 GLU C C 1
ATOM 6808 O O . GLU C 1 279 ? -7.988 46.906 -3.463 1.00 26.22 279 GLU C O 1
ATOM 6814 N N . ASP C 1 280 ? -8.147 44.817 -4.329 1.00 26.48 280 ASP C N 1
ATOM 6815 C CA . ASP C 1 280 ? -8.012 45.210 -5.731 1.00 27.44 280 ASP C CA 1
ATOM 6816 C C . ASP C 1 280 ? -8.915 46.363 -6.141 1.00 27.28 280 ASP C C 1
ATOM 6817 O O . ASP C 1 280 ? -8.459 47.322 -6.760 1.00 27.59 280 ASP C O 1
ATOM 6822 N N . GLU C 1 281 ? -10.200 46.253 -5.816 1.00 27.45 281 GLU C N 1
ATOM 6823 C CA . GLU C 1 281 ? -11.170 47.239 -6.266 1.00 26.85 281 GLU C CA 1
ATOM 6824 C C . GLU C 1 281 ? -11.023 48.581 -5.578 1.00 25.55 281 GLU C C 1
ATOM 6825 O O . GLU C 1 281 ? -11.205 49.608 -6.219 1.00 24.88 281 GLU C O 1
ATOM 6831 N N . GLU C 1 282 ? -10.695 48.559 -4.286 1.00 24.12 282 GLU C N 1
ATOM 6832 C CA . GLU C 1 282 ? -10.526 49.775 -3.474 1.00 23.21 282 GLU C CA 1
ATOM 6833 C C . GLU C 1 282 ? -9.417 50.676 -4.052 1.00 21.96 282 GLU C C 1
ATOM 6834 O O . GLU C 1 282 ? -9.626 51.872 -4.273 1.00 20.91 282 GLU C O 1
ATOM 6840 N N . ILE C 1 283 ? -8.247 50.091 -4.312 1.00 20.21 283 ILE C N 1
ATOM 6841 C CA . ILE C 1 283 ? -7.124 50.887 -4.809 1.00 19.19 283 ILE C CA 1
ATOM 6842 C C . ILE C 1 283 ? -7.318 51.293 -6.279 1.00 18.76 283 ILE C C 1
ATOM 6843 O O . ILE C 1 283 ? -6.897 52.363 -6.683 1.00 17.90 283 ILE C O 1
ATOM 6848 N N . LYS C 1 284 ? -7.963 50.434 -7.074 1.00 18.88 284 LYS C N 1
ATOM 6849 C CA . LYS C 1 284 ? -8.265 50.771 -8.464 1.00 19.22 284 LYS C CA 1
ATOM 6850 C C . LYS C 1 284 ? -9.222 51.952 -8.519 1.00 19.00 284 LYS C C 1
ATOM 6851 O O . LYS C 1 284 ? -9.020 52.885 -9.297 1.00 18.03 284 LYS C O 1
ATOM 6857 N N . LYS C 1 285 ? -10.268 51.902 -7.693 1.00 18.56 285 LYS C N 1
ATOM 6858 C CA . LYS C 1 285 ? -11.245 52.994 -7.641 1.00 19.24 285 LYS C CA 1
ATOM 6859 C C . LYS C 1 285 ? -10.543 54.296 -7.245 1.00 17.92 285 LYS C C 1
ATOM 6860 O O . LYS C 1 285 ? -10.833 55.363 -7.784 1.00 17.10 285 LYS C O 1
ATOM 6866 N N . HIS C 1 286 ? -9.635 54.194 -6.275 1.00 16.61 286 HIS C N 1
ATOM 6867 C CA . HIS C 1 286 ? -8.849 55.358 -5.867 1.00 15.39 286 HIS C CA 1
ATOM 6868 C C . HIS C 1 286 ? -8.028 55.912 -7.039 1.00 14.63 286 HIS C C 1
ATOM 6869 O O . HIS C 1 286 ? -8.008 57.129 -7.278 1.00 13.85 286 HIS C O 1
ATOM 6876 N N . ALA C 1 287 ? -7.373 55.026 -7.796 1.00 13.67 287 ALA C N 1
ATOM 6877 C CA . ALA C 1 287 ? -6.567 55.466 -8.921 1.00 14.30 287 ALA C CA 1
ATOM 6878 C C . ALA C 1 287 ? -7.401 56.141 -10.012 1.00 15.06 287 ALA C C 1
ATOM 6879 O O . ALA C 1 287 ? -6.977 57.140 -10.622 1.00 14.17 287 ALA C O 1
ATOM 6881 N N . GLU C 1 288 ? -8.615 55.622 -10.229 1.00 15.46 288 GLU C N 1
ATOM 6882 C CA . GLU C 1 288 ? -9.511 56.195 -11.230 1.00 16.81 288 GLU C CA 1
ATOM 6883 C C . GLU C 1 288 ? -10.019 57.547 -10.795 1.00 16.64 288 GLU C C 1
ATOM 6884 O O . GLU C 1 288 ? -10.153 58.437 -11.617 1.00 17.08 288 GLU C O 1
ATOM 6890 N N . PHE C 1 289 ? -10.281 57.683 -9.496 1.00 17.19 289 PHE C N 1
ATOM 6891 C CA . PHE C 1 289 ? -10.772 58.920 -8.935 1.00 17.93 289 PHE C CA 1
ATOM 6892 C C . PHE C 1 289 ? -9.726 60.021 -9.094 1.00 17.43 289 PHE C C 1
ATOM 6893 O O . PHE C 1 289 ? -10.038 61.124 -9.554 1.00 17.44 289 PHE C O 1
ATOM 6901 N N . ILE C 1 290 ? -8.485 59.710 -8.723 1.00 16.57 290 ILE C N 1
ATOM 6902 C CA . ILE C 1 290 ? -7.390 60.681 -8.862 1.00 15.76 290 ILE C CA 1
ATOM 6903 C C . ILE C 1 290 ? -7.163 61.057 -10.316 1.00 15.76 290 ILE C C 1
ATOM 6904 O O . ILE C 1 290 ? -7.039 62.234 -10.634 1.00 14.43 290 ILE C O 1
ATOM 6909 N N . THR C 1 291 ? -7.118 60.047 -11.192 1.00 15.56 291 THR C N 1
ATOM 6910 C CA . THR C 1 291 ? -6.896 60.263 -12.621 1.00 15.86 291 THR C CA 1
ATOM 6911 C C . THR C 1 291 ? -7.980 61.140 -13.236 1.00 15.96 291 THR C C 1
ATOM 6912 O O . THR C 1 291 ? -7.681 62.125 -13.890 1.00 15.10 291 THR C O 1
ATOM 6916 N N . ASP C 1 292 ? -9.236 60.781 -13.002 1.00 17.50 292 ASP C N 1
ATOM 6917 C CA . ASP C 1 292 ? -10.373 61.531 -13.538 1.00 18.75 292 ASP C CA 1
ATOM 6918 C C . ASP C 1 292 ? -10.438 62.968 -13.022 1.00 18.48 292 ASP C C 1
ATOM 6919 O O . ASP C 1 292 ? -10.711 63.890 -13.788 1.00 18.68 292 ASP C O 1
ATOM 6924 N N . LYS C 1 293 ? -10.187 63.152 -11.728 1.00 18.02 293 LYS C N 1
ATOM 6925 C CA . LYS C 1 293 ? -10.329 64.478 -11.106 1.00 17.74 293 LYS C CA 1
ATOM 6926 C C . LYS C 1 293 ? -9.190 65.449 -11.472 1.00 18.11 293 LYS C C 1
ATOM 6927 O O . LYS C 1 293 ? -9.436 66.655 -11.635 1.00 17.40 293 LYS C O 1
ATOM 6933 N N . TYR C 1 294 ? -7.967 64.926 -11.616 1.00 17.33 294 TYR C N 1
ATOM 6934 C CA . TYR C 1 294 ? -6.779 65.781 -11.755 1.00 17.90 294 TYR C CA 1
ATOM 6935 C C . TYR C 1 294 ? -5.875 65.535 -12.966 1.00 18.88 294 TYR C C 1
ATOM 6936 O O . TYR C 1 294 ? -5.115 66.414 -13.370 1.00 19.11 294 TYR C O 1
ATOM 6945 N N . LEU C 1 295 ? -5.902 64.326 -13.501 1.00 20.53 295 LEU C N 1
ATOM 6946 C CA . LEU C 1 295 ? -4.851 63.907 -14.416 1.00 22.80 295 LEU C CA 1
ATOM 6947 C C . LEU C 1 295 ? -5.321 63.698 -15.847 1.00 24.99 295 LEU C C 1
ATOM 6948 O O . LEU C 1 295 ? -4.517 63.322 -16.705 1.00 25.90 295 LEU C O 1
ATOM 6953 N N . LYS C 1 296 ? -6.609 63.883 -16.112 1.00 27.86 296 LYS C N 1
ATOM 6954 C CA . LYS C 1 296 ? -7.132 63.560 -17.454 1.00 30.29 296 LYS C CA 1
ATOM 6955 C C . LYS C 1 296 ? -6.834 64.699 -18.422 1.00 31.79 296 LYS C C 1
ATOM 6956 O O . LYS C 1 296 ? -7.125 65.864 -18.139 1.00 33.29 296 LYS C O 1
ATOM 6959 N N . ASN D 1 3 ? -14.489 94.904 -0.741 1.00 29.57 3 ASN D N 1
ATOM 6960 C CA . ASN D 1 3 ? -14.654 95.739 0.478 1.00 28.99 3 ASN D CA 1
ATOM 6961 C C . ASN D 1 3 ? -13.328 95.898 1.215 1.00 27.82 3 ASN D C 1
ATOM 6962 O O . ASN D 1 3 ? -13.251 96.631 2.253 1.00 28.89 3 ASN D O 1
ATOM 6964 N N . PHE D 1 4 ? -12.282 95.252 0.671 1.00 25.96 4 PHE D N 1
ATOM 6965 C CA . PHE D 1 4 ? -10.986 95.154 1.371 1.00 22.76 4 PHE D CA 1
ATOM 6966 C C . PHE D 1 4 ? -9.806 95.956 0.824 1.00 20.77 4 PHE D C 1
ATOM 6967 O O . PHE D 1 4 ? -8.670 95.754 1.275 1.00 18.45 4 PHE D O 1
ATOM 6975 N N . ASP D 1 5 ? -10.025 96.855 -0.134 1.00 18.20 5 ASP D N 1
ATOM 6976 C CA . ASP D 1 5 ? -8.885 97.669 -0.591 1.00 17.98 5 ASP D CA 1
ATOM 6977 C C . ASP D 1 5 ? -8.176 98.420 0.548 1.00 16.28 5 ASP D C 1
ATOM 6978 O O . ASP D 1 5 ? -6.967 98.595 0.507 1.00 16.74 5 ASP D O 1
ATOM 6983 N N . LYS D 1 6 ? -8.930 98.889 1.536 1.00 15.43 6 LYS D N 1
ATOM 6984 C CA . LYS D 1 6 ? -8.328 99.689 2.615 1.00 15.15 6 LYS D CA 1
ATOM 6985 C C . LYS D 1 6 ? -7.443 98.845 3.543 1.00 14.27 6 LYS D C 1
ATOM 6986 O O . LYS D 1 6 ? -6.718 99.393 4.370 1.00 13.98 6 LYS D O 1
ATOM 6992 N N . PHE D 1 7 ? -7.488 97.533 3.357 1.00 13.43 7 PHE D N 1
ATOM 6993 C CA . PHE D 1 7 ? -6.688 96.608 4.164 1.00 13.06 7 PHE D CA 1
ATOM 6994 C C . PHE D 1 7 ? -5.466 96.119 3.417 1.00 13.44 7 PHE D C 1
ATOM 6995 O O . PHE D 1 7 ? -4.729 95.249 3.887 1.00 12.27 7 PHE D O 1
ATOM 7003 N N . LYS D 1 8 ? -5.221 96.699 2.245 1.00 14.00 8 LYS D N 1
ATOM 7004 C CA . LYS D 1 8 ? -4.024 96.378 1.499 1.00 14.73 8 LYS D CA 1
ATOM 7005 C C . LYS D 1 8 ? -2.788 97.124 2.027 1.00 14.34 8 LYS D C 1
ATOM 7006 O O . LYS D 1 8 ? -2.887 98.281 2.463 1.00 14.80 8 LYS D O 1
ATOM 7012 N N . GLY D 1 9 ? -1.631 96.461 2.000 1.00 12.89 9 GLY D N 1
ATOM 7013 C CA . GLY D 1 9 ? -0.362 97.122 2.311 1.00 12.26 9 GLY D CA 1
ATOM 7014 C C . GLY D 1 9 ? 0.185 96.801 3.693 1.00 12.06 9 GLY D C 1
ATOM 7015 O O . GLY D 1 9 ? -0.065 95.727 4.216 1.00 11.80 9 GLY D O 1
ATOM 7016 N N . LEU D 1 10 ? 0.911 97.754 4.279 1.00 11.20 10 LEU D N 1
ATOM 7017 C CA . LEU D 1 10 ? 1.669 97.520 5.503 1.00 11.20 10 LEU D CA 1
ATOM 7018 C C . LEU D 1 10 ? 1.016 98.138 6.714 1.00 10.77 10 LEU D C 1
ATOM 7019 O O . LEU D 1 10 ? 0.724 99.339 6.716 1.00 10.97 10 LEU D O 1
ATOM 7024 N N . PHE D 1 11 ? 0.819 97.305 7.740 1.00 10.32 11 PHE D N 1
ATOM 7025 C CA . PHE D 1 11 ? 0.222 97.720 8.995 1.00 10.41 11 PHE D CA 1
ATOM 7026 C C . PHE D 1 11 ? 1.196 97.383 10.124 1.00 10.46 11 PHE D C 1
ATOM 7027 O O . PHE D 1 11 ? 1.203 96.239 10.587 1.00 12.01 11 PHE D O 1
ATOM 7035 N N . PRO D 1 12 ? 2.020 98.349 10.570 1.00 10.47 12 PRO D N 1
ATOM 7036 C CA . PRO D 1 12 ? 2.813 98.063 11.748 1.00 10.31 12 PRO D CA 1
ATOM 7037 C C . PRO D 1 12 ? 1.916 97.741 12.924 1.00 9.59 12 PRO D C 1
ATOM 7038 O O . PRO D 1 12 ? 0.873 98.371 13.126 1.00 9.21 12 PRO D O 1
ATOM 7042 N N . ALA D 1 13 ? 2.341 96.742 13.680 1.00 9.45 13 ALA D N 1
ATOM 7043 C CA . ALA D 1 13 ? 1.742 96.442 14.957 1.00 10.12 13 ALA D CA 1
ATOM 7044 C C . ALA D 1 13 ? 2.339 97.474 15.934 1.00 10.23 13 ALA D C 1
ATOM 7045 O O . ALA D 1 13 ? 3.433 97.283 16.439 1.00 11.40 13 ALA D O 1
ATOM 7047 N N . MET D 1 14 ? 1.631 98.577 16.165 1.00 10.48 14 MET D N 1
ATOM 7048 C CA . MET D 1 14 ? 2.179 99.731 16.862 1.00 10.11 14 MET D CA 1
ATOM 7049 C C . MET D 1 14 ? 2.660 99.446 18.289 1.00 10.21 14 MET D C 1
ATOM 7050 O O . MET D 1 14 ? 1.975 98.779 19.053 1.00 10.64 14 MET D O 1
ATOM 7055 N N . VAL D 1 15 ? 3.844 99.946 18.611 1.00 10.38 15 VAL D N 1
ATOM 7056 C CA . VAL D 1 15 ? 4.336 99.927 19.996 1.00 10.15 15 VAL D CA 1
ATOM 7057 C C . VAL D 1 15 ? 3.548 100.943 20.824 1.00 10.96 15 VAL D C 1
ATOM 7058 O O . VAL D 1 15 ? 3.045 101.945 20.280 1.00 9.74 15 VAL D O 1
ATOM 7062 N N . THR D 1 16 ? 3.419 100.683 22.128 1.00 9.94 16 THR D N 1
ATOM 7063 C CA . THR D 1 16 ? 2.688 101.603 22.988 1.00 10.58 16 THR D CA 1
ATOM 7064 C C . THR D 1 16 ? 3.712 102.275 23.925 1.00 10.81 16 THR D C 1
ATOM 7065 O O . THR D 1 16 ? 4.283 101.602 24.795 1.00 11.15 16 THR D O 1
ATOM 7069 N N . PRO D 1 17 ? 3.944 103.597 23.761 1.00 10.80 17 PRO D N 1
ATOM 7070 C CA . PRO D 1 17 ? 4.916 104.289 24.604 1.00 10.86 17 PRO D CA 1
ATOM 7071 C C . PRO D 1 17 ? 4.557 104.296 26.091 1.00 11.01 17 PRO D C 1
ATOM 7072 O O . PRO D 1 17 ? 3.421 104.636 26.458 1.00 12.03 17 PRO D O 1
ATOM 7076 N N . PHE D 1 18 ? 5.514 103.898 26.924 1.00 12.09 18 PHE D N 1
ATOM 7077 C CA . PHE D 1 18 ? 5.409 104.082 28.374 1.00 12.11 18 PHE D CA 1
ATOM 7078 C C . PHE D 1 18 ? 6.550 104.965 28.845 1.00 13.15 18 PHE D C 1
ATOM 7079 O O . PHE D 1 18 ? 7.641 104.953 28.273 1.00 12.71 18 PHE D O 1
ATOM 7087 N N . THR D 1 19 ? 6.310 105.726 29.909 1.00 14.33 19 THR D N 1
ATOM 7088 C CA . THR D 1 19 ? 7.416 106.438 30.572 1.00 15.98 19 THR D CA 1
ATOM 7089 C C . THR D 1 19 ? 8.402 105.424 31.183 1.00 17.03 19 THR D C 1
ATOM 7090 O O . THR D 1 19 ? 8.069 104.248 31.343 1.00 17.47 19 THR D O 1
ATOM 7094 N N . LYS D 1 20 ? 9.600 105.879 31.532 1.00 18.65 20 LYS D N 1
ATOM 7095 C CA . LYS D 1 20 ? 10.556 105.032 32.264 1.00 21.01 20 LYS D CA 1
ATOM 7096 C C . LYS D 1 20 ? 10.000 104.414 33.538 1.00 21.76 20 LYS D C 1
ATOM 7097 O O . LYS D 1 20 ? 10.373 103.293 33.892 1.00 22.27 20 LYS D O 1
ATOM 7103 N N . ASP D 1 21 ? 9.112 105.130 34.226 1.00 22.25 21 ASP D N 1
ATOM 7104 C CA . ASP D 1 21 ? 8.536 104.583 35.444 1.00 23.42 21 ASP D CA 1
ATOM 7105 C C . ASP D 1 21 ? 7.236 103.838 35.180 1.00 22.11 21 ASP D C 1
ATOM 7106 O O . ASP D 1 21 ? 6.534 103.437 36.105 1.00 22.24 21 ASP D O 1
ATOM 7111 N N . GLY D 1 22 ? 6.956 103.594 33.900 1.00 20.52 22 GLY D N 1
ATOM 7112 C CA . GLY D 1 22 ? 5.904 102.674 33.525 1.00 19.06 22 GLY D CA 1
ATOM 7113 C C . GLY D 1 22 ? 4.493 103.195 33.366 1.00 18.70 22 GLY D C 1
ATOM 7114 O O . GLY D 1 22 ? 3.548 102.413 33.365 1.00 17.84 22 GLY D O 1
ATOM 7115 N N . LYS D 1 23 ? 4.334 104.507 33.246 1.00 18.92 23 LYS D N 1
ATOM 7116 C CA . LYS D 1 23 ? 2.998 105.071 32.992 1.00 18.66 23 LYS D CA 1
ATOM 7117 C C . LYS D 1 23 ? 2.765 105.170 31.491 1.00 17.46 23 LYS D C 1
ATOM 7118 O O . LYS D 1 23 ? 3.710 105.331 30.726 1.00 17.63 23 LYS D O 1
ATOM 7124 N N . LEU D 1 24 ? 1.516 105.050 31.073 1.00 16.01 24 LEU D N 1
ATOM 7125 C CA . LEU D 1 24 ? 1.181 105.272 29.677 1.00 15.46 24 LEU D CA 1
ATOM 7126 C C . LEU D 1 24 ? 1.646 106.664 29.293 1.00 15.61 24 LEU D C 1
ATOM 7127 O O . LEU D 1 24 ? 1.305 107.635 29.967 1.00 15.40 24 LEU D O 1
ATOM 7132 N N . HIS D 1 25 ? 2.442 106.756 28.232 1.00 14.79 25 HIS D N 1
ATOM 7133 C CA . HIS D 1 25 ? 2.953 108.040 27.802 1.00 15.13 25 HIS D CA 1
ATOM 7134 C C . HIS D 1 25 ? 2.104 108.600 26.658 1.00 14.89 25 HIS D C 1
ATOM 7135 O O . HIS D 1 25 ? 2.355 108.328 25.466 1.00 14.12 25 HIS D O 1
ATOM 7142 N N . LYS D 1 26 ? 1.074 109.349 27.029 1.00 14.14 26 LYS D N 1
ATOM 7143 C CA . LYS D 1 26 ? 0.036 109.750 26.060 1.00 14.21 26 LYS D CA 1
ATOM 7144 C C . LYS D 1 26 ? 0.533 110.590 24.889 1.00 14.39 26 LYS D C 1
ATOM 7145 O O . LYS D 1 26 ? 0.155 110.314 23.740 1.00 14.07 26 LYS D O 1
ATOM 7151 N N . ALA D 1 27 ? 1.394 111.578 25.161 1.00 13.71 27 ALA D N 1
ATOM 7152 C CA . ALA D 1 27 ? 1.967 112.385 24.094 1.00 13.78 27 ALA D CA 1
ATOM 7153 C C . ALA D 1 27 ? 2.797 111.529 23.146 1.00 14.10 27 ALA D C 1
ATOM 7154 O O . ALA D 1 27 ? 2.863 111.808 21.935 1.00 14.49 27 ALA D O 1
ATOM 7156 N N . GLY D 1 28 ? 3.435 110.489 23.701 1.00 13.10 28 GLY D N 1
ATOM 7157 C CA . GLY D 1 28 ? 4.259 109.578 22.909 1.00 13.35 28 GLY D CA 1
ATOM 7158 C C . GLY D 1 28 ? 3.427 108.795 21.922 1.00 13.50 28 GLY D C 1
ATOM 7159 O O . GLY D 1 28 ? 3.865 108.525 20.799 1.00 13.75 28 GLY D O 1
ATOM 7160 N N . VAL D 1 29 ? 2.222 108.420 22.332 1.00 14.41 29 VAL D N 1
ATOM 7161 C CA . VAL D 1 29 ? 1.317 107.699 21.429 1.00 14.85 29 VAL D CA 1
ATOM 7162 C C . VAL D 1 29 ? 1.070 108.531 20.160 1.00 14.94 29 VAL D C 1
ATOM 7163 O O . VAL D 1 29 ? 1.180 108.024 19.018 1.00 14.76 29 VAL D O 1
ATOM 7167 N N . LYS D 1 30 ? 0.814 109.828 20.335 1.00 14.17 30 LYS D N 1
ATOM 7168 C CA . LYS D 1 30 ? 0.576 110.691 19.176 1.00 14.20 30 LYS D CA 1
ATOM 7169 C C . LYS D 1 30 ? 1.797 110.795 18.260 1.00 13.35 30 LYS D C 1
ATOM 7170 O O . LYS D 1 30 ? 1.657 110.806 17.037 1.00 13.45 30 LYS D O 1
ATOM 7176 N N . GLU D 1 31 ? 2.979 110.847 18.856 1.00 13.07 31 GLU D N 1
ATOM 7177 C CA . GLU D 1 31 ? 4.232 110.983 18.110 1.00 12.83 31 GLU D CA 1
ATOM 7178 C C . GLU D 1 31 ? 4.501 109.717 17.300 1.00 12.51 31 GLU D C 1
ATOM 7179 O O . GLU D 1 31 ? 4.940 109.780 16.146 1.00 11.91 31 GLU D O 1
ATOM 7185 N N . VAL D 1 32 ? 4.210 108.567 17.898 1.00 11.12 32 VAL D N 1
ATOM 7186 C CA . VAL D 1 32 ? 4.378 107.306 17.182 1.00 11.18 32 VAL D CA 1
ATOM 7187 C C . VAL D 1 32 ? 3.434 107.209 15.977 1.00 11.36 32 VAL D C 1
ATOM 7188 O O . VAL D 1 32 ? 3.875 106.841 14.877 1.00 11.34 32 VAL D O 1
ATOM 7192 N N . VAL D 1 33 ? 2.161 107.564 16.170 1.00 11.37 33 VAL D N 1
ATOM 7193 C CA . VAL D 1 33 ? 1.184 107.571 15.072 1.00 12.30 33 VAL D CA 1
ATOM 7194 C C . VAL D 1 33 ? 1.670 108.501 13.943 1.00 13.58 33 VAL D C 1
ATOM 7195 O O . VAL D 1 33 ? 1.700 108.089 12.773 1.00 12.25 33 VAL D O 1
ATOM 7199 N N . ASN D 1 34 ? 2.057 109.731 14.288 1.00 12.61 34 ASN D N 1
ATOM 7200 C CA . ASN D 1 34 ? 2.594 110.653 13.260 1.00 14.63 34 ASN D CA 1
ATOM 7201 C C . ASN D 1 34 ? 3.829 110.099 12.541 1.00 13.92 34 ASN D C 1
ATOM 7202 O O . ASN D 1 34 ? 3.932 110.175 11.310 1.00 15.39 34 ASN D O 1
ATOM 7207 N N . PHE D 1 35 ? 4.747 109.499 13.298 1.00 13.94 35 PHE D N 1
ATOM 7208 C CA . PHE D 1 35 ? 5.928 108.877 12.712 1.00 13.73 35 PHE D CA 1
ATOM 7209 C C . PHE D 1 35 ? 5.559 107.728 11.755 1.00 13.83 35 PHE D C 1
ATOM 7210 O O . PHE D 1 35 ? 6.111 107.633 10.654 1.00 13.55 35 PHE D O 1
ATOM 7218 N N . LEU D 1 36 ? 4.621 106.870 12.171 1.00 12.60 36 LEU D N 1
ATOM 7219 C CA . LEU D 1 36 ? 4.178 105.786 11.270 1.00 12.35 36 LEU D CA 1
ATOM 7220 C C . LEU D 1 36 ? 3.553 106.301 9.987 1.00 12.55 36 LEU D C 1
ATOM 7221 O O . LEU D 1 36 ? 3.930 105.874 8.888 1.00 13.00 36 LEU D O 1
ATOM 7226 N N . VAL D 1 37 ? 2.625 107.250 10.128 1.00 13.55 37 VAL D N 1
ATOM 7227 C CA . VAL D 1 37 ? 1.902 107.788 8.977 1.00 13.88 37 VAL D CA 1
ATOM 7228 C C . VAL D 1 37 ? 2.842 108.582 8.056 1.00 14.27 37 VAL D C 1
ATOM 7229 O O . VAL D 1 37 ? 2.812 108.406 6.840 1.00 14.04 37 VAL D O 1
ATOM 7233 N N . GLU D 1 38 ? 3.674 109.435 8.642 1.00 14.34 38 GLU D N 1
ATOM 7234 C CA . GLU D 1 38 ? 4.403 110.478 7.901 1.00 15.07 38 GLU D CA 1
ATOM 7235 C C . GLU D 1 38 ? 5.800 110.065 7.463 1.00 15.95 38 GLU D C 1
ATOM 7236 O O . GLU D 1 38 ? 6.268 110.478 6.393 1.00 16.33 38 GLU D O 1
ATOM 7242 N N . LYS D 1 39 ? 6.483 109.271 8.282 1.00 15.09 39 LYS D N 1
ATOM 7243 C CA . LYS D 1 39 ? 7.843 108.919 7.972 1.00 15.91 39 LYS D CA 1
ATOM 7244 C C . LYS D 1 39 ? 7.927 107.512 7.422 1.00 15.21 39 LYS D C 1
ATOM 7245 O O . LYS D 1 39 ? 8.559 107.286 6.389 1.00 15.42 39 LYS D O 1
ATOM 7251 N N . GLN D 1 40 ? 7.289 106.560 8.101 1.00 13.72 40 GLN D N 1
ATOM 7252 C CA . GLN D 1 40 ? 7.230 105.192 7.585 1.00 13.45 40 GLN D CA 1
ATOM 7253 C C . GLN D 1 40 ? 6.255 105.046 6.411 1.00 13.66 40 GLN D C 1
ATOM 7254 O O . GLN D 1 40 ? 6.348 104.074 5.651 1.00 13.84 40 GLN D O 1
ATOM 7260 N N . LYS D 1 41 ? 5.317 105.992 6.261 1.00 13.88 41 LYS D N 1
ATOM 7261 C CA . LYS D 1 41 ? 4.370 105.991 5.134 1.00 14.37 41 LYS D CA 1
ATOM 7262 C C . LYS D 1 41 ? 3.569 104.698 5.039 1.00 13.86 41 LYS D C 1
ATOM 7263 O O . LYS D 1 41 ? 3.369 104.123 3.949 1.00 13.09 41 LYS D O 1
ATOM 7269 N N . VAL D 1 42 ? 3.090 104.237 6.187 1.00 11.88 42 VAL D N 1
ATOM 7270 C CA . VAL D 1 42 ? 2.319 103.005 6.222 1.00 11.97 42 VAL D CA 1
ATOM 7271 C C . VAL D 1 42 ? 0.894 103.150 5.689 1.00 11.56 42 VAL D C 1
ATOM 7272 O O . VAL D 1 42 ? 0.346 104.266 5.571 1.00 11.22 42 VAL D O 1
ATOM 7276 N N . ASP D 1 43 ? 0.293 102.011 5.346 1.00 11.36 43 ASP D N 1
ATOM 7277 C CA . ASP D 1 43 ? -1.058 101.969 4.831 1.00 12.17 43 ASP D CA 1
ATOM 7278 C C . ASP D 1 43 ? -2.098 101.909 5.931 1.00 11.99 43 ASP D C 1
ATOM 7279 O O . ASP D 1 43 ? -3.266 102.215 5.709 1.00 10.66 43 ASP D O 1
ATOM 7284 N N . GLY D 1 44 ? -1.666 101.467 7.107 1.00 11.69 44 GLY D N 1
ATOM 7285 C CA . GLY D 1 44 ? -2.556 101.359 8.253 1.00 11.07 44 GLY D CA 1
ATOM 7286 C C . GLY D 1 44 ? -1.788 101.085 9.526 1.00 10.69 44 GLY D C 1
ATOM 7287 O O . GLY D 1 44 ? -0.564 100.896 9.488 1.00 11.10 44 GLY D O 1
ATOM 7288 N N . ILE D 1 45 ? -2.498 101.086 10.652 1.00 9.90 45 ILE D N 1
ATOM 7289 C CA . ILE D 1 45 ? -1.846 100.821 11.945 1.00 9.94 45 ILE D CA 1
ATOM 7290 C C . ILE D 1 45 ? -2.680 99.816 12.681 1.00 9.64 45 ILE D C 1
ATOM 7291 O O . ILE D 1 45 ? -3.903 99.945 12.691 1.00 10.31 45 ILE D O 1
ATOM 7296 N N . TYR D 1 46 ? -1.995 98.826 13.259 1.00 8.82 46 TYR D N 1
ATOM 7297 C CA . TYR D 1 46 ? -2.579 97.774 14.072 1.00 8.99 46 TYR D CA 1
ATOM 7298 C C . TYR D 1 46 ? -2.196 98.074 15.532 1.00 8.44 46 TYR D C 1
ATOM 7299 O O . TYR D 1 46 ? -1.043 97.934 15.896 1.00 10.32 46 TYR D O 1
ATOM 7308 N N . ILE D 1 47 ? -3.163 98.460 16.370 1.00 9.54 47 ILE D N 1
ATOM 7309 C CA . ILE D 1 47 ? -2.838 98.909 17.725 1.00 9.30 47 ILE D CA 1
ATOM 7310 C C . ILE D 1 47 ? -3.231 97.903 18.795 1.00 9.08 47 ILE D C 1
ATOM 7311 O O . ILE D 1 47 ? -4.074 97.035 18.579 1.00 8.98 47 ILE D O 1
ATOM 7316 N N . THR D 1 48 ? -2.615 98.083 19.960 1.00 9.27 48 THR D N 1
ATOM 7317 C CA . THR D 1 48 ? -2.862 97.292 21.165 1.00 9.35 48 THR D CA 1
ATOM 7318 C C . THR D 1 48 ? -2.865 95.783 20.953 1.00 9.64 48 THR D C 1
ATOM 7319 O O . THR D 1 48 ? -3.688 95.070 21.510 1.00 8.85 48 THR D O 1
ATOM 7323 N N . GLY D 1 49 ? -1.959 95.322 20.098 1.00 9.81 49 GLY D N 1
ATOM 7324 C CA . GLY D 1 49 ? -1.713 93.886 19.931 1.00 10.11 49 GLY D CA 1
ATOM 7325 C C . GLY D 1 49 ? -0.546 93.473 20.828 1.00 10.40 49 GLY D C 1
ATOM 7326 O O . GLY D 1 49 ? -0.114 94.257 21.693 1.00 8.53 49 GLY D O 1
ATOM 7327 N N . SER D 1 50 ? -0.035 92.248 20.620 1.00 10.36 50 SER D N 1
ATOM 7328 C CA . SER D 1 50 ? 1.132 91.768 21.380 1.00 11.22 50 SER D CA 1
ATOM 7329 C C . SER D 1 50 ? 2.250 92.788 21.358 1.00 10.11 50 SER D C 1
ATOM 7330 O O . SER D 1 50 ? 2.854 93.075 22.385 1.00 11.57 50 SER D O 1
ATOM 7333 N N . THR D 1 51 ? 2.544 93.341 20.175 1.00 9.71 51 THR D N 1
ATOM 7334 C CA . THR D 1 51 ? 3.664 94.262 20.031 1.00 9.42 51 THR D CA 1
ATOM 7335 C C . THR D 1 51 ? 3.362 95.572 20.747 1.00 8.86 51 THR D C 1
ATOM 7336 O O . THR D 1 51 ? 4.282 96.274 21.132 1.00 9.38 51 THR D O 1
ATOM 7340 N N . GLY D 1 52 ? 2.078 95.865 20.919 1.00 9.12 52 GLY D N 1
ATOM 7341 C CA . GLY D 1 52 ? 1.617 97.014 21.697 1.00 9.83 52 GLY D CA 1
ATOM 7342 C C . GLY D 1 52 ? 1.611 96.796 23.216 1.00 10.08 52 GLY D C 1
ATOM 7343 O O . GLY D 1 52 ? 1.111 97.645 23.952 1.00 10.03 52 GLY D O 1
ATOM 7344 N N . GLU D 1 53 ? 2.168 95.667 23.680 1.00 9.50 53 GLU D N 1
ATOM 7345 C CA . GLU D 1 53 ? 2.237 95.323 25.119 1.00 9.21 53 GLU D CA 1
ATOM 7346 C C . GLU D 1 53 ? 0.841 95.352 25.751 1.00 9.91 53 GLU D C 1
ATOM 7347 O O . GLU D 1 53 ? 0.656 95.797 26.891 1.00 9.88 53 GLU D O 1
ATOM 7353 N N . PHE D 1 54 ? -0.153 94.845 25.027 1.00 8.94 54 PHE D N 1
ATOM 7354 C CA . PHE D 1 54 ? -1.546 95.074 25.443 1.00 9.90 54 PHE D CA 1
ATOM 7355 C C . PHE D 1 54 ? -1.885 94.442 26.796 1.00 9.80 54 PHE D C 1
ATOM 7356 O O . PHE D 1 54 ? -2.750 94.943 27.517 1.00 9.82 54 PHE D O 1
ATOM 7364 N N . LEU D 1 55 ? -1.209 93.345 27.121 1.00 9.96 55 LEU D N 1
ATOM 7365 C CA . LEU D 1 55 ? -1.485 92.676 28.400 1.00 10.61 55 LEU D CA 1
ATOM 7366 C C . LEU D 1 55 ? -0.932 93.462 29.570 1.00 10.44 55 LEU D C 1
ATOM 7367 O O . LEU D 1 55 ? -1.298 93.203 30.722 1.00 10.58 55 LEU D O 1
ATOM 7372 N N . LEU D 1 56 ? -0.075 94.437 29.279 1.00 9.47 56 LEU D N 1
ATOM 7373 C CA . LEU D 1 56 ? 0.512 95.268 30.336 1.00 9.16 56 LEU D CA 1
ATOM 7374 C C . LEU D 1 56 ? -0.264 96.566 30.462 1.00 9.76 56 LEU D C 1
ATOM 7375 O O . LEU D 1 56 ? 0.105 97.434 31.250 1.00 10.06 56 LEU D O 1
ATOM 7380 N N . LEU D 1 57 ? -1.313 96.695 29.666 1.00 9.20 57 LEU D N 1
ATOM 7381 C CA . LEU D 1 57 ? -2.189 97.854 29.722 1.00 10.42 57 LEU D CA 1
ATOM 7382 C C . LEU D 1 57 ? -3.422 97.623 30.587 1.00 10.41 57 LEU D C 1
ATOM 7383 O O . LEU D 1 57 ? -4.076 96.563 30.513 1.00 11.46 57 LEU D O 1
ATOM 7388 N N . SER D 1 58 ? -3.766 98.629 31.386 1.00 11.45 58 SER D N 1
ATOM 7389 C CA . SER D 1 58 ? -5.052 98.645 32.092 1.00 12.44 58 SER D CA 1
ATOM 7390 C C . SER D 1 58 ? -6.182 98.865 31.099 1.00 12.69 58 SER D C 1
ATOM 7391 O O . SER D 1 58 ? -5.959 99.343 29.974 1.00 12.97 58 SER D O 1
ATOM 7394 N N . PHE D 1 59 ? -7.403 98.561 31.534 1.00 12.44 59 PHE D N 1
ATOM 7395 C CA . PHE D 1 59 ? -8.603 98.854 30.738 1.00 12.48 59 PHE D CA 1
ATOM 7396 C C . PHE D 1 59 ? -8.650 100.319 30.332 1.00 12.89 59 PHE D C 1
ATOM 7397 O O . PHE D 1 59 ? -8.799 100.635 29.139 1.00 12.71 59 PHE D O 1
ATOM 7405 N N . GLU D 1 60 ? -8.479 101.215 31.304 1.00 12.73 60 GLU D N 1
ATOM 7406 C CA . GLU D 1 60 ? -8.417 102.645 31.020 1.00 14.17 60 GLU D CA 1
ATOM 7407 C C . GLU D 1 60 ? -7.313 102.965 30.010 1.00 13.13 60 GLU D C 1
ATOM 7408 O O . GLU D 1 60 ? -7.548 103.752 29.103 1.00 12.71 60 GLU D O 1
ATOM 7414 N N . ASP D 1 61 ? -6.125 102.368 30.167 1.00 11.85 61 ASP D N 1
ATOM 7415 C CA . ASP D 1 61 ? -4.992 102.635 29.242 1.00 12.11 61 ASP D CA 1
ATOM 7416 C C . ASP D 1 61 ? -5.413 102.274 27.798 1.00 11.59 61 ASP D C 1
ATOM 7417 O O . ASP D 1 61 ? -5.143 103.026 26.857 1.00 10.87 61 ASP D O 1
ATOM 7422 N N . LYS D 1 62 ? -6.045 101.112 27.635 1.00 10.39 62 LYS D N 1
ATOM 7423 C CA . LYS D 1 62 ? -6.478 100.639 26.318 1.00 10.15 62 LYS D CA 1
ATOM 7424 C C . LYS D 1 62 ? -7.419 101.646 25.659 1.00 10.92 62 LYS D C 1
ATOM 7425 O O . LYS D 1 62 ? -7.204 102.019 24.508 1.00 10.84 62 LYS D O 1
ATOM 7431 N N . LYS D 1 63 ? -8.419 102.109 26.408 1.00 10.85 63 LYS D N 1
ATOM 7432 C CA . LYS D 1 63 ? -9.389 103.090 25.906 1.00 10.78 63 LYS D CA 1
ATOM 7433 C C . LYS D 1 63 ? -8.650 104.356 25.504 1.00 11.26 63 LYS D C 1
ATOM 7434 O O . LYS D 1 63 ? -8.927 104.919 24.440 1.00 11.98 63 LYS D O 1
ATOM 7440 N N . GLU D 1 64 ? -7.702 104.792 26.328 1.00 11.59 64 GLU D N 1
ATOM 7441 C CA . GLU D 1 64 ? -6.946 106.019 26.031 1.00 11.86 64 GLU D CA 1
ATOM 7442 C C . GLU D 1 64 ? -6.092 105.900 24.772 1.00 11.85 64 GLU D C 1
ATOM 7443 O O . GLU D 1 64 ? -6.087 106.809 23.931 1.00 10.57 64 GLU D O 1
ATOM 7449 N N . VAL D 1 65 ? -5.406 104.763 24.614 1.00 9.81 65 VAL D N 1
ATOM 7450 C CA . VAL D 1 65 ? -4.644 104.531 23.388 1.00 10.39 65 VAL D CA 1
ATOM 7451 C C . VAL D 1 65 ? -5.551 104.561 22.162 1.00 9.33 65 VAL D C 1
ATOM 7452 O O . VAL D 1 65 ? -5.207 105.169 21.149 1.00 8.72 65 VAL D O 1
ATOM 7456 N N . MET D 1 66 ? -6.712 103.930 22.254 1.00 9.44 66 MET D N 1
ATOM 7457 C CA . MET D 1 66 ? -7.609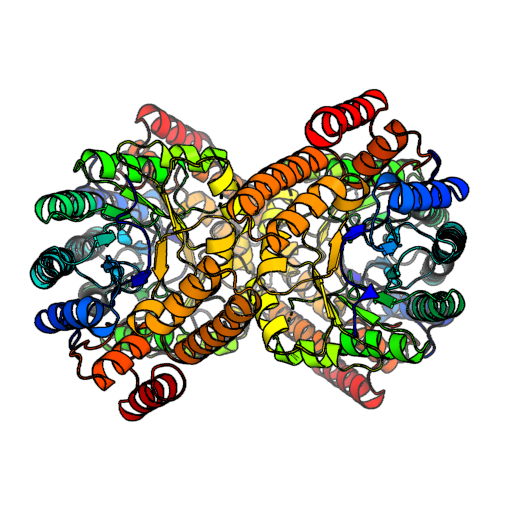 103.890 21.108 1.00 10.24 66 MET D CA 1
ATOM 7458 C C . MET D 1 66 ? -8.030 105.306 20.708 1.00 10.88 66 MET D C 1
ATOM 7459 O O . MET D 1 66 ? -8.036 105.644 19.521 1.00 10.23 66 MET D O 1
ATOM 7464 N N . LYS D 1 67 ? -8.358 106.123 21.706 1.00 11.78 67 LYS D N 1
ATOM 7465 C CA . LYS D 1 67 ? -8.714 107.535 21.502 1.00 11.94 67 LYS D CA 1
ATOM 7466 C C . LYS D 1 67 ? -7.584 108.367 20.899 1.00 12.01 67 LYS D C 1
ATOM 7467 O O . LYS D 1 67 ? -7.798 109.055 19.891 1.00 11.86 67 LYS D O 1
ATOM 7473 N N . LEU D 1 68 ? -6.392 108.283 21.493 1.00 11.83 68 LEU D N 1
ATOM 7474 C CA . LEU D 1 68 ? -5.199 109.009 21.059 1.00 12.17 68 LEU D CA 1
ATOM 7475 C C . LEU D 1 68 ? -4.818 108.669 19.627 1.00 12.37 68 LEU D C 1
ATOM 7476 O O . LEU D 1 68 ? -4.477 109.557 18.844 1.00 10.79 68 LEU D O 1
ATOM 7481 N N . VAL D 1 69 ? -4.870 107.375 19.298 1.00 11.99 69 VAL D N 1
ATOM 7482 C CA . VAL D 1 69 ? -4.528 106.931 17.931 1.00 12.36 69 VAL D CA 1
ATOM 7483 C C . VAL D 1 69 ? -5.533 107.461 16.920 1.00 12.12 69 VAL D C 1
ATOM 7484 O O . VAL D 1 69 ? -5.128 107.990 15.893 1.00 12.71 69 VAL D O 1
ATOM 7488 N N . ALA D 1 70 ? -6.826 107.330 17.211 1.00 12.44 70 ALA D N 1
ATOM 7489 C CA . ALA D 1 70 ? -7.869 107.830 16.301 1.00 13.55 70 ALA D CA 1
ATOM 7490 C C . ALA D 1 70 ? -7.714 109.340 16.086 1.00 14.38 70 ALA D C 1
ATOM 7491 O O . ALA D 1 70 ? -7.815 109.844 14.952 1.00 14.50 70 ALA D O 1
ATOM 7493 N N . GLU D 1 71 ? -7.431 110.055 17.167 1.00 14.75 71 GLU D N 1
ATOM 7494 C CA . GLU D 1 71 ? -7.252 111.503 17.090 1.00 15.99 71 GLU D CA 1
ATOM 7495 C C . GLU D 1 71 ? -6.011 111.910 16.291 1.00 15.48 71 GLU D C 1
ATOM 7496 O O . GLU D 1 71 ? -6.092 112.767 15.389 1.00 15.68 71 GLU D O 1
ATOM 7502 N N . ALA D 1 72 ? -4.864 111.288 16.585 1.00 14.90 72 ALA D N 1
ATOM 7503 C CA . ALA D 1 72 ? -3.631 111.620 15.875 1.00 14.66 72 ALA D CA 1
ATOM 7504 C C . ALA D 1 72 ? -3.714 111.231 14.387 1.00 14.47 72 ALA D C 1
ATOM 7505 O O . ALA D 1 72 ? -3.237 111.965 13.517 1.00 13.22 72 ALA D O 1
ATOM 7507 N N . ASN D 1 73 ? -4.325 110.080 14.110 1.00 13.75 73 ASN D N 1
ATOM 7508 C CA . ASN D 1 73 ? -4.470 109.613 12.740 1.00 14.09 73 ASN D CA 1
ATOM 7509 C C . ASN D 1 73 ? -5.285 110.592 11.891 1.00 14.30 73 ASN D C 1
ATOM 7510 O O . ASN D 1 73 ? -4.943 110.853 10.723 1.00 14.00 73 ASN D O 1
ATOM 7515 N N . ALA D 1 74 ? -6.371 111.071 12.489 1.00 15.03 74 ALA D N 1
ATOM 7516 C CA . ALA D 1 74 ? -7.355 111.948 11.857 1.00 15.82 74 ALA D CA 1
ATOM 7517 C C . ALA D 1 74 ? -7.775 111.407 10.490 1.00 16.66 74 ALA D C 1
ATOM 7518 O O . ALA D 1 74 ? -7.812 112.159 9.505 1.00 17.76 74 ALA D O 1
ATOM 7520 N N . GLY D 1 75 ? -8.051 110.103 10.438 1.00 16.41 75 GLY D N 1
ATOM 7521 C CA . GLY D 1 75 ? -8.555 109.428 9.238 1.00 15.53 75 GLY D CA 1
ATOM 7522 C C . GLY D 1 75 ? -7.565 109.158 8.116 1.00 14.65 75 GLY D C 1
ATOM 7523 O O . GLY D 1 75 ? -7.960 108.651 7.068 1.00 14.49 75 GLY D O 1
ATOM 7524 N N . ARG D 1 76 ? -6.298 109.479 8.325 1.00 14.77 76 ARG D N 1
ATOM 7525 C CA . ARG D 1 76 ? -5.283 109.383 7.271 1.00 14.24 76 ARG D CA 1
ATOM 7526 C C . ARG D 1 76 ? -5.011 107.967 6.770 1.00 14.86 76 ARG D C 1
ATOM 7527 O O . ARG D 1 76 ? -4.972 107.752 5.538 1.00 13.71 76 ARG D O 1
ATOM 7535 N N . VAL D 1 77 ? -4.815 107.027 7.709 1.00 12.56 77 VAL D N 1
ATOM 7536 C CA . VAL D 1 77 ? -4.612 105.619 7.363 1.00 12.63 77 VAL D CA 1
ATOM 7537 C C . VAL D 1 77 ? -5.682 104.708 7.971 1.00 12.36 77 VAL D C 1
ATOM 7538 O O . VAL D 1 77 ? -6.523 105.126 8.790 1.00 12.61 77 VAL D O 1
ATOM 7542 N N . THR D 1 78 ? -5.675 103.456 7.541 1.00 11.93 78 THR D N 1
ATOM 7543 C CA . THR D 1 78 ? -6.632 102.471 8.019 1.00 10.15 78 THR D CA 1
ATOM 7544 C C . THR D 1 78 ? -6.225 102.129 9.442 1.00 9.67 78 THR D C 1
ATOM 7545 O O . THR D 1 78 ? -5.037 102.045 9.726 1.00 9.76 78 THR D O 1
ATOM 7549 N N . LEU D 1 79 ? -7.197 101.949 10.335 1.00 9.09 79 LEU D N 1
ATOM 7550 C CA . LEU D 1 79 ? -6.869 101.585 11.718 1.00 9.03 79 LEU D CA 1
ATOM 7551 C C . LEU D 1 79 ? -7.552 100.283 12.100 1.00 9.07 79 LEU D C 1
ATOM 7552 O O . LEU D 1 79 ? -8.735 100.110 11.836 1.00 9.20 79 LEU D O 1
ATOM 7557 N N . ILE D 1 80 ? -6.810 99.398 12.784 1.00 8.66 80 ILE D N 1
ATOM 7558 C CA . ILE D 1 80 ? -7.368 98.148 13.300 1.00 9.47 80 ILE D CA 1
ATOM 7559 C C . ILE D 1 80 ? -6.938 98.115 14.750 1.00 8.49 80 ILE D C 1
ATOM 7560 O O . ILE D 1 80 ? -5.778 98.382 15.043 1.00 9.22 80 ILE D O 1
ATOM 7565 N N . ALA D 1 81 ? -7.886 97.852 15.639 1.00 9.88 81 ALA D N 1
ATOM 7566 C CA . ALA D 1 81 ? -7.563 97.685 17.071 1.00 9.74 81 ALA D CA 1
ATOM 7567 C C . ALA D 1 81 ? -7.740 96.260 17.550 1.00 8.72 81 ALA D C 1
ATOM 7568 O O . ALA D 1 81 ? -8.804 95.665 17.375 1.00 9.55 81 ALA D O 1
ATOM 7570 N N . GLN D 1 82 ? -6.693 95.731 18.174 1.00 9.57 82 GLN D N 1
ATOM 7571 C CA . GLN D 1 82 ? -6.759 94.427 18.848 1.00 9.43 82 GLN D CA 1
ATOM 7572 C C . GLN D 1 82 ? -7.350 94.706 20.210 1.00 9.69 82 GLN D C 1
ATOM 7573 O O . GLN D 1 82 ? -6.814 95.521 20.961 1.00 10.01 82 GLN D O 1
ATOM 7579 N N . ILE D 1 83 ? -8.454 94.037 20.530 1.00 9.28 83 ILE D N 1
ATOM 7580 C CA . ILE D 1 83 ? -9.228 94.404 21.715 1.00 10.63 83 ILE D CA 1
ATOM 7581 C C . ILE D 1 83 ? -9.511 93.206 22.611 1.00 10.53 83 ILE D C 1
ATOM 7582 O O . ILE D 1 83 ? -10.190 93.344 23.605 1.00 11.33 83 ILE D O 1
ATOM 7587 N N . GLY D 1 84 ? -8.998 92.037 22.236 1.00 11.03 84 GLY D N 1
ATOM 7588 C CA . GLY D 1 84 ? -9.246 90.801 23.016 1.00 11.09 84 GLY D CA 1
ATOM 7589 C C . GLY D 1 84 ? -8.437 90.688 24.307 1.00 10.70 84 GLY D C 1
ATOM 7590 O O . GLY D 1 84 ? -7.354 91.223 24.432 1.00 10.07 84 GLY D O 1
ATOM 7591 N N . SER D 1 85 ? -9.015 89.977 25.274 1.00 12.21 85 SER D N 1
ATOM 7592 C CA . SER D 1 85 ? -8.382 89.609 26.524 1.00 12.02 85 SER D CA 1
ATOM 7593 C C . SER D 1 85 ? -9.311 88.580 27.147 1.00 12.63 85 SER D C 1
ATOM 7594 O O . SER D 1 85 ? -10.313 88.187 26.538 1.00 12.13 85 SER D O 1
ATOM 7597 N N . LEU D 1 86 ? -8.980 88.120 28.347 1.00 12.73 86 LEU D N 1
ATOM 7598 C CA . LEU D 1 86 ? -9.886 87.201 29.020 1.00 13.70 86 LEU D CA 1
ATOM 7599 C C . LEU D 1 86 ? -11.057 87.897 29.697 1.00 14.59 86 LEU D C 1
ATOM 7600 O O . LEU D 1 86 ? -11.946 87.237 30.246 1.00 15.58 86 LEU D O 1
ATOM 7605 N N . ASN D 1 87 ? -11.080 89.225 29.649 1.00 14.50 87 ASN D N 1
ATOM 7606 C CA . ASN D 1 87 ? -12.177 89.952 30.250 1.00 14.55 87 ASN D CA 1
ATOM 7607 C C . ASN D 1 87 ? -13.148 90.272 29.116 1.00 14.99 87 ASN D C 1
ATOM 7608 O O . ASN D 1 87 ? -12.906 91.179 28.318 1.00 14.06 87 ASN D O 1
ATOM 7613 N N . ILE D 1 88 ? -14.214 89.481 29.026 1.00 15.19 88 ILE D N 1
ATOM 7614 C CA . ILE D 1 88 ? -15.126 89.552 27.889 1.00 16.47 88 ILE D CA 1
ATOM 7615 C C . ILE D 1 88 ? -15.953 90.835 27.918 1.00 15.57 88 ILE D C 1
ATOM 7616 O O . ILE D 1 88 ? -16.197 91.434 26.883 1.00 15.48 88 ILE D O 1
ATOM 7621 N N . GLU D 1 89 ? -16.380 91.263 29.105 1.00 15.35 89 GLU D N 1
ATOM 7622 C CA . GLU D 1 89 ? -17.150 92.519 29.205 1.00 16.20 89 GLU D CA 1
ATOM 7623 C C . GLU D 1 89 ? -16.340 93.760 28.794 1.00 13.93 89 GLU D C 1
ATOM 7624 O O . GLU D 1 89 ? -16.842 94.686 28.132 1.00 13.62 89 GLU D O 1
ATOM 7630 N N . GLU D 1 90 ? -15.080 93.787 29.192 1.00 13.55 90 GLU D N 1
ATOM 7631 C CA . GLU D 1 90 ? -14.180 94.851 28.767 1.00 12.32 90 GLU D CA 1
ATOM 7632 C C . GLU D 1 90 ? -13.962 94.805 27.278 1.00 12.05 90 GLU D C 1
ATOM 7633 O O . GLU D 1 90 ? -13.998 95.845 26.606 1.00 11.43 90 GLU D O 1
ATOM 7639 N N . THR D 1 91 ? -13.785 93.596 26.750 1.00 10.70 91 THR D N 1
ATOM 7640 C CA . THR D 1 91 ? -13.609 93.448 25.297 1.00 11.76 91 THR D CA 1
ATOM 7641 C C . THR D 1 91 ? -14.832 94.003 24.521 1.00 12.18 91 THR D C 1
ATOM 7642 O O . THR D 1 91 ? -14.683 94.728 23.512 1.00 12.37 91 THR D O 1
ATOM 7646 N N . LYS D 1 92 ? -16.029 93.675 24.989 1.00 12.37 92 LYS D N 1
ATOM 7647 C CA . LYS D 1 92 ? -17.246 94.236 24.374 1.00 12.83 92 LYS D CA 1
ATOM 7648 C C . LYS D 1 92 ? -17.281 95.757 24.410 1.00 12.56 92 LYS D C 1
ATOM 7649 O O . LYS D 1 92 ? -17.668 96.414 23.426 1.00 12.65 92 LYS D O 1
ATOM 7655 N N . GLU D 1 93 ? -16.891 96.327 25.548 1.00 12.86 93 GLU D N 1
ATOM 7656 C CA . GLU D 1 93 ? -16.794 97.782 25.662 1.00 12.85 93 GLU D CA 1
ATOM 7657 C C . GLU D 1 93 ? -15.764 98.397 24.713 1.00 12.44 93 GLU D C 1
ATOM 7658 O O . GLU D 1 93 ? -16.029 99.443 24.127 1.00 12.24 93 GLU D O 1
ATOM 7664 N N . LEU D 1 94 ? -14.613 97.739 24.539 1.00 10.42 94 LEU D N 1
ATOM 7665 C CA . LEU D 1 94 ? -13.607 98.200 23.581 1.00 10.83 94 LEU D CA 1
ATOM 7666 C C . LEU D 1 94 ? -14.068 98.055 22.136 1.00 11.05 94 LEU D C 1
ATOM 7667 O O . LEU D 1 94 ? -13.684 98.844 21.290 1.00 11.74 94 LEU D O 1
ATOM 7672 N N . ALA D 1 95 ? -14.882 97.045 21.861 1.00 11.64 95 ALA D N 1
ATOM 7673 C CA . ALA D 1 95 ? -15.497 96.916 20.538 1.00 12.14 95 ALA D CA 1
ATOM 7674 C C . ALA D 1 95 ? -16.395 98.114 20.218 1.00 12.84 95 ALA D C 1
ATOM 7675 O O . ALA D 1 95 ? -16.328 98.700 19.132 1.00 12.67 95 ALA D O 1
ATOM 7677 N N . LYS D 1 96 ? -17.236 98.478 21.177 1.00 14.11 96 LYS D N 1
ATOM 7678 C CA . LYS D 1 96 ? -18.143 99.613 20.997 1.00 14.60 96 LYS D CA 1
ATOM 7679 C C . LYS D 1 96 ? -17.358 100.897 20.827 1.00 14.14 96 LYS D C 1
ATOM 7680 O O . LYS D 1 96 ? -17.703 101.734 19.977 1.00 14.33 96 LYS D O 1
ATOM 7686 N N . LEU D 1 97 ? -16.302 101.059 21.629 1.00 13.62 97 LEU D N 1
ATOM 7687 C CA . LEU D 1 97 ? -15.414 102.202 21.521 1.00 13.10 97 LEU D CA 1
ATOM 7688 C C . LEU D 1 97 ? -14.732 102.290 20.151 1.00 13.31 97 LEU D C 1
ATOM 7689 O O . LEU D 1 97 ? -14.642 103.380 19.564 1.00 13.06 97 LEU D O 1
ATOM 7694 N N . ALA D 1 98 ? -14.305 101.146 19.619 1.00 12.56 98 ALA D N 1
ATOM 7695 C CA . ALA D 1 98 ? -13.663 101.118 18.310 1.00 12.95 98 ALA D CA 1
ATOM 7696 C C . ALA D 1 98 ? -14.649 101.628 17.247 1.00 13.36 98 ALA D C 1
ATOM 7697 O O . ALA D 1 98 ? -14.291 102.444 16.405 1.00 14.14 98 ALA D O 1
ATOM 7699 N N . LYS D 1 99 ? -15.882 101.137 17.299 1.00 14.52 99 LYS D N 1
ATOM 7700 C CA . LYS D 1 99 ? -16.951 101.596 16.396 1.00 15.67 99 LYS D CA 1
ATOM 7701 C C . LYS D 1 99 ? -17.152 103.121 16.505 1.00 16.10 99 LYS D C 1
ATOM 7702 O O . LYS D 1 99 ? -17.104 103.827 15.481 1.00 15.07 99 LYS D O 1
ATOM 7708 N N . GLU D 1 100 ? -17.315 103.609 17.737 1.00 16.00 100 GLU D N 1
ATOM 7709 C CA . GLU D 1 100 ? -17.518 105.048 18.016 1.00 16.89 100 GLU D CA 1
ATOM 7710 C C . GLU D 1 100 ? -16.368 105.886 17.450 1.00 16.36 100 GLU D C 1
ATOM 7711 O O . GLU D 1 100 ? -16.593 106.984 16.941 1.00 15.83 100 GLU D O 1
ATOM 7717 N N . LEU D 1 101 ? -15.145 105.356 17.514 1.00 14.40 101 LEU D N 1
ATOM 7718 C CA . LEU D 1 101 ? -13.952 106.065 17.028 1.00 14.40 101 LEU D CA 1
ATOM 7719 C C . LEU D 1 101 ? -13.663 105.865 15.526 1.00 13.99 101 LEU D C 1
ATOM 7720 O O . LEU D 1 101 ? -12.663 106.372 15.011 1.00 14.12 101 LEU D O 1
ATOM 7725 N N . LYS D 1 102 ? -14.548 105.134 14.862 1.00 14.40 102 LYS D N 1
ATOM 7726 C CA . LYS D 1 102 ? -14.440 104.839 13.433 1.00 14.95 102 LYS D CA 1
ATOM 7727 C C . LYS D 1 102 ? -13.244 103.996 13.035 1.00 14.15 102 LYS D C 1
ATOM 7728 O O . LYS D 1 102 ? -12.684 104.181 11.948 1.00 14.39 102 LYS D O 1
ATOM 7734 N N . TYR D 1 103 ? -12.827 103.087 13.917 1.00 13.00 103 TYR D N 1
ATOM 7735 C CA . TYR D 1 103 ? -11.861 102.059 13.517 1.00 11.85 103 TYR D CA 1
ATOM 7736 C C . TYR D 1 103 ? -12.402 101.275 12.336 1.00 11.60 103 TYR D C 1
ATOM 7737 O O . TYR D 1 103 ? -13.588 100.971 12.263 1.00 11.14 103 TYR D O 1
ATOM 7746 N N . ASP D 1 104 ? -11.502 100.932 11.421 1.00 11.80 104 ASP D N 1
ATOM 7747 C CA . ASP D 1 104 ? -11.880 100.166 10.233 1.00 11.55 104 ASP D CA 1
ATOM 7748 C C . ASP D 1 104 ? -12.146 98.701 10.528 1.00 11.43 104 ASP D C 1
ATOM 7749 O O . ASP D 1 104 ? -13.000 98.056 9.889 1.00 11.97 104 ASP D O 1
ATOM 7754 N N . ALA D 1 105 ? -11.457 98.172 11.529 1.00 10.12 105 ALA D N 1
ATOM 7755 C CA . ALA D 1 105 ? -11.740 96.834 11.981 1.00 10.66 105 ALA D CA 1
ATOM 7756 C C . ALA D 1 105 ? -11.221 96.669 13.410 1.00 10.32 105 ALA D C 1
ATOM 7757 O O . ALA D 1 105 ? -10.435 97.497 13.906 1.00 9.64 105 ALA D O 1
ATOM 7759 N N . ILE D 1 106 ? -11.694 95.604 14.033 1.00 10.10 106 ILE D N 1
ATOM 7760 C CA . ILE D 1 106 ? -11.143 95.104 15.291 1.00 11.33 106 ILE D CA 1
ATOM 7761 C C . ILE D 1 106 ? -10.593 93.707 15.084 1.00 11.27 106 ILE D C 1
ATOM 7762 O O . ILE D 1 106 ? -10.936 93.020 14.122 1.00 11.93 106 ILE D O 1
ATOM 7767 N N . SER D 1 107 ? -9.720 93.300 15.992 1.00 11.58 107 SER D N 1
ATOM 7768 C CA . SER D 1 107 ? -9.286 91.928 16.060 1.00 11.38 107 SER D CA 1
ATOM 7769 C C . SER D 1 107 ? -9.328 91.489 17.502 1.00 11.70 107 SER D C 1
ATOM 7770 O O . SER D 1 107 ? -9.337 92.305 18.410 1.00 11.03 107 SER D O 1
ATOM 7773 N N . ALA D 1 108 ? -9.315 90.184 17.716 1.00 11.57 108 ALA D N 1
ATOM 7774 C CA . ALA D 1 108 ? -9.222 89.674 19.084 1.00 11.21 108 ALA D CA 1
ATOM 7775 C C . ALA D 1 108 ? -8.380 88.414 19.105 1.00 11.03 108 ALA D C 1
ATOM 7776 O O . ALA D 1 108 ? -8.639 87.485 18.345 1.00 11.17 108 ALA D O 1
ATOM 7778 N N . ILE D 1 109 ? -7.390 88.390 20.002 1.00 11.55 109 ILE D N 1
ATOM 7779 C CA . ILE D 1 109 ? -6.550 87.201 20.212 1.00 11.98 109 ILE D CA 1
ATOM 7780 C C . ILE D 1 109 ? -7.407 86.033 20.662 1.00 12.18 109 ILE D C 1
ATOM 7781 O O . ILE D 1 109 ? -8.477 86.232 21.234 1.00 12.25 109 ILE D O 1
ATOM 7786 N N . THR D 1 110 ? -6.932 84.825 20.374 1.00 12.62 110 THR D N 1
ATOM 7787 C CA . THR D 1 110 ? -7.504 83.590 20.910 1.00 14.86 110 THR D CA 1
ATOM 7788 C C . THR D 1 110 ? -7.441 83.678 22.438 1.00 14.19 110 THR D C 1
ATOM 7789 O O . THR D 1 110 ? -6.425 84.127 22.967 1.00 15.02 110 THR D O 1
ATOM 7793 N N . PRO D 1 111 ? -8.504 83.247 23.141 1.00 14.23 111 PRO D N 1
ATOM 7794 C CA . PRO D 1 111 ? -8.419 83.164 24.602 1.00 14.21 111 PRO D CA 1
ATOM 7795 C C . PRO D 1 111 ? -7.127 82.417 25.001 1.00 14.03 111 PRO D C 1
ATOM 7796 O O . PRO D 1 111 ? -6.802 81.373 24.423 1.00 13.46 111 PRO D O 1
ATOM 7800 N N . TYR D 1 112 ? -6.387 82.988 25.941 1.00 14.00 112 TYR D N 1
ATOM 7801 C CA . TYR D 1 112 ? -4.986 82.629 26.157 1.00 14.60 112 TYR D CA 1
ATOM 7802 C C . TYR D 1 112 ? -4.783 82.020 27.563 1.00 13.60 112 TYR D C 1
ATOM 7803 O O . TYR D 1 112 ? -5.714 81.970 28.369 1.00 12.50 112 TYR D O 1
ATOM 7812 N N . TYR D 1 113 ? -3.561 81.558 27.817 1.00 13.14 113 TYR D N 1
ATOM 7813 C CA . TYR D 1 113 ? -3.130 80.921 29.087 1.00 13.34 113 TYR D CA 1
ATOM 7814 C C . TYR D 1 113 ? -3.710 79.537 29.334 1.00 13.11 113 TYR D C 1
ATOM 7815 O O . TYR D 1 113 ? -2.975 78.541 29.403 1.00 13.27 113 TYR D O 1
ATOM 7824 N N . TYR D 1 114 ? -5.023 79.455 29.488 1.00 12.47 114 TYR D N 1
ATOM 7825 C CA . TYR D 1 114 ? -5.676 78.157 29.595 1.00 12.93 114 TYR D CA 1
ATOM 7826 C C . TYR D 1 114 ? -5.815 77.511 28.238 1.00 14.75 114 TYR D C 1
ATOM 7827 O O . TYR D 1 114 ? -5.682 78.168 27.210 1.00 14.95 114 TYR D O 1
ATOM 7836 N N . ASN D 1 115 ? -6.109 76.222 28.251 1.00 15.28 115 ASN D N 1
ATOM 7837 C CA . ASN D 1 115 ? -6.363 75.525 27.008 1.00 17.63 115 ASN D CA 1
ATOM 7838 C C . ASN D 1 115 ? -7.867 75.580 26.733 1.00 16.96 115 ASN D C 1
ATOM 7839 O O . ASN D 1 115 ? -8.604 74.724 27.170 1.00 17.86 115 ASN D O 1
ATOM 7844 N N . PHE D 1 116 ? -8.325 76.629 26.056 1.00 16.19 116 PHE D N 1
ATOM 7845 C CA . PHE D 1 116 ? -9.757 76.745 25.788 1.00 15.33 116 PHE D CA 1
ATOM 7846 C C . PHE D 1 116 ? -10.168 75.839 24.647 1.00 14.96 116 PHE D C 1
ATOM 7847 O O . PHE D 1 116 ? -9.394 75.621 23.700 1.00 14.96 116 PHE D O 1
ATOM 7855 N N . SER D 1 117 ? -11.364 75.277 24.756 1.00 14.76 117 SER D N 1
ATOM 7856 C CA . SER D 1 117 ? -11.887 74.408 23.709 1.00 15.27 117 SER D CA 1
ATOM 7857 C C . SER D 1 117 ? -12.282 75.220 22.478 1.00 15.34 117 SER D C 1
ATOM 7858 O O . SER D 1 117 ? -12.421 76.454 22.533 1.00 14.65 117 SER D O 1
ATOM 7861 N N . PHE D 1 118 ? -12.479 74.514 21.367 1.00 15.32 118 PHE D N 1
ATOM 7862 C CA . PHE D 1 118 ? -13.042 75.147 20.185 1.00 15.85 118 PHE D CA 1
ATOM 7863 C C . PHE D 1 118 ? -14.391 75.804 20.496 1.00 15.66 118 PHE D C 1
ATOM 7864 O O . PHE D 1 118 ? -14.623 76.935 20.086 1.00 16.04 118 PHE D O 1
ATOM 7872 N N . ASN D 1 119 ? -15.263 75.118 21.235 1.00 15.30 119 ASN D N 1
ATOM 7873 C CA . ASN D 1 119 ? -16.563 75.683 21.573 1.00 15.33 119 ASN D CA 1
ATOM 7874 C C . ASN D 1 119 ? -16.447 76.954 22.417 1.00 14.47 119 ASN D C 1
ATOM 7875 O O . ASN D 1 119 ? -17.212 77.893 22.229 1.00 14.24 119 ASN D O 1
ATOM 7880 N N . GLU D 1 120 ? -15.487 76.982 23.344 1.00 12.80 120 GLU D N 1
ATOM 7881 C CA . GLU D 1 120 ? -15.282 78.170 24.144 1.00 11.81 120 GLU D CA 1
ATOM 7882 C C . GLU D 1 120 ? -14.768 79.317 23.290 1.00 12.05 120 GLU D C 1
ATOM 7883 O O . GLU D 1 120 ? -15.186 80.437 23.468 1.00 11.01 120 GLU D O 1
ATOM 7889 N N . THR D 1 121 ? -13.855 79.011 22.378 1.00 12.43 121 THR D N 1
ATOM 7890 C CA . THR D 1 121 ? -13.314 80.027 21.478 1.00 14.35 121 THR D CA 1
ATOM 7891 C C . THR D 1 121 ? -14.404 80.577 20.556 1.00 14.32 121 THR D C 1
ATOM 7892 O O . THR D 1 121 ? -14.517 81.791 20.353 1.00 14.56 121 THR D O 1
ATOM 7896 N N . HIS D 1 122 ? -15.201 79.675 19.999 1.00 14.75 122 HIS D N 1
ATOM 7897 C CA . HIS D 1 122 ? -16.306 80.063 19.139 1.00 15.14 122 HIS D CA 1
ATOM 7898 C C . HIS D 1 122 ? -17.264 80.957 19.912 1.00 14.76 122 HIS D C 1
ATOM 7899 O O . HIS D 1 122 ? -17.672 81.992 19.396 1.00 14.61 122 HIS D O 1
ATOM 7906 N N . HIS D 1 123 ? -17.621 80.575 21.149 1.00 14.45 123 HIS D N 1
ATOM 7907 C CA . HIS D 1 123 ? -18.552 81.385 21.967 1.00 14.74 123 HIS D CA 1
ATOM 7908 C C . HIS D 1 123 ? -17.996 82.776 22.305 1.00 13.40 123 HIS D C 1
ATOM 7909 O O . HIS D 1 123 ? -18.741 83.780 22.351 1.00 14.05 123 HIS D O 1
ATOM 7916 N N . TYR D 1 124 ? -16.703 82.815 22.581 1.00 12.74 124 TYR D N 1
ATOM 7917 C CA . TYR D 1 124 ? -15.965 84.063 22.820 1.00 12.51 124 TYR D CA 1
ATOM 7918 C C . TYR D 1 124 ? -16.138 85.033 21.649 1.00 12.75 124 TYR D C 1
ATOM 7919 O O . TYR D 1 124 ? -16.561 86.186 21.831 1.00 13.25 124 TYR D O 1
ATOM 7928 N N . TYR D 1 125 ? -15.822 84.567 20.442 1.00 12.65 125 TYR D N 1
ATOM 7929 C CA . TYR D 1 125 ? -15.985 85.434 19.275 1.00 13.20 125 TYR D CA 1
ATOM 7930 C C . TYR D 1 125 ? -17.444 85.819 19.063 1.00 14.27 125 TYR D C 1
ATOM 7931 O O . TYR D 1 125 ? -17.731 86.968 18.692 1.00 14.98 125 TYR D O 1
ATOM 7940 N N . GLU D 1 126 ? -18.364 84.881 19.309 1.00 16.09 126 GLU D N 1
ATOM 7941 C CA . GLU D 1 126 ? -19.808 85.170 19.200 1.00 18.01 126 GLU D CA 1
ATOM 7942 C C . GLU D 1 126 ? -20.219 86.298 20.131 1.00 18.01 126 GLU D C 1
ATOM 7943 O O . GLU D 1 126 ? -20.956 87.207 19.729 1.00 18.42 126 GLU D O 1
ATOM 7949 N N . GLU D 1 127 ? -19.764 86.242 21.383 1.00 17.81 127 GLU D N 1
ATOM 7950 C CA . GLU D 1 127 ? -20.077 87.313 22.333 1.00 18.83 127 GLU D CA 1
ATOM 7951 C C . GLU D 1 127 ? -19.568 88.658 21.874 1.00 18.12 127 GLU D C 1
ATOM 7952 O O . GLU D 1 127 ? -20.294 89.659 21.947 1.00 18.59 127 GLU D O 1
ATOM 7958 N N . ILE D 1 128 ? -18.316 88.694 21.425 1.00 17.56 128 ILE D N 1
ATOM 7959 C CA . ILE D 1 128 ? -17.726 89.959 21.013 1.00 18.26 128 ILE D CA 1
ATOM 7960 C C . ILE D 1 128 ? -18.491 90.508 19.805 1.00 18.95 128 ILE D C 1
ATOM 7961 O O . ILE D 1 128 ? -18.691 91.714 19.697 1.00 19.48 128 ILE D O 1
ATOM 7966 N N . SER D 1 129 ? -18.945 89.619 18.924 1.00 19.83 129 SER D N 1
ATOM 7967 C CA . SER D 1 129 ? -19.692 90.026 17.723 1.00 20.82 129 SER D CA 1
ATOM 7968 C C . SER D 1 129 ? -20.975 90.792 18.029 1.00 21.75 129 SER D C 1
ATOM 7969 O O . SER D 1 129 ? -21.335 91.700 17.301 1.00 22.85 129 SER D O 1
ATOM 7972 N N . LYS D 1 130 ? -21.664 90.440 19.108 1.00 22.63 130 LYS D N 1
ATOM 7973 C CA . LYS D 1 130 ? -22.941 91.085 19.412 1.00 22.79 130 LYS D CA 1
ATOM 7974 C C . LYS D 1 130 ? -22.778 92.505 19.965 1.00 22.16 130 LYS D C 1
ATOM 7975 O O . LYS D 1 130 ? -23.766 93.250 20.086 1.00 22.17 130 LYS D O 1
ATOM 7981 N N . ALA D 1 131 ? -21.537 92.895 20.276 1.00 20.97 131 ALA D N 1
ATOM 7982 C CA . ALA D 1 131 ? -21.266 94.192 20.903 1.00 19.92 131 ALA D CA 1
ATOM 7983 C C . ALA D 1 131 ? -21.395 95.412 19.978 1.00 19.29 131 ALA D C 1
ATOM 7984 O O . ALA D 1 131 ? -21.908 96.436 20.394 1.00 19.42 131 ALA D O 1
ATOM 7986 N N . ALA D 1 132 ? -20.890 95.311 18.753 1.00 18.32 132 ALA D N 1
ATOM 7987 C CA . ALA D 1 132 ? -20.852 96.442 17.825 1.00 18.74 132 ALA D CA 1
ATOM 7988 C C . ALA D 1 132 ? -20.803 95.900 16.412 1.00 18.87 132 ALA D C 1
ATOM 7989 O O . ALA D 1 132 ? -20.207 94.847 16.164 1.00 19.04 132 ALA D O 1
ATOM 7991 N N . ASP D 1 133 ? -21.429 96.612 15.482 1.00 19.49 133 ASP D N 1
ATOM 7992 C CA . ASP D 1 133 ? -21.324 96.220 14.082 1.00 19.56 133 ASP D CA 1
ATOM 7993 C C . ASP D 1 133 ? -20.090 96.898 13.482 1.00 18.50 133 ASP D C 1
ATOM 7994 O O . ASP D 1 133 ? -20.119 98.036 12.999 1.00 17.68 133 ASP D O 1
ATOM 7999 N N . ILE D 1 134 ? -18.974 96.182 13.587 1.00 17.25 134 ILE D N 1
ATOM 8000 C CA . ILE D 1 134 ? -17.674 96.616 13.101 1.00 15.48 134 ILE D CA 1
ATOM 8001 C C . ILE D 1 134 ? -16.985 95.315 12.643 1.00 14.91 134 ILE D C 1
ATOM 8002 O O . ILE D 1 134 ? -17.140 94.287 13.313 1.00 14.03 134 ILE D O 1
ATOM 8007 N N . PRO D 1 135 ? -16.265 95.335 11.496 1.00 13.80 135 PRO D N 1
ATOM 8008 C CA . PRO D 1 135 ? -15.650 94.086 11.042 1.00 13.28 135 PRO D CA 1
ATOM 8009 C C . PRO D 1 135 ? -14.632 93.557 12.052 1.00 13.37 135 PRO D C 1
ATOM 8010 O O . PRO D 1 135 ? -13.897 94.346 12.663 1.00 13.02 135 PRO D O 1
ATOM 8014 N N . MET D 1 136 ? -14.591 92.230 12.187 1.00 13.14 136 MET D N 1
ATOM 8015 C CA . MET D 1 136 ? -13.676 91.552 13.124 1.00 12.38 136 MET D CA 1
ATOM 8016 C C . MET D 1 136 ? -12.718 90.646 12.370 1.00 12.05 136 MET D C 1
ATOM 8017 O O . MET D 1 136 ? -13.142 89.900 11.481 1.00 11.51 136 MET D O 1
ATOM 8022 N N . LEU D 1 137 ? -11.437 90.691 12.742 1.00 11.37 137 LEU D N 1
ATOM 8023 C CA . LEU D 1 137 ? -10.463 89.705 12.271 1.00 11.46 137 LEU D CA 1
ATOM 8024 C C . LEU D 1 137 ? -10.160 88.769 13.425 1.00 12.22 137 LEU D C 1
ATOM 8025 O O . LEU D 1 137 ? -9.735 89.213 14.490 1.00 13.14 137 LEU D O 1
ATOM 8030 N N . ILE D 1 138 ? -10.414 87.492 13.248 1.00 12.82 138 ILE D N 1
ATOM 8031 C CA . ILE D 1 138 ? -10.082 86.543 14.313 1.00 13.60 138 ILE D CA 1
ATOM 8032 C C . ILE D 1 138 ? -8.607 86.151 14.195 1.00 14.69 138 ILE D C 1
ATOM 8033 O O . ILE D 1 138 ? -8.000 86.349 13.146 1.00 16.12 138 ILE D O 1
ATOM 8038 N N . TYR D 1 139 ? -8.016 85.643 15.269 1.00 14.21 139 TYR D N 1
ATOM 8039 C CA . TYR D 1 139 ? -6.639 85.148 15.213 1.00 15.51 139 TYR D CA 1
ATOM 8040 C C . TYR D 1 139 ? -6.613 83.706 14.751 1.00 16.59 139 TYR D C 1
ATOM 8041 O O . TYR D 1 139 ? -7.448 82.898 15.177 1.00 17.10 139 TYR D O 1
ATOM 8050 N N . TYR D 1 140 ? -5.652 83.370 13.908 1.00 18.45 140 TYR D N 1
ATOM 8051 C CA . TYR D 1 140 ? -5.568 82.007 13.422 1.00 22.04 140 TYR D CA 1
ATOM 8052 C C . TYR D 1 140 ? -5.204 81.047 14.549 1.00 25.15 140 TYR D C 1
ATOM 8053 O O . TYR D 1 140 ? -4.248 81.287 15.310 1.00 26.11 140 TYR D O 1
ATOM 8062 N N . LEU D 1 141 ? -5.985 79.968 14.623 1.00 28.72 141 LEU D N 1
ATOM 8063 C CA . LEU D 1 141 ? -5.884 78.939 15.659 1.00 32.02 141 LEU D CA 1
ATOM 8064 C C . LEU D 1 141 ? -5.487 77.585 15.045 1.00 33.85 141 LEU D C 1
ATOM 8065 O O . LEU D 1 141 ? -6.333 76.920 14.421 1.00 34.69 141 LEU D O 1
ATOM 8070 N N . PRO D 1 142 ? -4.212 77.176 15.204 1.00 35.18 142 PRO D N 1
ATOM 8071 C CA . PRO D 1 142 ? -3.818 75.845 14.731 1.00 36.37 142 PRO D CA 1
ATOM 8072 C C . PRO D 1 142 ? -4.411 74.725 15.586 1.00 37.24 142 PRO D C 1
ATOM 8073 O O . PRO D 1 142 ? -4.597 73.603 15.089 1.00 38.28 142 PRO D O 1
ATOM 8077 N N . VAL D 1 149 ? -7.015 73.744 14.619 1.00 38.11 149 VAL D N 1
ATOM 8078 C CA . VAL D 1 149 ? -7.355 72.459 14.029 1.00 37.73 149 VAL D CA 1
ATOM 8079 C C . VAL D 1 149 ? -7.698 72.668 12.535 1.00 36.15 149 VAL D C 1
ATOM 8080 O O . VAL D 1 149 ? -7.024 73.447 11.869 1.00 36.19 149 VAL D O 1
ATOM 8084 N N . SER D 1 150 ? -8.708 71.977 12.013 1.00 34.47 150 SER D N 1
ATOM 8085 C CA . SER D 1 150 ? -8.853 71.831 10.564 1.00 33.07 150 SER D CA 1
ATOM 8086 C C . SER D 1 150 ? -9.264 73.125 9.853 1.00 32.14 150 SER D C 1
ATOM 8087 O O . SER D 1 150 ? -9.825 74.045 10.478 1.00 31.53 150 SER D O 1
ATOM 8090 N N . THR D 1 151 ? -8.977 73.169 8.548 1.00 30.56 151 THR D N 1
ATOM 8091 C CA . THR D 1 151 ? -9.440 74.240 7.657 1.00 30.02 151 THR D CA 1
ATOM 8092 C C . THR D 1 151 ? -10.949 74.419 7.773 1.00 29.34 151 THR D C 1
ATOM 8093 O O . THR D 1 151 ? -11.440 75.542 7.884 1.00 28.25 151 THR D O 1
ATOM 8097 N N . ASP D 1 152 ? -11.683 73.306 7.745 1.00 29.57 152 ASP D N 1
ATOM 8098 C CA . ASP D 1 152 ? -13.145 73.353 7.860 1.00 30.16 152 ASP D CA 1
ATOM 8099 C C . ASP D 1 152 ? -13.618 73.930 9.184 1.00 29.45 152 ASP D C 1
ATOM 8100 O O . ASP D 1 152 ? -14.535 74.766 9.207 1.00 28.85 152 ASP D O 1
ATOM 8105 N N . GLN D 1 153 ? -13.007 73.475 10.279 1.00 28.98 153 GLN D N 1
ATOM 8106 C CA . GLN D 1 153 ? -13.416 73.891 11.617 1.00 29.24 153 GLN D CA 1
ATOM 8107 C C . GLN D 1 153 ? -13.091 75.364 11.845 1.00 27.76 153 GLN D C 1
ATOM 8108 O O . GLN D 1 153 ? -13.821 76.067 12.556 1.00 27.63 153 GLN D O 1
ATOM 8114 N N . PHE D 1 154 ? -12.003 75.833 11.232 1.00 25.59 154 PHE D N 1
ATOM 8115 C CA . PHE D 1 154 ? -11.654 77.254 11.307 1.00 23.28 154 PHE D CA 1
ATOM 8116 C C . PHE D 1 154 ? -12.721 78.097 10.611 1.00 22.60 154 PHE D C 1
ATOM 8117 O O . PHE D 1 154 ? -13.020 79.221 11.036 1.00 21.10 154 PHE D O 1
ATOM 8125 N N . GLY D 1 155 ? -13.325 77.522 9.564 1.00 21.41 155 GLY D N 1
ATOM 8126 C CA . GLY D 1 155 ? -14.382 78.191 8.822 1.00 20.20 155 GLY D CA 1
ATOM 8127 C C . GLY D 1 155 ? -15.578 78.507 9.688 1.00 19.71 155 GLY D C 1
ATOM 8128 O O . GLY D 1 155 ? -16.282 79.492 9.444 1.00 19.80 155 GLY D O 1
ATOM 8129 N N . LYS D 1 156 ? -15.792 77.694 10.718 1.00 19.12 156 LYS D N 1
ATOM 8130 C CA . LYS D 1 156 ? -16.891 77.929 11.653 1.00 19.42 156 LYS D CA 1
ATOM 8131 C C . LYS D 1 156 ? -16.713 79.236 12.424 1.00 18.54 156 LYS D C 1
ATOM 8132 O O . LYS D 1 156 ? -17.691 79.924 12.721 1.00 19.94 156 LYS D O 1
ATOM 8138 N N . LEU D 1 157 ? -15.473 79.576 12.745 1.00 17.09 157 LEU D N 1
ATOM 8139 C CA . LEU D 1 157 ? -15.187 80.866 13.370 1.00 16.16 157 LEU D CA 1
ATOM 8140 C C . LEU D 1 157 ? -15.305 81.992 12.344 1.00 15.85 157 LEU D C 1
ATOM 8141 O O . LEU D 1 157 ? -15.779 83.079 12.650 1.00 15.64 157 LEU D O 1
ATOM 8146 N N . LEU D 1 158 ? -14.838 81.734 11.126 1.00 15.72 158 LEU D N 1
ATOM 8147 C CA . LEU D 1 158 ? -14.901 82.767 10.064 1.00 16.17 158 LEU D CA 1
ATOM 8148 C C . LEU D 1 158 ? -16.327 83.182 9.683 1.00 16.76 158 LEU D C 1
ATOM 8149 O O . LEU D 1 158 ? -16.527 84.305 9.202 1.00 16.53 158 LEU D O 1
ATOM 8154 N N . GLU D 1 159 ? -17.300 82.283 9.901 1.00 17.39 159 GLU D N 1
ATOM 8155 C CA . GLU D 1 159 ? -18.731 82.519 9.575 1.00 18.72 159 GLU D CA 1
ATOM 8156 C C . GLU D 1 159 ? -19.468 83.345 10.621 1.00 17.76 159 GLU D C 1
ATOM 8157 O O . GLU D 1 159 ? -20.619 83.765 10.405 1.00 17.47 159 GLU D O 1
ATOM 8163 N N . ILE D 1 160 ? -18.850 83.527 11.784 1.00 16.12 160 ILE D N 1
ATOM 8164 C CA . ILE D 1 160 ? -19.476 84.292 12.858 1.00 16.79 160 ILE D CA 1
ATOM 8165 C C . ILE D 1 160 ? -19.849 85.708 12.382 1.00 16.65 160 ILE D C 1
ATOM 8166 O O . ILE D 1 160 ? -19.125 86.321 11.610 1.00 15.81 160 ILE D O 1
ATOM 8171 N N . LYS D 1 161 ? -20.992 86.210 12.831 1.00 17.36 161 LYS D N 1
ATOM 8172 C CA . LYS D 1 161 ? -21.454 87.540 12.429 1.00 18.00 161 LYS D CA 1
ATOM 8173 C C . LYS D 1 161 ? -20.352 88.583 12.569 1.00 17.14 161 LYS D C 1
ATOM 8174 O O . LYS D 1 161 ? -19.688 88.650 13.605 1.00 17.58 161 LYS D O 1
ATOM 8180 N N . ASN D 1 162 ? -20.176 89.395 11.529 1.00 15.28 162 ASN D N 1
ATOM 8181 C CA . ASN D 1 162 ? -19.218 90.509 11.536 1.00 15.41 162 ASN D CA 1
ATOM 8182 C C . ASN D 1 162 ? -17.764 90.076 11.291 1.00 14.11 162 ASN D C 1
ATOM 8183 O O . ASN D 1 162 ? -16.921 90.927 11.031 1.00 14.30 162 ASN D O 1
ATOM 8188 N N . VAL D 1 163 ? -17.465 88.777 11.373 1.00 14.16 163 VAL D N 1
ATOM 8189 C CA . VAL D 1 163 ? -16.096 88.332 11.067 1.00 13.36 163 VAL D CA 1
ATOM 8190 C C . VAL D 1 163 ? -15.829 88.422 9.561 1.00 13.39 163 VAL D C 1
ATOM 8191 O O . VAL D 1 163 ? -16.516 87.774 8.764 1.00 14.14 163 VAL D O 1
ATOM 8195 N N . ILE D 1 164 ? -14.826 89.208 9.180 1.00 12.85 164 ILE D N 1
ATOM 8196 C CA . ILE D 1 164 ? -14.486 89.365 7.766 1.00 13.22 164 ILE D CA 1
ATOM 8197 C C . ILE D 1 164 ? -13.270 88.535 7.373 1.00 12.83 164 ILE D C 1
ATOM 8198 O O . ILE D 1 164 ? -12.930 88.406 6.184 1.00 13.05 164 ILE D O 1
ATOM 8203 N N . GLY D 1 165 ? -12.596 87.979 8.366 1.00 12.13 165 GLY D N 1
ATOM 8204 C CA . GLY D 1 165 ? -11.419 87.159 8.041 1.00 11.08 165 GLY D CA 1
ATOM 8205 C C . GLY D 1 165 ? -10.544 86.969 9.247 1.00 11.55 165 GLY D C 1
ATOM 8206 O O . GLY D 1 165 ? -11.042 86.983 10.374 1.00 10.37 165 GLY D O 1
ATOM 8207 N N . SER D 1 166 ? -9.243 86.802 9.016 1.00 11.48 166 SER D N 1
ATOM 8208 C CA . SER D 1 166 ? -8.334 86.417 10.093 1.00 12.52 166 SER D CA 1
ATOM 8209 C C . SER D 1 166 ? -6.983 87.094 9.973 1.00 12.23 166 SER D C 1
ATOM 8210 O O . SER D 1 166 ? -6.501 87.354 8.878 1.00 11.77 166 SER D O 1
ATOM 8213 N N . LYS D 1 167 ? -6.370 87.374 11.120 1.00 12.49 167 LYS D N 1
ATOM 8214 C CA . LYS D 1 167 ? -4.982 87.740 11.168 1.00 12.61 167 LYS D CA 1
ATOM 8215 C C . LYS D 1 167 ? -4.201 86.441 11.292 1.00 13.99 167 LYS D C 1
ATOM 8216 O O . LYS D 1 167 ? -4.357 85.713 12.285 1.00 13.96 167 LYS D O 1
ATOM 8222 N N . TYR D 1 168 ? -3.372 86.164 10.278 1.00 13.81 168 TYR D N 1
ATOM 8223 C CA . TYR D 1 168 ? -2.680 84.896 10.147 1.00 14.62 168 TYR D CA 1
ATOM 8224 C C . TYR D 1 168 ? -1.205 85.076 10.470 1.00 15.37 168 TYR D C 1
ATOM 8225 O O . TYR D 1 168 ? -0.442 85.645 9.680 1.00 15.88 168 TYR D O 1
ATOM 8234 N N . GLY D 1 169 ? -0.801 84.608 11.653 1.00 16.61 169 GLY D N 1
ATOM 8235 C CA . GLY D 1 169 ? 0.553 84.817 12.129 1.00 17.90 169 GLY D CA 1
ATOM 8236 C C . GLY D 1 169 ? 1.308 83.515 12.405 1.00 18.54 169 GLY D C 1
ATOM 8237 O O . GLY D 1 169 ? 2.327 83.524 13.086 1.00 20.79 169 GLY D O 1
ATOM 8238 N N . ALA D 1 170 ? 0.809 82.400 11.900 1.00 17.61 170 ALA D N 1
ATOM 8239 C CA . ALA D 1 170 ? 1.501 81.110 12.057 1.00 16.77 170 ALA D CA 1
ATOM 8240 C C . ALA D 1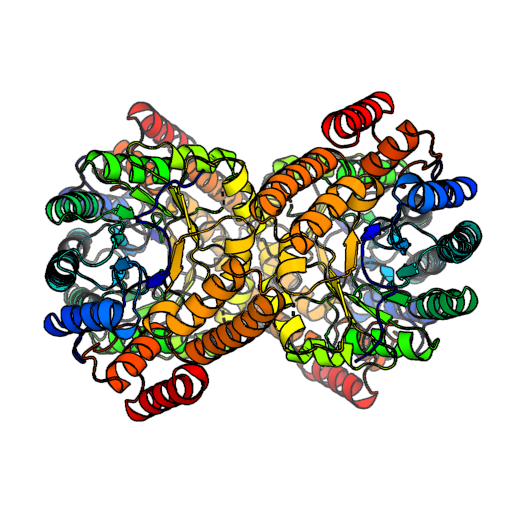 170 ? 2.602 80.929 11.013 1.00 16.89 170 ALA D C 1
ATOM 8241 O O . ALA D 1 170 ? 2.552 81.526 9.940 1.00 16.21 170 ALA D O 1
ATOM 8243 N N . THR D 1 171 ? 3.591 80.086 11.319 1.00 16.81 171 THR D N 1
ATOM 8244 C CA . THR D 1 171 ? 4.668 79.804 10.370 1.00 17.56 171 THR D CA 1
ATOM 8245 C C . THR D 1 171 ? 4.271 78.711 9.360 1.00 17.81 171 THR D C 1
ATOM 8246 O O . THR D 1 171 ? 5.050 78.378 8.460 1.00 18.84 171 THR D O 1
ATOM 8250 N N . ASP D 1 172 ? 3.079 78.146 9.521 1.00 17.81 172 ASP D N 1
ATOM 8251 C CA . ASP D 1 172 ? 2.613 77.060 8.664 1.00 17.42 172 ASP D CA 1
ATOM 8252 C C . ASP D 1 172 ? 2.053 77.662 7.373 1.00 17.13 172 ASP D C 1
ATOM 8253 O O . ASP D 1 172 ? 0.917 78.143 7.334 1.00 15.90 172 ASP D O 1
ATOM 8258 N N . LEU D 1 173 ? 2.834 77.620 6.303 1.00 15.96 173 LEU D N 1
ATOM 8259 C CA . LEU D 1 173 ? 2.360 78.212 5.059 1.00 16.20 173 LEU D CA 1
ATOM 8260 C C . LEU D 1 173 ? 1.440 77.293 4.228 1.00 14.75 173 LEU D C 1
ATOM 8261 O O . LEU D 1 173 ? 0.771 77.743 3.285 1.00 14.42 173 LEU D O 1
ATOM 8266 N N . PHE D 1 174 ? 1.402 76.022 4.597 1.00 14.18 174 PHE D N 1
ATOM 8267 C CA . PHE D 1 174 ? 0.455 75.083 3.999 1.00 13.70 174 PHE D CA 1
ATOM 8268 C C . PHE D 1 174 ? -0.951 75.355 4.520 1.00 13.26 174 PHE D C 1
ATOM 8269 O O . PHE D 1 174 ? -1.893 75.483 3.750 1.00 12.63 174 PHE D O 1
ATOM 8277 N N . ALA D 1 175 ? -1.096 75.482 5.836 1.00 12.42 175 ALA D N 1
ATOM 8278 C CA . ALA D 1 175 ? -2.392 75.889 6.399 1.00 12.25 175 ALA D CA 1
ATOM 8279 C C . ALA D 1 175 ? -2.852 77.208 5.780 1.00 12.04 175 ALA D C 1
ATOM 8280 O O . ALA D 1 175 ? -4.033 77.362 5.489 1.00 11.69 175 ALA D O 1
ATOM 8282 N N . PHE D 1 176 ? -1.926 78.159 5.609 1.00 11.80 176 PHE D N 1
ATOM 8283 C CA . PHE D 1 176 ? -2.263 79.434 4.980 1.00 11.93 176 PHE D CA 1
ATOM 8284 C C . PHE D 1 176 ? -2.802 79.237 3.556 1.00 11.90 176 PHE D C 1
ATOM 8285 O O . PHE D 1 176 ? -3.836 79.782 3.175 1.00 11.51 176 PHE D O 1
ATOM 8293 N N . GLU D 1 177 ? -2.097 78.426 2.776 1.00 10.59 177 GLU D N 1
ATOM 8294 C CA . GLU D 1 177 ? -2.519 78.138 1.418 1.00 10.51 177 GLU D CA 1
ATOM 8295 C C . GLU D 1 177 ? -3.918 77.502 1.381 1.00 10.45 177 GLU D C 1
ATOM 8296 O O . GLU D 1 177 ? -4.746 77.836 0.518 1.00 11.11 177 GLU D O 1
ATOM 8302 N N . ARG D 1 178 ? -4.179 76.586 2.312 1.00 10.45 178 ARG D N 1
ATOM 8303 C CA . ARG D 1 178 ? -5.451 75.893 2.367 1.00 10.50 178 ARG D CA 1
ATOM 8304 C C . ARG D 1 178 ? -6.579 76.876 2.705 1.00 11.12 178 ARG D C 1
ATOM 8305 O O . ARG D 1 178 ? -7.685 76.765 2.164 1.00 11.63 178 ARG D O 1
ATOM 8313 N N . LEU D 1 179 ? -6.295 77.821 3.604 1.00 11.05 179 LEU D N 1
ATOM 8314 C CA . LEU D 1 179 ? -7.282 78.862 3.945 1.00 11.88 179 LEU D CA 1
ATOM 8315 C C . LEU D 1 179 ? -7.589 79.763 2.749 1.00 11.79 179 LEU D C 1
ATOM 8316 O O . LEU D 1 179 ? -8.755 80.059 2.467 1.00 13.54 179 LEU D O 1
ATOM 8321 N N . MET D 1 180 ? -6.553 80.201 2.045 1.00 12.09 180 MET D N 1
ATOM 8322 C CA . MET D 1 180 ? -6.735 81.044 0.858 1.00 12.76 180 MET D CA 1
ATOM 8323 C C . MET D 1 180 ? -7.535 80.316 -0.219 1.00 13.57 180 MET D C 1
ATOM 8324 O O . MET D 1 180 ? -8.298 80.934 -0.979 1.00 13.87 180 MET D O 1
ATOM 8329 N N . SER D 1 181 ? -7.359 79.003 -0.291 1.00 13.41 181 SER D N 1
ATOM 8330 C CA . SER D 1 181 ? -8.118 78.212 -1.270 1.00 14.25 181 SER D CA 1
ATOM 8331 C C . SER D 1 181 ? -9.587 78.077 -0.897 1.00 15.25 181 SER D C 1
ATOM 8332 O O . SER D 1 181 ? -10.492 78.184 -1.748 1.00 15.01 181 SER D O 1
ATOM 8335 N N . LYS D 1 182 ? -9.825 77.838 0.386 1.00 15.16 182 LYS D N 1
ATOM 8336 C CA . LYS D 1 182 ? -11.155 77.513 0.862 1.00 16.17 182 LYS D CA 1
ATOM 8337 C C . LYS D 1 182 ? -12.039 78.751 1.093 1.00 15.90 182 LYS D C 1
ATOM 8338 O O . LYS D 1 182 ? -13.248 78.683 0.907 1.00 15.97 182 LYS D O 1
ATOM 8344 N N . TYR D 1 183 ? -11.427 79.877 1.451 1.00 15.55 183 TYR D N 1
ATOM 8345 C CA . TYR D 1 183 ? -12.164 81.086 1.808 1.00 15.71 183 TYR D CA 1
ATOM 8346 C C . TYR D 1 183 ? -11.676 82.290 1.013 1.00 16.03 183 TYR D C 1
ATOM 8347 O O . TYR D 1 183 ? -11.106 83.229 1.580 1.00 15.84 183 TYR D O 1
ATOM 8356 N N . PRO D 1 184 ? -11.913 82.286 -0.309 1.00 16.90 184 PRO D N 1
ATOM 8357 C CA . PRO D 1 184 ? -11.465 83.391 -1.158 1.00 17.51 184 PRO D CA 1
ATOM 8358 C C . PRO D 1 184 ? -12.175 84.725 -0.874 1.00 18.32 184 PRO D C 1
ATOM 8359 O O . PRO D 1 184 ? -11.682 85.778 -1.273 1.00 18.67 184 PRO D O 1
ATOM 8363 N N . ASP D 1 185 ? -13.302 84.678 -0.180 1.00 19.26 185 ASP D N 1
ATOM 8364 C CA . ASP D 1 185 ? -14.059 85.897 0.133 1.00 20.51 185 ASP D CA 1
ATOM 8365 C C . ASP D 1 185 ? -13.813 86.424 1.558 1.00 19.48 185 ASP D C 1
ATOM 8366 O O . ASP D 1 185 ? -14.479 87.375 2.007 1.00 19.53 185 ASP D O 1
ATOM 8371 N N . LYS D 1 186 ? -12.875 85.799 2.274 1.00 17.08 186 LYS D N 1
ATOM 8372 C CA . LYS D 1 186 ? -12.473 86.293 3.597 1.00 15.96 186 LYS D CA 1
ATOM 8373 C C . LYS D 1 186 ? -11.163 87.022 3.440 1.00 15.09 186 LYS D C 1
ATOM 8374 O O . LYS D 1 186 ? -10.430 86.823 2.448 1.00 15.55 186 LYS D O 1
ATOM 8380 N N . LEU D 1 187 ? -10.881 87.903 4.390 1.00 13.46 187 LEU D N 1
ATOM 8381 C CA . LEU D 1 187 ? -9.669 88.703 4.356 1.00 13.06 187 LEU D CA 1
ATOM 8382 C C . LEU D 1 187 ? -8.643 88.054 5.260 1.00 12.83 187 LEU D C 1
ATOM 8383 O O . LEU D 1 187 ? -8.896 87.894 6.445 1.00 11.12 187 LEU D O 1
ATOM 8388 N N . PHE D 1 188 ? -7.501 87.672 4.706 1.00 12.60 188 PHE D N 1
ATOM 8389 C CA . PHE D 1 188 ? -6.403 87.198 5.544 1.00 12.19 188 PHE D CA 1
ATOM 8390 C C . PHE D 1 188 ? -5.289 88.226 5.579 1.00 12.12 188 PHE D C 1
ATOM 8391 O O . PHE D 1 188 ? -4.633 88.506 4.562 1.00 13.86 188 PHE D O 1
ATOM 8399 N N . MET D 1 189 ? -5.098 88.828 6.748 1.00 10.84 189 MET D N 1
ATOM 8400 C CA . MET D 1 189 ? -3.972 89.731 6.972 1.00 10.64 189 MET D CA 1
ATOM 8401 C C . MET D 1 189 ? -2.769 88.904 7.427 1.00 11.06 189 MET D C 1
ATOM 8402 O O . MET D 1 189 ? -2.838 88.184 8.419 1.00 11.57 189 MET D O 1
ATOM 8407 N N . PHE D 1 190 ? -1.675 89.002 6.695 1.00 10.90 190 PHE D N 1
ATOM 8408 C CA . PHE D 1 190 ? -0.571 88.063 6.882 1.00 10.58 190 PHE D CA 1
ATOM 8409 C C . PHE D 1 190 ? 0.419 88.631 7.874 1.00 10.09 190 PHE D C 1
ATOM 8410 O O . PHE D 1 190 ? 0.992 89.703 7.648 1.00 9.83 190 PHE D O 1
ATOM 8418 N N . ALA D 1 191 ? 0.627 87.912 8.971 1.00 9.85 191 ALA D N 1
ATOM 8419 C CA . ALA D 1 191 ? 1.349 88.485 10.111 1.00 10.70 191 ALA D CA 1
ATOM 8420 C C . ALA D 1 191 ? 2.686 87.827 10.434 1.00 11.50 191 ALA D C 1
ATOM 8421 O O . ALA D 1 191 ? 3.197 87.911 11.570 1.00 13.14 191 ALA D O 1
ATOM 8423 N N . TRP D 1 192 ? 3.299 87.205 9.438 1.00 10.98 192 TRP D N 1
ATOM 8424 C CA . TRP D 1 192 ? 4.631 86.622 9.668 1.00 10.75 192 TRP D CA 1
ATOM 8425 C C . TRP D 1 192 ? 5.632 87.379 8.810 1.00 10.31 192 TRP D C 1
ATOM 8426 O O . TRP D 1 192 ? 5.825 87.035 7.635 1.00 10.59 192 TRP D O 1
ATOM 8437 N N . ASP D 1 193 ? 6.271 88.386 9.406 1.00 9.30 193 ASP D N 1
ATOM 8438 C CA . ASP D 1 193 ? 7.094 89.357 8.665 1.00 10.41 193 ASP D CA 1
ATOM 8439 C C . ASP D 1 193 ? 8.183 88.677 7.834 1.00 10.72 193 ASP D C 1
ATOM 8440 O O . ASP D 1 193 ? 8.510 89.149 6.739 1.00 10.89 193 ASP D O 1
ATOM 8445 N N . GLU D 1 194 ? 8.775 87.608 8.376 1.00 10.52 194 GLU D N 1
ATOM 8446 C CA . GLU D 1 194 ? 9.904 86.944 7.727 1.00 11.20 194 GLU D CA 1
ATOM 8447 C C . GLU D 1 194 ? 9.502 86.150 6.480 1.00 11.60 194 GLU D C 1
ATOM 8448 O O . GLU D 1 194 ? 10.359 85.570 5.812 1.00 11.77 194 GLU D O 1
ATOM 8454 N N . ALA D 1 195 ? 8.205 86.100 6.198 1.00 10.18 195 ALA D N 1
ATOM 8455 C CA . ALA D 1 195 ? 7.693 85.311 5.089 1.00 10.73 195 ALA D CA 1
ATOM 8456 C C . ALA D 1 195 ? 6.821 86.161 4.190 1.00 10.87 195 ALA D C 1
ATOM 8457 O O . ALA D 1 195 ? 5.930 85.653 3.536 1.00 10.58 195 ALA D O 1
ATOM 8459 N N . LEU D 1 196 ? 7.084 87.466 4.184 1.00 10.90 196 LEU D N 1
ATOM 8460 C CA . LEU D 1 196 ? 6.238 88.422 3.481 1.00 11.98 196 LEU D CA 1
ATOM 8461 C C . LEU D 1 196 ? 6.021 88.001 2.022 1.00 11.57 196 LEU D C 1
ATOM 8462 O O . LEU D 1 196 ? 4.883 87.906 1.566 1.00 11.45 196 LEU D O 1
ATOM 8467 N N . ALA D 1 197 ? 7.112 87.758 1.299 1.00 11.47 197 ALA D N 1
ATOM 8468 C CA . ALA D 1 197 ? 7.028 87.395 -0.132 1.00 11.11 197 ALA D CA 1
ATOM 8469 C C . ALA D 1 197 ? 6.312 86.058 -0.353 1.00 11.23 197 ALA D C 1
ATOM 8470 O O . ALA D 1 197 ? 5.638 85.854 -1.367 1.00 11.72 197 ALA D O 1
ATOM 8472 N N . MET D 1 198 ? 6.452 85.147 0.592 1.00 12.21 198 MET D N 1
ATOM 8473 C CA . MET D 1 198 ? 5.720 83.888 0.491 1.00 12.50 198 MET D CA 1
ATOM 8474 C C . MET D 1 198 ? 4.227 84.099 0.670 1.00 12.50 198 MET D C 1
ATOM 8475 O O . MET D 1 198 ? 3.434 83.497 -0.050 1.00 12.85 198 MET D O 1
ATOM 8480 N N . GLY D 1 199 ? 3.846 84.987 1.595 1.00 11.98 199 GLY D N 1
ATOM 8481 C CA . GLY D 1 199 ? 2.449 85.390 1.761 1.00 11.33 199 GLY D CA 1
ATOM 8482 C C . GLY D 1 199 ? 1.925 86.021 0.476 1.00 11.03 199 GLY D C 1
ATOM 8483 O O . GLY D 1 199 ? 0.839 85.687 0.022 1.00 10.80 199 GLY D O 1
ATOM 8484 N N . LEU D 1 200 ? 2.692 86.942 -0.100 1.00 10.45 200 LEU D N 1
ATOM 8485 C CA . LEU D 1 200 ? 2.276 87.583 -1.366 1.00 11.37 200 LEU D CA 1
ATOM 8486 C C . LEU D 1 200 ? 1.998 86.532 -2.417 1.00 10.85 200 LEU D C 1
ATOM 8487 O O . LEU D 1 200 ? 0.988 86.583 -3.129 1.00 11.28 200 LEU D O 1
ATOM 8492 N N . THR D 1 201 ? 2.879 85.544 -2.471 1.00 11.56 201 THR D N 1
ATOM 8493 C CA . THR D 1 201 ? 2.786 84.523 -3.515 1.00 12.18 201 THR D CA 1
ATOM 8494 C C . THR D 1 201 ? 1.482 83.754 -3.443 1.00 12.11 201 THR D C 1
ATOM 8495 O O . THR D 1 201 ? 0.937 83.355 -4.475 1.00 11.93 201 THR D O 1
ATOM 8499 N N . MET D 1 202 ? 0.989 83.525 -2.227 1.00 11.10 202 MET D N 1
ATOM 8500 C CA . MET D 1 202 ? -0.271 82.803 -2.067 1.00 12.89 202 MET D CA 1
ATOM 8501 C C . MET D 1 202 ? -1.516 83.722 -1.968 1.00 12.15 202 MET D C 1
ATOM 8502 O O . MET D 1 202 ? -2.620 83.243 -1.670 1.00 13.58 202 MET D O 1
ATOM 8507 N N . GLY D 1 203 ? -1.343 85.021 -2.212 1.00 11.47 203 GLY D N 1
ATOM 8508 C CA . GLY D 1 203 ? -2.490 85.916 -2.321 1.00 11.40 203 GLY D CA 1
ATOM 8509 C C . GLY D 1 203 ? -2.746 86.892 -1.182 1.00 11.80 203 GLY D C 1
ATOM 8510 O O . GLY D 1 203 ? -3.776 87.582 -1.183 1.00 11.97 203 GLY D O 1
ATOM 8511 N N . ALA D 1 204 ? -1.817 86.980 -0.238 1.00 11.38 204 ALA D N 1
ATOM 8512 C CA . ALA D 1 204 ? -1.944 87.975 0.838 1.00 11.33 204 ALA D CA 1
ATOM 8513 C C . ALA D 1 204 ? -1.669 89.325 0.224 1.00 10.95 204 ALA D C 1
ATOM 8514 O O . ALA D 1 204 ? -0.791 89.445 -0.618 1.00 9.95 204 ALA D O 1
ATOM 8516 N N . LYS D 1 205 ? -2.393 90.337 0.684 1.00 10.73 205 LYS D N 1
ATOM 8517 C CA . LYS D 1 205 ? -2.213 91.698 0.186 1.00 11.61 205 LYS D CA 1
ATOM 8518 C C . LYS D 1 205 ? -1.994 92.711 1.296 1.00 11.85 205 LYS D C 1
ATOM 8519 O O . LYS D 1 205 ? -1.600 93.854 1.028 1.00 12.88 205 LYS D O 1
ATOM 8525 N N . GLY D 1 206 ? -2.276 92.292 2.532 1.00 10.97 206 GLY D N 1
ATOM 8526 C CA . GLY D 1 206 ? -2.146 93.149 3.715 1.00 10.06 206 GLY D CA 1
ATOM 8527 C C . GLY D 1 206 ? -1.329 92.381 4.736 1.00 10.24 206 GLY D C 1
ATOM 8528 O O . GLY D 1 206 ? -1.479 91.159 4.858 1.00 10.83 206 GLY D O 1
ATOM 8529 N N . PHE D 1 207 ? -0.448 93.106 5.414 1.00 10.34 207 PHE D N 1
ATOM 8530 C CA . PHE D 1 207 ? 0.583 92.565 6.274 1.00 10.62 207 PHE D CA 1
ATOM 8531 C C . PHE D 1 207 ? 0.606 93.337 7.565 1.00 11.05 207 PHE D C 1
ATOM 8532 O O . PHE D 1 207 ? 0.748 94.554 7.551 1.00 11.64 207 PHE D O 1
ATOM 8540 N N . ILE D 1 208 ? 0.489 92.618 8.679 1.00 10.49 208 ILE D N 1
ATOM 8541 C CA . ILE D 1 208 ? 0.597 93.232 10.008 1.00 10.03 208 ILE D CA 1
ATOM 8542 C C . ILE D 1 208 ? 1.875 92.681 10.600 1.00 10.26 208 ILE D C 1
ATOM 8543 O O . ILE D 1 208 ? 2.127 91.488 10.510 1.00 9.49 208 ILE D O 1
ATOM 8548 N N . GLY D 1 209 ? 2.687 93.537 11.195 1.00 9.36 209 GLY D N 1
ATOM 8549 C CA . GLY D 1 209 ? 3.909 93.046 11.761 1.00 9.86 209 GLY D CA 1
ATOM 8550 C C . GLY D 1 209 ? 4.588 94.082 12.597 1.00 9.50 209 GLY D C 1
ATOM 8551 O O . GLY D 1 209 ? 4.515 95.285 12.299 1.00 9.39 209 GLY D O 1
ATOM 8552 N N . SER D 1 210 ? 5.256 93.597 13.648 1.00 7.80 210 SER D N 1
ATOM 8553 C CA . SER D 1 210 ? 6.073 94.439 14.498 1.00 8.65 210 SER D CA 1
ATOM 8554 C C . SER D 1 210 ? 7.196 95.155 13.722 1.00 8.43 210 SER D C 1
ATOM 8555 O O . SER D 1 210 ? 7.578 96.286 14.065 1.00 8.23 210 SER D O 1
ATOM 8558 N N . THR D 1 211 ? 7.777 94.488 12.717 1.00 8.22 211 THR D N 1
ATOM 8559 C CA . THR D 1 211 ? 9.032 94.989 12.173 1.00 9.12 211 THR D CA 1
ATOM 8560 C C . THR D 1 211 ? 8.803 96.173 11.223 1.00 9.44 211 THR D C 1
ATOM 8561 O O . THR D 1 211 ? 9.760 96.889 10.888 1.00 10.83 211 THR D O 1
ATOM 8565 N N . TYR D 1 212 ? 7.552 96.364 10.814 1.00 8.57 212 TYR D N 1
ATOM 8566 C CA . TYR D 1 212 ? 7.165 97.464 9.917 1.00 9.66 212 TYR D CA 1
ATOM 8567 C C . TYR D 1 212 ? 7.126 98.803 10.665 1.00 9.78 212 TYR D C 1
ATOM 8568 O O . TYR D 1 212 ? 7.003 99.841 10.046 1.00 10.55 212 TYR D O 1
ATOM 8577 N N . ASN D 1 213 ? 7.206 98.765 12.000 1.00 10.22 213 ASN D N 1
ATOM 8578 C CA . ASN D 1 213 ? 7.258 99.990 12.792 1.00 10.40 213 ASN D CA 1
ATOM 8579 C C . ASN D 1 213 ? 8.430 100.900 12.391 1.00 10.55 213 ASN D C 1
ATOM 8580 O O . ASN D 1 213 ? 8.319 102.116 12.472 1.00 11.01 213 ASN D O 1
ATOM 8585 N N . VAL D 1 214 ? 9.560 100.309 11.999 1.00 10.00 214 VAL D N 1
ATOM 8586 C CA . VAL D 1 214 ? 10.750 101.105 11.666 1.00 9.88 214 VAL D CA 1
ATOM 8587 C C . VAL D 1 214 ? 11.393 100.765 10.312 1.00 10.36 214 VAL D C 1
ATOM 8588 O O . VAL D 1 214 ? 12.344 101.429 9.884 1.00 10.87 214 VAL D O 1
ATOM 8592 N N . ASN D 1 215 ? 10.877 99.748 9.636 1.00 10.12 215 ASN D N 1
ATOM 8593 C CA . ASN D 1 215 ? 11.406 99.452 8.300 1.00 11.24 215 ASN D CA 1
ATOM 8594 C C . ASN D 1 215 ? 10.317 99.179 7.270 1.00 10.69 215 ASN D C 1
ATOM 8595 O O . ASN D 1 215 ? 10.405 98.221 6.497 1.00 11.01 215 ASN D O 1
ATOM 8600 N N . ALA D 1 216 ? 9.293 100.032 7.228 1.00 10.65 216 ALA D N 1
ATOM 8601 C CA . ALA D 1 216 ? 8.271 99.893 6.205 1.00 10.91 216 ALA D CA 1
ATOM 8602 C C . ALA D 1 216 ? 8.887 100.044 4.818 1.00 11.63 216 ALA D C 1
ATOM 8603 O O . ALA D 1 216 ? 8.446 99.402 3.876 1.00 12.06 216 ALA D O 1
ATOM 8605 N N . LYS D 1 217 ? 9.933 100.853 4.705 1.00 11.88 217 LYS D N 1
ATOM 8606 C CA . LYS D 1 217 ? 10.601 101.038 3.407 1.00 12.64 217 LYS D CA 1
ATOM 8607 C C . LYS D 1 217 ? 11.140 99.694 2.863 1.00 12.29 217 LYS D C 1
ATOM 8608 O O . LYS D 1 217 ? 10.857 99.330 1.715 1.00 12.26 217 LYS D O 1
ATOM 8614 N N . GLY D 1 218 ? 11.870 98.945 3.700 1.00 12.16 218 GLY D N 1
ATOM 8615 C CA . GLY D 1 218 ? 12.418 97.627 3.319 1.00 12.36 218 GLY D CA 1
ATOM 8616 C C . GLY D 1 218 ? 11.356 96.597 2.962 1.00 11.62 218 GLY D C 1
ATOM 8617 O O . GLY D 1 218 ? 11.532 95.788 2.032 1.00 11.66 218 GLY D O 1
ATOM 8618 N N . ALA D 1 219 ? 10.253 96.612 3.706 1.00 11.49 219 ALA D N 1
ATOM 8619 C CA . ALA D 1 219 ? 9.150 95.695 3.449 1.00 11.37 219 ALA D CA 1
ATOM 8620 C C . ALA D 1 219 ? 8.435 96.104 2.172 1.00 11.60 219 ALA D C 1
ATOM 8621 O O . ALA D 1 219 ? 8.086 95.248 1.332 1.00 10.91 219 ALA D O 1
ATOM 8623 N N . ASN D 1 220 ? 8.174 97.407 2.029 1.00 11.45 220 ASN D N 1
ATOM 8624 C CA . ASN D 1 220 ? 7.532 97.897 0.803 1.00 12.46 220 ASN D CA 1
ATOM 8625 C C . ASN D 1 220 ? 8.350 97.602 -0.450 1.00 12.24 220 ASN D C 1
ATOM 8626 O O . ASN D 1 220 ? 7.784 97.397 -1.526 1.00 13.55 220 ASN D O 1
ATOM 8631 N N . ALA D 1 221 ? 9.666 97.557 -0.296 1.00 12.28 221 ALA D N 1
ATOM 8632 C CA . ALA D 1 221 ? 10.591 97.236 -1.402 1.00 12.17 221 ALA D CA 1
ATOM 8633 C C . ALA D 1 221 ? 10.324 95.832 -1.934 1.00 12.44 221 ALA D C 1
ATOM 8634 O O . ALA D 1 221 ? 10.365 95.594 -3.166 1.00 11.42 221 ALA D O 1
ATOM 8636 N N . ILE D 1 222 ? 10.035 94.909 -1.014 1.00 11.59 222 ILE D N 1
ATOM 8637 C CA . ILE D 1 222 ? 9.696 93.535 -1.385 1.00 11.31 222 ILE D CA 1
ATOM 8638 C C . ILE D 1 222 ? 8.387 93.498 -2.147 1.00 11.47 222 ILE D C 1
ATOM 8639 O O . ILE D 1 222 ? 8.298 92.863 -3.196 1.00 12.17 222 ILE D O 1
ATOM 8644 N N . ILE D 1 223 ? 7.371 94.186 -1.625 1.00 12.22 223 ILE D N 1
ATOM 8645 C CA . ILE D 1 223 ? 6.057 94.212 -2.250 1.00 13.39 223 ILE D CA 1
ATOM 8646 C C . ILE D 1 223 ? 6.170 94.811 -3.672 1.00 13.97 223 ILE D C 1
ATOM 8647 O O . ILE D 1 223 ? 5.634 94.256 -4.647 1.00 13.62 223 ILE D O 1
ATOM 8652 N N . LYS D 1 224 ? 6.895 95.918 -3.780 1.00 13.87 224 LYS D N 1
ATOM 8653 C CA . LYS D 1 224 ? 7.041 96.597 -5.076 1.00 15.22 224 LYS D CA 1
ATOM 8654 C C . LYS D 1 224 ? 7.767 95.725 -6.108 1.00 14.17 224 LYS D C 1
ATOM 8655 O O . LYS D 1 224 ? 7.333 95.639 -7.262 1.00 14.98 224 LYS D O 1
ATOM 8661 N N . ALA D 1 225 ? 8.851 95.076 -5.686 1.00 13.88 225 ALA D N 1
ATOM 8662 C CA . ALA D 1 225 ? 9.587 94.148 -6.533 1.00 13.64 225 ALA D CA 1
ATOM 8663 C C . ALA D 1 225 ? 8.666 92.992 -6.972 1.00 14.01 225 ALA D C 1
ATOM 8664 O O . ALA D 1 225 ? 8.681 92.572 -8.139 1.00 13.85 225 ALA D O 1
ATOM 8666 N N . TRP D 1 226 ? 7.848 92.489 -6.041 1.00 13.59 226 TRP D N 1
ATOM 8667 C CA . TRP D 1 226 ? 6.955 91.379 -6.356 1.00 14.02 226 TRP D CA 1
ATOM 8668 C C . TRP D 1 226 ? 5.909 91.788 -7.394 1.00 14.54 226 TRP D C 1
ATOM 8669 O O . TRP D 1 226 ? 5.680 91.050 -8.354 1.00 15.47 226 TRP D O 1
ATOM 8680 N N . GLU D 1 227 ? 5.273 92.941 -7.187 1.00 14.47 227 GLU D N 1
ATOM 8681 C CA . GLU D 1 227 ? 4.274 93.466 -8.123 1.00 16.15 227 GLU D CA 1
ATOM 8682 C C . GLU D 1 227 ? 4.880 93.744 -9.511 1.00 15.99 227 GLU D C 1
ATOM 8683 O O . GLU D 1 227 ? 4.213 93.558 -10.526 1.00 16.89 227 GLU D O 1
ATOM 8689 N N . ALA D 1 228 ? 6.146 94.145 -9.537 1.00 16.44 228 ALA D N 1
ATOM 8690 C CA . ALA D 1 228 ? 6.868 94.446 -10.775 1.00 16.77 228 ALA D CA 1
ATOM 8691 C C . ALA D 1 228 ? 7.455 93.199 -11.451 1.00 17.59 228 ALA D C 1
ATOM 8692 O O . ALA D 1 228 ? 8.110 93.311 -12.488 1.00 17.65 228 ALA D O 1
ATOM 8694 N N . ASN D 1 229 ? 7.237 92.024 -10.853 1.00 17.41 229 ASN D N 1
ATOM 8695 C CA . ASN D 1 229 ? 7.724 90.756 -11.396 1.00 17.44 229 ASN D CA 1
ATOM 8696 C C . ASN D 1 229 ? 9.235 90.631 -11.408 1.00 17.45 229 ASN D C 1
ATOM 8697 O O . ASN D 1 229 ? 9.805 89.835 -12.164 1.00 17.32 229 ASN D O 1
ATOM 8702 N N . ASP D 1 230 ? 9.899 91.403 -10.560 1.00 17.03 230 ASP D N 1
ATOM 8703 C CA . ASP D 1 230 ? 11.333 91.266 -10.420 1.00 17.43 230 ASP D CA 1
ATOM 8704 C C . ASP D 1 230 ? 11.639 90.141 -9.425 1.00 17.33 230 ASP D C 1
ATOM 8705 O O . ASP D 1 230 ? 11.821 90.399 -8.216 1.00 16.39 230 ASP D O 1
ATOM 8710 N N . LYS D 1 231 ? 11.694 88.910 -9.933 1.00 17.30 231 LYS D N 1
ATOM 8711 C CA . LYS D 1 231 ? 11.864 87.706 -9.095 1.00 17.37 231 LYS D CA 1
ATOM 8712 C C . LYS D 1 231 ? 13.115 87.749 -8.275 1.00 17.30 231 LYS D C 1
ATOM 8713 O O . LYS D 1 231 ? 13.107 87.362 -7.098 1.00 16.90 231 LYS D O 1
ATOM 8719 N N . GLU D 1 232 ? 14.209 88.178 -8.901 1.00 16.09 232 GLU D N 1
ATOM 8720 C CA . GLU D 1 232 ? 15.502 88.199 -8.229 1.00 16.06 232 GLU D CA 1
ATOM 8721 C C . GLU D 1 232 ? 15.542 89.256 -7.136 1.00 15.02 232 GLU D C 1
ATOM 8722 O O . GLU D 1 232 ? 16.161 89.022 -6.093 1.00 14.45 232 GLU D O 1
ATOM 8728 N N . ALA D 1 233 ? 14.884 90.396 -7.365 1.00 14.53 233 ALA D N 1
ATOM 8729 C CA . ALA D 1 233 ? 14.830 91.477 -6.351 1.00 13.52 233 ALA D CA 1
ATOM 8730 C C . ALA D 1 233 ? 14.024 90.991 -5.155 1.00 13.30 233 ALA D C 1
ATOM 8731 O O . ALA D 1 233 ? 14.410 91.245 -4.017 1.00 13.38 233 ALA D O 1
ATOM 8733 N N . VAL D 1 234 ? 12.913 90.297 -5.421 1.00 11.53 234 VAL D N 1
ATOM 8734 C CA . VAL D 1 234 ? 12.084 89.744 -4.339 1.00 11.43 234 VAL D CA 1
ATOM 8735 C C . VAL D 1 234 ? 12.961 88.901 -3.399 1.00 10.77 234 VAL D C 1
ATOM 8736 O O . VAL D 1 234 ? 12.880 89.041 -2.175 1.00 10.95 234 VAL D O 1
ATOM 8740 N N . MET D 1 235 ? 13.810 88.051 -3.977 1.00 10.94 235 MET D N 1
ATOM 8741 C CA . MET D 1 235 ? 14.707 87.206 -3.205 1.00 10.81 235 MET D CA 1
ATOM 8742 C C . MET D 1 235 ? 15.719 88.017 -2.424 1.00 11.76 235 MET D C 1
ATOM 8743 O O . MET D 1 235 ? 15.854 87.857 -1.200 1.00 10.70 235 MET D O 1
ATOM 8748 N N . LYS D 1 236 ? 16.437 88.874 -3.145 1.00 11.25 236 LYS D N 1
ATOM 8749 C CA . LYS D 1 236 ? 17.480 89.703 -2.546 1.00 12.44 236 LYS D CA 1
ATOM 8750 C C . LYS 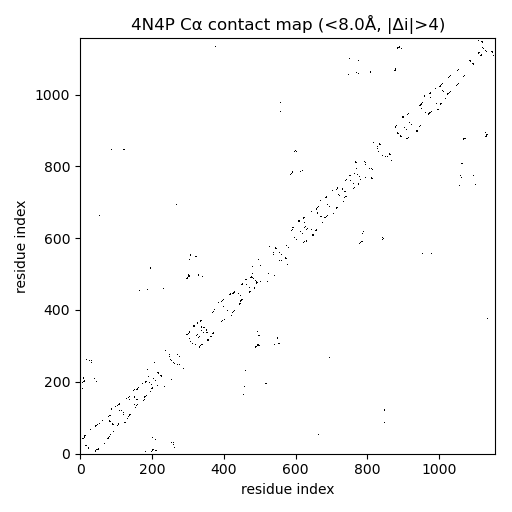D 1 236 ? 16.941 90.575 -1.402 1.00 11.89 236 LYS D C 1
ATOM 8751 O O . LYS D 1 236 ? 17.541 90.642 -0.324 1.00 11.43 236 LYS D O 1
ATOM 8757 N N . LEU D 1 237 ? 15.835 91.266 -1.671 1.00 12.65 237 LEU D N 1
ATOM 8758 C CA . LEU D 1 237 ? 15.245 92.173 -0.683 1.00 12.60 237 LEU D CA 1
ATOM 8759 C C . LEU D 1 237 ? 14.685 91.415 0.525 1.00 12.06 237 LEU D C 1
ATOM 8760 O O . LEU D 1 237 ? 14.633 91.965 1.632 1.00 12.29 237 LEU D O 1
ATOM 8765 N N . THR D 1 238 ? 14.242 90.182 0.296 1.00 11.24 238 THR D N 1
ATOM 8766 C CA . THR D 1 238 ? 13.821 89.300 1.398 1.00 10.63 238 THR D CA 1
ATOM 8767 C C . THR D 1 238 ? 15.013 88.899 2.287 1.00 10.67 238 THR D C 1
ATOM 8768 O O . THR D 1 238 ? 14.942 88.974 3.526 1.00 9.69 238 THR D O 1
ATOM 8772 N N . HIS D 1 239 ? 16.101 88.438 1.668 1.00 9.98 239 HIS D N 1
ATOM 8773 C CA . HIS D 1 239 ? 17.285 88.082 2.437 1.00 10.90 239 HIS D CA 1
ATOM 8774 C C . HIS D 1 239 ? 17.750 89.260 3.264 1.00 10.85 239 HIS D C 1
ATOM 8775 O O . HIS D 1 239 ? 18.121 89.088 4.425 1.00 10.15 239 HIS D O 1
ATOM 8782 N N . THR D 1 240 ? 17.712 90.458 2.673 1.00 10.93 240 THR D N 1
ATOM 8783 C CA . THR D 1 240 ? 18.108 91.664 3.405 1.00 11.08 240 THR D CA 1
ATOM 8784 C C . THR D 1 240 ? 17.128 91.936 4.526 1.00 10.48 240 THR D C 1
ATOM 8785 O O . THR D 1 240 ? 17.547 92.192 5.647 1.00 9.34 240 THR D O 1
ATOM 8789 N N . TYR D 1 241 ? 15.833 91.896 4.209 1.00 10.55 241 TYR D N 1
ATOM 8790 C CA . TYR D 1 241 ? 14.827 92.158 5.241 1.00 10.48 241 TYR D CA 1
ATOM 8791 C C . TYR D 1 241 ? 14.970 91.194 6.408 1.00 11.25 241 TYR D C 1
ATOM 8792 O O . TYR D 1 241 ? 14.882 91.607 7.567 1.00 11.11 241 TYR D O 1
ATOM 8801 N N . ASN D 1 242 ? 15.190 89.913 6.107 1.00 11.04 242 ASN D N 1
ATOM 8802 C CA . ASN D 1 242 ? 15.270 88.899 7.163 1.00 10.97 242 ASN D CA 1
ATOM 8803 C C . ASN D 1 242 ? 16.582 88.944 7.950 1.00 11.06 242 ASN D C 1
ATOM 8804 O O . ASN D 1 242 ? 16.582 88.632 9.140 1.00 10.79 242 ASN D O 1
ATOM 8809 N N . ASP D 1 243 ? 17.675 89.373 7.294 1.00 10.29 243 ASP D N 1
ATOM 8810 C CA . ASP D 1 243 ? 18.901 89.792 7.989 1.00 10.82 243 ASP D CA 1
ATOM 8811 C C . ASP D 1 243 ? 18.553 90.865 9.031 1.00 10.25 243 ASP D C 1
ATOM 8812 O O . ASP D 1 243 ? 18.982 90.783 10.193 1.00 10.20 243 ASP D O 1
ATOM 8817 N N . TYR D 1 244 ? 17.795 91.868 8.598 1.00 9.10 244 TYR D N 1
ATOM 8818 C CA . TYR D 1 244 ? 17.355 92.944 9.476 1.00 9.50 244 TYR D CA 1
ATOM 8819 C C . TYR D 1 244 ? 16.549 92.434 10.677 1.00 10.08 244 TYR D C 1
ATOM 8820 O O . TYR D 1 244 ? 16.778 92.856 11.815 1.00 11.13 244 TYR D O 1
ATOM 8829 N N . VAL D 1 245 ? 15.573 91.560 10.418 1.00 9.75 245 VAL D N 1
ATOM 8830 C CA . VAL D 1 245 ? 14.720 91.070 11.503 1.00 9.72 245 VAL D CA 1
ATOM 8831 C C . VAL D 1 245 ? 15.561 90.327 12.566 1.00 10.24 245 VAL D C 1
ATOM 8832 O O . VAL D 1 245 ? 15.452 90.590 13.786 1.00 10.96 245 VAL D O 1
ATOM 8836 N N . LEU D 1 246 ? 16.437 89.438 12.115 1.00 10.83 246 LEU D N 1
ATOM 8837 C CA . LEU D 1 246 ? 17.297 88.703 13.048 1.00 10.66 246 LEU D CA 1
ATOM 8838 C C . LEU D 1 246 ? 18.276 89.603 13.803 1.00 11.16 246 LEU D C 1
ATOM 8839 O O . LEU D 1 246 ? 18.510 89.397 14.993 1.00 10.99 246 LEU D O 1
ATOM 8844 N N . ASP D 1 247 ? 18.852 90.596 13.119 1.00 10.84 247 ASP D N 1
ATOM 8845 C CA . ASP D 1 247 ? 19.669 91.588 13.803 1.00 11.37 247 ASP D CA 1
ATOM 8846 C C . ASP D 1 247 ? 18.865 92.380 14.837 1.00 11.27 247 ASP D C 1
ATOM 8847 O O . ASP D 1 247 ? 19.340 92.634 15.954 1.00 10.62 247 ASP D O 1
ATOM 8852 N N . LEU D 1 248 ? 17.661 92.777 14.440 1.00 11.58 248 LEU D N 1
ATOM 8853 C CA . LEU D 1 248 ? 16.800 93.617 15.272 1.00 11.34 248 LEU D CA 1
ATOM 8854 C C . LEU D 1 248 ? 16.517 92.896 16.599 1.00 11.73 248 LEU D C 1
ATOM 8855 O O . LEU D 1 248 ? 16.640 93.491 17.678 1.00 10.47 248 LEU D O 1
ATOM 8860 N N . ILE D 1 249 ? 16.189 91.605 16.503 1.00 11.02 249 ILE D N 1
ATOM 8861 C CA . ILE D 1 249 ? 15.780 90.835 17.698 1.00 12.01 249 ILE D CA 1
ATOM 8862 C C . ILE D 1 249 ? 16.929 90.179 18.465 1.00 13.25 249 ILE D C 1
ATOM 8863 O O . ILE D 1 249 ? 16.696 89.308 19.315 1.00 13.94 249 ILE D O 1
ATOM 8868 N N . SER D 1 250 ? 18.157 90.612 18.195 1.00 14.29 250 SER D N 1
ATOM 8869 C CA . SER D 1 250 ? 19.282 90.176 19.005 1.00 15.55 250 SER D CA 1
ATOM 8870 C C . SER D 1 250 ? 19.225 90.900 20.371 1.00 15.31 250 SER D C 1
ATOM 8871 O O . SER D 1 250 ? 19.909 90.519 21.314 1.00 15.07 250 SER D O 1
ATOM 8874 N N . LYS D 1 251 ? 18.389 91.940 20.457 1.00 14.74 251 LYS D N 1
ATOM 8875 C CA . LYS D 1 251 ? 17.914 92.455 21.745 1.00 14.54 251 LYS D CA 1
ATOM 8876 C C . LYS D 1 251 ? 16.392 92.421 21.749 1.00 13.15 251 LYS D C 1
ATOM 8877 O O . LYS D 1 251 ? 15.771 92.210 20.707 1.00 13.37 251 LYS D O 1
ATOM 8883 N N . GLY D 1 252 ? 15.782 92.629 22.921 1.00 12.84 252 GLY D N 1
ATOM 8884 C CA . GLY D 1 252 ? 14.326 92.628 23.018 1.00 11.13 252 GLY D CA 1
ATOM 8885 C C . GLY D 1 252 ? 13.681 93.436 21.886 1.00 10.78 252 GLY D C 1
ATOM 8886 O O . GLY D 1 252 ? 14.106 94.562 21.584 1.00 9.48 252 GLY D O 1
ATOM 8887 N N . LEU D 1 253 ? 12.649 92.859 21.283 1.00 9.78 253 LEU D N 1
ATOM 8888 C CA . LEU D 1 253 ? 12.003 93.439 20.092 1.00 9.56 253 LEU D CA 1
ATOM 8889 C C . LEU D 1 253 ? 11.407 94.811 20.400 1.00 9.44 253 LEU D C 1
ATOM 8890 O O . LEU D 1 253 ? 11.706 95.807 19.721 1.00 9.11 253 LEU D O 1
ATOM 8895 N N . MET D 1 254 ? 10.541 94.874 21.406 1.00 8.05 254 MET D N 1
ATOM 8896 C CA . MET D 1 254 ? 9.889 96.157 21.705 1.00 8.97 254 MET D CA 1
ATOM 8897 C C . MET D 1 254 ? 10.864 97.230 22.193 1.00 8.33 254 MET D C 1
ATOM 8898 O O . MET D 1 254 ? 10.711 98.401 21.834 1.00 8.44 254 MET D O 1
ATOM 8903 N N . GLN D 1 255 ? 11.874 96.829 22.964 1.00 8.56 255 GLN D N 1
ATOM 8904 C CA . GLN D 1 255 ? 12.902 97.758 23.449 1.00 9.27 255 GLN D CA 1
ATOM 8905 C C . GLN D 1 255 ? 13.689 98.307 22.266 1.00 10.20 255 GLN D C 1
ATOM 8906 O O . GLN D 1 255 ? 14.017 99.506 22.223 1.00 10.95 255 GLN D O 1
ATOM 8912 N N . SER D 1 256 ? 13.995 97.419 21.306 1.00 9.70 256 SER D N 1
ATOM 8913 C CA . SER D 1 256 ? 14.714 97.808 20.073 1.00 9.22 256 SER D CA 1
ATOM 8914 C C . SER D 1 256 ? 13.901 98.754 19.197 1.00 9.06 256 SER D C 1
ATOM 8915 O O . SER D 1 256 ? 14.438 99.764 18.734 1.00 9.61 256 SER D O 1
ATOM 8918 N N . LEU D 1 257 ? 12.638 98.418 18.946 1.00 8.96 257 LEU D N 1
ATOM 8919 C CA . LEU D 1 257 ? 11.767 99.264 18.127 1.00 8.80 257 LEU D CA 1
ATOM 8920 C C . LEU D 1 257 ? 11.657 100.631 18.763 1.00 10.23 257 LEU D C 1
ATOM 8921 O O . LEU D 1 257 ? 11.836 101.667 18.075 1.00 9.95 257 LEU D O 1
ATOM 8926 N N . LYS D 1 258 ? 11.387 100.647 20.073 1.00 8.95 258 LYS D N 1
ATOM 8927 C CA . LYS D 1 258 ? 11.268 101.920 20.779 1.00 9.95 258 LYS D CA 1
ATOM 8928 C C . LYS D 1 258 ? 12.572 102.731 20.711 1.00 10.15 258 LYS D C 1
ATOM 8929 O O . LYS D 1 258 ? 12.543 103.941 20.451 1.00 10.96 258 LYS D O 1
ATOM 8935 N N . ALA D 1 259 ? 13.714 102.079 20.927 1.00 11.62 259 ALA D N 1
ATOM 8936 C CA . ALA D 1 259 ? 15.007 102.764 20.912 1.00 11.31 259 ALA D CA 1
ATOM 8937 C C . ALA D 1 259 ? 15.344 103.360 19.526 1.00 11.71 259 ALA D C 1
ATOM 8938 O O . ALA D 1 259 ? 15.920 104.453 19.417 1.00 10.94 259 ALA D O 1
ATOM 8940 N N . ILE D 1 260 ? 15.032 102.614 18.475 1.00 11.05 260 ILE D N 1
ATOM 8941 C CA . ILE D 1 260 ? 15.167 103.125 17.111 1.00 11.38 260 ILE D CA 1
ATOM 8942 C C . ILE D 1 260 ? 14.244 104.333 16.890 1.00 12.31 260 ILE D C 1
ATOM 8943 O O . ILE D 1 260 ? 14.670 105.343 16.294 1.00 12.99 260 ILE D O 1
ATOM 8948 N N . MET D 1 261 ? 13.013 104.270 17.382 1.00 11.92 261 MET D N 1
ATOM 8949 C CA . MET D 1 261 ? 12.142 105.460 17.281 1.00 12.63 261 MET D CA 1
ATOM 8950 C C . MET D 1 261 ? 12.733 106.675 18.005 1.00 12.65 261 MET D C 1
ATOM 8951 O O . MET D 1 261 ? 12.747 107.799 17.450 1.00 12.91 261 MET D O 1
ATOM 8956 N N . ARG D 1 262 ? 13.234 106.453 19.227 1.00 12.97 262 ARG D N 1
ATOM 8957 C CA . ARG D 1 262 ? 13.851 107.536 20.017 1.00 13.06 262 ARG D CA 1
ATOM 8958 C C . ARG D 1 262 ? 15.066 108.120 19.295 1.00 14.64 262 ARG D C 1
ATOM 8959 O O . ARG D 1 262 ? 15.293 109.341 19.339 1.00 14.53 262 ARG D O 1
ATOM 8967 N N . LEU D 1 263 ? 15.833 107.247 18.641 1.00 14.73 263 LEU D N 1
ATOM 8968 C CA . LEU D 1 263 ? 17.001 107.673 17.858 1.00 15.83 263 LEU D CA 1
ATOM 8969 C C . LEU D 1 263 ? 16.603 108.620 16.722 1.00 16.59 263 LEU D C 1
ATOM 8970 O O . LEU D 1 263 ? 17.360 109.548 16.370 1.00 17.54 263 LEU D O 1
ATOM 8975 N N . HIS D 1 264 ? 15.418 108.380 16.163 1.00 16.88 264 HIS D N 1
ATOM 8976 C CA . HIS D 1 264 ? 14.838 109.218 15.119 1.00 18.05 264 HIS D CA 1
ATOM 8977 C C . HIS D 1 264 ? 14.040 110.409 15.650 1.00 17.71 264 HIS D C 1
ATOM 8978 O O . HIS D 1 264 ? 13.285 111.038 14.901 1.00 18.32 264 HIS D O 1
ATOM 8985 N N . GLY D 1 265 ? 14.214 110.720 16.932 1.00 17.79 265 GLY D N 1
ATOM 8986 C CA . GLY D 1 265 ? 13.507 111.835 17.580 1.00 17.08 265 GLY D CA 1
ATOM 8987 C C . GLY D 1 265 ? 12.054 111.612 17.959 1.00 16.96 265 GLY D C 1
ATOM 8988 O O . GLY D 1 265 ? 11.334 112.564 18.249 1.00 17.10 265 GLY D O 1
ATOM 8989 N N . VAL D 1 266 ? 11.600 110.359 17.963 1.00 15.40 266 VAL D N 1
ATOM 8990 C CA . VAL D 1 266 ? 10.211 110.059 18.284 1.00 14.45 266 VAL D CA 1
ATOM 8991 C C . VAL D 1 266 ? 10.118 109.688 19.759 1.00 14.72 266 VAL D C 1
ATOM 8992 O O . VAL D 1 266 ? 10.893 108.860 20.239 1.00 14.82 266 VAL D O 1
ATOM 8996 N N . ASP D 1 267 ? 9.178 110.310 20.466 1.00 14.56 267 ASP D N 1
ATOM 8997 C CA . ASP D 1 267 ? 9.085 110.137 21.916 1.00 15.63 267 ASP D CA 1
ATOM 8998 C C . ASP D 1 267 ? 8.355 108.809 22.229 1.00 14.80 267 ASP D C 1
ATOM 8999 O O . ASP D 1 267 ? 7.255 108.798 22.771 1.00 15.46 267 ASP D O 1
ATOM 9004 N N . ALA D 1 268 ? 8.979 107.692 21.854 1.00 14.18 268 ALA D N 1
ATOM 9005 C CA . ALA D 1 268 ? 8.301 106.391 21.882 1.00 13.50 268 ALA D CA 1
ATOM 9006 C C . ALA D 1 268 ? 8.391 105.697 23.226 1.00 12.99 268 ALA D C 1
ATOM 9007 O O . ALA D 1 268 ? 7.801 104.617 23.420 1.00 12.92 268 ALA D O 1
ATOM 9009 N N . GLY D 1 269 ? 9.142 106.284 24.149 1.00 12.55 269 GLY D N 1
ATOM 9010 C CA . GLY D 1 269 ? 9.158 105.776 25.525 1.00 11.80 269 GLY D CA 1
ATOM 9011 C C . GLY D 1 269 ? 9.804 104.411 25.628 1.00 11.99 269 GLY D C 1
ATOM 9012 O O . GLY D 1 269 ? 10.687 104.057 24.825 1.00 10.97 269 GLY D O 1
ATOM 9013 N N . TYR D 1 270 ? 9.329 103.623 26.599 1.00 11.23 270 TYR D N 1
ATOM 9014 C CA . TYR D 1 270 ? 10.033 102.401 27.022 1.00 11.93 270 TYR D CA 1
ATOM 9015 C C . TYR D 1 270 ? 9.026 101.297 27.166 1.00 10.94 270 TYR D C 1
ATOM 9016 O O . TYR D 1 270 ? 7.815 101.559 27.146 1.00 11.08 270 TYR D O 1
ATOM 9025 N N . THR D 1 271 ? 9.513 100.059 27.277 1.00 10.63 271 THR D N 1
ATOM 9026 C CA . THR D 1 271 ? 8.641 98.924 27.615 1.00 9.93 271 THR D CA 1
ATOM 9027 C C . THR D 1 271 ? 8.242 98.977 29.086 1.00 10.53 271 THR D C 1
ATOM 9028 O O . THR D 1 271 ? 8.867 99.679 29.879 1.00 12.09 271 THR D O 1
ATOM 9032 N N . ARG D 1 272 ? 7.185 98.244 29.426 1.00 10.66 272 ARG D N 1
ATOM 9033 C CA . ARG D 1 272 ? 6.769 98.032 30.822 1.00 11.54 272 ARG D CA 1
ATOM 9034 C C . ARG D 1 272 ? 7.333 96.743 31.375 1.00 11.30 272 ARG D C 1
ATOM 9035 O O . ARG D 1 272 ? 7.590 95.811 30.639 1.00 11.54 272 ARG D O 1
ATOM 9043 N N . LYS D 1 273 ? 7.502 96.676 32.695 1.00 11.93 273 LYS D N 1
ATOM 9044 C CA . LYS D 1 273 ? 7.863 95.396 33.313 1.00 13.13 273 LYS D CA 1
ATOM 9045 C C . LYS D 1 273 ? 6.792 94.361 32.961 1.00 12.08 273 LYS D C 1
ATOM 9046 O O . LYS D 1 273 ? 5.622 94.711 32.863 1.00 12.35 273 LYS D O 1
ATOM 9052 N N . PRO D 1 274 ? 7.157 93.075 32.844 1.00 11.93 274 PRO D N 1
ATOM 9053 C CA . PRO D 1 274 ? 8.454 92.490 33.151 1.00 11.52 274 PRO D CA 1
ATOM 9054 C C . PRO D 1 274 ? 9.428 92.407 31.989 1.00 11.19 274 PRO D C 1
ATOM 9055 O O . PRO D 1 274 ? 10.450 91.684 32.087 1.00 11.06 274 PRO D O 1
ATOM 9059 N N . PHE D 1 275 ? 9.159 93.155 30.916 1.00 10.56 275 PHE D N 1
ATOM 9060 C CA . PHE D 1 275 ? 10.175 93.295 29.881 1.00 10.82 275 PHE D CA 1
ATOM 9061 C C . PHE D 1 275 ? 11.479 93.880 30.433 1.00 10.66 275 PHE D C 1
ATOM 9062 O O . PHE D 1 275 ? 11.477 94.753 31.323 1.00 10.65 275 PHE D O 1
ATOM 9070 N N . TRP D 1 276 ? 12.593 93.368 29.913 1.00 11.02 276 TRP D N 1
ATOM 9071 C CA . TRP D 1 276 ? 13.931 93.770 30.363 1.00 12.49 276 TRP D CA 1
ATOM 9072 C C . TRP D 1 276 ? 14.172 95.218 30.018 1.00 13.14 276 TRP D C 1
ATOM 9073 O O . TRP D 1 276 ? 13.886 95.629 28.887 1.00 13.92 276 TRP D O 1
ATOM 9084 N N . ARG D 1 277 ? 14.682 95.989 30.977 1.00 13.78 277 ARG D N 1
ATOM 9085 C CA . ARG D 1 277 ? 15.091 97.362 30.721 1.00 14.64 277 ARG D CA 1
ATOM 9086 C C . ARG D 1 277 ? 16.607 97.399 30.544 1.00 14.79 277 ARG D C 1
ATOM 9087 O O . ARG D 1 277 ? 17.364 97.119 31.474 1.00 13.73 277 ARG D O 1
ATOM 9095 N N . TYR D 1 278 ? 17.032 97.725 29.325 1.00 15.44 278 TYR D N 1
ATOM 9096 C CA . TYR D 1 278 ? 18.442 97.721 28.969 1.00 16.50 278 TYR D CA 1
ATOM 9097 C C . TYR D 1 278 ? 19.144 98.956 29.515 1.00 17.92 278 TYR D C 1
ATOM 9098 O O . TYR D 1 278 ? 18.516 99.986 29.740 1.00 17.85 278 TYR D O 1
ATOM 9107 N N . GLU D 1 279 ? 20.450 98.833 29.713 1.00 20.18 279 GLU D N 1
ATOM 9108 C CA . GLU D 1 279 ? 21.301 99.980 30.014 1.00 22.79 279 GLU D CA 1
ATOM 9109 C C . GLU D 1 279 ? 21.216 100.955 28.838 1.00 23.39 279 GLU D C 1
ATOM 9110 O O . GLU D 1 279 ? 21.006 100.554 27.678 1.00 22.70 279 GLU D O 1
ATOM 9116 N N . ASP D 1 280 ? 21.354 102.237 29.139 1.00 24.28 280 ASP D N 1
ATOM 9117 C CA . ASP D 1 280 ? 21.193 103.286 28.136 1.00 25.42 280 ASP D CA 1
ATOM 9118 C C . ASP D 1 280 ? 22.095 103.104 26.924 1.00 24.83 280 ASP D C 1
ATOM 9119 O O . ASP D 1 280 ? 21.630 103.178 25.782 1.00 23.93 280 ASP D O 1
ATOM 9124 N N . GLU D 1 281 ? 23.377 102.869 27.189 1.00 24.61 281 GLU D N 1
ATOM 9125 C CA . GLU D 1 281 ? 24.387 102.810 26.137 1.00 24.87 281 GLU D CA 1
ATOM 9126 C C . GLU D 1 281 ? 24.199 101.593 25.234 1.00 23.82 281 GLU D C 1
ATOM 9127 O O . GLU D 1 281 ? 24.274 101.702 24.001 1.00 23.03 281 GLU D O 1
ATOM 9133 N N . GLU D 1 282 ? 23.915 100.452 25.861 1.00 22.54 282 GLU D N 1
ATOM 9134 C CA . GLU D 1 282 ? 23.719 99.195 25.164 1.00 21.30 282 GLU D CA 1
ATOM 9135 C C . GLU D 1 282 ? 22.598 99.306 24.122 1.00 19.42 282 GLU D C 1
ATOM 9136 O O . GLU D 1 282 ? 22.772 98.885 22.968 1.00 18.47 282 GLU D O 1
ATOM 9142 N N . ILE D 1 283 ? 21.457 99.869 24.522 1.00 18.13 283 ILE D N 1
ATOM 9143 C CA . ILE D 1 283 ? 20.292 99.857 23.629 1.00 16.98 283 ILE D CA 1
ATOM 9144 C C . ILE D 1 283 ? 20.387 100.931 22.564 1.00 17.14 283 ILE D C 1
ATOM 9145 O O . ILE D 1 283 ? 19.888 100.750 21.444 1.00 15.77 283 ILE D O 1
ATOM 9150 N N . LYS D 1 284 ? 21.038 102.049 22.911 1.00 16.99 284 LYS D N 1
ATOM 9151 C CA . LYS D 1 284 ? 21.248 103.129 21.951 1.00 17.55 284 LYS D CA 1
ATOM 9152 C C . LYS D 1 284 ? 22.161 102.623 20.847 1.00 16.85 284 LYS D C 1
ATOM 9153 O O . LYS D 1 284 ? 21.912 102.847 19.659 1.00 17.00 284 LYS D O 1
ATOM 9159 N N . LYS D 1 285 ? 23.205 101.913 21.247 1.00 16.66 285 LYS D N 1
ATOM 9160 C CA . LYS D 1 285 ? 24.184 101.395 20.296 1.00 16.41 285 LYS D CA 1
ATOM 9161 C C . LYS D 1 285 ? 23.517 100.382 19.377 1.00 15.23 285 LYS D C 1
ATOM 9162 O O . LYS D 1 285 ? 23.816 100.324 18.175 1.00 14.64 285 LYS D O 1
ATOM 9168 N N . HIS D 1 286 ? 22.613 99.579 19.947 1.00 13.72 286 HIS D N 1
ATOM 9169 C CA . HIS D 1 286 ? 21.824 98.644 19.139 1.00 13.11 286 HIS D CA 1
ATOM 9170 C C . HIS D 1 286 ? 20.985 99.380 18.082 1.00 12.80 286 HIS D C 1
ATOM 9171 O O . HIS D 1 286 ? 20.979 98.991 16.898 1.00 12.08 286 HIS D O 1
ATOM 9178 N N . ALA D 1 287 ? 20.273 100.428 18.504 1.00 12.26 287 ALA D N 1
ATOM 9179 C CA . ALA D 1 287 ? 19.433 101.211 17.592 1.00 12.93 287 ALA D CA 1
ATOM 9180 C C . ALA D 1 287 ? 20.289 101.836 16.501 1.00 13.24 287 ALA D C 1
ATOM 9181 O O . ALA D 1 287 ? 19.893 101.848 15.327 1.00 13.92 287 ALA D O 1
ATOM 9183 N N . GLU D 1 288 ? 21.464 102.341 16.880 1.00 13.68 288 GLU D N 1
ATOM 9184 C CA . GLU D 1 288 ? 22.378 102.952 15.900 1.00 14.51 288 GLU D CA 1
ATOM 9185 C C . GLU D 1 288 ? 22.841 101.925 14.871 1.00 14.45 288 GLU D C 1
ATOM 9186 O O . GLU D 1 288 ? 22.804 102.185 13.691 1.00 14.76 288 GLU D O 1
ATOM 9192 N N . PHE D 1 289 ? 23.235 100.748 15.347 1.00 14.91 289 PHE D N 1
ATOM 9193 C CA . PHE D 1 289 ? 23.666 99.671 14.497 1.00 14.60 289 PHE D CA 1
ATOM 9194 C C . PHE D 1 289 ? 22.580 99.295 13.495 1.00 14.18 289 PHE D C 1
ATOM 9195 O O . PHE D 1 289 ? 22.849 99.239 12.300 1.00 14.31 289 PHE D O 1
ATOM 9203 N N . ILE D 1 290 ? 21.355 99.038 13.973 1.00 13.18 290 ILE D N 1
ATOM 9204 C CA . ILE D 1 290 ? 20.258 98.687 13.074 1.00 13.25 290 ILE D CA 1
ATOM 9205 C C . ILE D 1 290 ? 19.951 99.807 12.076 1.00 13.41 290 ILE D C 1
ATOM 9206 O O . ILE D 1 290 ? 19.753 99.547 10.884 1.00 14.40 290 ILE D O 1
ATOM 9211 N N . THR D 1 291 ? 19.902 101.046 12.562 1.00 13.77 291 THR D N 1
ATOM 9212 C CA . THR D 1 291 ? 19.565 102.178 11.704 1.00 14.43 291 THR D CA 1
ATOM 9213 C C . THR D 1 291 ? 20.619 102.351 10.586 1.00 15.12 291 THR D C 1
ATOM 9214 O O . THR D 1 291 ? 20.246 102.519 9.400 1.00 14.41 291 THR D O 1
ATOM 9218 N N A ASP D 1 292 ? 21.896 102.303 10.970 0.60 15.54 292 ASP D N 1
ATOM 9219 N N B ASP D 1 292 ? 21.900 102.285 10.958 0.40 15.23 292 ASP D N 1
ATOM 9220 C CA A ASP D 1 292 ? 22.995 102.461 10.014 0.60 16.56 292 ASP D CA 1
ATOM 9221 C CA B ASP D 1 292 ? 23.011 102.461 10.005 0.40 15.84 292 ASP D CA 1
ATOM 9222 C C A ASP D 1 292 ? 22.982 101.351 8.963 0.60 16.59 292 ASP D C 1
ATOM 9223 C C B ASP D 1 292 ? 23.118 101.334 8.985 0.40 16.09 292 ASP D C 1
ATOM 9224 O O A ASP D 1 292 ? 23.087 101.615 7.760 0.60 16.32 292 ASP D O 1
ATOM 9225 O O B ASP D 1 292 ? 23.457 101.567 7.823 0.40 15.95 292 ASP D O 1
ATOM 9234 N N . LYS D 1 293 ? 22.834 100.110 9.423 1.00 16.45 293 LYS D N 1
ATOM 9235 C CA . LYS D 1 293 ? 22.923 98.955 8.535 1.00 16.11 293 LYS D CA 1
ATOM 9236 C C . LYS D 1 293 ? 21.713 98.806 7.624 1.00 16.07 293 LYS D C 1
ATOM 9237 O O . LYS D 1 293 ? 21.874 98.399 6.470 1.00 15.29 293 LYS D O 1
ATOM 9243 N N . TYR D 1 294 ? 20.504 99.110 8.125 1.00 15.56 294 TYR D N 1
ATOM 9244 C CA . TYR D 1 294 ? 19.296 98.784 7.366 1.00 15.25 294 TYR D CA 1
ATOM 9245 C C . TYR D 1 294 ? 18.361 99.908 6.997 1.00 15.65 294 TYR D C 1
ATOM 9246 O O . TYR D 1 294 ? 17.568 99.752 6.061 1.00 16.49 294 TYR D O 1
ATOM 9255 N N . LEU D 1 295 ? 18.398 101.003 7.748 1.00 15.77 295 LEU D N 1
ATOM 9256 C CA . LEU D 1 295 ? 17.292 101.961 7.723 1.00 16.94 295 LEU D CA 1
ATOM 9257 C C . LEU D 1 295 ? 17.578 103.304 7.060 1.00 18.52 295 LEU D C 1
ATOM 9258 O O . LEU D 1 295 ? 16.776 104.235 7.172 1.00 19.47 295 LEU D O 1
ATOM 9263 N N . LYS D 1 296 ? 18.700 103.416 6.369 1.00 20.20 296 LYS D N 1
ATOM 9264 C CA . LYS D 1 296 ? 18.989 104.688 5.692 1.00 22.09 296 LYS D CA 1
ATOM 9265 C C . LYS D 1 296 ? 18.165 104.844 4.416 1.00 22.56 296 LYS D C 1
ATOM 9266 O O . LYS D 1 296 ? 17.723 103.842 3.831 1.00 22.33 296 LYS D O 1
#

Organism: Mycoplasmopsis synoviae (strain 53) (NCBI:txid262723)

B-factor: mean 15.57, std 7.25, range [4.78, 47.46]